Protein AF-0000000068242404 (afdb_homodimer)

Organism: Vibrio cholerae serotype O1 (strain ATCC 39315 / El Tor Inaba N16961) (NCBI:txid243277)

Structure (mmCIF, N/CA/C/O backbone):
data_AF-0000000068242404-model_v1
#
loop_
_entity.id
_entity.type
_entity.pdbx_description
1 polymer 'HTH-type transcriptional regulator NorG'
#
loop_
_atom_site.group_PDB
_atom_site.id
_atom_site.type_symbol
_atom_site.label_atom_id
_atom_site.label_alt_id
_atom_site.label_comp_id
_atom_site.label_asym_id
_atom_site.label_entity_id
_atom_site.label_seq_id
_atom_site.pdbx_PDB_ins_code
_atom_site.Cartn_x
_atom_site.Cartn_y
_atom_site.Cartn_z
_atom_site.occupancy
_atom_site.B_iso_or_equiv
_atom_site.auth_seq_id
_atom_site.auth_comp_id
_atom_site.auth_asym_id
_atom_site.auth_atom_id
_atom_site.pdbx_PDB_model_num
ATOM 1 N N . MET A 1 1 ? -46.906 7.93 14.836 1 46.97 1 MET A N 1
ATOM 2 C CA . MET A 1 1 ? -45.531 8.43 14.898 1 46.97 1 MET A CA 1
ATOM 3 C C . MET A 1 1 ? -44.688 7.594 15.852 1 46.97 1 MET A C 1
ATOM 5 O O . MET A 1 1 ? -45.094 7.367 17 1 46.97 1 MET A O 1
ATOM 9 N N . MET A 1 2 ? -43.875 6.852 15.438 1 62.84 2 MET A N 1
ATOM 10 C CA . MET A 1 2 ? -43.125 5.961 16.344 1 62.84 2 MET A CA 1
ATOM 11 C C . MET A 1 2 ? -42.469 6.75 17.453 1 62.84 2 MET A C 1
ATOM 13 O O . MET A 1 2 ? -41.906 7.832 17.219 1 62.84 2 MET A O 1
ATOM 17 N N . LYS A 1 3 ? -42.781 6.441 18.719 1 79.31 3 LYS A N 1
ATOM 18 C CA . LYS A 1 3 ? -42.188 7.074 19.891 1 79.31 3 LYS A CA 1
ATOM 19 C C . LYS A 1 3 ? -40.656 7.102 19.797 1 79.31 3 LYS A C 1
ATOM 21 O O . LYS A 1 3 ? -40.062 6.211 19.188 1 79.31 3 LYS A O 1
ATOM 26 N N . LYS A 1 4 ? -40 8.203 20.172 1 86.62 4 LYS A N 1
ATOM 27 C CA . LYS A 1 4 ? -38.531 8.359 20.156 1 86.62 4 LYS A CA 1
ATOM 28 C C . LYS A 1 4 ? -37.844 7.129 20.719 1 86.62 4 LYS A C 1
ATOM 30 O O . LYS A 1 4 ? -36.781 6.727 20.234 1 86.62 4 LYS A O 1
ATOM 35 N N . SER A 1 5 ? -38.469 6.555 21.734 1 86.62 5 SER A N 1
ATOM 36 C CA . SER A 1 5 ? -37.906 5.355 22.344 1 86.62 5 SER A CA 1
ATOM 37 C C . SER A 1 5 ? -37.938 4.18 21.375 1 86.62 5 SER A C 1
ATOM 39 O O . SER A 1 5 ? -36.969 3.412 21.312 1 86.62 5 SER A O 1
ATOM 41 N N . GLN A 1 6 ? -38.969 4.074 20.625 1 85 6 GLN A N 1
ATOM 42 C CA . GLN A 1 6 ? -39.062 2.99 19.656 1 85 6 GLN A CA 1
ATOM 43 C C . GLN A 1 6 ? -38.062 3.162 18.516 1 85 6 GLN A C 1
ATOM 45 O O . GLN A 1 6 ? -37.469 2.184 18.047 1 85 6 GLN A O 1
ATOM 50 N N . VAL A 1 7 ? -37.875 4.414 18.172 1 85.88 7 VAL A N 1
ATOM 51 C CA . VAL A 1 7 ? -36.906 4.711 17.109 1 85.88 7 VAL A CA 1
ATOM 52 C C . VAL A 1 7 ? -35.531 4.305 17.562 1 85.88 7 VAL A C 1
ATOM 54 O O . VAL A 1 7 ? -34.781 3.674 16.812 1 85.88 7 VAL A O 1
ATOM 57 N N . LEU A 1 8 ? -35.188 4.668 18.734 1 88.31 8 LEU A N 1
ATOM 58 C CA . LEU A 1 8 ? -33.875 4.312 19.266 1 88.31 8 LEU A CA 1
ATOM 59 C C . LEU A 1 8 ? -33.719 2.799 19.375 1 88.31 8 LEU A C 1
ATOM 61 O O . LEU A 1 8 ? -32.688 2.248 19.031 1 88.31 8 LEU A O 1
ATOM 65 N N . ALA A 1 9 ? -34.719 2.156 19.906 1 88.12 9 ALA A N 1
ATOM 66 C CA . ALA A 1 9 ? -34.688 0.704 20.062 1 88.12 9 ALA A CA 1
ATOM 67 C C . ALA A 1 9 ? -34.469 0.021 18.703 1 88.12 9 ALA A C 1
ATOM 69 O O . ALA A 1 9 ? -33.656 -0.912 18.594 1 88.12 9 ALA A O 1
ATOM 70 N N . ASN A 1 10 ? -35.156 0.528 17.75 1 85.62 10 ASN A N 1
ATOM 71 C CA . ASN A 1 10 ? -35 -0.039 16.422 1 85.62 10 ASN A CA 1
ATOM 72 C C . ASN A 1 10 ? -33.594 0.2 15.852 1 85.62 10 ASN A C 1
ATOM 74 O O . ASN A 1 10 ? -33.062 -0.654 15.156 1 85.62 10 ASN A O 1
ATOM 78 N N . THR A 1 11 ? -33.094 1.372 16.172 1 84.19 11 THR A N 1
ATOM 79 C CA . THR A 1 11 ? -31.75 1.711 15.719 1 84.19 11 THR A CA 1
ATOM 80 C C . THR A 1 11 ? -30.719 0.751 16.297 1 84.19 11 THR A C 1
ATOM 82 O O . THR A 1 11 ? -29.875 0.211 15.578 1 84.19 11 THR A O 1
ATOM 85 N N . ILE A 1 12 ? -30.797 0.524 17.547 1 86.31 12 ILE A N 1
ATOM 86 C CA . ILE A 1 12 ? -29.844 -0.343 18.234 1 86.31 12 ILE A CA 1
ATOM 87 C C . ILE A 1 12 ? -30.062 -1.791 17.797 1 86.31 12 ILE A C 1
ATOM 89 O O . ILE A 1 12 ? -29.094 -2.537 17.594 1 86.31 12 ILE A O 1
ATOM 93 N N . LYS A 1 13 ? -31.328 -2.135 17.625 1 84.94 13 LYS A N 1
ATOM 94 C CA . LYS A 1 13 ? -31.656 -3.461 17.094 1 84.94 13 LYS A CA 1
ATOM 95 C C . LYS A 1 13 ? -30.984 -3.703 15.75 1 84.94 13 LYS A C 1
ATOM 97 O O . LYS A 1 13 ? -30.391 -4.758 15.523 1 84.94 13 LYS A O 1
ATOM 102 N N . SER A 1 14 ? -31.109 -2.719 14.93 1 78.69 14 SER A N 1
ATOM 103 C CA . SER A 1 14 ? -30.5 -2.805 13.602 1 78.69 14 SER A CA 1
ATOM 104 C C . SER A 1 14 ? -28.984 -2.932 13.695 1 78.69 14 SER A C 1
ATOM 106 O O . SER A 1 14 ? -28.359 -3.688 12.938 1 78.69 14 SER A O 1
ATOM 108 N N . GLN A 1 15 ? -28.422 -2.207 14.633 1 81.25 15 GLN A N 1
ATOM 109 C CA . GLN A 1 15 ? -26.984 -2.262 14.828 1 81.25 15 GLN A CA 1
ATOM 110 C C . GLN A 1 15 ? -26.531 -3.656 15.266 1 81.25 15 GLN A C 1
ATOM 112 O O . GLN A 1 15 ? -25.484 -4.145 14.836 1 81.25 15 GLN A O 1
ATOM 117 N N . ILE A 1 16 ? -27.312 -4.273 16.094 1 78.88 16 ILE A N 1
ATOM 118 C CA . ILE A 1 16 ? -27.016 -5.617 16.578 1 78.88 16 ILE A CA 1
ATOM 119 C C . ILE A 1 16 ? -27.188 -6.621 15.438 1 78.88 16 ILE A C 1
ATOM 121 O O . ILE A 1 16 ? -26.328 -7.492 15.242 1 78.88 16 ILE A O 1
ATOM 125 N N . GLU A 1 17 ? -28.203 -6.402 14.602 1 75.38 17 GLU A N 1
ATOM 126 C CA . GLU A 1 17 ? -28.469 -7.309 13.492 1 75.38 17 GLU A CA 1
ATOM 127 C C . GLU A 1 17 ? -27.422 -7.18 12.398 1 75.38 17 GLU A C 1
ATOM 129 O O . GLU A 1 17 ? -27.141 -8.141 11.68 1 75.38 17 GLU A O 1
ATOM 134 N N . GLN A 1 18 ? -26.859 -6.027 12.391 1 69.19 18 GLN A N 1
ATOM 135 C CA . GLN A 1 18 ? -25.828 -5.773 11.391 1 69.19 18 GLN A CA 1
ATOM 136 C C . GLN A 1 18 ? -24.438 -6.047 11.945 1 69.19 18 GLN A C 1
ATOM 138 O O . GLN A 1 18 ? -23.438 -5.641 11.352 1 69.19 18 GLN A O 1
ATOM 143 N N . ASN A 1 19 ? -24.312 -6.559 13.047 1 68.56 19 ASN A N 1
ATOM 144 C CA . ASN A 1 19 ? -23.109 -7.062 13.688 1 68.56 19 ASN A CA 1
ATOM 145 C C . ASN A 1 19 ? -22.172 -5.926 14.109 1 68.56 19 ASN A C 1
ATOM 147 O O . ASN A 1 19 ? -20.953 -6.098 14.148 1 68.56 19 ASN A O 1
ATOM 151 N N . ILE A 1 20 ? -22.812 -4.82 14.25 1 73.94 20 ILE A N 1
ATOM 152 C CA . ILE A 1 20 ? -22.016 -3.734 14.828 1 73.94 20 ILE A CA 1
ATOM 153 C C . ILE A 1 20 ? -21.688 -4.059 16.281 1 73.94 20 ILE A C 1
ATOM 155 O O . ILE A 1 20 ? -20.562 -3.852 16.734 1 73.94 20 ILE A O 1
ATOM 159 N N . TRP A 1 21 ? -22.688 -4.512 17.016 1 77.81 21 TRP A N 1
ATOM 160 C CA . TRP A 1 21 ? -22.516 -5.023 18.375 1 77.81 21 TRP A CA 1
ATOM 161 C C . TRP A 1 21 ? -22.766 -6.527 18.422 1 77.81 21 TRP A C 1
ATOM 163 O O . TRP A 1 21 ? -23.844 -7 18.031 1 77.81 21 TRP A O 1
ATOM 173 N N . LEU A 1 22 ? -21.75 -7.281 18.859 1 72.69 22 LEU A N 1
ATOM 174 C CA . LEU A 1 22 ? -21.859 -8.734 18.859 1 72.69 22 LEU A CA 1
ATOM 175 C C . LEU A 1 22 ? -22.375 -9.25 20.203 1 72.69 22 LEU A C 1
ATOM 177 O O . LEU A 1 22 ? -22.391 -8.508 21.188 1 72.69 22 LEU A O 1
ATOM 181 N N . SER A 1 23 ? -22.75 -10.508 20.141 1 75.5 23 SER A N 1
ATOM 182 C CA . SER A 1 23 ? -23.188 -11.164 21.375 1 75.5 23 SER A CA 1
ATOM 183 C C . SER A 1 23 ? -22.141 -11.031 22.469 1 75.5 23 SER A C 1
ATOM 185 O O . SER A 1 23 ? -20.953 -11.25 22.234 1 75.5 23 SER A O 1
ATOM 187 N N . GLY A 1 24 ? -22.609 -10.531 23.5 1 73.25 24 GLY A N 1
ATOM 188 C CA . GLY A 1 24 ? -21.719 -10.43 24.641 1 73.25 24 GLY A CA 1
ATOM 189 C C . GLY A 1 24 ? -21.094 -9.055 24.797 1 73.25 24 GLY A C 1
ATOM 190 O O . GLY A 1 24 ? -20.531 -8.742 25.844 1 73.25 24 GLY A O 1
ATOM 191 N N . GLU A 1 25 ? -21.297 -8.273 23.828 1 80.38 25 GLU A N 1
ATOM 192 C CA . GLU A 1 25 ? -20.672 -6.953 23.875 1 80.38 25 GLU A CA 1
ATOM 193 C C . GLU A 1 25 ? -21.594 -5.941 24.562 1 80.38 25 GLU A C 1
ATOM 195 O O . GLU A 1 25 ? -22.812 -6.074 24.531 1 80.38 25 GLU A O 1
ATOM 200 N N . LYS A 1 26 ? -20.938 -4.957 25.219 1 82.94 26 LYS A N 1
ATOM 201 C CA . LYS A 1 26 ? -21.688 -3.881 25.859 1 82.94 26 LYS A CA 1
ATOM 202 C C . LYS A 1 26 ? -22.109 -2.82 24.859 1 82.94 26 LYS A C 1
ATOM 204 O O . LYS A 1 26 ? -21.281 -2.34 24.078 1 82.94 26 LYS A O 1
ATOM 209 N N . ILE A 1 27 ? -23.312 -2.562 24.797 1 84 27 ILE A N 1
ATOM 210 C CA . ILE A 1 27 ? -23.797 -1.439 24 1 84 27 ILE A CA 1
ATOM 211 C C . ILE A 1 27 ? -23.594 -0.136 24.766 1 84 27 ILE A C 1
ATOM 213 O O . ILE A 1 27 ? -23.297 -0.154 25.969 1 84 27 ILE A O 1
ATOM 217 N N . PRO A 1 28 ? -23.656 0.979 24.141 1 81.12 28 PRO A N 1
ATOM 218 C CA . PRO A 1 28 ? -23.453 2.262 24.812 1 81.12 28 PRO A CA 1
ATOM 219 C C . PRO A 1 28 ? -24.344 2.412 26.062 1 81.12 28 PRO A C 1
ATOM 221 O O . PRO A 1 28 ? -25.484 1.954 26.062 1 81.12 28 PRO A O 1
ATOM 224 N N . SER A 1 29 ? -23.734 3.039 27.125 1 82.31 29 SER A N 1
ATOM 225 C CA . SER A 1 29 ? -24.453 3.268 28.375 1 82.31 29 SER A CA 1
ATOM 226 C C . SER A 1 29 ? -25.625 4.215 28.156 1 82.31 29 SER A C 1
ATOM 228 O O . SER A 1 29 ? -25.734 4.867 27.125 1 82.31 29 SER A O 1
ATOM 230 N N . ILE A 1 30 ? -26.562 4.246 29.156 1 86.19 30 ILE A N 1
ATOM 231 C CA . ILE A 1 30 ? -27.719 5.125 29.109 1 86.19 30 ILE A CA 1
ATOM 232 C C . ILE A 1 30 ? -27.266 6.578 28.969 1 86.19 30 ILE A C 1
ATOM 234 O O . ILE A 1 30 ? -27.781 7.316 28.125 1 86.19 30 ILE A O 1
ATOM 238 N N . ARG A 1 31 ? -26.203 6.91 29.672 1 80.31 31 ARG A N 1
ATOM 239 C CA . ARG A 1 31 ? -25.719 8.281 29.641 1 80.31 31 ARG A CA 1
ATOM 240 C C . ARG A 1 31 ? -25.109 8.617 28.281 1 80.31 31 ARG A C 1
ATOM 242 O O . ARG A 1 31 ? -25.359 9.688 27.719 1 80.31 31 ARG A O 1
ATOM 249 N N . SER A 1 32 ? -24.391 7.68 27.766 1 81.69 32 SER A N 1
ATOM 250 C CA . SER A 1 32 ? -23.75 7.887 26.469 1 81.69 32 SER A CA 1
ATOM 251 C C . SER A 1 32 ? -24.781 7.965 25.359 1 81.69 32 SER A C 1
ATOM 253 O O . SER A 1 32 ? -24.641 8.766 24.422 1 81.69 32 SER A O 1
ATOM 255 N N . THR A 1 33 ? -25.75 7.23 25.453 1 84.25 33 THR A N 1
ATOM 256 C CA . THR A 1 33 ? -26.812 7.199 24.453 1 84.25 33 THR A CA 1
ATOM 257 C C . THR A 1 33 ? -27.656 8.469 24.516 1 84.25 33 THR A C 1
ATOM 259 O O . THR A 1 33 ? -28.078 8.992 23.484 1 84.25 33 THR A O 1
ATOM 262 N N . CYS A 1 34 ? -27.922 8.984 25.781 1 86.31 34 CYS A N 1
ATOM 263 C CA . CYS A 1 34 ? -28.641 10.25 25.938 1 86.31 34 CYS A CA 1
ATOM 264 C C . CYS A 1 34 ? -27.891 11.383 25.234 1 86.31 34 CYS A C 1
ATOM 266 O O . CYS A 1 34 ? -28.5 12.18 24.516 1 86.31 34 CYS A O 1
ATOM 268 N N . LYS A 1 35 ? -26.656 11.312 25.391 1 75.81 35 LYS A N 1
ATOM 269 C CA . LYS A 1 35 ? -25.828 12.352 24.797 1 75.81 35 LYS A CA 1
ATOM 270 C C . LYS A 1 35 ? -25.781 12.227 23.281 1 75.81 35 LYS A C 1
ATOM 272 O O . LYS A 1 35 ? -25.891 13.219 22.562 1 75.81 35 LYS A O 1
ATOM 277 N N . ARG A 1 36 ? -25.766 11.008 22.859 1 74.44 36 ARG A N 1
ATOM 278 C CA . ARG A 1 36 ? -25.609 10.719 21.438 1 74.44 36 ARG A CA 1
ATOM 279 C C . ARG A 1 36 ? -26.859 11.07 20.672 1 74.44 36 ARG A C 1
ATOM 281 O O . ARG A 1 36 ? -26.797 11.633 19.578 1 74.44 36 ARG A O 1
ATOM 288 N N . TYR A 1 37 ? -27.969 10.695 21.188 1 75.94 37 TYR A N 1
ATOM 289 C CA . TYR A 1 37 ? -29.219 10.805 20.453 1 75.94 37 TYR A CA 1
ATOM 290 C C . TYR A 1 37 ? -30.062 11.977 20.969 1 75.94 37 TYR A C 1
ATOM 292 O O . TYR A 1 37 ? -31.172 12.203 20.484 1 75.94 37 TYR A O 1
ATOM 300 N N . LYS A 1 38 ? -29.344 12.734 21.922 1 78.62 38 LYS A N 1
ATOM 301 C CA . LYS A 1 38 ? -30.031 13.875 22.531 1 78.62 38 LYS A CA 1
ATOM 302 C C . LYS A 1 38 ? -31.438 13.484 22.984 1 78.62 38 LYS A C 1
ATOM 304 O O . LYS A 1 38 ? -32.406 14.148 22.641 1 78.62 38 LYS A O 1
ATOM 309 N N . LEU A 1 39 ? -31.5 12.438 23.75 1 85.69 39 LEU A N 1
ATOM 310 C CA . LEU A 1 39 ? -32.75 11.922 24.281 1 85.69 39 LEU A CA 1
ATOM 311 C C . LEU A 1 39 ? -32.75 11.945 25.797 1 85.69 39 LEU A C 1
ATOM 313 O O . LEU A 1 39 ? -31.688 12.008 26.422 1 85.69 39 LEU A O 1
ATOM 317 N N . SER A 1 40 ? -33.875 12.047 26.422 1 86.56 40 SER A N 1
ATOM 318 C CA . SER A 1 40 ? -33.969 12.008 27.875 1 86.56 40 SER A CA 1
ATOM 319 C C . SER A 1 40 ? -33.625 10.625 28.422 1 86.56 40 SER A C 1
ATOM 321 O O . SER A 1 40 ? -33.719 9.633 27.688 1 86.56 40 SER A O 1
ATOM 323 N N . ILE A 1 41 ? -33.25 10.609 29.641 1 89.06 41 ILE A N 1
ATOM 324 C CA . ILE A 1 41 ? -32.906 9.359 30.312 1 89.06 41 ILE A CA 1
ATOM 325 C C . ILE A 1 41 ? -34.094 8.406 30.25 1 89.06 41 ILE A C 1
ATOM 327 O O . ILE A 1 41 ? -33.938 7.203 30.047 1 89.06 41 ILE A O 1
ATOM 331 N N . GLU A 1 42 ? -35.25 8.945 30.406 1 86.31 42 GLU A N 1
ATOM 332 C CA . GLU A 1 42 ? -36.469 8.133 30.406 1 86.31 42 GLU A CA 1
ATOM 333 C C . GLU A 1 42 ? -36.688 7.469 29.047 1 86.31 42 GLU A C 1
ATOM 335 O O . GLU A 1 42 ? -37.062 6.297 28.984 1 86.31 42 GLU A O 1
ATOM 340 N N . THR A 1 43 ? -36.438 8.25 28.031 1 90.06 43 THR A N 1
ATOM 341 C CA . THR A 1 43 ? -36.594 7.75 26.672 1 90.06 43 THR A CA 1
ATOM 342 C C . THR A 1 43 ? -35.625 6.617 26.375 1 90.06 43 THR A C 1
ATOM 344 O O . THR A 1 43 ? -36 5.598 25.781 1 90.06 43 THR A O 1
ATOM 347 N N . VAL A 1 44 ? -34.375 6.754 26.781 1 92.38 44 VAL A N 1
ATOM 348 C CA . VAL A 1 44 ? -33.344 5.754 26.547 1 92.38 44 VAL A CA 1
ATOM 349 C C . VAL A 1 44 ? -33.656 4.496 27.359 1 92.38 44 VAL A C 1
ATOM 351 O O . VAL A 1 44 ? -33.5 3.377 26.859 1 92.38 44 VAL A O 1
ATOM 354 N N . LEU A 1 45 ? -34.094 4.711 28.562 1 89.19 45 LEU A N 1
ATOM 355 C CA . LEU A 1 45 ? -34.438 3.58 29.422 1 89.19 45 LEU A CA 1
ATOM 356 C C . LEU A 1 45 ? -35.562 2.77 28.812 1 89.19 45 LEU A C 1
ATOM 358 O O . LEU A 1 45 ? -35.562 1.538 28.875 1 89.19 45 LEU A O 1
ATOM 362 N N . GLN A 1 46 ? -36.5 3.459 28.281 1 88.88 46 GLN A N 1
ATOM 363 C CA . GLN A 1 46 ? -37.625 2.787 27.641 1 88.88 46 GLN A CA 1
ATOM 364 C C . GLN A 1 46 ? -37.156 1.977 26.422 1 88.88 46 GLN A C 1
ATOM 366 O O . GLN A 1 46 ? -37.656 0.865 26.203 1 88.88 46 GLN A O 1
ATOM 371 N N . ALA A 1 47 ? -36.25 2.58 25.656 1 91.5 47 ALA A N 1
ATOM 372 C CA . ALA A 1 47 ? -35.719 1.895 24.484 1 91.5 47 ALA A CA 1
ATOM 373 C C . ALA A 1 47 ? -34.969 0.628 24.891 1 91.5 47 ALA A C 1
ATOM 375 O O . ALA A 1 47 ? -35.156 -0.43 24.281 1 91.5 47 ALA A O 1
ATOM 376 N N . TYR A 1 48 ? -34.156 0.763 25.922 1 91.88 48 TYR A N 1
ATOM 377 C CA . TYR A 1 48 ? -33.375 -0.375 26.375 1 91.88 48 TYR A CA 1
ATOM 378 C C . TYR A 1 48 ? -34.25 -1.454 26.969 1 91.88 48 TYR A C 1
ATOM 380 O O . TYR A 1 48 ? -34 -2.648 26.797 1 91.88 48 TYR A O 1
ATOM 388 N N . GLN A 1 49 ? -35.344 -1.027 27.656 1 88.56 49 GLN A N 1
ATOM 389 C CA . GLN A 1 49 ? -36.312 -1.981 28.172 1 88.56 49 GLN A CA 1
ATOM 390 C C . GLN A 1 49 ? -37 -2.74 27.047 1 88.56 49 GLN A C 1
ATOM 392 O O . GLN A 1 49 ? -37.219 -3.947 27.156 1 88.56 49 GLN A O 1
ATOM 397 N N . GLN A 1 50 ? -37.281 -1.954 26.016 1 88.88 50 GLN A N 1
ATOM 398 C CA . GLN A 1 50 ? -37.875 -2.592 24.859 1 88.88 50 GLN A CA 1
ATOM 399 C C . GLN A 1 50 ? -36.938 -3.639 24.25 1 88.88 50 GLN A C 1
ATOM 401 O O . GLN A 1 50 ? -37.375 -4.73 23.891 1 88.88 50 GLN A O 1
ATOM 406 N N . LEU A 1 51 ? -35.719 -3.305 24.094 1 90.81 51 LEU A N 1
ATOM 407 C CA . LEU A 1 51 ? -34.719 -4.211 23.547 1 90.81 51 LEU A CA 1
ATOM 408 C C . LEU A 1 51 ? -34.562 -5.441 24.438 1 90.81 51 LEU A C 1
ATOM 410 O O . LEU A 1 51 ? -34.375 -6.555 23.953 1 90.81 51 LEU A O 1
ATOM 414 N N . GLU A 1 52 ? -34.625 -5.184 25.734 1 89.31 52 GLU A N 1
ATOM 415 C CA . GLU A 1 52 ? -34.531 -6.285 26.703 1 89.31 52 GLU A CA 1
ATOM 416 C C . GLU A 1 52 ? -35.75 -7.203 26.594 1 89.31 52 GLU A C 1
ATOM 418 O O . GLU A 1 52 ? -35.594 -8.43 26.609 1 89.31 52 GLU A O 1
ATOM 423 N N . ASP A 1 53 ? -36.875 -6.617 26.453 1 85.81 53 ASP A N 1
ATOM 424 C CA . ASP A 1 53 ? -38.094 -7.379 26.328 1 85.81 53 ASP A CA 1
ATOM 425 C C . ASP A 1 53 ? -38.094 -8.234 25.078 1 85.81 53 ASP A C 1
ATOM 427 O O . ASP A 1 53 ? -38.688 -9.328 25.062 1 85.81 53 ASP A O 1
ATOM 431 N N . GLN A 1 54 ? -37.469 -7.656 24.078 1 85.5 54 GLN A N 1
ATOM 432 C CA . GLN A 1 54 ? -37.438 -8.359 22.797 1 85.5 54 GLN A CA 1
ATOM 433 C C . GLN A 1 54 ? -36.281 -9.383 22.781 1 85.5 54 GLN A C 1
ATOM 435 O O . GLN A 1 54 ? -36.125 -10.109 21.812 1 85.5 54 GLN A O 1
ATOM 440 N N . GLY A 1 55 ? -35.438 -9.336 23.797 1 84.12 55 GLY A N 1
ATOM 441 C CA . GLY A 1 55 ? -34.406 -10.336 23.953 1 84.12 55 GLY A CA 1
ATOM 442 C C . GLY A 1 55 ? -33.125 -9.969 23.266 1 84.12 55 GLY A C 1
ATOM 443 O O . GLY A 1 55 ? -32.312 -10.836 22.953 1 84.12 55 GLY A O 1
ATOM 444 N N . TYR A 1 56 ? -32.938 -8.68 22.891 1 87.94 56 TYR A N 1
ATOM 445 C CA . TYR A 1 56 ? -31.734 -8.258 22.188 1 87.94 56 TYR A CA 1
ATOM 446 C C . TYR A 1 56 ? -30.609 -7.961 23.172 1 87.94 56 TYR A C 1
ATOM 448 O O . TYR A 1 56 ? -29.438 -8.18 22.859 1 87.94 56 TYR A O 1
ATOM 456 N N . ILE A 1 57 ? -30.984 -7.383 24.328 1 91 57 ILE A N 1
ATOM 457 C CA . ILE A 1 57 ? -29.953 -6.992 25.297 1 91 57 ILE A CA 1
ATOM 458 C C . ILE A 1 57 ? -30.391 -7.402 26.688 1 91 57 ILE A C 1
ATOM 460 O O . ILE A 1 57 ? -31.562 -7.766 26.906 1 91 57 ILE A O 1
ATOM 464 N N . ARG A 1 58 ? -29.469 -7.496 27.641 1 88.19 58 ARG A N 1
ATOM 465 C CA . ARG A 1 58 ? -29.734 -7.758 29.062 1 88.19 58 ARG A CA 1
ATOM 466 C C . ARG A 1 58 ? -28.922 -6.824 29.953 1 88.19 58 ARG A C 1
ATOM 468 O O . ARG A 1 58 ? -27.75 -6.535 29.656 1 88.19 58 ARG A O 1
ATOM 475 N N . ALA A 1 59 ? -29.578 -6.281 30.922 1 87.38 59 ALA A N 1
ATOM 476 C CA . ALA A 1 59 ? -28.891 -5.453 31.906 1 87.38 59 ALA A CA 1
ATOM 477 C C . ALA A 1 59 ? -28.016 -6.305 32.812 1 87.38 59 ALA A C 1
ATOM 479 O O . ALA A 1 59 ? -28.438 -7.363 33.281 1 87.38 59 ALA A O 1
ATOM 480 N N . LYS A 1 60 ? -26.766 -6.035 32.812 1 76.31 60 LYS A N 1
ATOM 481 C CA . LYS A 1 60 ? -25.875 -6.637 33.812 1 76.31 60 LYS A CA 1
ATOM 482 C C . LYS A 1 60 ? -25.594 -5.676 34.969 1 76.31 60 LYS A C 1
ATOM 484 O O . LYS A 1 60 ? -25.297 -4.504 34.75 1 76.31 60 LYS A O 1
ATOM 489 N N . ALA A 1 61 ? -25.766 -6.164 36.188 1 72.44 61 ALA A N 1
ATOM 490 C CA . ALA A 1 61 ? -25.578 -5.34 37.375 1 72.44 61 ALA A CA 1
ATOM 491 C C . ALA A 1 61 ? -24.219 -4.664 37.375 1 72.44 61 ALA A C 1
ATOM 493 O O . ALA A 1 61 ? -23.188 -5.336 37.281 1 72.44 61 ALA A O 1
ATOM 494 N N . LYS A 1 62 ? -24.125 -3.377 37.406 1 72.12 62 LYS A N 1
ATOM 495 C CA . LYS A 1 62 ? -22.938 -2.523 37.531 1 72.12 62 LYS A CA 1
ATOM 496 C C . LYS A 1 62 ? -22.078 -2.566 36.281 1 72.12 62 LYS A C 1
ATOM 498 O O . LYS A 1 62 ? -20.922 -2.152 36.312 1 72.12 62 LYS A O 1
ATOM 503 N N . SER A 1 63 ? -22.719 -3.244 35.188 1 76.19 63 SER A N 1
ATOM 504 C CA . SER A 1 63 ? -21.859 -3.387 34 1 76.19 63 SER A CA 1
ATOM 505 C C . SER A 1 63 ? -22.562 -2.902 32.75 1 76.19 63 SER A C 1
ATOM 507 O O . SER A 1 63 ? -22.078 -3.133 31.641 1 76.19 63 SER A O 1
ATOM 509 N N . GLY A 1 64 ? -23.688 -2.312 32.875 1 81.81 64 GLY A N 1
ATOM 510 C CA . GLY A 1 64 ? -24.375 -1.782 31.703 1 81.81 64 GLY A CA 1
ATOM 511 C C . GLY A 1 64 ? -25.234 -2.818 30.984 1 81.81 64 GLY A C 1
ATOM 512 O O . GLY A 1 64 ? -25.812 -3.695 31.625 1 81.81 64 GLY A O 1
ATOM 513 N N . TYR A 1 65 ? -25.531 -2.639 29.688 1 89.69 65 TYR A N 1
ATOM 514 C CA . TYR A 1 65 ? -26.359 -3.529 28.875 1 89.69 65 TYR A CA 1
ATOM 515 C C . TYR A 1 65 ? -25.5 -4.328 27.906 1 89.69 65 TYR A C 1
ATOM 517 O O . TYR A 1 65 ? -24.578 -3.781 27.297 1 89.69 65 TYR A O 1
ATOM 525 N N . VAL A 1 66 ? -25.703 -5.594 27.812 1 87.81 66 VAL A N 1
ATOM 526 C CA . VAL A 1 66 ? -24.922 -6.457 26.922 1 87.81 66 VAL A CA 1
ATOM 527 C C . VAL A 1 66 ? -25.859 -7.102 25.906 1 87.81 66 VAL A C 1
ATOM 529 O O . VAL A 1 66 ? -27.016 -7.41 26.203 1 87.81 66 VAL A O 1
ATOM 532 N N . VAL A 1 67 ? -25.328 -7.32 24.781 1 87.19 67 VAL A N 1
ATOM 533 C CA . VAL A 1 67 ? -26.094 -7.957 23.719 1 87.19 67 VAL A CA 1
ATOM 534 C C . VAL A 1 67 ? -26.219 -9.453 24 1 87.19 67 VAL A C 1
ATOM 536 O O . VAL A 1 67 ? -25.25 -10.109 24.359 1 87.19 67 VAL A O 1
ATOM 539 N N . LEU A 1 68 ? -27.422 -10.055 23.984 1 79.81 68 LEU A N 1
ATOM 540 C CA . LEU A 1 68 ? -27.672 -11.469 24.219 1 79.81 68 LEU A CA 1
ATOM 541 C C . LEU A 1 68 ? -27.375 -12.289 22.969 1 79.81 68 LEU A C 1
ATOM 543 O O . LEU A 1 68 ? -27.484 -11.789 21.859 1 79.81 68 LEU A O 1
ATOM 547 N N . PRO A 1 69 ? -26.781 -13.461 23.469 1 66.69 69 PRO A N 1
ATOM 548 C CA . PRO A 1 69 ? -26.562 -14.352 22.328 1 66.69 69 PRO A CA 1
ATOM 549 C C . PRO A 1 69 ? -27.828 -14.625 21.531 1 66.69 69 PRO A C 1
ATOM 551 O O . PRO A 1 69 ? -28.906 -14.828 22.125 1 66.69 69 PRO A O 1
ATOM 554 N N . ARG A 1 70 ? -28.094 -14.172 20.703 1 51.88 70 ARG A N 1
ATOM 555 C CA . ARG A 1 70 ? -29.219 -14.57 19.859 1 51.88 70 ARG A CA 1
ATOM 556 C C . ARG A 1 70 ? -28.828 -15.711 18.922 1 51.88 70 ARG A C 1
ATOM 558 O O . ARG A 1 70 ? -27.672 -15.828 18.516 1 51.88 70 ARG A O 1
ATOM 565 N N . ARG A 1 71 ? -29.484 -16.922 19.203 1 41.09 71 ARG A N 1
ATOM 566 C CA . ARG A 1 71 ? -29.312 -17.859 18.094 1 41.09 71 ARG A CA 1
ATOM 567 C C . ARG A 1 71 ? -29.219 -17.125 16.766 1 41.09 71 ARG A C 1
ATOM 569 O O . ARG A 1 71 ? -30.172 -16.484 16.328 1 41.09 71 ARG A O 1
ATOM 576 N N . ASN A 1 72 ? -28.359 -16.391 16.891 1 36.41 72 ASN A N 1
ATOM 577 C CA . ASN A 1 72 ? -28.188 -15.812 15.562 1 36.41 72 ASN A CA 1
ATOM 578 C C . ASN A 1 72 ? -28.703 -16.75 14.469 1 36.41 72 ASN A C 1
ATOM 580 O O . ASN A 1 72 ? -28.203 -17.859 14.312 1 36.41 72 ASN A O 1
ATOM 584 N N . THR A 1 73 ? -30.047 -17.047 14.5 1 28.81 73 THR A N 1
ATOM 585 C CA . THR A 1 73 ? -30.219 -17.422 13.102 1 28.81 73 THR A CA 1
ATOM 586 C C . THR A 1 73 ? -29.172 -16.734 12.219 1 28.81 73 THR A C 1
ATOM 588 O O . THR A 1 73 ? -29.062 -15.508 12.234 1 28.81 73 THR A O 1
ATOM 591 N N . LEU A 1 74 ? -28.062 -17.281 12.391 1 29.73 74 LEU A N 1
ATOM 592 C CA . LEU A 1 74 ? -27.328 -16.844 11.211 1 29.73 74 LEU A CA 1
ATOM 593 C C . LEU A 1 74 ? -28.266 -16.281 10.156 1 29.73 74 LEU A C 1
ATOM 595 O O . LEU A 1 74 ? -29.031 -17.016 9.523 1 29.73 74 LEU A O 1
ATOM 599 N N . PHE A 1 75 ? -29.203 -15.523 10.656 1 26.89 75 PHE A N 1
ATOM 600 C CA . PHE A 1 75 ? -29.812 -15.039 9.422 1 26.89 75 PHE A CA 1
ATOM 601 C C . PHE A 1 75 ? -28.812 -15.047 8.281 1 26.89 75 PHE A C 1
ATOM 603 O O . PHE A 1 75 ? -27.75 -14.422 8.375 1 26.89 75 PHE A O 1
ATOM 610 N N . ALA A 1 76 ? -28.562 -16.172 7.887 1 27.8 76 ALA A N 1
ATOM 611 C CA . ALA A 1 76 ? -28.219 -16.312 6.473 1 27.8 76 ALA A CA 1
ATOM 612 C C . ALA A 1 76 ? -28.859 -15.195 5.641 1 27.8 76 ALA A C 1
ATOM 614 O O . ALA A 1 76 ? -29.938 -15.367 5.09 1 27.8 76 ALA A O 1
ATOM 615 N N . GLY A 1 77 ? -29.297 -14.18 6.402 1 29.22 77 GLY A N 1
ATOM 616 C CA . GLY A 1 77 ? -29.719 -13.289 5.336 1 29.22 77 GLY A CA 1
ATOM 617 C C . GLY A 1 77 ? -29.078 -13.602 3.996 1 29.22 77 GLY A C 1
ATOM 618 O O . GLY A 1 77 ? -28 -14.18 3.943 1 29.22 77 GLY A O 1
ATOM 619 N N . ASN A 1 78 ? -30.078 -13.844 3.135 1 24.34 78 ASN A N 1
ATOM 620 C CA . ASN A 1 78 ? -29.641 -14.078 1.764 1 24.34 78 ASN A CA 1
ATOM 621 C C . ASN A 1 78 ? -28.328 -13.367 1.466 1 24.34 78 ASN A C 1
ATOM 623 O O . ASN A 1 78 ? -28.297 -12.148 1.282 1 24.34 78 ASN A O 1
ATOM 627 N N . LEU A 1 79 ? -27.516 -13.445 2.422 1 26.58 79 LEU A N 1
ATOM 628 C CA . LEU A 1 79 ? -26.375 -13.219 1.527 1 26.58 79 LEU A CA 1
ATOM 629 C C . LEU A 1 79 ? -26.688 -13.734 0.125 1 26.58 79 LEU A C 1
ATOM 631 O O . LEU A 1 79 ? -26.438 -14.906 -0.181 1 26.58 79 LEU A O 1
ATOM 635 N N . SER A 1 80 ? -28.094 -13.734 -0.032 1 26.69 80 SER A N 1
ATOM 636 C CA . SER A 1 80 ? -28.047 -13.859 -1.485 1 26.69 80 SER A CA 1
ATOM 637 C C . SER A 1 80 ? -26.688 -13.445 -2.035 1 26.69 80 SER A C 1
ATOM 639 O O . SER A 1 80 ? -26.25 -12.32 -1.83 1 26.69 80 SER A O 1
ATOM 641 N N . ALA A 1 81 ? -25.859 -14.289 -1.667 1 30.83 81 ALA A N 1
ATOM 642 C CA . ALA A 1 81 ? -24.828 -14.188 -2.697 1 30.83 81 ALA A CA 1
ATOM 643 C C . ALA A 1 81 ? -25.328 -13.383 -3.891 1 30.83 81 ALA A C 1
ATOM 645 O O . ALA A 1 81 ? -26.078 -13.891 -4.727 1 30.83 81 ALA A O 1
ATOM 646 N N . LYS A 1 82 ? -26.047 -12.273 -3.508 1 30.52 82 LYS A N 1
ATOM 647 C CA . LYS A 1 82 ? -26.312 -11.641 -4.797 1 30.52 82 LYS A CA 1
ATOM 648 C C . LYS A 1 82 ? -25.391 -12.195 -5.879 1 30.52 82 LYS A C 1
ATOM 650 O O . LYS A 1 82 ? -24.156 -12.039 -5.797 1 30.52 82 LYS A O 1
ATOM 655 N N . VAL A 1 83 ? -25.781 -13.375 -6.293 1 28.11 83 VAL A N 1
ATOM 656 C CA . VAL A 1 83 ? -25.328 -13.797 -7.617 1 28.11 83 VAL A CA 1
ATOM 657 C C . VAL A 1 83 ? -24.906 -12.578 -8.43 1 28.11 83 VAL A C 1
ATOM 659 O O . VAL A 1 83 ? -25.719 -11.672 -8.68 1 28.11 83 VAL A O 1
ATOM 662 N N . ILE A 1 84 ? -23.891 -12.031 -8.023 1 27.67 84 ILE A N 1
ATOM 663 C CA . ILE A 1 84 ? -23.422 -11.211 -9.141 1 27.67 84 ILE A CA 1
ATOM 664 C C . ILE A 1 84 ? -23.969 -11.773 -10.453 1 27.67 84 ILE A C 1
ATOM 666 O O . ILE A 1 84 ? -23.641 -12.898 -10.836 1 27.67 84 ILE A O 1
ATOM 670 N N . LYS A 1 85 ? -25.359 -11.727 -10.57 1 27.59 85 LYS A N 1
ATOM 671 C CA . LYS A 1 85 ? -25.781 -12.078 -11.922 1 27.59 85 LYS A CA 1
ATOM 672 C C . LYS A 1 85 ? -24.625 -11.969 -12.914 1 27.59 85 LYS A C 1
ATOM 674 O O . LYS A 1 85 ? -23.859 -11 -12.875 1 27.59 85 LYS A O 1
ATOM 679 N N . PRO A 1 86 ? -24.375 -13.102 -13.477 1 29.02 86 PRO A N 1
ATOM 680 C CA . PRO A 1 86 ? -23.422 -13.086 -14.586 1 29.02 86 PRO A CA 1
ATOM 681 C C . PRO A 1 86 ? -23.625 -11.898 -15.523 1 29.02 86 PRO A C 1
ATOM 683 O O . PRO A 1 86 ? -24.719 -11.727 -16.078 1 29.02 86 PRO A O 1
ATOM 686 N N . TYR A 1 87 ? -23.781 -10.797 -15.055 1 31.31 87 TYR A N 1
ATOM 687 C CA . TYR A 1 87 ? -23.75 -9.922 -16.219 1 31.31 87 TYR A CA 1
ATOM 688 C C . TYR A 1 87 ? -22.672 -10.367 -17.219 1 31.31 87 TYR A C 1
ATOM 690 O O . TYR A 1 87 ? -21.719 -11.062 -16.828 1 31.31 87 TYR A O 1
ATOM 698 N N . PRO A 1 88 ? -22.906 -10.289 -18.328 1 35 88 PRO A N 1
ATOM 699 C CA . PRO A 1 88 ? -21.766 -10.578 -19.219 1 35 88 PRO A CA 1
ATOM 700 C C . PRO A 1 88 ? -20.422 -10.234 -18.578 1 35 88 PRO A C 1
ATOM 702 O O . PRO A 1 88 ? -20.188 -9.078 -18.219 1 35 88 PRO A O 1
ATOM 705 N N . VAL A 1 89 ? -20.031 -10.984 -17.609 1 42 89 VAL A N 1
ATOM 706 C CA . VAL A 1 89 ? -18.891 -10.922 -16.688 1 42 89 VAL A CA 1
ATOM 707 C C . VAL A 1 89 ? -17.641 -10.484 -17.453 1 42 89 VAL A C 1
ATOM 709 O O . VAL A 1 89 ? -17.141 -11.211 -18.312 1 42 89 VAL A O 1
ATOM 712 N N . LYS A 1 90 ? -17.312 -9.328 -17.438 1 59.03 90 LYS A N 1
ATOM 713 C CA . LYS A 1 90 ? -15.969 -8.844 -17.75 1 59.03 90 LYS A CA 1
ATOM 714 C C . LYS A 1 90 ? -14.906 -9.602 -16.953 1 59.03 90 LYS A C 1
ATOM 716 O O . LYS A 1 90 ? -15.188 -10.109 -15.867 1 59.03 90 LYS A O 1
ATOM 721 N N . ILE A 1 91 ? -13.961 -10.25 -17.625 1 67.38 91 ILE A N 1
ATOM 722 C CA . ILE A 1 91 ? -12.797 -10.938 -17.078 1 67.38 91 ILE A CA 1
ATOM 723 C C . ILE A 1 91 ? -12.484 -10.383 -15.695 1 67.38 91 ILE A C 1
ATOM 725 O O . ILE A 1 91 ? -12.125 -11.133 -14.781 1 67.38 91 ILE A O 1
ATOM 729 N N . SER A 1 92 ? -12.93 -9.258 -15.445 1 75 92 SER A N 1
ATOM 730 C CA . SER A 1 92 ? -12.68 -8.617 -14.164 1 75 92 SER A CA 1
ATOM 731 C C . SER A 1 92 ? -13.602 -9.156 -13.078 1 75 92 SER A C 1
ATOM 733 O O . SER A 1 92 ? -13.18 -9.359 -11.938 1 75 92 SER A O 1
ATOM 735 N N . ASP A 1 93 ? -14.844 -9.43 -13.406 1 78.12 93 ASP A N 1
ATOM 736 C CA . ASP A 1 93 ? -15.789 -9.969 -12.438 1 78.12 93 ASP A CA 1
ATOM 737 C C . ASP A 1 93 ? -15.43 -11.398 -12.055 1 78.12 93 ASP A C 1
ATOM 739 O O . ASP A 1 93 ? -15.508 -11.773 -10.883 1 78.12 93 ASP A O 1
ATOM 743 N N . LEU A 1 94 ? -15.062 -12.086 -13.094 1 81.12 94 LEU A N 1
ATOM 744 C CA . LEU A 1 94 ? -14.641 -13.461 -12.836 1 81.12 94 LEU A CA 1
ATOM 745 C C . LEU A 1 94 ? -13.406 -13.492 -11.945 1 81.12 94 LEU A C 1
ATOM 747 O O . LEU A 1 94 ? -13.32 -14.305 -11.023 1 81.12 94 LEU A O 1
ATOM 751 N N . LEU A 1 95 ? -12.523 -12.641 -12.234 1 82.5 95 LEU A N 1
ATOM 752 C CA . LEU A 1 95 ? -11.305 -12.555 -11.43 1 82.5 95 LEU A CA 1
ATOM 753 C C . LEU A 1 95 ? -11.633 -12.242 -9.977 1 82.5 95 LEU A C 1
ATOM 755 O O . LEU A 1 95 ? -11.102 -12.883 -9.062 1 82.5 95 LEU A O 1
ATOM 759 N N . TYR A 1 96 ? -12.469 -11.32 -9.766 1 81.5 96 TYR A N 1
ATOM 760 C CA . TYR A 1 96 ? -12.836 -10.953 -8.398 1 81.5 96 TYR A CA 1
ATOM 761 C C . TYR A 1 96 ? -13.492 -12.125 -7.676 1 81.5 96 TYR A C 1
ATOM 763 O O . TYR A 1 96 ? -13.211 -12.367 -6.5 1 81.5 96 TYR A O 1
ATOM 771 N N . ASP A 1 97 ? -14.344 -12.773 -8.375 1 80.81 97 ASP A N 1
ATOM 772 C CA . ASP A 1 97 ? -15 -13.938 -7.789 1 80.81 97 ASP A CA 1
ATOM 773 C C . ASP A 1 97 ? -13.977 -15.008 -7.391 1 80.81 97 ASP A C 1
ATOM 775 O O . ASP A 1 97 ? -14.039 -15.547 -6.285 1 80.81 97 ASP A O 1
ATOM 779 N N . VAL A 1 98 ? -13.117 -15.273 -8.281 1 81.75 98 VAL A N 1
ATOM 780 C CA . VAL A 1 98 ? -12.078 -16.266 -8.055 1 81.75 98 VAL A CA 1
ATOM 781 C C . VAL A 1 98 ? -11.234 -15.867 -6.844 1 81.75 98 VAL A C 1
ATOM 783 O O . VAL A 1 98 ? -10.93 -16.703 -5.992 1 81.75 98 VAL A O 1
ATOM 786 N N . LEU A 1 99 ? -10.906 -14.656 -6.758 1 79.56 99 LEU A N 1
ATOM 787 C CA . LEU A 1 99 ? -10.086 -14.164 -5.66 1 79.56 99 LEU A CA 1
ATOM 788 C C . LEU A 1 99 ? -10.836 -14.234 -4.336 1 79.56 99 LEU A C 1
ATOM 790 O O . LEU A 1 99 ? -10.258 -14.586 -3.305 1 79.56 99 LEU A O 1
ATOM 794 N N . GLN A 1 100 ? -12.07 -13.898 -4.367 1 79.31 100 GLN A N 1
ATOM 795 C CA . GLN A 1 100 ? -12.883 -13.93 -3.16 1 79.31 100 GLN A CA 1
ATOM 796 C C . GLN A 1 100 ? -13.078 -15.359 -2.658 1 79.31 100 GLN A C 1
ATOM 798 O O . GLN A 1 100 ? -13.016 -15.609 -1.453 1 79.31 100 GLN A O 1
ATOM 803 N N . ARG A 1 101 ? -13.289 -16.25 -3.564 1 77.31 101 ARG A N 1
ATOM 804 C CA . ARG A 1 101 ? -13.523 -17.641 -3.205 1 77.31 101 ARG A CA 1
ATOM 805 C C . ARG A 1 101 ? -12.266 -18.266 -2.6 1 77.31 101 ARG A C 1
ATOM 807 O O . ARG A 1 101 ? -12.359 -19.141 -1.739 1 77.31 101 ARG A O 1
ATOM 814 N N . ALA A 1 102 ? -11.188 -17.828 -3.057 1 77.25 102 ALA A N 1
ATOM 815 C CA . ALA A 1 102 ? -9.922 -18.375 -2.574 1 77.25 102 ALA A CA 1
ATOM 816 C C . ALA A 1 102 ? -9.719 -18.062 -1.095 1 77.25 102 ALA A C 1
ATOM 818 O O . ALA A 1 102 ? -8.906 -18.703 -0.423 1 77.25 102 ALA A O 1
ATOM 819 N N . LYS A 1 103 ? -10.469 -17.172 -0.577 1 77.12 103 LYS A N 1
ATOM 820 C CA . LYS A 1 103 ? -10.32 -16.766 0.817 1 77.12 103 LYS A CA 1
ATOM 821 C C . LYS A 1 103 ? -11.203 -17.609 1.733 1 77.12 103 LYS A C 1
ATOM 823 O O . LYS A 1 103 ? -11.008 -17.625 2.949 1 77.12 103 LYS A O 1
ATOM 828 N N . ASP A 1 104 ? -12.109 -18.281 1.146 1 80.44 104 ASP A N 1
ATOM 829 C CA . ASP A 1 104 ? -13.031 -19.094 1.924 1 80.44 104 ASP A CA 1
ATOM 830 C C . ASP A 1 104 ? -12.383 -20.406 2.354 1 80.44 104 ASP A C 1
ATOM 832 O O . ASP A 1 104 ? -12.031 -21.234 1.513 1 80.44 104 ASP A O 1
ATOM 836 N N . PRO A 1 105 ? -12.273 -20.625 3.641 1 81.75 105 PRO A N 1
ATOM 837 C CA . PRO A 1 105 ? -11.578 -21.812 4.125 1 81.75 105 PRO A CA 1
ATOM 838 C C . PRO A 1 105 ? -12.289 -23.109 3.734 1 81.75 105 PRO A C 1
ATOM 840 O O . PRO A 1 105 ? -11.68 -24.188 3.779 1 81.75 105 PRO A O 1
ATOM 843 N N . GLU A 1 106 ? -13.523 -23.031 3.393 1 86.12 106 GLU A N 1
ATOM 844 C CA . GLU A 1 106 ? -14.281 -24.219 3.029 1 86.12 106 GLU A CA 1
ATOM 845 C C . GLU A 1 106 ? -14.031 -24.609 1.575 1 86.12 106 GLU A C 1
ATOM 847 O O . GLU A 1 106 ? -14.344 -25.734 1.167 1 86.12 106 GLU A O 1
ATOM 852 N N . ILE A 1 107 ? -13.453 -23.766 0.849 1 91.81 107 ILE A N 1
ATOM 853 C CA . ILE A 1 107 ? -13.242 -23.984 -0.578 1 91.81 107 ILE A CA 1
ATOM 854 C C . ILE A 1 107 ? -11.805 -24.438 -0.824 1 91.81 107 ILE A C 1
ATOM 856 O O . ILE A 1 107 ? -10.867 -23.844 -0.281 1 91.81 107 ILE A O 1
ATOM 860 N N . ILE A 1 108 ? -11.641 -25.531 -1.56 1 94.62 108 ILE A N 1
ATOM 861 C CA . ILE A 1 108 ? -10.305 -25.953 -1.991 1 94.62 108 ILE A CA 1
ATOM 862 C C . ILE A 1 108 ? -9.711 -24.906 -2.914 1 94.62 108 ILE A C 1
ATOM 864 O O . ILE A 1 108 ? -10.25 -24.609 -3.982 1 94.62 108 ILE A O 1
ATOM 868 N N . PRO A 1 109 ? -8.586 -24.359 -2.521 1 92.5 109 PRO A N 1
ATOM 869 C CA . PRO A 1 109 ? -8.109 -23.141 -3.201 1 92.5 109 PRO A CA 1
ATOM 870 C C . PRO A 1 109 ? -7.152 -23.453 -4.348 1 92.5 109 PRO A C 1
ATOM 872 O O . PRO A 1 109 ? -6.074 -22.859 -4.438 1 92.5 109 PRO A O 1
ATOM 875 N N . PHE A 1 110 ? -7.551 -24.219 -5.398 1 96.25 110 PHE A N 1
ATOM 876 C CA . PHE A 1 110 ? -6.695 -24.5 -6.547 1 96.25 110 PHE A CA 1
ATOM 877 C C . PHE A 1 110 ? -6.504 -23.25 -7.391 1 96.25 110 PHE A C 1
ATOM 879 O O . PHE A 1 110 ? -5.598 -23.188 -8.227 1 96.25 110 PHE A O 1
ATOM 886 N N . SER A 1 111 ? -7.391 -22.266 -7.156 1 94.75 111 SER A N 1
ATOM 887 C CA . SER A 1 111 ? -7.348 -21.062 -7.965 1 94.75 111 SER A CA 1
ATOM 888 C C . SER A 1 111 ? -6.391 -20.031 -7.367 1 94.75 111 SER A C 1
ATOM 890 O O . SER A 1 111 ? -6.02 -19.062 -8.031 1 94.75 111 SER A O 1
ATOM 892 N N . SER A 1 112 ? -5.934 -20.188 -6.148 1 91.69 112 SER A N 1
ATOM 893 C CA . SER A 1 112 ? -5.168 -19.172 -5.418 1 91.69 112 SER A CA 1
ATOM 894 C C . SER A 1 112 ? -3.787 -18.969 -6.027 1 91.69 112 SER A C 1
ATOM 896 O O . SER A 1 112 ? -3.17 -19.922 -6.508 1 91.69 112 SER A O 1
ATOM 898 N N . ALA A 1 113 ? -3.348 -17.734 -5.961 1 91.12 113 ALA A N 1
ATOM 899 C CA . ALA A 1 113 ? -1.983 -17.438 -6.387 1 91.12 113 ALA A CA 1
ATOM 900 C C . ALA A 1 113 ? -1.001 -17.594 -5.23 1 91.12 113 ALA A C 1
ATOM 902 O O . ALA A 1 113 ? 0.215 -17.547 -5.43 1 91.12 113 ALA A O 1
ATOM 903 N N . PHE A 1 114 ? -1.464 -17.875 -4.059 1 90.06 114 PHE A N 1
ATOM 904 C CA . PHE A 1 114 ? -0.611 -17.984 -2.881 1 90.06 114 PHE A CA 1
ATOM 905 C C . PHE A 1 114 ? -0.417 -19.438 -2.475 1 90.06 114 PHE A C 1
ATOM 907 O O . PHE A 1 114 ? -1.347 -20.234 -2.564 1 90.06 114 PHE A O 1
ATOM 914 N N . PRO A 1 115 ? 0.794 -19.734 -2.004 1 93.38 115 PRO A N 1
ATOM 915 C CA . PRO A 1 115 ? 1.022 -21.094 -1.524 1 93.38 115 PRO A CA 1
ATOM 916 C C . PRO A 1 115 ? 0.256 -21.406 -0.24 1 93.38 115 PRO A C 1
ATOM 918 O O . PRO A 1 115 ? -0.252 -20.5 0.416 1 93.38 115 PRO A O 1
ATOM 921 N N . ASP A 1 116 ? 0.186 -22.688 0.024 1 92.94 116 ASP A N 1
ATOM 922 C CA . ASP A 1 116 ? -0.364 -23.141 1.294 1 92.94 116 ASP A CA 1
ATOM 923 C C . ASP A 1 116 ? 0.255 -22.391 2.469 1 92.94 116 ASP A C 1
ATOM 925 O O . ASP A 1 116 ? 1.465 -22.469 2.691 1 92.94 116 ASP A O 1
ATOM 929 N N . PRO A 1 117 ? -0.552 -21.688 3.215 1 89.31 117 PRO A N 1
ATOM 930 C CA . PRO A 1 117 ? -0.03 -20.906 4.348 1 89.31 117 PRO A CA 1
ATOM 931 C C . PRO A 1 117 ? 0.694 -21.781 5.371 1 89.31 117 PRO A C 1
ATOM 933 O O . PRO A 1 117 ? 1.57 -21.297 6.09 1 89.31 117 PRO A O 1
ATOM 936 N N . ALA A 1 118 ? 0.347 -23.031 5.453 1 90.31 118 ALA A N 1
ATOM 937 C CA . ALA A 1 118 ? 0.927 -23.938 6.441 1 90.31 118 ALA A CA 1
ATOM 938 C C . ALA A 1 118 ? 2.42 -24.141 6.191 1 90.31 118 ALA A C 1
ATOM 940 O O . ALA A 1 118 ? 3.139 -24.641 7.062 1 90.31 118 ALA A O 1
ATOM 941 N N . LEU A 1 119 ? 2.863 -23.719 5.039 1 94.19 119 LEU A N 1
ATOM 942 C CA . LEU A 1 119 ? 4.25 -23.953 4.652 1 94.19 119 LEU A CA 1
ATOM 943 C C . LEU A 1 119 ? 5.168 -22.906 5.273 1 94.19 119 LEU A C 1
ATOM 945 O O . LEU A 1 119 ? 6.391 -23.062 5.266 1 94.19 119 LEU A O 1
ATOM 949 N N . PHE A 1 120 ? 4.629 -21.844 5.852 1 92.69 120 PHE A N 1
ATOM 950 C CA . PHE A 1 120 ? 5.441 -20.719 6.289 1 92.69 120 PHE A CA 1
ATOM 951 C C . PHE A 1 120 ? 5.746 -20.812 7.777 1 92.69 120 PHE A C 1
ATOM 953 O O . PHE A 1 120 ? 4.984 -21.422 8.539 1 92.69 120 PHE A O 1
ATOM 960 N N . PRO A 1 121 ? 6.836 -20.219 8.203 1 93.38 121 PRO A N 1
ATOM 961 C CA . PRO A 1 121 ? 7.234 -20.281 9.609 1 93.38 121 PRO A CA 1
ATOM 962 C C . PRO A 1 121 ? 6.543 -19.219 10.461 1 93.38 121 PRO A C 1
ATOM 964 O O . PRO A 1 121 ? 7.207 -18.344 11.023 1 93.38 121 PRO A O 1
ATOM 967 N N . HIS A 1 122 ? 5.297 -19.391 10.711 1 88.38 122 HIS A N 1
ATOM 968 C CA . HIS A 1 122 ? 4.445 -18.391 11.359 1 88.38 122 HIS A CA 1
ATOM 969 C C . HIS A 1 122 ? 4.949 -18.062 12.758 1 88.38 122 HIS A C 1
ATOM 971 O O . HIS A 1 122 ? 4.977 -16.906 13.156 1 88.38 122 HIS A O 1
ATOM 977 N N . GLN A 1 123 ? 5.34 -19.078 13.508 1 87.94 123 GLN A N 1
ATOM 978 C CA . GLN A 1 123 ? 5.785 -18.859 14.883 1 87.94 123 GLN A CA 1
ATOM 979 C C . GLN A 1 123 ? 7.059 -18.016 14.922 1 87.94 123 GLN A C 1
ATOM 981 O O . GLN A 1 123 ? 7.164 -17.078 15.711 1 87.94 123 GLN A O 1
ATOM 986 N N . ALA A 1 124 ? 7.973 -18.391 14.078 1 92.06 124 ALA A N 1
ATOM 987 C CA . ALA A 1 124 ? 9.227 -17.641 14.016 1 92.06 124 ALA A CA 1
ATOM 988 C C . ALA A 1 124 ? 8.992 -16.203 13.57 1 92.06 124 ALA A C 1
ATOM 990 O O . ALA A 1 124 ? 9.602 -15.273 14.102 1 92.06 124 ALA A O 1
ATOM 991 N N . LEU A 1 125 ? 8.141 -16.016 12.617 1 92 125 LEU A N 1
ATOM 992 C CA . LEU A 1 125 ? 7.816 -14.688 12.117 1 92 125 LEU A CA 1
ATOM 993 C C . LEU A 1 125 ? 7.121 -13.859 13.195 1 92 125 LEU A C 1
ATOM 995 O O . LEU A 1 125 ? 7.426 -12.68 13.367 1 92 125 LEU A O 1
ATOM 999 N N . SER A 1 126 ? 6.191 -14.477 13.891 1 88.62 126 SER A N 1
ATOM 1000 C CA . SER A 1 126 ? 5.48 -13.789 14.969 1 88.62 126 SER A CA 1
ATOM 1001 C C . SER A 1 126 ? 6.438 -13.352 16.078 1 88.62 126 SER A C 1
ATOM 1003 O O . SER A 1 126 ? 6.316 -12.25 16.609 1 88.62 126 SER A O 1
ATOM 1005 N N . ARG A 1 127 ? 7.344 -14.188 16.422 1 88.19 127 ARG A N 1
ATOM 1006 C CA . ARG A 1 127 ? 8.344 -13.859 17.438 1 88.19 127 ARG A CA 1
ATOM 1007 C C . ARG A 1 127 ? 9.234 -12.719 16.969 1 88.19 127 ARG A C 1
ATOM 1009 O O . ARG A 1 127 ? 9.586 -11.836 17.75 1 88.19 127 ARG A O 1
ATOM 1016 N N . SER A 1 128 ? 9.586 -12.789 15.742 1 92.06 128 SER A N 1
ATOM 1017 C CA . SER A 1 128 ? 10.414 -11.727 15.18 1 92.06 128 SER A CA 1
ATOM 1018 C C . SER A 1 128 ? 9.688 -10.383 15.195 1 92.06 128 SER A C 1
ATOM 1020 O O . SER A 1 128 ? 10.281 -9.352 15.516 1 92.06 128 SER A O 1
ATOM 1022 N N . LEU A 1 129 ? 8.453 -10.422 14.805 1 89.5 129 LEU A N 1
ATOM 1023 C CA . LEU A 1 129 ? 7.648 -9.203 14.812 1 89.5 129 LEU A CA 1
ATOM 1024 C C . LEU A 1 129 ? 7.504 -8.656 16.234 1 89.5 129 LEU A C 1
ATOM 1026 O O . LEU A 1 129 ? 7.617 -7.445 16.438 1 89.5 129 LEU A O 1
ATOM 1030 N N . ALA A 1 130 ? 7.246 -9.531 17.156 1 86.62 130 ALA A N 1
ATOM 1031 C CA . ALA A 1 130 ? 7.109 -9.125 18.562 1 86.62 130 ALA A CA 1
ATOM 1032 C C . ALA A 1 130 ? 8.398 -8.484 19.078 1 86.62 130 ALA A C 1
ATOM 1034 O O . ALA A 1 130 ? 8.359 -7.453 19.75 1 86.62 130 ALA A O 1
ATOM 1035 N N . ASN A 1 131 ? 9.484 -9.047 18.75 1 86.56 131 ASN A N 1
ATOM 1036 C CA . ASN A 1 131 ? 10.781 -8.531 19.203 1 86.56 131 ASN A CA 1
ATOM 1037 C C . ASN A 1 131 ? 11.086 -7.18 18.562 1 86.56 131 ASN A C 1
ATOM 1039 O O . ASN A 1 131 ? 11.539 -6.258 19.25 1 86.56 131 ASN A O 1
ATOM 1043 N N . ALA A 1 132 ? 10.852 -7.086 17.312 1 84.69 132 ALA A N 1
ATOM 1044 C CA . ALA A 1 132 ? 11.094 -5.832 16.594 1 84.69 132 ALA A CA 1
ATOM 1045 C C . ALA A 1 132 ? 10.219 -4.711 17.156 1 84.69 132 ALA A C 1
ATOM 1047 O O . ALA A 1 132 ? 10.664 -3.568 17.266 1 84.69 132 ALA A O 1
ATOM 1048 N N . SER A 1 133 ? 9.016 -5.023 17.391 1 82.19 133 SER A N 1
ATOM 1049 C CA . SER A 1 133 ? 8.07 -4.039 17.906 1 82.19 133 SER A CA 1
ATOM 1050 C C . SER A 1 133 ? 8.508 -3.508 19.266 1 82.19 133 SER A C 1
ATOM 1052 O O . SER A 1 133 ? 8.336 -2.322 19.562 1 82.19 133 SER A O 1
ATOM 1054 N N . ARG A 1 134 ? 9.055 -4.297 20.047 1 78.56 134 ARG A N 1
ATOM 1055 C CA . ARG A 1 134 ? 9.5 -3.906 21.391 1 78.56 134 ARG A CA 1
ATOM 1056 C C . ARG A 1 134 ? 10.719 -3.004 21.312 1 78.56 134 ARG A C 1
ATOM 1058 O O . ARG A 1 134 ? 10.914 -2.143 22.172 1 78.56 134 ARG A O 1
ATOM 1065 N N . GLN A 1 135 ? 11.477 -3.156 20.312 1 75.56 135 GLN A N 1
ATOM 1066 C CA . GLN A 1 135 ? 12.734 -2.428 20.188 1 75.56 135 GLN A CA 1
ATOM 1067 C C . GLN A 1 135 ? 12.555 -1.141 19.391 1 75.56 135 GLN A C 1
ATOM 1069 O O . GLN A 1 135 ? 13.461 -0.308 19.344 1 75.56 135 GLN A O 1
ATOM 1074 N N . MET A 1 136 ? 11.422 -1.053 18.906 1 76.19 136 MET A N 1
ATOM 1075 C CA . MET A 1 136 ? 11.188 0.09 18.031 1 76.19 136 MET A CA 1
ATOM 1076 C C . MET A 1 136 ? 11.094 1.384 18.828 1 76.19 136 MET A C 1
ATOM 1078 O O . MET A 1 136 ? 10.32 1.478 19.781 1 76.19 136 MET A O 1
ATOM 1082 N N . LEU A 1 137 ? 12 2.295 18.453 1 69.81 137 LEU A N 1
ATOM 1083 C CA . LEU A 1 137 ? 11.922 3.637 19.016 1 69.81 137 LEU A CA 1
ATOM 1084 C C . LEU A 1 137 ? 10.852 4.465 18.312 1 69.81 137 LEU A C 1
ATOM 1086 O O . LEU A 1 137 ? 10.555 4.238 17.141 1 69.81 137 LEU A O 1
ATOM 1090 N N . GLY A 1 138 ? 10.266 5.312 19.047 1 66.88 138 GLY A N 1
ATOM 1091 C CA . GLY A 1 138 ? 9.242 6.184 18.484 1 66.88 138 GLY A CA 1
ATOM 1092 C C . GLY A 1 138 ? 9.695 6.918 17.25 1 66.88 138 GLY A C 1
ATOM 1093 O O . GLY A 1 138 ? 8.922 7.086 16.297 1 66.88 138 GLY A O 1
ATOM 1094 N N . SER A 1 139 ? 10.914 7.281 17.172 1 65.81 139 SER A N 1
ATOM 1095 C CA . SER A 1 139 ? 11.445 8.055 16.062 1 65.81 139 SER A CA 1
ATOM 1096 C C . SER A 1 139 ? 11.5 7.219 14.789 1 65.81 139 SER A C 1
ATOM 1098 O O . SER A 1 139 ? 11.547 7.766 13.68 1 65.81 139 SER A O 1
ATOM 1100 N N . CYS A 1 140 ? 11.445 5.98 14.945 1 64.81 140 CYS A N 1
ATOM 1101 C CA . CYS A 1 140 ? 11.523 5.07 13.812 1 64.81 140 CYS A CA 1
ATOM 1102 C C . CYS A 1 140 ? 10.289 5.18 12.93 1 64.81 140 CYS A C 1
ATOM 1104 O O . CYS A 1 140 ? 10.344 4.875 11.742 1 64.81 140 CYS A O 1
ATOM 1106 N N . MET A 1 141 ? 9.383 5.656 13.492 1 63.25 141 MET A N 1
ATOM 1107 C CA . MET A 1 141 ? 8.109 5.691 12.781 1 63.25 141 MET A CA 1
ATOM 1108 C C . MET A 1 141 ? 8.156 6.68 11.625 1 63.25 141 MET A C 1
ATOM 1110 O O . MET A 1 141 ? 7.402 6.543 10.656 1 63.25 141 MET A O 1
ATOM 1114 N N . LEU A 1 142 ? 9.016 7.586 11.656 1 63.66 142 LEU A N 1
ATOM 1115 C CA . LEU A 1 142 ? 9.117 8.57 10.586 1 63.66 142 LEU A CA 1
ATOM 1116 C C . LEU A 1 142 ? 10.344 8.32 9.719 1 63.66 142 LEU A C 1
ATOM 1118 O O . LEU A 1 142 ? 10.359 8.68 8.539 1 63.66 142 LEU A O 1
ATOM 1122 N N . THR A 1 143 ? 11.195 7.66 10.281 1 57.19 143 THR A N 1
ATOM 1123 C CA . THR A 1 143 ? 12.484 7.527 9.609 1 57.19 143 THR A CA 1
ATOM 1124 C C . THR A 1 143 ? 12.43 6.449 8.531 1 57.19 143 THR A C 1
ATOM 1126 O O . THR A 1 143 ? 13.281 6.406 7.645 1 57.19 143 THR A O 1
ATOM 1129 N N . ASN A 1 144 ? 11.414 5.73 8.523 1 64.88 144 ASN A N 1
ATOM 1130 C CA . ASN A 1 144 ? 11.398 4.605 7.594 1 64.88 144 ASN A CA 1
ATOM 1131 C C . ASN A 1 144 ? 10.43 4.844 6.438 1 64.88 144 ASN A C 1
ATOM 1133 O O . ASN A 1 144 ? 9.836 3.9 5.914 1 64.88 144 ASN A O 1
ATOM 1137 N N . LEU A 1 145 ? 10.398 6.016 6.109 1 74.56 145 LEU A N 1
ATOM 1138 C CA . LEU A 1 145 ? 9.742 6.41 4.863 1 74.56 145 LEU A CA 1
ATOM 1139 C C . LEU A 1 145 ? 10.578 5.988 3.658 1 74.56 145 LEU A C 1
ATOM 1141 O O . LEU A 1 145 ? 11.719 5.547 3.811 1 74.56 145 LEU A O 1
ATOM 1145 N N . PRO A 1 146 ? 9.922 5.941 2.527 1 79.31 146 PRO A N 1
ATOM 1146 C CA . PRO A 1 146 ? 10.734 5.527 1.381 1 79.31 146 PRO A CA 1
ATOM 1147 C C . PRO A 1 146 ? 12.148 6.102 1.422 1 79.31 146 PRO A C 1
ATOM 1149 O O . PRO A 1 146 ? 12.336 7.266 1.786 1 79.31 146 PRO A O 1
ATOM 1152 N N . PRO A 1 147 ? 13.188 5.211 1.166 1 89.81 147 PRO A N 1
ATOM 1153 C CA . PRO A 1 147 ? 13.109 3.941 0.44 1 89.81 147 PRO A CA 1
ATOM 1154 C C . PRO A 1 147 ? 12.836 2.752 1.358 1 89.81 147 PRO A C 1
ATOM 1156 O O . PRO A 1 147 ? 12.75 1.613 0.892 1 89.81 147 PRO A O 1
ATOM 1159 N N . GLY A 1 148 ? 12.656 2.977 2.637 1 89.12 148 GLY A N 1
ATOM 1160 C CA . GLY A 1 148 ? 12.367 1.908 3.58 1 89.12 148 GLY A CA 1
ATOM 1161 C C . GLY A 1 148 ? 13.523 1.607 4.516 1 89.12 148 GLY A C 1
ATOM 1162 O O . GLY A 1 148 ? 14.555 2.283 4.473 1 89.12 148 GLY A O 1
ATOM 1163 N N . SER A 1 149 ? 13.422 0.591 5.324 1 89.06 149 SER A N 1
ATOM 1164 C CA . SER A 1 149 ? 14.414 0.223 6.336 1 89.06 149 SER A CA 1
ATOM 1165 C C . SER A 1 149 ? 15.773 -0.046 5.703 1 89.06 149 SER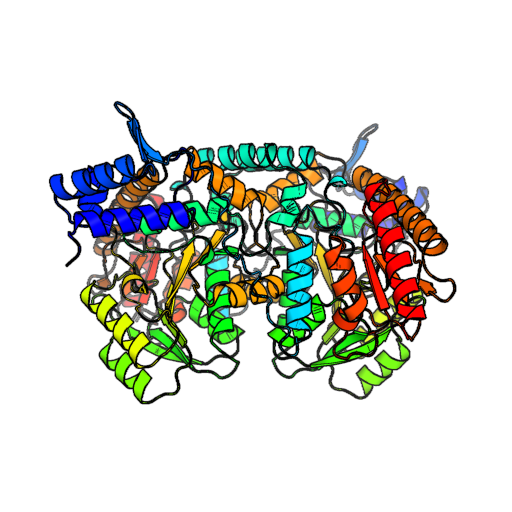 A C 1
ATOM 1167 O O . SER A 1 149 ? 15.891 -0.885 4.809 1 89.06 149 SER A O 1
ATOM 1169 N N . GLN A 1 150 ? 16.719 0.653 6.203 1 87.81 150 GLN A N 1
ATOM 1170 C CA . GLN A 1 150 ? 18.078 0.491 5.688 1 87.81 150 GLN A CA 1
ATOM 1171 C C . GLN A 1 150 ? 18.594 -0.929 5.914 1 87.81 150 GLN A C 1
ATOM 1173 O O . GLN A 1 150 ? 19.234 -1.513 5.035 1 87.81 150 GLN A O 1
ATOM 1178 N N . THR A 1 151 ? 18.312 -1.427 7.062 1 88.31 151 THR A N 1
ATOM 1179 C CA . THR A 1 151 ? 18.766 -2.77 7.398 1 88.31 151 THR A CA 1
ATOM 1180 C C . THR A 1 151 ? 18.125 -3.807 6.484 1 88.31 151 THR A C 1
ATOM 1182 O O . THR A 1 151 ? 18.797 -4.727 6.008 1 88.31 151 THR A O 1
ATOM 1185 N N . LEU A 1 152 ? 16.844 -3.682 6.227 1 93.25 152 LEU A N 1
ATOM 1186 C CA . LEU A 1 152 ? 16.156 -4.625 5.352 1 93.25 152 LEU A CA 1
ATOM 1187 C C . LEU A 1 152 ? 16.672 -4.523 3.924 1 93.25 152 LEU A C 1
ATOM 1189 O O . LEU A 1 152 ? 16.891 -5.539 3.26 1 93.25 152 LEU A O 1
ATOM 1193 N N . ARG A 1 153 ? 16.875 -3.281 3.414 1 93.81 153 ARG A N 1
ATOM 1194 C CA . ARG A 1 153 ? 17.438 -3.084 2.082 1 93.81 153 ARG A CA 1
ATOM 1195 C C . ARG A 1 153 ? 18.812 -3.723 1.971 1 93.81 153 ARG A C 1
ATOM 1197 O O . ARG A 1 153 ? 19.125 -4.367 0.967 1 93.81 153 ARG A O 1
ATOM 1204 N N . ARG A 1 154 ? 19.609 -3.58 2.979 1 90.19 154 ARG A N 1
ATOM 1205 C CA . ARG A 1 154 ? 20.938 -4.172 3.004 1 90.19 154 ARG A CA 1
ATOM 1206 C C . ARG A 1 154 ? 20.859 -5.695 2.973 1 90.19 154 ARG A C 1
ATOM 1208 O O . ARG A 1 154 ? 21.609 -6.344 2.242 1 90.19 154 ARG A O 1
ATOM 1215 N N . GLN A 1 155 ? 20 -6.227 3.752 1 91.06 155 GLN A N 1
ATOM 1216 C CA . GLN A 1 155 ? 19.844 -7.676 3.811 1 91.06 155 GLN A CA 1
ATOM 1217 C C . GLN A 1 155 ? 19.391 -8.234 2.465 1 91.06 155 GLN A C 1
ATOM 1219 O O . GLN A 1 155 ? 19.859 -9.289 2.037 1 91.06 155 GLN A O 1
ATOM 1224 N N . ILE A 1 156 ? 18.5 -7.559 1.792 1 94.62 156 ILE A N 1
ATOM 1225 C CA . ILE A 1 156 ? 18.047 -7.957 0.464 1 94.62 156 ILE A CA 1
ATOM 1226 C C . ILE A 1 156 ? 19.203 -7.867 -0.524 1 94.62 156 ILE A C 1
ATOM 1228 O O . ILE A 1 156 ? 19.422 -8.781 -1.323 1 94.62 156 ILE A O 1
ATOM 1232 N N . ALA A 1 157 ? 19.938 -6.773 -0.441 1 91.31 157 ALA A N 1
ATOM 1233 C CA . ALA A 1 157 ? 21.109 -6.613 -1.3 1 91.31 157 ALA A CA 1
ATOM 1234 C C . ALA A 1 157 ? 22.125 -7.738 -1.079 1 91.31 157 ALA A C 1
ATOM 1236 O O . ALA A 1 157 ? 22.688 -8.266 -2.037 1 91.31 157 ALA A O 1
ATOM 1237 N N . GLN A 1 158 ? 22.344 -8.102 0.15 1 86.06 158 GLN A N 1
ATOM 1238 C CA . GLN A 1 158 ? 23.266 -9.172 0.494 1 86.06 158 GLN A CA 1
ATOM 1239 C C . GLN A 1 158 ? 22.844 -10.492 -0.133 1 86.06 158 GLN A C 1
ATOM 1241 O O . GLN A 1 158 ? 23.672 -11.266 -0.613 1 86.06 158 GLN A O 1
ATOM 1246 N N . ARG A 1 159 ? 21.609 -10.734 -0.163 1 88.25 159 ARG A N 1
ATOM 1247 C CA . ARG A 1 159 ? 21.109 -11.977 -0.739 1 88.25 159 ARG A CA 1
ATOM 1248 C C . ARG A 1 159 ? 21.344 -12.016 -2.246 1 88.25 159 ARG A C 1
ATOM 1250 O O . ARG A 1 159 ? 21.734 -13.055 -2.793 1 88.25 159 ARG A O 1
ATOM 1257 N N . TYR A 1 160 ? 21.062 -10.898 -2.879 1 89.25 160 TYR A N 1
ATOM 1258 C CA . TYR A 1 160 ? 21.328 -10.828 -4.312 1 89.25 160 TYR A CA 1
ATOM 1259 C C . TYR A 1 160 ? 22.812 -11.023 -4.598 1 89.25 160 TYR A C 1
ATOM 1261 O O . TYR A 1 160 ? 23.188 -11.727 -5.543 1 89.25 160 TYR A O 1
ATOM 1269 N N . GLN A 1 161 ? 23.625 -10.438 -3.787 1 80.44 161 GLN A N 1
ATOM 1270 C CA . GLN A 1 161 ? 25.078 -10.562 -3.965 1 80.44 161 GLN A CA 1
ATOM 1271 C C . GLN A 1 161 ? 25.516 -12.008 -3.824 1 80.44 161 GLN A C 1
ATOM 1273 O O . GLN A 1 161 ? 26.359 -12.484 -4.602 1 80.44 161 GLN A O 1
ATOM 1278 N N . LYS A 1 162 ? 25 -12.648 -2.875 1 76.31 162 LYS A N 1
ATOM 1279 C CA . LYS A 1 162 ? 25.328 -14.055 -2.643 1 76.31 162 LYS A CA 1
ATOM 1280 C C . LYS A 1 162 ? 24.953 -14.906 -3.852 1 76.31 162 LYS A C 1
ATOM 1282 O O . LYS A 1 162 ? 25.625 -15.898 -4.141 1 76.31 162 LYS A O 1
ATOM 1287 N N . SER A 1 163 ? 23.953 -14.484 -4.547 1 79.12 163 SER A N 1
ATOM 1288 C CA . SER A 1 163 ? 23.484 -15.25 -5.695 1 79.12 163 SER A CA 1
ATOM 1289 C C . SER A 1 163 ? 24.203 -14.836 -6.973 1 79.12 163 SER A C 1
ATOM 1291 O O . SER A 1 163 ? 24 -15.43 -8.031 1 79.12 163 SER A O 1
ATOM 1293 N N . GLY A 1 164 ? 24.953 -13.758 -6.887 1 77.69 164 GLY A N 1
ATOM 1294 C CA . GLY A 1 164 ? 25.75 -13.359 -8.039 1 77.69 164 GLY A CA 1
ATOM 1295 C C . GLY A 1 164 ? 25.219 -12.125 -8.734 1 77.69 164 GLY A C 1
ATOM 1296 O O . GLY A 1 164 ? 25.672 -11.773 -9.828 1 77.69 164 GLY A O 1
ATOM 1297 N N . LEU A 1 165 ? 24.25 -11.523 -8.156 1 86.44 165 LEU A N 1
ATOM 1298 C CA . LEU A 1 165 ? 23.719 -10.281 -8.711 1 86.44 165 LEU A CA 1
ATOM 1299 C C . LEU A 1 165 ? 24.188 -9.078 -7.898 1 86.44 165 LEU A C 1
ATOM 1301 O O . LEU A 1 165 ? 23.984 -9.016 -6.688 1 86.44 165 LEU A O 1
ATOM 1305 N N . ASN A 1 166 ? 24.812 -8.148 -8.57 1 84.12 166 ASN A N 1
ATOM 1306 C CA . ASN A 1 166 ? 25.328 -6.961 -7.902 1 84.12 166 ASN A CA 1
ATOM 1307 C C . ASN A 1 166 ? 24.234 -5.918 -7.695 1 84.12 166 ASN A C 1
ATOM 1309 O O . ASN A 1 166 ? 23.891 -5.176 -8.617 1 84.12 166 ASN A O 1
ATOM 1313 N N . VAL A 1 167 ? 23.75 -5.848 -6.516 1 89.5 167 VAL A N 1
ATOM 1314 C CA . VAL A 1 167 ? 22.719 -4.895 -6.129 1 89.5 167 VAL A CA 1
ATOM 1315 C C . VAL A 1 167 ? 23.172 -4.102 -4.906 1 89.5 167 VAL A C 1
ATOM 1317 O O . VAL A 1 167 ? 23.672 -4.68 -3.938 1 89.5 167 VAL A O 1
ATOM 1320 N N . LEU A 1 168 ? 23.062 -2.793 -4.965 1 88.31 168 LEU A N 1
ATOM 1321 C CA . LEU A 1 168 ? 23.375 -1.938 -3.824 1 88.31 168 LEU A CA 1
ATOM 1322 C C . LEU A 1 168 ? 22.109 -1.642 -3.014 1 88.31 168 LEU A C 1
ATOM 1324 O O . LEU A 1 168 ? 21.016 -1.582 -3.566 1 88.31 168 LEU A O 1
ATOM 1328 N N . PRO A 1 169 ? 22.25 -1.454 -1.692 1 90.44 169 PRO A N 1
ATOM 1329 C CA . PRO A 1 169 ? 21.094 -1.11 -0.866 1 90.44 169 PRO A CA 1
ATOM 1330 C C . PRO A 1 169 ? 20.359 0.139 -1.359 1 90.44 169 PRO A C 1
ATOM 1332 O O . PRO A 1 169 ? 19.125 0.202 -1.309 1 90.44 169 PRO A O 1
ATOM 1335 N N . ASP A 1 170 ? 21.078 1.1 -1.895 1 89.5 170 ASP A N 1
ATOM 1336 C CA . ASP A 1 170 ? 20.484 2.363 -2.336 1 89.5 170 ASP A CA 1
ATOM 1337 C C . ASP A 1 170 ? 19.703 2.184 -3.629 1 89.5 170 ASP A C 1
ATOM 1339 O O . ASP A 1 170 ? 18.922 3.057 -4.012 1 89.5 170 ASP A O 1
ATOM 1343 N N . ASP A 1 171 ? 19.906 0.995 -4.262 1 92.56 171 ASP A N 1
ATOM 1344 C CA . ASP A 1 171 ? 19.156 0.672 -5.473 1 92.56 171 ASP A CA 1
ATOM 1345 C C . ASP A 1 171 ? 17.766 0.145 -5.133 1 92.56 171 ASP A C 1
ATOM 1347 O O . ASP A 1 171 ? 16.906 0.021 -6.016 1 92.56 171 ASP A O 1
ATOM 1351 N N . ILE A 1 172 ? 17.547 -0.084 -3.855 1 96.19 172 ILE A N 1
ATOM 1352 C CA . ILE A 1 172 ? 16.375 -0.848 -3.469 1 96.19 172 ILE A CA 1
ATOM 1353 C C . ILE A 1 172 ? 15.352 0.078 -2.807 1 96.19 172 ILE A C 1
ATOM 1355 O O . ILE A 1 172 ? 15.703 0.878 -1.938 1 96.19 172 ILE A O 1
ATOM 1359 N N . VAL A 1 173 ? 14.117 0.036 -3.252 1 96.5 173 VAL A N 1
ATOM 1360 C CA . VAL A 1 173 ? 12.984 0.684 -2.598 1 96.5 173 VAL A CA 1
ATOM 1361 C C . VAL A 1 173 ? 12.023 -0.374 -2.064 1 96.5 173 VAL A C 1
ATOM 1363 O O . VAL A 1 173 ? 11.508 -1.195 -2.826 1 96.5 173 VAL A O 1
ATOM 1366 N N . ILE A 1 174 ? 11.789 -0.383 -0.762 1 96.44 174 ILE A N 1
ATOM 1367 C CA . ILE A 1 174 ? 10.852 -1.312 -0.151 1 96.44 174 ILE A CA 1
ATOM 1368 C C . ILE A 1 174 ? 9.422 -0.867 -0.451 1 96.44 174 ILE A C 1
ATOM 1370 O O . ILE A 1 174 ? 9.109 0.325 -0.398 1 96.44 174 ILE A O 1
ATOM 1374 N N . THR A 1 175 ? 8.555 -1.803 -0.77 1 95.38 175 THR A N 1
ATOM 1375 C CA . THR A 1 175 ? 7.184 -1.496 -1.146 1 95.38 175 THR A CA 1
ATOM 1376 C C . THR A 1 175 ? 6.199 -2.355 -0.355 1 95.38 175 THR A C 1
ATOM 1378 O O . THR A 1 175 ? 6.605 -3.291 0.337 1 95.38 175 THR A O 1
ATOM 1381 N N . SER A 1 176 ? 4.918 -2.002 -0.467 1 92.19 176 SER A N 1
ATOM 1382 C CA . SER A 1 176 ? 3.844 -2.781 0.138 1 92.19 176 SER A CA 1
ATOM 1383 C C . SER A 1 176 ? 3.467 -3.973 -0.735 1 92.19 176 SER A C 1
ATOM 1385 O O . SER A 1 176 ? 2.383 -4.004 -1.32 1 92.19 176 SER A O 1
ATOM 1387 N N . GLY A 1 177 ? 4.32 -4.934 -0.791 1 92.5 177 GLY A N 1
ATOM 1388 C CA . GLY A 1 177 ? 4.152 -6.098 -1.645 1 92.5 177 GLY A CA 1
ATOM 1389 C C . GLY A 1 177 ? 4.703 -5.898 -3.043 1 92.5 177 GLY A C 1
ATOM 1390 O O . GLY A 1 177 ? 5.047 -4.777 -3.426 1 92.5 177 GLY A O 1
ATOM 1391 N N . ALA A 1 178 ? 4.723 -6.961 -3.766 1 94.19 178 ALA A N 1
ATOM 1392 C CA . ALA A 1 178 ? 5.27 -6.918 -5.121 1 94.19 178 ALA A CA 1
ATOM 1393 C C . ALA A 1 178 ? 4.316 -6.207 -6.074 1 94.19 178 ALA A C 1
ATOM 1395 O O . ALA A 1 178 ? 4.75 -5.551 -7.023 1 94.19 178 ALA A O 1
ATOM 1396 N N . MET A 1 179 ? 3.031 -6.312 -5.836 1 92.5 179 MET A N 1
ATOM 1397 C CA . MET A 1 179 ? 2.07 -5.656 -6.715 1 92.5 179 MET A CA 1
ATOM 1398 C C . MET A 1 179 ? 2.303 -4.148 -6.746 1 92.5 179 MET A C 1
ATOM 1400 O O . MET A 1 179 ? 2.211 -3.521 -7.801 1 92.5 179 MET A O 1
ATOM 1404 N N . GLU A 1 180 ? 2.557 -3.59 -5.57 1 93.38 180 GLU A N 1
ATOM 1405 C CA . GLU A 1 180 ? 2.883 -2.166 -5.566 1 93.38 180 GLU A CA 1
ATOM 1406 C C . GLU A 1 180 ? 4.164 -1.89 -6.344 1 93.38 180 GLU A C 1
ATOM 1408 O O . GLU A 1 180 ? 4.242 -0.919 -7.102 1 93.38 180 GLU A O 1
ATOM 1413 N N . ALA A 1 181 ? 5.195 -2.711 -6.121 1 96.31 181 ALA A N 1
ATOM 1414 C CA . ALA A 1 181 ? 6.453 -2.564 -6.844 1 96.31 181 ALA A CA 1
ATOM 1415 C C . ALA A 1 181 ? 6.223 -2.549 -8.352 1 96.31 181 ALA A C 1
ATOM 1417 O O . ALA A 1 181 ? 6.711 -1.656 -9.055 1 96.31 181 ALA A O 1
ATOM 1418 N N . LEU A 1 182 ? 5.48 -3.475 -8.797 1 96.25 182 LEU A N 1
ATOM 1419 C CA . LEU A 1 182 ? 5.203 -3.646 -10.219 1 96.25 182 LEU A CA 1
ATOM 1420 C C . LEU A 1 182 ? 4.434 -2.451 -10.773 1 96.25 182 LEU A C 1
ATOM 1422 O O . LEU A 1 182 ? 4.758 -1.939 -11.844 1 96.25 182 LEU A O 1
ATOM 1426 N N . ASN A 1 183 ? 3.463 -2.008 -10.023 1 93.75 183 ASN A N 1
ATOM 1427 C CA . ASN A 1 183 ? 2.678 -0.847 -10.43 1 93.75 183 ASN A CA 1
ATOM 1428 C C . ASN A 1 183 ? 3.531 0.417 -10.484 1 93.75 183 ASN A C 1
ATOM 1430 O O . ASN A 1 183 ? 3.418 1.209 -11.422 1 93.75 183 ASN A O 1
ATOM 1434 N N . LEU A 1 184 ? 4.316 0.641 -9.453 1 94.56 184 LEU A N 1
ATOM 1435 C CA . LEU A 1 184 ? 5.18 1.817 -9.406 1 94.56 184 LEU A CA 1
ATOM 1436 C C . LEU A 1 184 ? 6.156 1.816 -10.578 1 94.56 184 LEU A C 1
ATOM 1438 O O . LEU A 1 184 ? 6.395 2.857 -11.195 1 94.56 184 LEU A O 1
ATOM 1442 N N . CYS A 1 185 ? 6.727 0.654 -10.883 1 96.94 185 CYS A N 1
ATOM 1443 C CA . CYS A 1 185 ? 7.641 0.542 -12.016 1 96.94 185 CYS A CA 1
ATOM 1444 C C . CYS A 1 185 ? 6.934 0.886 -13.32 1 96.94 185 CYS A C 1
ATOM 1446 O O . CYS A 1 185 ? 7.469 1.636 -14.141 1 96.94 185 CYS A O 1
ATOM 1448 N N . LEU A 1 186 ? 5.773 0.321 -13.492 1 95.38 186 LEU A N 1
ATOM 1449 C CA . LEU A 1 186 ? 5.02 0.58 -14.711 1 95.38 186 LEU A CA 1
ATOM 1450 C C . LEU A 1 186 ? 4.723 2.068 -14.859 1 95.38 186 LEU A C 1
ATOM 1452 O O . LEU A 1 186 ? 4.875 2.627 -15.953 1 95.38 186 LEU A O 1
ATOM 1456 N N . GLN A 1 187 ? 4.312 2.703 -13.789 1 92.88 187 GLN A N 1
ATOM 1457 C CA . GLN A 1 187 ? 3.996 4.125 -13.805 1 92.88 187 GLN A CA 1
ATOM 1458 C C . GLN A 1 187 ? 5.238 4.965 -14.086 1 92.88 187 GLN A C 1
ATOM 1460 O O . GLN A 1 187 ? 5.152 6.023 -14.711 1 92.88 187 GLN A O 1
ATOM 1465 N N . SER A 1 188 ? 6.363 4.527 -13.633 1 94.12 188 SER A N 1
ATOM 14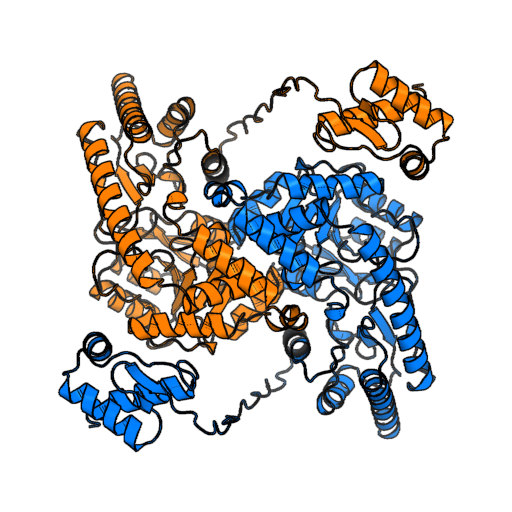66 C CA . SER A 1 188 ? 7.605 5.27 -13.812 1 94.12 188 SER A CA 1
ATOM 1467 C C . SER A 1 188 ? 8.062 5.227 -15.266 1 94.12 188 SER A C 1
ATOM 1469 O O . SER A 1 188 ? 8.859 6.066 -15.695 1 94.12 188 SER A O 1
ATOM 1471 N N . CYS A 1 189 ? 7.5 4.266 -16.031 1 95.88 189 CYS A N 1
ATOM 1472 C CA . CYS A 1 189 ? 8.023 4.02 -17.375 1 95.88 189 CYS A CA 1
ATOM 1473 C C . CYS A 1 189 ? 6.996 4.402 -18.438 1 95.88 189 CYS A C 1
ATOM 1475 O O . CYS A 1 189 ? 7.316 4.449 -19.625 1 95.88 189 CYS A O 1
ATOM 1477 N N . THR A 1 190 ? 5.75 4.68 -18 1 95 190 THR A N 1
ATOM 1478 C CA . THR A 1 190 ? 4.699 4.816 -19 1 95 190 THR A CA 1
ATOM 1479 C C . THR A 1 190 ? 3.797 6 -18.688 1 95 190 THR A C 1
ATOM 1481 O O . THR A 1 190 ? 3.881 6.578 -17.594 1 95 190 THR A O 1
ATOM 1484 N N . LYS A 1 191 ? 3.049 6.391 -19.641 1 90.62 191 LYS A N 1
ATOM 1485 C CA . LYS A 1 191 ? 1.912 7.301 -19.562 1 90.62 191 LYS A CA 1
ATOM 1486 C C . LYS A 1 191 ? 0.664 6.684 -20.172 1 90.62 191 LYS A C 1
ATOM 1488 O O . LYS A 1 191 ? 0.761 5.75 -20.984 1 90.62 191 LYS A O 1
ATOM 1493 N N . PRO A 1 192 ? -0.543 7.121 -19.766 1 88.06 192 PRO A N 1
ATOM 1494 C CA . PRO A 1 192 ? -1.762 6.566 -20.359 1 88.06 192 PRO A CA 1
ATOM 1495 C C . PRO A 1 192 ? -1.713 6.543 -21.891 1 88.06 192 PRO A C 1
ATOM 1497 O O . PRO A 1 192 ? -1.275 7.512 -22.5 1 88.06 192 PRO A O 1
ATOM 1500 N N . GLY A 1 193 ? -2.115 5.406 -22.438 1 89 193 GLY A N 1
ATOM 1501 C CA . GLY A 1 193 ? -2.119 5.262 -23.891 1 89 193 GLY A CA 1
ATOM 1502 C C . GLY A 1 193 ? -0.917 4.5 -24.406 1 89 193 GLY A C 1
ATOM 1503 O O . GLY A 1 193 ? -0.932 4.012 -25.547 1 89 193 GLY A O 1
ATOM 1504 N N . ASP A 1 194 ? 0.122 4.32 -23.625 1 94.75 194 ASP A N 1
ATOM 1505 C CA . ASP A 1 194 ? 1.353 3.66 -24.062 1 94.75 194 ASP A CA 1
ATOM 1506 C C . ASP A 1 194 ? 1.138 2.158 -24.234 1 94.75 194 ASP A C 1
ATOM 1508 O O . ASP A 1 194 ? 0.217 1.585 -23.641 1 94.75 194 ASP A O 1
ATOM 1512 N N . LEU A 1 195 ? 1.981 1.564 -25.062 1 96 195 LEU A N 1
ATOM 1513 C CA . LEU A 1 195 ? 1.974 0.127 -25.312 1 96 195 LEU A CA 1
ATOM 1514 C C . LEU A 1 195 ? 2.959 -0.588 -24.391 1 96 195 LEU A C 1
ATOM 1516 O O . LEU A 1 195 ? 4.082 -0.122 -24.203 1 96 195 LEU A O 1
ATOM 1520 N N . VAL A 1 196 ? 2.477 -1.66 -23.797 1 97.94 196 VAL A N 1
ATOM 1521 C CA . VAL A 1 196 ? 3.305 -2.465 -22.906 1 97.94 196 VAL A CA 1
ATOM 1522 C C . VAL A 1 196 ? 3.324 -3.914 -23.391 1 97.94 196 VAL A C 1
ATOM 1524 O O . VAL A 1 196 ? 2.271 -4.539 -23.547 1 97.94 196 VAL A O 1
ATOM 1527 N N . ALA A 1 197 ? 4.52 -4.477 -23.656 1 98.12 197 ALA A N 1
ATOM 1528 C CA . ALA A 1 197 ? 4.641 -5.875 -24.047 1 98.12 197 ALA A CA 1
ATOM 1529 C C . ALA A 1 197 ? 4.574 -6.801 -22.844 1 98.12 197 ALA A C 1
ATOM 1531 O O . ALA A 1 197 ? 5.25 -6.57 -21.828 1 98.12 197 ALA A O 1
ATOM 1532 N N . ILE A 1 198 ? 3.73 -7.801 -22.922 1 98.12 198 ILE A N 1
ATOM 1533 C CA . ILE A 1 198 ? 3.586 -8.758 -21.828 1 98.12 198 ILE A CA 1
ATOM 1534 C C . ILE A 1 198 ? 3.514 -10.18 -22.406 1 98.12 198 ILE A C 1
ATOM 1536 O O . ILE A 1 198 ? 3.387 -10.359 -23.609 1 98.12 198 ILE A O 1
ATOM 1540 N N . GLU A 1 199 ? 3.648 -11.148 -21.547 1 98 199 GLU A N 1
ATOM 1541 C CA . GLU A 1 199 ? 3.49 -12.547 -21.938 1 98 199 GLU A CA 1
ATOM 1542 C C . GLU A 1 199 ? 2.041 -12.859 -22.297 1 98 199 GLU A C 1
ATOM 1544 O O . GLU A 1 199 ? 1.124 -12.148 -21.891 1 98 199 GLU A O 1
ATOM 1549 N N . TYR A 1 200 ? 1.879 -13.984 -23.062 1 95.62 200 TYR A N 1
ATOM 1550 C CA . TYR A 1 200 ? 0.572 -14.484 -23.469 1 95.62 200 TYR A CA 1
ATOM 1551 C C . TYR A 1 200 ? 0.528 -16 -23.406 1 95.62 200 TYR A C 1
ATOM 1553 O O . TYR A 1 200 ? 1.095 -16.688 -24.25 1 95.62 200 TYR A O 1
ATOM 1561 N N . PRO A 1 201 ? -0.179 -16.641 -22.391 1 96.56 201 PRO A N 1
ATOM 1562 C CA . PRO A 1 201 ? -0.923 -15.969 -21.328 1 96.56 201 PRO A CA 1
ATOM 1563 C C . PRO A 1 201 ? -0.011 -15.32 -20.281 1 96.56 201 PRO A C 1
ATOM 1565 O O . PRO A 1 201 ? 1.181 -15.633 -20.219 1 96.56 201 PRO A O 1
ATOM 1568 N N . ALA A 1 202 ? -0.587 -14.367 -19.562 1 96.25 202 ALA A N 1
ATOM 1569 C CA . ALA A 1 202 ? 0.155 -13.609 -18.547 1 96.25 202 ALA A CA 1
ATOM 1570 C C . ALA A 1 202 ? -0.564 -13.641 -17.203 1 96.25 202 ALA A C 1
ATOM 1572 O O . ALA A 1 202 ? -1.764 -13.922 -17.141 1 96.25 202 ALA A O 1
ATOM 1573 N N . PHE A 1 203 ? 0.178 -13.406 -16.141 1 93.94 203 PHE A N 1
ATOM 1574 C CA . PHE A 1 203 ? -0.396 -13.211 -14.82 1 93.94 203 PHE A CA 1
ATOM 1575 C C . PHE A 1 203 ? -1.5 -12.156 -14.859 1 93.94 203 PHE A C 1
ATOM 1577 O O . PHE A 1 203 ? -1.311 -11.07 -15.406 1 93.94 203 PHE A O 1
ATOM 1584 N N . TYR A 1 204 ? -2.65 -12.398 -14.305 1 92.56 204 TYR A N 1
ATOM 1585 C CA . TYR A 1 204 ? -3.801 -11.508 -14.414 1 92.56 204 TYR A CA 1
ATOM 1586 C C . TYR A 1 204 ? -3.512 -10.164 -13.75 1 92.56 204 TYR A C 1
ATOM 1588 O O . TYR A 1 204 ? -4.129 -9.156 -14.086 1 92.56 204 TYR A O 1
ATOM 1596 N N . GLY A 1 205 ? -2.574 -10.109 -12.766 1 90.44 205 GLY A N 1
ATOM 1597 C CA . GLY A 1 205 ? -2.211 -8.844 -12.148 1 90.44 205 GLY A CA 1
ATOM 1598 C C . GLY A 1 205 ? -1.661 -7.832 -13.133 1 90.44 205 GLY A C 1
ATOM 1599 O O . GLY A 1 205 ? -1.937 -6.637 -13.016 1 90.44 205 GLY A O 1
ATOM 1600 N N . VAL A 1 206 ? -0.885 -8.281 -14.117 1 92.62 206 VAL A N 1
ATOM 1601 C CA . VAL A 1 206 ? -0.319 -7.383 -15.117 1 92.62 206 VAL A CA 1
ATOM 1602 C C . VAL A 1 206 ? -1.433 -6.832 -16 1 92.62 206 VAL A C 1
ATOM 1604 O O . VAL A 1 206 ? -1.438 -5.645 -16.344 1 92.62 206 VAL A O 1
ATOM 1607 N N . LEU A 1 207 ? -2.363 -7.711 -16.391 1 90.69 207 LEU A N 1
ATOM 1608 C CA . LEU A 1 207 ? -3.484 -7.289 -17.219 1 90.69 207 LEU A CA 1
ATOM 1609 C C . LEU A 1 207 ? -4.316 -6.227 -16.516 1 90.69 207 LEU A C 1
ATOM 1611 O O . LEU A 1 207 ? -4.691 -5.219 -17.125 1 90.69 207 LEU A O 1
ATOM 1615 N N . GLN A 1 208 ? -4.484 -6.449 -15.305 1 87.31 208 GLN A N 1
ATOM 1616 C CA . GLN A 1 208 ? -5.281 -5.523 -14.508 1 87.31 208 GLN A CA 1
ATOM 1617 C C . GLN A 1 208 ? -4.547 -4.203 -14.305 1 87.31 208 GLN A C 1
ATOM 1619 O O . GLN A 1 208 ? -5.156 -3.133 -14.344 1 87.31 208 GLN A O 1
ATOM 1624 N N . ALA A 1 209 ? -3.275 -4.246 -14 1 89.88 209 ALA A N 1
ATOM 1625 C CA . ALA A 1 209 ? -2.477 -3.037 -13.836 1 89.88 209 ALA A CA 1
ATOM 1626 C C . ALA A 1 209 ? -2.496 -2.188 -15.102 1 89.88 209 ALA A C 1
ATOM 1628 O O . ALA A 1 209 ? -2.619 -0.962 -15.031 1 89.88 209 ALA A O 1
ATOM 1629 N N . ILE A 1 210 ? -2.377 -2.818 -16.25 1 91.19 210 ILE A N 1
ATOM 1630 C CA . ILE A 1 210 ? -2.379 -2.15 -17.547 1 91.19 210 ILE A CA 1
ATOM 1631 C C . ILE A 1 210 ? -3.715 -1.443 -17.766 1 91.19 210 ILE A C 1
ATOM 1633 O O . ILE A 1 210 ? -3.752 -0.291 -18.203 1 91.19 210 ILE A O 1
ATOM 1637 N N . GLU A 1 211 ? -4.762 -2.186 -17.406 1 85.5 211 GLU A N 1
ATOM 1638 C CA . GLU A 1 211 ? -6.094 -1.603 -17.531 1 85.5 211 GLU A CA 1
ATOM 1639 C C . GLU A 1 211 ? -6.266 -0.412 -16.594 1 85.5 211 GLU A C 1
ATOM 1641 O O . GLU A 1 211 ? -6.746 0.646 -17.016 1 85.5 211 GLU A O 1
ATOM 1646 N N . ARG A 1 212 ? -5.867 -0.556 -15.367 1 82.88 212 ARG A N 1
ATOM 1647 C CA . ARG A 1 212 ? -6.02 0.471 -14.344 1 82.88 212 ARG A CA 1
ATOM 1648 C C . ARG A 1 212 ? -5.281 1.748 -14.734 1 82.88 212 ARG A C 1
ATOM 1650 O O . ARG A 1 212 ? -5.746 2.852 -14.438 1 82.88 212 ARG A O 1
ATOM 1657 N N . LEU A 1 213 ? -4.176 1.618 -15.398 1 87.12 213 LEU A N 1
ATOM 1658 C CA . LEU A 1 213 ? -3.33 2.754 -15.75 1 87.12 213 LEU A CA 1
ATOM 1659 C C . LEU A 1 213 ? -3.652 3.252 -17.156 1 87.12 213 LEU A C 1
ATOM 1661 O O . LEU A 1 213 ? -2.939 4.102 -17.703 1 87.12 213 LEU A O 1
ATOM 1665 N N . ASN A 1 214 ? -4.715 2.654 -17.797 1 85.94 214 ASN A N 1
ATOM 1666 C CA . ASN A 1 214 ? -5.164 3.029 -19.125 1 85.94 214 ASN A CA 1
ATOM 1667 C C . ASN A 1 214 ? -4.062 2.824 -20.172 1 85.94 214 ASN A C 1
ATOM 1669 O O . ASN A 1 214 ? -3.803 3.707 -20.984 1 85.94 214 ASN A O 1
ATOM 1673 N N . LEU A 1 215 ? -3.342 1.765 -20.031 1 91.81 215 LEU A N 1
ATOM 1674 C CA . LEU A 1 215 ? -2.328 1.329 -20.984 1 91.81 215 LEU A CA 1
ATOM 1675 C C . LEU A 1 215 ? -2.889 0.271 -21.938 1 91.81 215 LEU A C 1
ATOM 1677 O O . LEU A 1 215 ? -4.047 -0.129 -21.812 1 91.81 215 LEU A O 1
ATOM 1681 N N . THR A 1 216 ? -2.109 -0.115 -22.953 1 92.38 216 THR A N 1
ATOM 1682 C CA . THR A 1 216 ? -2.514 -1.147 -23.891 1 92.38 216 THR A CA 1
ATOM 1683 C C . THR A 1 216 ? -1.508 -2.295 -23.906 1 92.38 216 THR A C 1
ATOM 1685 O O . THR A 1 216 ? -0.307 -2.072 -24.078 1 92.38 216 THR A O 1
ATOM 1688 N N . ALA A 1 217 ? -1.986 -3.477 -23.828 1 95.25 217 ALA A N 1
ATOM 1689 C CA . ALA A 1 217 ? -1.128 -4.656 -23.781 1 95.25 217 ALA A CA 1
ATOM 1690 C C . ALA A 1 217 ? -0.809 -5.156 -25.188 1 95.25 217 ALA A C 1
ATOM 1692 O O . ALA A 1 217 ? -1.679 -5.168 -26.062 1 95.25 217 ALA A O 1
ATOM 1693 N N . VAL A 1 218 ? 0.412 -5.383 -25.422 1 96.19 218 VAL A N 1
ATOM 1694 C CA . VAL A 1 218 ? 0.862 -6.156 -26.578 1 96.19 218 VAL A CA 1
ATOM 1695 C C . VAL A 1 218 ? 1.331 -7.535 -26.109 1 96.19 218 VAL A C 1
ATOM 1697 O O . VAL A 1 218 ? 2.389 -7.664 -25.5 1 96.19 218 VAL A O 1
ATOM 1700 N N . GLU A 1 219 ? 0.562 -8.516 -26.484 1 96.06 219 GLU A N 1
ATOM 1701 C CA . GLU A 1 219 ? 0.758 -9.852 -25.953 1 96.06 219 GLU A CA 1
ATOM 1702 C C . GLU A 1 219 ? 1.694 -10.68 -26.828 1 96.06 219 GLU A C 1
ATOM 1704 O O . GLU A 1 219 ? 1.447 -10.836 -28.016 1 96.06 219 GLU A O 1
ATOM 1709 N N . ILE A 1 220 ? 2.768 -11.18 -26.25 1 97.5 220 ILE A N 1
ATOM 1710 C CA . ILE A 1 220 ? 3.775 -11.977 -26.938 1 97.5 220 ILE A CA 1
ATOM 1711 C C . ILE A 1 220 ? 3.531 -13.461 -26.672 1 97.5 220 ILE A C 1
ATOM 1713 O O . ILE A 1 220 ? 3.52 -13.898 -25.516 1 97.5 220 ILE A O 1
ATOM 1717 N N . PRO A 1 221 ? 3.426 -14.242 -27.719 1 96.38 221 PRO A N 1
ATOM 1718 C CA . PRO A 1 221 ? 3.174 -15.664 -27.484 1 96.38 221 PRO A CA 1
ATOM 1719 C C . PRO A 1 221 ? 4.199 -16.312 -26.562 1 96.38 221 PRO A C 1
ATOM 1721 O O . PRO A 1 221 ? 5.402 -16.094 -26.719 1 96.38 221 PRO A O 1
ATOM 1724 N N . THR A 1 222 ? 3.705 -17.078 -25.594 1 96.94 222 THR A N 1
ATOM 1725 C CA . THR A 1 222 ? 4.535 -17.734 -24.594 1 96.94 222 THR A CA 1
ATOM 1726 C C . THR A 1 222 ? 4.184 -19.203 -24.484 1 96.94 222 THR A C 1
ATOM 1728 O O . THR A 1 222 ? 3.031 -19.562 -24.234 1 96.94 222 THR A O 1
ATOM 1731 N N . ASP A 1 223 ? 5.199 -19.969 -24.672 1 94.25 223 ASP A N 1
ATOM 1732 C CA . ASP A 1 223 ? 5.027 -21.422 -24.656 1 94.25 223 ASP A CA 1
ATOM 1733 C C . ASP A 1 223 ? 5.27 -22 -23.266 1 94.25 223 ASP A C 1
ATOM 1735 O O . ASP A 1 223 ? 6.184 -21.562 -22.562 1 94.25 223 ASP A O 1
ATOM 1739 N N . PRO A 1 224 ? 4.445 -22.984 -22.812 1 92.88 224 PRO A N 1
ATOM 1740 C CA . PRO A 1 224 ? 4.605 -23.547 -21.469 1 92.88 224 PRO A CA 1
ATOM 1741 C C . PRO A 1 224 ? 5.977 -24.203 -21.266 1 92.88 224 PRO A C 1
ATOM 1743 O O . PRO A 1 224 ? 6.434 -24.344 -20.125 1 92.88 224 PRO A O 1
ATOM 1746 N N . ARG A 1 225 ? 6.598 -24.562 -22.297 1 88.75 225 ARG A N 1
ATOM 1747 C CA . ARG A 1 225 ? 7.887 -25.234 -22.172 1 88.75 225 ARG A CA 1
ATOM 1748 C C . ARG A 1 225 ? 9.039 -24.281 -22.453 1 88.75 225 ARG A C 1
ATOM 1750 O O . ARG A 1 225 ? 9.969 -24.156 -21.656 1 88.75 225 ARG A O 1
ATOM 1757 N N . ASP A 1 226 ? 8.891 -23.562 -23.547 1 87.69 226 ASP A N 1
ATOM 1758 C CA . ASP A 1 226 ? 10.023 -22.797 -24.047 1 87.69 226 ASP A CA 1
ATOM 1759 C C . ASP A 1 226 ? 9.938 -21.328 -23.594 1 87.69 226 ASP A C 1
ATOM 1761 O O . ASP A 1 226 ? 10.922 -20.594 -23.656 1 87.69 226 ASP A O 1
ATOM 1765 N N . GLY A 1 227 ? 8.844 -21 -23.125 1 95.44 227 GLY A N 1
ATOM 1766 C CA . GLY A 1 227 ? 8.68 -19.656 -22.609 1 95.44 227 GLY A CA 1
ATOM 1767 C C . GLY A 1 227 ? 8.328 -18.641 -23.688 1 95.44 227 GLY A C 1
ATOM 1768 O O . GLY A 1 227 ? 7.762 -19 -24.719 1 95.44 227 GLY A O 1
ATOM 1769 N N . ILE A 1 228 ? 8.508 -17.406 -23.438 1 97.25 228 ILE A N 1
ATOM 1770 C CA . ILE A 1 228 ? 8.133 -16.297 -24.297 1 97.25 228 ILE A CA 1
ATOM 1771 C C . ILE A 1 228 ? 8.914 -16.375 -25.609 1 97.25 228 ILE A C 1
ATOM 1773 O O . ILE A 1 228 ? 10.102 -16.703 -25.609 1 97.25 228 ILE A O 1
ATOM 1777 N N . ASP A 1 229 ? 8.281 -16.078 -26.734 1 97.31 229 ASP A N 1
ATOM 1778 C CA . ASP A 1 229 ? 8.906 -16.062 -28.047 1 97.31 229 ASP A CA 1
ATOM 1779 C C . ASP A 1 229 ? 9.742 -14.805 -28.25 1 97.31 229 ASP A C 1
ATOM 1781 O O . ASP A 1 229 ? 9.211 -13.758 -28.625 1 97.31 229 ASP A O 1
ATOM 1785 N N . LEU A 1 230 ? 11.031 -14.961 -28.172 1 98.25 230 LEU A N 1
ATOM 1786 C CA . LEU A 1 230 ? 11.922 -13.812 -28.219 1 98.25 230 LEU A CA 1
ATOM 1787 C C . LEU A 1 230 ? 12.055 -13.281 -29.641 1 98.25 230 LEU A C 1
ATOM 1789 O O . LEU A 1 230 ? 12.391 -12.109 -29.844 1 98.25 230 LEU A O 1
ATOM 1793 N N . ASP A 1 231 ? 11.805 -14.109 -30.641 1 96.69 231 ASP A N 1
ATOM 1794 C CA . ASP A 1 231 ? 11.812 -13.625 -32.031 1 96.69 231 ASP A CA 1
ATOM 1795 C C . ASP A 1 231 ? 10.625 -12.703 -32.281 1 96.69 231 ASP A C 1
ATOM 1797 O O . ASP A 1 231 ? 10.766 -11.656 -32.938 1 96.69 231 ASP A O 1
ATOM 1801 N N . VAL A 1 232 ? 9.492 -13.109 -31.812 1 96.44 232 VAL A N 1
ATOM 1802 C CA . VAL A 1 232 ? 8.312 -12.266 -31.938 1 96.44 232 VAL A CA 1
ATOM 1803 C C . VAL A 1 232 ? 8.516 -10.969 -31.156 1 96.44 232 VAL A C 1
ATOM 1805 O O . VAL A 1 232 ? 8.148 -9.891 -31.625 1 96.44 232 VAL A O 1
ATOM 1808 N N . LEU A 1 233 ? 9.117 -11.102 -29.969 1 97.88 233 LEU A N 1
ATOM 1809 C CA . LEU A 1 233 ? 9.391 -9.922 -29.172 1 97.88 233 LEU A CA 1
ATOM 1810 C C . LEU A 1 233 ? 10.281 -8.938 -29.922 1 97.88 233 LEU A C 1
ATOM 1812 O O . LEU A 1 233 ? 10.016 -7.738 -29.938 1 97.88 233 LEU A O 1
ATOM 1816 N N . ALA A 1 234 ? 11.305 -9.461 -30.531 1 97.62 234 ALA A N 1
ATOM 1817 C CA . ALA A 1 234 ? 12.211 -8.625 -31.312 1 97.62 234 ALA A CA 1
ATOM 1818 C C . ALA A 1 234 ? 11.469 -7.895 -32.438 1 97.62 234 ALA A C 1
ATOM 1820 O O . ALA A 1 234 ? 11.711 -6.711 -32.656 1 97.62 234 ALA A O 1
ATOM 1821 N N . SER A 1 235 ? 10.625 -8.586 -33.062 1 95.75 235 SER A N 1
ATOM 1822 C CA . SER A 1 235 ? 9.828 -7.996 -34.125 1 95.75 235 SER A CA 1
ATOM 1823 C C . SER A 1 235 ? 8.922 -6.895 -33.594 1 95.75 235 SER A C 1
ATOM 1825 O O . SER A 1 235 ? 8.766 -5.852 -34.25 1 95.75 235 SER A O 1
ATOM 1827 N N . VAL A 1 236 ? 8.297 -7.156 -32.469 1 95.56 236 VAL A N 1
ATOM 1828 C CA . VAL A 1 236 ? 7.395 -6.195 -31.859 1 95.56 236 VAL A CA 1
ATOM 1829 C C . VAL A 1 236 ? 8.172 -4.949 -31.438 1 95.56 236 VAL A C 1
ATOM 1831 O O . VAL A 1 236 ? 7.719 -3.824 -31.656 1 95.56 236 VAL A O 1
ATOM 1834 N N . PHE A 1 237 ? 9.383 -5.164 -30.844 1 97 237 PHE A N 1
ATOM 1835 C CA . PHE A 1 237 ? 10.219 -4.043 -30.422 1 97 237 PHE A CA 1
ATOM 1836 C C . PHE A 1 237 ? 10.617 -3.184 -31.609 1 97 237 PHE A C 1
ATOM 1838 O O . PHE A 1 237 ? 10.75 -1.963 -31.484 1 97 237 PHE A O 1
ATOM 1845 N N . SER A 1 238 ? 10.734 -3.77 -32.781 1 95.31 238 SER A N 1
ATOM 1846 C CA . SER A 1 238 ? 11.203 -3.057 -33.969 1 95.31 238 SER A CA 1
ATOM 1847 C C . SER A 1 238 ? 10.047 -2.371 -34.688 1 95.31 238 SER A C 1
ATOM 1849 O O . SER A 1 238 ? 10.242 -1.369 -35.375 1 95.31 238 SER A O 1
ATOM 1851 N N . SER A 1 239 ? 8.844 -2.834 -34.5 1 93.5 239 SER A N 1
ATOM 1852 C CA . SER A 1 239 ? 7.75 -2.393 -35.375 1 93.5 239 SER A CA 1
ATOM 1853 C C . SER A 1 239 ? 6.754 -1.535 -34.594 1 93.5 239 SER A C 1
ATOM 1855 O O . SER A 1 239 ? 5.949 -0.815 -35.188 1 93.5 239 SER A O 1
ATOM 1857 N N . MET A 1 240 ? 6.742 -1.684 -33.281 1 93.25 240 MET A N 1
ATOM 1858 C CA . MET A 1 240 ? 5.773 -0.949 -32.469 1 93.25 240 MET A CA 1
ATOM 1859 C C . MET A 1 240 ? 6.484 -0.049 -31.469 1 93.25 240 MET A C 1
ATOM 1861 O O . MET A 1 240 ? 7.633 -0.303 -31.109 1 93.25 240 MET A O 1
ATOM 1865 N N . ASP A 1 241 ? 5.844 0.964 -31.062 1 95.38 241 ASP A N 1
ATOM 1866 C CA . ASP A 1 241 ? 6.41 1.902 -30.094 1 95.38 241 ASP A CA 1
ATOM 1867 C C . ASP A 1 241 ? 6.156 1.438 -28.656 1 95.38 241 ASP A C 1
ATOM 1869 O O . ASP A 1 241 ? 5.434 2.098 -27.906 1 95.38 241 ASP A O 1
ATOM 1873 N N . ILE A 1 242 ? 6.758 0.387 -28.312 1 97.44 242 ILE A N 1
ATOM 1874 C CA . ILE A 1 242 ? 6.637 -0.183 -26.969 1 97.44 242 ILE A CA 1
ATOM 1875 C C . ILE A 1 242 ? 7.367 0.705 -25.969 1 97.44 242 ILE A C 1
ATOM 1877 O O . ILE A 1 242 ? 8.531 1.064 -26.172 1 97.44 242 ILE A O 1
ATOM 1881 N N . LYS A 1 243 ? 6.684 1.012 -24.844 1 97.94 243 LYS A N 1
ATOM 1882 C CA . LYS A 1 243 ? 7.281 1.927 -23.875 1 97.94 243 LYS A CA 1
ATOM 1883 C C . LYS A 1 243 ? 7.852 1.167 -22.688 1 97.94 243 LYS A C 1
ATOM 1885 O O . LYS A 1 243 ? 8.727 1.673 -21.984 1 97.94 243 LYS A O 1
ATOM 1890 N N . ALA A 1 244 ? 7.316 0.023 -22.453 1 98.38 244 ALA A N 1
ATOM 1891 C CA . ALA A 1 244 ? 7.789 -0.845 -21.375 1 98.38 244 ALA A CA 1
ATOM 1892 C C . ALA A 1 244 ? 7.418 -2.301 -21.641 1 98.38 244 ALA A C 1
ATOM 1894 O O . ALA A 1 244 ? 6.598 -2.588 -22.516 1 98.38 244 ALA A O 1
ATOM 1895 N N . CYS A 1 245 ? 8.047 -3.219 -20.984 1 98.25 245 CYS A N 1
ATOM 1896 C CA . CYS A 1 245 ? 7.633 -4.617 -21 1 98.25 245 CYS A CA 1
ATOM 1897 C C . CYS A 1 245 ? 7.668 -5.211 -19.594 1 98.25 245 CYS A C 1
ATOM 1899 O O . CYS A 1 245 ? 8.383 -4.715 -18.719 1 98.25 245 CYS A O 1
ATOM 1901 N N . TRP A 1 246 ? 6.82 -6.148 -19.297 1 98.19 246 TRP A N 1
ATOM 1902 C CA . TRP A 1 246 ? 6.66 -6.844 -18.031 1 98.19 246 TRP A CA 1
ATOM 1903 C C . TRP A 1 246 ? 6.703 -8.352 -18.234 1 98.19 246 TRP A C 1
ATOM 1905 O O . TRP A 1 246 ? 5.816 -8.93 -18.875 1 98.19 246 TRP A O 1
ATOM 1915 N N . PHE A 1 247 ? 7.758 -9.031 -17.672 1 98.25 247 PHE A N 1
ATOM 1916 C CA . PHE A 1 247 ? 7.922 -10.469 -17.875 1 98.25 247 PHE A CA 1
ATOM 1917 C C . PHE A 1 247 ? 8.297 -11.148 -16.562 1 98.25 247 PHE A C 1
ATOM 1919 O O . PHE A 1 247 ? 8.859 -10.516 -15.664 1 98.25 247 PHE A O 1
ATOM 1926 N N . MET A 1 248 ? 7.941 -12.367 -16.438 1 97.5 248 MET A N 1
ATOM 1927 C CA . MET A 1 248 ? 8.414 -13.273 -15.398 1 97.5 248 MET A CA 1
ATOM 1928 C C . MET A 1 248 ? 9.414 -14.281 -15.961 1 97.5 248 MET A C 1
ATOM 1930 O O . MET A 1 248 ? 9.094 -15.047 -16.875 1 97.5 248 MET A O 1
ATOM 1934 N N . THR A 1 249 ? 10.633 -14.32 -15.367 1 95.69 249 THR A N 1
ATOM 1935 C CA . THR A 1 249 ? 11.664 -15.164 -15.961 1 95.69 249 THR A CA 1
ATOM 1936 C C . THR A 1 249 ? 11.828 -16.453 -15.156 1 95.69 249 THR A C 1
ATOM 1938 O O . THR A 1 249 ? 12.523 -17.375 -15.594 1 95.69 249 THR A O 1
ATOM 1941 N N . GLU A 1 250 ? 11.203 -16.484 -14.016 1 94.31 250 GLU A N 1
ATOM 1942 C CA . GLU A 1 250 ? 11.289 -17.672 -13.164 1 94.31 250 GLU A CA 1
ATOM 1943 C C . GLU A 1 250 ? 9.898 -18.109 -12.703 1 94.31 250 GLU A C 1
ATOM 1945 O O . GLU A 1 250 ? 9.18 -17.344 -12.055 1 94.31 250 GLU A O 1
ATOM 1950 N N . SER A 1 251 ? 9.562 -19.438 -13.008 1 94.06 251 SER A N 1
ATOM 1951 C CA . SER A 1 251 ? 8.305 -20.031 -12.57 1 94.06 251 SER A CA 1
ATOM 1952 C C . SER A 1 251 ? 7.121 -19.125 -12.914 1 94.06 251 SER A C 1
ATOM 1954 O O . SER A 1 251 ? 6.328 -18.781 -12.031 1 94.06 251 SER A O 1
ATOM 1956 N N . GLN A 1 252 ? 6.98 -18.906 -14.141 1 96.25 252 GLN A N 1
ATOM 1957 C CA . GLN A 1 252 ? 6.035 -17.922 -14.672 1 96.25 252 GLN A CA 1
ATOM 1958 C C . GLN A 1 252 ? 4.598 -18.312 -14.344 1 96.25 252 GLN A C 1
ATOM 1960 O O . GLN A 1 252 ? 4.234 -19.484 -14.438 1 96.25 252 GLN A O 1
ATOM 1965 N N . ASN A 1 253 ? 3.852 -17.438 -13.789 1 97.06 253 ASN A N 1
ATOM 1966 C CA . ASN A 1 253 ? 2.414 -17.562 -13.586 1 97.06 253 ASN A CA 1
ATOM 1967 C C . ASN A 1 253 ? 1.626 -17.047 -14.789 1 97.06 253 ASN A C 1
ATOM 1969 O O . ASN A 1 253 ? 1.678 -15.867 -15.117 1 97.06 253 ASN A O 1
ATOM 1973 N N . PRO A 1 254 ? 0.949 -17.906 -15.562 1 97.25 254 PRO A N 1
ATOM 1974 C CA . PRO A 1 254 ? 0.335 -19.141 -15.047 1 97.25 254 PRO A CA 1
ATOM 1975 C C . PRO A 1 254 ? 1.024 -20.406 -15.562 1 97.25 254 PRO A C 1
ATOM 1977 O O . PRO A 1 254 ? 0.72 -21.5 -15.102 1 97.25 254 PRO A O 1
ATOM 1980 N N . LEU A 1 255 ? 1.96 -20.359 -16.453 1 97.06 255 LEU A N 1
ATOM 1981 C CA . LEU A 1 255 ? 2.414 -21.5 -17.234 1 97.06 255 LEU A CA 1
ATOM 1982 C C . LEU A 1 255 ? 3.398 -22.344 -16.422 1 97.06 255 LEU A C 1
ATOM 1984 O O . LEU A 1 255 ? 3.576 -23.531 -16.703 1 97.06 255 LEU A O 1
ATOM 1988 N N . GLY A 1 256 ? 4.121 -21.734 -15.586 1 95.25 256 GLY A N 1
ATOM 1989 C CA . GLY A 1 256 ? 5.02 -22.438 -14.695 1 95.25 256 GLY A CA 1
ATOM 1990 C C . GLY A 1 256 ? 6.43 -22.562 -15.242 1 95.25 256 GLY A C 1
ATOM 1991 O O . GLY A 1 256 ? 7.336 -23.016 -14.539 1 95.25 256 GLY A O 1
ATOM 1992 N N . TYR A 1 257 ? 6.703 -22.109 -16.391 1 93.62 257 TYR A N 1
ATOM 1993 C CA . TYR A 1 257 ? 8.023 -22.297 -17 1 93.62 257 TYR A CA 1
ATOM 1994 C C . TYR A 1 257 ? 9.047 -21.375 -16.359 1 93.62 257 TYR A C 1
ATOM 1996 O O . TYR A 1 257 ? 8.688 -20.359 -15.766 1 93.62 257 TYR A O 1
ATOM 2004 N N . SER A 1 258 ? 10.328 -21.734 -16.484 1 94.19 258 SER A N 1
ATOM 2005 C CA . SER A 1 258 ? 11.477 -20.875 -16.188 1 94.19 258 SER A CA 1
ATOM 2006 C C . SER A 1 258 ? 12.367 -20.703 -17.406 1 94.19 258 SER A C 1
ATOM 2008 O O . SER A 1 258 ? 12.695 -21.672 -18.094 1 94.19 258 SER A O 1
ATOM 2010 N N . MET A 1 259 ? 12.688 -19.5 -17.641 1 94 259 MET A N 1
ATOM 2011 C CA . MET A 1 259 ? 13.5 -19.156 -18.812 1 94 259 MET A CA 1
ATOM 2012 C C . MET A 1 259 ? 14.922 -19.688 -18.656 1 94 259 MET A C 1
ATOM 2014 O O . MET A 1 259 ? 15.5 -19.594 -17.578 1 94 259 MET A O 1
ATOM 2018 N N . SER A 1 260 ? 15.484 -20.188 -19.734 1 92.5 260 SER A N 1
ATOM 2019 C CA . SER A 1 260 ? 16.875 -20.641 -19.719 1 92.5 260 SER A CA 1
ATOM 2020 C C . SER A 1 260 ? 17.828 -19.453 -19.578 1 92.5 260 SER A C 1
ATOM 2022 O O . SER A 1 260 ? 17.469 -18.312 -19.875 1 92.5 260 SER A O 1
ATOM 2024 N N . GLU A 1 261 ? 19.031 -19.766 -19.156 1 92.06 261 GLU A N 1
ATOM 2025 C CA . GLU A 1 261 ? 20.062 -18.734 -19.031 1 92.06 261 GLU A CA 1
ATOM 2026 C C . GLU A 1 261 ? 20.328 -18.047 -20.359 1 92.06 261 GLU A C 1
ATOM 2028 O O . GLU A 1 261 ? 20.469 -16.812 -20.422 1 92.06 261 GLU A O 1
ATOM 2033 N N . THR A 1 262 ? 20.375 -18.844 -21.391 1 95.06 262 THR A N 1
ATOM 2034 C CA . THR A 1 262 ? 20.625 -18.312 -22.719 1 95.06 262 THR A CA 1
ATOM 2035 C C . THR A 1 262 ? 19.516 -17.344 -23.125 1 95.06 262 THR A C 1
ATOM 2037 O O . THR A 1 262 ? 19.797 -16.266 -23.672 1 95.06 262 THR A O 1
ATOM 2040 N N . ASN A 1 263 ? 18.297 -17.703 -22.906 1 96.19 263 ASN A N 1
ATOM 2041 C CA . ASN A 1 263 ? 17.172 -16.844 -23.266 1 96.19 263 ASN A CA 1
ATOM 2042 C C . ASN A 1 263 ? 17.125 -15.594 -22.391 1 96.19 263 ASN A C 1
ATOM 2044 O O . ASN A 1 263 ? 16.719 -14.523 -22.859 1 96.19 263 ASN A O 1
ATOM 2048 N N . LYS A 1 264 ? 17.5 -15.695 -21.141 1 96.38 264 LYS A N 1
ATOM 2049 C CA . LYS A 1 264 ? 17.578 -14.523 -20.266 1 96.38 264 LYS A CA 1
ATOM 2050 C C . LYS A 1 264 ? 18.609 -13.523 -20.781 1 96.38 264 LYS A C 1
ATOM 2052 O O . LYS A 1 264 ? 18.375 -12.312 -20.75 1 96.38 264 LYS A O 1
ATOM 2057 N N . GLN A 1 265 ? 19.734 -14.023 -21.188 1 96.5 265 GLN A N 1
ATOM 2058 C CA . GLN A 1 265 ? 20.766 -13.164 -21.781 1 96.5 265 GLN A CA 1
ATOM 2059 C C . GLN A 1 265 ? 20.25 -12.469 -23.031 1 96.5 265 GLN A C 1
ATOM 2061 O O . GLN A 1 265 ? 20.438 -11.266 -23.203 1 96.5 265 GLN A O 1
ATOM 2066 N N . ARG A 1 266 ? 19.625 -13.258 -23.859 1 97.94 266 ARG A N 1
ATOM 2067 C CA . ARG A 1 266 ? 19.078 -12.703 -25.078 1 97.94 266 ARG A CA 1
ATOM 2068 C C . ARG A 1 266 ? 18.016 -11.648 -24.781 1 97.94 266 ARG A C 1
ATOM 2070 O O . ARG A 1 266 ? 17.969 -10.609 -25.438 1 97.94 266 ARG A O 1
ATOM 2077 N N . LEU A 1 267 ? 17.156 -11.938 -23.828 1 98.12 267 LEU A N 1
ATOM 2078 C CA . LEU A 1 267 ? 16.125 -10.992 -23.406 1 98.12 267 LEU A CA 1
ATOM 2079 C C . LEU A 1 267 ? 16.75 -9.68 -22.953 1 98.12 267 LEU A C 1
ATOM 2081 O O . LEU A 1 267 ? 16.297 -8.602 -23.359 1 98.12 267 LEU A O 1
ATOM 2085 N N . ALA A 1 268 ? 17.766 -9.734 -22.109 1 98.06 268 ALA A N 1
ATOM 2086 C CA . ALA A 1 268 ? 18.453 -8.539 -21.625 1 98.06 268 ALA A CA 1
ATOM 2087 C C . ALA A 1 268 ? 19.078 -7.762 -22.797 1 98.06 268 ALA A C 1
ATOM 2089 O O . ALA A 1 268 ? 19.031 -6.527 -22.812 1 98.06 268 ALA A O 1
ATOM 2090 N N . GLU A 1 269 ? 19.641 -8.492 -23.703 1 97.88 269 GLU A N 1
ATOM 2091 C CA . GLU A 1 269 ? 20.234 -7.855 -24.875 1 97.88 269 GLU A CA 1
ATOM 2092 C C . GLU A 1 269 ? 19.188 -7.109 -25.688 1 97.88 269 GLU A C 1
ATOM 2094 O O . GLU A 1 269 ? 19.422 -5.992 -26.156 1 97.88 269 GLU A O 1
ATOM 2099 N N . LEU A 1 270 ? 18.031 -7.727 -25.922 1 97.81 270 LEU A N 1
ATOM 2100 C CA . LEU A 1 270 ? 16.938 -7.094 -26.656 1 97.81 270 LEU A CA 1
ATOM 2101 C C . LEU A 1 270 ? 16.5 -5.809 -25.969 1 97.81 270 LEU A C 1
ATOM 2103 O O . LEU A 1 270 ? 16.375 -4.766 -26.609 1 97.81 270 LEU A O 1
ATOM 2107 N N . VAL A 1 271 ? 16.281 -5.906 -24.688 1 97.38 271 VAL A N 1
ATOM 2108 C CA . VAL A 1 271 ? 15.805 -4.781 -23.891 1 97.38 271 VAL A CA 1
ATOM 2109 C C . VAL A 1 271 ? 16.812 -3.646 -23.938 1 97.38 271 VAL A C 1
ATOM 2111 O O . VAL A 1 271 ? 16.453 -2.477 -24.062 1 97.38 271 VAL A O 1
ATOM 2114 N N . ASN A 1 272 ? 18.094 -3.943 -23.875 1 97.19 272 ASN A N 1
ATOM 2115 C CA . ASN A 1 272 ? 19.156 -2.953 -23.906 1 97.19 272 ASN A CA 1
ATOM 2116 C C . ASN A 1 272 ? 19.312 -2.336 -25.297 1 97.19 272 ASN A C 1
ATOM 2118 O O . ASN A 1 272 ? 19.484 -1.123 -25.422 1 97.19 272 ASN A O 1
ATOM 2122 N N . HIS A 1 273 ? 19.234 -3.154 -26.266 1 97.12 273 HIS A N 1
ATOM 2123 C CA . HIS A 1 273 ? 19.406 -2.701 -27.641 1 97.12 273 HIS A CA 1
ATOM 2124 C C . HIS A 1 273 ? 18.328 -1.695 -28.031 1 97.12 273 HIS A C 1
ATOM 2126 O O . HIS A 1 273 ? 18.625 -0.66 -28.625 1 97.12 273 HIS A O 1
ATOM 2132 N N . TYR A 1 274 ? 17.125 -1.961 -27.688 1 97.06 274 TYR A N 1
ATOM 2133 C CA . TYR A 1 274 ? 16 -1.111 -28.078 1 97.06 274 TYR A CA 1
ATOM 2134 C C . TYR A 1 274 ? 15.719 -0.051 -27.016 1 97.06 274 TYR A C 1
ATOM 2136 O O . TYR A 1 274 ? 14.859 0.812 -27.203 1 97.06 274 TYR A O 1
ATOM 2144 N N . GLN A 1 275 ? 16.422 -0.111 -25.875 1 97 275 GLN A N 1
ATOM 2145 C CA . GLN A 1 275 ? 16.297 0.85 -24.781 1 97 275 GLN A CA 1
ATOM 2146 C C . GLN A 1 275 ? 14.875 0.907 -24.266 1 97 275 GLN A C 1
ATOM 2148 O O . GLN A 1 275 ? 14.312 1.991 -24.094 1 97 275 GLN A O 1
ATOM 2153 N N . ILE A 1 276 ? 14.273 -0.235 -24.078 1 97.5 276 ILE A N 1
ATOM 2154 C CA . ILE A 1 276 ? 12.922 -0.372 -23.531 1 97.5 276 ILE A CA 1
ATOM 2155 C C . ILE A 1 276 ? 13.008 -0.867 -22.094 1 97.5 276 ILE A C 1
ATOM 2157 O O . ILE A 1 276 ? 13.531 -1.949 -21.828 1 97.5 276 ILE A O 1
ATOM 2161 N N . PRO A 1 277 ? 12.508 -0.028 -21.109 1 98.06 277 PRO A N 1
ATOM 2162 C CA . PRO A 1 277 ? 12.523 -0.502 -19.734 1 98.06 277 PRO A CA 1
ATOM 2163 C C . PRO A 1 277 ? 11.75 -1.804 -19.547 1 98.06 277 PRO A C 1
ATOM 2165 O O . PRO A 1 277 ? 10.664 -1.97 -20.109 1 98.06 277 PRO A O 1
ATOM 2168 N N . MET A 1 278 ? 12.328 -2.711 -18.812 1 98.56 278 MET A N 1
ATOM 2169 C CA . MET A 1 278 ? 11.672 -3.986 -18.531 1 98.56 278 MET A CA 1
ATOM 2170 C C . MET A 1 278 ? 11.453 -4.152 -17.031 1 98.56 278 MET A C 1
ATOM 2172 O O . MET A 1 278 ? 12.359 -3.92 -16.234 1 98.56 278 MET A O 1
ATOM 2176 N N . ILE A 1 279 ? 10.273 -4.453 -16.719 1 98.62 279 ILE A N 1
ATOM 2177 C CA . ILE A 1 279 ? 9.922 -4.863 -15.367 1 98.62 279 ILE A CA 1
ATOM 2178 C C . ILE A 1 279 ? 10.016 -6.383 -15.242 1 98.62 279 ILE A C 1
ATOM 2180 O O . ILE A 1 279 ? 9.281 -7.113 -15.914 1 98.62 279 ILE A O 1
ATOM 2184 N N . GLU A 1 280 ? 10.938 -6.852 -14.461 1 98.62 280 GLU A N 1
ATOM 2185 C CA . GLU A 1 280 ? 11.094 -8.281 -14.195 1 98.62 280 GLU A CA 1
ATOM 2186 C C . GLU A 1 280 ? 10.414 -8.68 -12.891 1 98.62 280 GLU A C 1
ATOM 2188 O O . GLU A 1 280 ? 10.898 -8.344 -11.805 1 98.62 280 GLU A O 1
ATOM 2193 N N . ASP A 1 281 ? 9.297 -9.32 -13.023 1 98.12 281 ASP A N 1
ATOM 2194 C CA . ASP A 1 281 ? 8.57 -9.867 -11.875 1 98.12 281 ASP A CA 1
ATOM 2195 C C . ASP A 1 281 ? 9.242 -11.148 -11.375 1 98.12 281 ASP A C 1
ATOM 2197 O O . ASP A 1 281 ? 9.133 -12.195 -12.008 1 98.12 281 ASP A O 1
ATOM 2201 N N . ASP A 1 282 ? 9.867 -11.055 -10.203 1 96.56 282 ASP A N 1
ATOM 2202 C CA . ASP A 1 282 ? 10.742 -12.125 -9.727 1 96.56 282 ASP A CA 1
ATOM 2203 C C . ASP A 1 282 ? 10.25 -12.688 -8.398 1 96.56 282 ASP A C 1
ATOM 2205 O O . ASP A 1 282 ? 11.047 -13.117 -7.566 1 96.56 282 ASP A O 1
ATOM 2209 N N . VAL A 1 283 ? 8.984 -12.766 -8.164 1 96.12 283 VAL A N 1
ATOM 2210 C CA . VAL A 1 283 ? 8.414 -13.102 -6.867 1 96.12 283 VAL A CA 1
ATOM 2211 C C . VAL A 1 283 ? 8.562 -14.602 -6.605 1 96.12 283 VAL A C 1
ATOM 2213 O O . VAL A 1 283 ? 8.477 -15.047 -5.461 1 96.12 283 VAL A O 1
ATOM 2216 N N . TYR A 1 284 ? 8.844 -15.43 -7.617 1 95.62 284 TYR A N 1
ATOM 2217 C CA . TYR A 1 284 ? 8.898 -16.875 -7.438 1 95.62 284 TYR A CA 1
ATOM 2218 C C . TYR A 1 284 ? 10.344 -17.375 -7.449 1 95.62 284 TYR A C 1
ATOM 2220 O O . TYR A 1 284 ? 10.586 -18.578 -7.398 1 95.62 284 TYR A O 1
ATOM 2228 N N . ARG A 1 285 ? 11.305 -16.516 -7.504 1 92.12 285 ARG A N 1
ATOM 2229 C CA . ARG A 1 285 ? 12.695 -16.891 -7.707 1 92.12 285 ARG A CA 1
ATOM 2230 C C . ARG A 1 285 ? 13.164 -17.875 -6.629 1 92.12 285 ARG A C 1
ATOM 2232 O O . ARG A 1 285 ? 13.867 -18.844 -6.922 1 92.12 285 ARG A O 1
ATOM 2239 N N . GLU A 1 286 ? 12.789 -17.641 -5.441 1 92.12 286 GLU A N 1
ATOM 2240 C CA . GLU A 1 286 ? 13.258 -18.438 -4.312 1 92.12 286 GLU A CA 1
ATOM 2241 C C . GLU A 1 286 ? 12.664 -19.844 -4.336 1 92.12 286 GLU A C 1
ATOM 2243 O O . GLU A 1 286 ? 13.102 -20.719 -3.594 1 92.12 286 GLU A O 1
ATOM 2248 N N . LEU A 1 287 ? 11.742 -20.094 -5.207 1 93.62 287 LEU A N 1
ATOM 2249 C CA . LEU A 1 287 ? 11.031 -21.359 -5.207 1 93.62 287 LEU A CA 1
ATOM 2250 C C . LEU A 1 287 ? 11.5 -22.25 -6.352 1 93.62 287 LEU A C 1
ATOM 2252 O O . LEU A 1 287 ? 10.875 -23.281 -6.648 1 93.62 287 LEU A O 1
ATOM 2256 N N . GLY A 1 288 ? 12.5 -21.922 -7.035 1 85.06 288 GLY A N 1
ATOM 2257 C CA . GLY A 1 288 ? 13.047 -22.719 -8.125 1 85.06 288 GLY A CA 1
ATOM 2258 C C . GLY A 1 288 ? 13.75 -23.969 -7.66 1 85.06 288 GLY A C 1
ATOM 2259 O O . GLY A 1 288 ? 13.938 -24.172 -6.461 1 85.06 288 GLY A O 1
ATOM 2260 N N . ILE A 1 289 ? 13.867 -24.859 -8.664 1 75 289 ILE A N 1
ATOM 2261 C CA . ILE A 1 289 ? 14.555 -26.109 -8.375 1 75 289 ILE A CA 1
ATOM 2262 C C . ILE A 1 289 ? 16.031 -25.969 -8.734 1 75 289 ILE A C 1
ATOM 2264 O O . ILE A 1 289 ? 16.391 -25.328 -9.734 1 75 289 ILE A O 1
ATOM 2268 N N . GLY A 1 290 ? 16.891 -26.5 -7.844 1 63.25 290 GLY A N 1
ATOM 2269 C CA . GLY A 1 290 ? 18.312 -26.609 -8.117 1 63.25 290 GLY A CA 1
ATOM 2270 C C . GLY A 1 290 ? 19.141 -25.578 -7.379 1 63.25 290 GLY A C 1
ATOM 2271 O O . GLY A 1 290 ? 18.609 -24.578 -6.895 1 63.25 290 GLY A O 1
ATOM 2272 N N . ASN A 1 291 ? 20.109 -25.875 -6.723 1 55.44 291 ASN A N 1
ATOM 2273 C CA . ASN A 1 291 ? 21.156 -25.062 -6.109 1 55.44 291 ASN A CA 1
ATOM 2274 C C . ASN A 1 291 ? 22.391 -24.984 -7.008 1 55.44 291 ASN A C 1
ATOM 2276 O O . ASN A 1 291 ? 22.969 -26.016 -7.371 1 55.44 291 ASN A O 1
ATOM 2280 N N . PRO A 1 292 ? 22.875 -23.578 -7.465 1 53.69 292 PRO A N 1
ATOM 2281 C CA . PRO A 1 292 ? 22.25 -22.328 -7.035 1 53.69 292 PRO A CA 1
ATOM 2282 C C . PRO A 1 292 ? 21.031 -21.953 -7.891 1 53.69 292 PRO A C 1
ATOM 2284 O O . PRO A 1 292 ? 20.859 -22.484 -8.984 1 53.69 292 PRO A O 1
ATOM 2287 N N . SER A 1 293 ? 20.203 -21.031 -7.32 1 63 293 SER A N 1
ATOM 2288 C CA . SER A 1 293 ? 19.062 -20.5 -8.055 1 63 293 SER A CA 1
ATOM 2289 C C . SER A 1 293 ? 19.516 -19.719 -9.281 1 63 293 SER A C 1
ATOM 2291 O O . SER A 1 293 ? 20.594 -19.125 -9.281 1 63 293 SER A O 1
ATOM 2293 N N . SER A 1 294 ? 18.938 -19.953 -10.422 1 80.12 294 SER A N 1
ATOM 2294 C CA . SER A 1 294 ? 19.141 -19.234 -11.672 1 80.12 294 SER A CA 1
ATOM 2295 C C . SER A 1 294 ? 19.031 -17.719 -11.469 1 80.12 294 SER A C 1
ATOM 2297 O O . SER A 1 294 ? 18.234 -17.266 -10.656 1 80.12 294 SER A O 1
ATOM 2299 N N . LEU A 1 295 ? 19.984 -17.031 -12.023 1 90.06 295 LEU A N 1
ATOM 2300 C CA . LEU A 1 295 ? 20 -15.57 -11.953 1 90.06 295 LEU A CA 1
ATOM 2301 C C . LEU A 1 295 ? 18.844 -14.984 -12.766 1 90.06 295 LEU A C 1
ATOM 2303 O O . LEU A 1 295 ? 18.406 -15.586 -13.75 1 90.06 295 LEU A O 1
ATOM 2307 N N . PRO A 1 296 ? 18.359 -13.805 -12.352 1 95.56 296 PRO A N 1
ATOM 2308 C CA . PRO A 1 296 ? 17.391 -13.109 -13.195 1 95.56 296 PRO A CA 1
ATOM 2309 C C . PRO A 1 296 ? 18.016 -12.477 -14.43 1 95.56 296 PRO A C 1
ATOM 2311 O O . PRO A 1 296 ? 19.25 -12.406 -14.531 1 95.56 296 PRO A O 1
ATOM 2314 N N . ALA A 1 297 ? 17.188 -12.078 -15.367 1 96.81 297 ALA A N 1
ATOM 2315 C CA . ALA A 1 297 ? 17.672 -11.367 -16.547 1 96.81 297 ALA A CA 1
ATOM 2316 C C . ALA A 1 297 ? 18.438 -10.102 -16.141 1 96.81 297 ALA A C 1
ATOM 2318 O O . ALA A 1 297 ? 19.359 -9.68 -16.844 1 96.81 297 ALA A O 1
ATOM 2319 N N . LYS A 1 298 ? 18.078 -9.492 -15.016 1 97.31 298 LYS A N 1
ATOM 2320 C CA . LYS A 1 298 ? 18.719 -8.297 -14.477 1 97.31 298 LYS A CA 1
ATOM 2321 C C . LYS A 1 298 ? 20.234 -8.477 -14.398 1 97.31 298 LYS A C 1
ATOM 2323 O O . LYS A 1 298 ? 20.984 -7.512 -14.562 1 97.31 298 LYS A O 1
ATOM 2328 N N . ALA A 1 299 ? 20.703 -9.664 -14.172 1 94.06 299 ALA A N 1
ATOM 2329 C CA . ALA A 1 299 ? 22.125 -9.953 -14.039 1 94.06 299 ALA A CA 1
ATOM 2330 C C . ALA A 1 299 ? 22.875 -9.648 -15.336 1 94.06 299 ALA A C 1
ATOM 2332 O O . ALA A 1 299 ? 24.078 -9.398 -15.328 1 94.06 299 ALA A O 1
ATOM 2333 N N . TYR A 1 300 ? 22.156 -9.641 -16.406 1 95.06 300 TYR A N 1
ATOM 2334 C CA . TYR A 1 300 ? 22.766 -9.43 -17.719 1 95.06 300 TYR A CA 1
ATOM 2335 C C . TYR A 1 300 ? 22.484 -8.031 -18.234 1 95.06 300 TYR A C 1
ATOM 2337 O O . TYR A 1 300 ? 22.766 -7.719 -19.391 1 95.06 300 TYR A O 1
ATOM 2345 N N . ASP A 1 301 ? 21.844 -7.215 -17.422 1 95.62 301 ASP A N 1
ATOM 2346 C CA . ASP A 1 301 ? 21.5 -5.84 -17.766 1 95.62 301 ASP A CA 1
ATOM 2347 C C . ASP A 1 301 ? 22.703 -4.922 -17.688 1 95.62 301 ASP A C 1
ATOM 2349 O O . ASP A 1 301 ? 23.078 -4.457 -16.594 1 95.62 301 ASP A O 1
ATOM 2353 N N . LYS A 1 302 ? 23.25 -4.48 -18.75 1 90.44 302 LYS A N 1
ATOM 2354 C CA . LYS A 1 302 ? 24.469 -3.684 -18.781 1 90.44 302 LYS A CA 1
ATOM 2355 C C . LYS A 1 302 ? 24.156 -2.189 -18.766 1 90.44 302 LYS A C 1
ATOM 2357 O O . LYS A 1 302 ? 25.016 -1.366 -18.484 1 90.44 302 LYS A O 1
ATOM 2362 N N . VAL A 1 303 ? 22.969 -1.825 -19.031 1 91.56 303 VAL A N 1
ATOM 2363 C CA . VAL A 1 303 ? 22.641 -0.42 -19.219 1 91.56 303 VAL A CA 1
ATOM 2364 C C . VAL A 1 303 ? 21.797 0.076 -18.047 1 91.56 303 VAL A C 1
ATOM 2366 O O . VAL A 1 303 ? 21.75 1.277 -17.781 1 91.56 303 VAL A O 1
ATOM 2369 N N . GLY A 1 304 ? 21.109 -0.814 -17.375 1 92.88 304 GLY A N 1
ATOM 2370 C CA . GLY A 1 304 ? 20.281 -0.42 -16.25 1 92.88 304 GLY A CA 1
ATOM 2371 C C . GLY A 1 304 ? 18.812 -0.225 -16.641 1 92.88 304 GLY A C 1
ATOM 2372 O O . GLY A 1 304 ? 18.125 0.602 -16.047 1 92.88 304 GLY A O 1
ATOM 2373 N N . ASN A 1 305 ? 18.312 -1.005 -17.625 1 95.44 305 ASN A N 1
ATOM 2374 C CA . ASN A 1 305 ? 16.938 -0.854 -18.109 1 95.44 305 ASN A CA 1
ATOM 2375 C C . ASN A 1 305 ? 16 -1.87 -17.469 1 95.44 305 ASN A C 1
ATOM 2377 O O . ASN A 1 305 ? 14.789 -1.825 -17.703 1 95.44 305 ASN A O 1
ATOM 2381 N N . ILE A 1 306 ? 16.547 -2.732 -16.641 1 98.19 306 ILE A N 1
ATOM 2382 C CA . ILE A 1 306 ? 15.695 -3.77 -16.062 1 98.19 306 ILE A CA 1
ATOM 2383 C C . ILE A 1 306 ? 15.445 -3.463 -14.578 1 98.19 306 ILE A C 1
ATOM 2385 O O . ILE A 1 306 ? 16.391 -3.346 -13.797 1 98.19 306 ILE A O 1
ATOM 2389 N N . LEU A 1 307 ? 14.195 -3.254 -14.242 1 98.44 307 LEU A N 1
ATOM 2390 C CA . LEU A 1 307 ? 13.734 -3.111 -12.867 1 98.44 307 LEU A CA 1
ATOM 2391 C C . LEU A 1 307 ? 13.297 -4.457 -12.297 1 98.44 307 LEU A C 1
ATOM 2393 O O . LEU A 1 307 ? 12.359 -5.082 -12.82 1 98.44 307 LEU A O 1
ATOM 2397 N N . LEU A 1 308 ? 13.992 -4.895 -11.25 1 98.5 308 LEU A N 1
ATOM 2398 C CA . LEU A 1 308 ? 13.734 -6.207 -10.664 1 98.5 308 LEU A CA 1
ATOM 2399 C C . LEU A 1 308 ? 12.812 -6.09 -9.453 1 98.5 308 LEU A C 1
ATOM 2401 O O . LEU A 1 308 ? 13.141 -5.402 -8.484 1 98.5 308 LEU A O 1
ATOM 2405 N N . CYS A 1 309 ? 11.68 -6.746 -9.516 1 98.38 309 CYS A N 1
ATOM 2406 C CA . CYS A 1 309 ? 10.703 -6.699 -8.438 1 98.38 309 CYS A CA 1
ATOM 2407 C C . CYS A 1 309 ? 10.633 -8.031 -7.699 1 98.38 309 CYS A C 1
ATOM 2409 O O . CYS A 1 309 ? 10.477 -9.086 -8.328 1 98.38 309 CYS A O 1
ATOM 2411 N N . GLY A 1 310 ? 10.773 -7.973 -6.402 1 97.19 310 GLY A N 1
ATOM 2412 C CA . GLY A 1 310 ? 10.688 -9.156 -5.559 1 97.19 310 GLY A CA 1
ATOM 2413 C C . GLY A 1 310 ? 9.766 -8.977 -4.371 1 97.19 310 GLY A C 1
ATOM 2414 O O . GLY A 1 310 ? 9.195 -7.895 -4.176 1 97.19 310 GLY A O 1
ATOM 2415 N N . SER A 1 311 ? 9.555 -10.07 -3.645 1 96.31 311 SER A N 1
ATOM 2416 C CA . SER A 1 311 ? 8.719 -10.047 -2.449 1 96.31 311 SER A CA 1
ATOM 2417 C C . SER A 1 311 ? 8.984 -11.258 -1.564 1 96.31 311 SER A C 1
ATOM 2419 O O . SER A 1 311 ? 9.531 -12.266 -2.025 1 96.31 311 SER A O 1
ATOM 2421 N N . PHE A 1 312 ? 8.609 -11.141 -0.324 1 95.56 312 PHE A N 1
ATOM 2422 C CA . PHE A 1 312 ? 8.656 -12.266 0.608 1 95.56 312 PHE A CA 1
ATOM 2423 C C . PHE A 1 312 ? 7.316 -12.984 0.665 1 95.56 312 PHE A C 1
ATOM 2425 O O . PHE A 1 312 ? 7.164 -13.969 1.392 1 95.56 312 PHE A O 1
ATOM 2432 N N . SER A 1 313 ? 6.348 -12.641 -0.14 1 92.31 313 SER A N 1
ATOM 2433 C CA . SER A 1 313 ? 4.969 -13.102 -0.02 1 92.31 313 SER A CA 1
ATOM 2434 C C . SER A 1 313 ? 4.84 -14.57 -0.402 1 92.31 313 SER A C 1
ATOM 2436 O O . SER A 1 313 ? 3.953 -15.273 0.089 1 92.31 313 SER A O 1
ATOM 2438 N N . LYS A 1 314 ? 5.691 -15.031 -1.317 1 94.56 314 LYS A N 1
ATOM 2439 C CA . LYS A 1 314 ? 5.578 -16.406 -1.793 1 94.56 314 LYS A CA 1
ATOM 2440 C C . LYS A 1 314 ? 6.535 -17.328 -1.039 1 94.56 314 LYS A C 1
ATOM 2442 O O . LYS A 1 314 ? 6.402 -18.562 -1.099 1 94.56 314 LYS A O 1
ATOM 2447 N N . SER A 1 315 ? 7.449 -16.75 -0.283 1 94.75 315 SER A N 1
ATOM 2448 C CA . SER A 1 315 ? 8.484 -17.578 0.341 1 94.75 315 SER A CA 1
ATOM 2449 C C . SER A 1 315 ? 8.422 -17.484 1.861 1 94.75 315 SER A C 1
ATOM 2451 O O . SER A 1 315 ? 8.969 -18.328 2.564 1 94.75 315 SER A O 1
ATOM 2453 N N . LEU A 1 316 ? 7.789 -16.453 2.398 1 92.81 316 LEU A N 1
ATOM 2454 C CA . LEU A 1 316 ? 7.793 -16.281 3.848 1 92.81 316 LEU A CA 1
ATOM 2455 C C . LEU A 1 316 ? 6.387 -16.016 4.367 1 92.81 316 LEU A C 1
ATOM 2457 O O . LEU A 1 316 ? 5.883 -16.75 5.215 1 92.81 316 LEU A O 1
ATOM 2461 N N . SER A 1 317 ? 5.812 -14.859 3.871 1 88.94 317 SER A N 1
ATOM 2462 C CA . SER A 1 317 ? 4.492 -14.539 4.406 1 88.94 317 SER A CA 1
ATOM 2463 C C . SER A 1 317 ? 3.717 -13.633 3.459 1 88.94 317 SER A C 1
ATOM 2465 O O . SER A 1 317 ? 4.07 -12.461 3.283 1 88.94 317 SER A O 1
ATOM 2467 N N . PRO A 1 318 ? 2.607 -14.141 2.977 1 86.69 318 PRO A N 1
ATOM 2468 C CA . PRO A 1 318 ? 1.771 -13.273 2.145 1 86.69 318 PRO A CA 1
ATOM 2469 C C . PRO A 1 318 ? 1.105 -12.156 2.943 1 86.69 318 PRO A C 1
ATOM 2471 O O . PRO A 1 318 ? 0.819 -11.086 2.398 1 86.69 318 PRO A O 1
ATOM 2474 N N . GLY A 1 319 ? 0.921 -12.336 4.18 1 86.5 319 GLY A N 1
ATOM 2475 C CA . GLY A 1 319 ? 0.208 -11.375 5.012 1 86.5 319 GLY A CA 1
ATOM 2476 C C . GLY A 1 319 ? 1.05 -10.18 5.395 1 86.5 319 GLY A C 1
ATOM 2477 O O . GLY A 1 319 ? 0.515 -9.141 5.789 1 86.5 319 GLY A O 1
ATOM 2478 N N . PHE A 1 320 ? 2.322 -10.25 5.32 1 89.25 320 PHE A N 1
ATOM 2479 C CA . PHE A 1 320 ? 3.201 -9.148 5.707 1 89.25 320 PHE A CA 1
ATOM 2480 C C . PHE A 1 320 ? 3.199 -8.055 4.648 1 89.25 320 PHE A C 1
ATOM 2482 O O . PHE A 1 320 ? 3.42 -6.883 4.957 1 89.25 320 PHE A O 1
ATOM 2489 N N . ARG A 1 321 ? 2.969 -8.406 3.428 1 90.31 321 ARG A N 1
ATOM 2490 C CA . ARG A 1 321 ? 2.844 -7.488 2.301 1 90.31 321 ARG A CA 1
ATOM 2491 C C . ARG A 1 321 ? 4.105 -6.648 2.135 1 90.31 321 ARG A C 1
ATOM 2493 O O . ARG A 1 321 ? 4.031 -5.426 2.018 1 90.31 321 ARG A O 1
ATOM 2500 N N . ILE A 1 322 ? 5.227 -7.301 2.076 1 94.25 322 ILE A N 1
ATOM 2501 C CA . ILE A 1 322 ? 6.484 -6.613 1.809 1 94.25 322 ILE A CA 1
ATOM 2502 C C . ILE A 1 322 ? 7.035 -7.055 0.453 1 94.25 322 ILE A C 1
ATOM 2504 O O . ILE A 1 322 ? 7.16 -8.25 0.185 1 94.25 322 ILE A O 1
ATOM 2508 N N . GLY A 1 323 ? 7.309 -6.148 -0.39 1 96.31 323 GLY A N 1
ATOM 2509 C CA . GLY A 1 323 ? 8.023 -6.309 -1.644 1 96.31 323 GLY A CA 1
ATOM 2510 C C . GLY A 1 323 ? 9.109 -5.266 -1.843 1 96.31 323 GLY A C 1
ATOM 2511 O O . GLY A 1 323 ? 9.438 -4.512 -0.922 1 96.31 323 GLY A O 1
ATOM 2512 N N . TRP A 1 324 ? 9.75 -5.27 -3.023 1 97.81 324 TRP A N 1
ATOM 2513 C CA . TRP A 1 324 ? 10.781 -4.277 -3.309 1 97.81 324 TRP A CA 1
ATOM 2514 C C . TRP A 1 324 ? 11.031 -4.164 -4.809 1 97.81 324 TRP A C 1
ATOM 2516 O O . TRP A 1 324 ? 10.602 -5.027 -5.582 1 97.81 324 TRP A O 1
ATOM 2526 N N . VAL A 1 325 ? 11.672 -3.086 -5.141 1 98 325 VAL A N 1
ATOM 2527 C CA . VAL A 1 325 ? 12.188 -2.863 -6.484 1 98 325 VAL A CA 1
ATOM 2528 C C . VAL A 1 325 ? 13.695 -2.613 -6.422 1 98 325 VAL A C 1
ATOM 2530 O O . VAL A 1 325 ? 14.164 -1.789 -5.629 1 98 325 VAL A O 1
ATOM 2533 N N . VAL A 1 326 ? 14.438 -3.385 -7.152 1 97.88 326 VAL A N 1
ATOM 2534 C CA . VAL A 1 326 ? 15.797 -2.979 -7.504 1 97.88 326 VAL A CA 1
ATOM 2535 C C . VAL A 1 326 ? 15.758 -2.047 -8.719 1 97.88 326 VAL A C 1
ATOM 2537 O O . VAL A 1 326 ? 15.773 -2.508 -9.859 1 97.88 326 VAL A O 1
ATOM 2540 N N . ALA A 1 327 ? 15.836 -0.77 -8.453 1 95.94 327 ALA A N 1
ATOM 2541 C CA . ALA A 1 327 ? 15.461 0.212 -9.477 1 95.94 327 ALA A CA 1
ATOM 2542 C C . ALA A 1 327 ? 16.703 0.92 -10.023 1 95.94 327 ALA A C 1
ATOM 2544 O O . ALA A 1 327 ? 16.641 1.547 -11.086 1 95.94 327 ALA A O 1
ATOM 2545 N N . GLY A 1 328 ? 17.859 0.859 -9.344 1 93.06 328 GLY A N 1
ATOM 2546 C CA . GLY A 1 328 ? 19.031 1.592 -9.781 1 93.06 328 GLY A CA 1
ATOM 2547 C C . GLY A 1 328 ? 18.812 3.09 -9.867 1 93.06 328 GLY A C 1
ATOM 2548 O O . GLY A 1 328 ? 18.344 3.707 -8.906 1 93.06 328 GLY A O 1
ATOM 2549 N N . GLU A 1 329 ? 19.016 3.611 -11.008 1 90.56 329 GLU A N 1
ATOM 2550 C CA . GLU A 1 329 ? 18.922 5.051 -11.219 1 90.56 329 GLU A CA 1
ATOM 2551 C C . GLU A 1 329 ? 17.484 5.539 -11.094 1 90.56 329 GLU A C 1
ATOM 2553 O O . GLU A 1 329 ? 17.234 6.73 -10.867 1 90.56 329 GLU A O 1
ATOM 2558 N N . ARG A 1 330 ? 16.562 4.668 -11.164 1 93.06 330 ARG A N 1
ATOM 2559 C CA . ARG A 1 330 ? 15.156 5.047 -11.109 1 93.06 330 ARG A CA 1
ATOM 2560 C C . ARG A 1 330 ? 14.641 5.008 -9.672 1 93.06 330 ARG A C 1
ATOM 2562 O O . ARG A 1 330 ? 13.461 5.266 -9.43 1 93.06 330 ARG A O 1
ATOM 2569 N N . ALA A 1 331 ? 15.508 4.703 -8.711 1 92.94 331 ALA A N 1
ATOM 2570 C CA . ALA A 1 331 ? 15.109 4.531 -7.316 1 92.94 331 ALA A CA 1
ATOM 2571 C C . ALA A 1 331 ? 14.422 5.789 -6.785 1 92.94 331 ALA A C 1
ATOM 2573 O O . ALA A 1 331 ? 13.391 5.703 -6.117 1 92.94 331 ALA A O 1
ATOM 2574 N N . LEU A 1 332 ? 14.969 6.93 -7.125 1 89.31 332 LEU A N 1
ATOM 2575 C CA . LEU A 1 332 ? 14.398 8.18 -6.629 1 89.31 332 LEU A CA 1
ATOM 2576 C C . LEU A 1 332 ? 13 8.398 -7.199 1 89.31 332 LEU A C 1
ATOM 2578 O O . LEU A 1 332 ? 12.102 8.836 -6.48 1 89.31 332 LEU A O 1
ATOM 2582 N N . ASN A 1 333 ? 12.852 8.141 -8.438 1 90.88 333 ASN A N 1
ATOM 2583 C CA . ASN A 1 333 ? 11.547 8.289 -9.062 1 90.88 333 ASN A CA 1
ATOM 2584 C C . ASN A 1 333 ? 10.516 7.344 -8.453 1 90.88 333 ASN A C 1
ATOM 2586 O O . ASN A 1 333 ? 9.359 7.723 -8.25 1 90.88 333 ASN A O 1
ATOM 2590 N N . ILE A 1 334 ? 10.93 6.141 -8.195 1 93.81 334 ILE A N 1
ATOM 2591 C CA . ILE A 1 334 ? 10.047 5.152 -7.578 1 93.81 334 ILE A CA 1
ATOM 2592 C C . ILE A 1 334 ? 9.633 5.621 -6.184 1 93.81 334 ILE A C 1
ATOM 2594 O O . ILE A 1 334 ? 8.477 5.488 -5.793 1 93.81 334 ILE A O 1
ATOM 2598 N N . GLN A 1 335 ? 10.562 6.16 -5.457 1 90.88 335 GLN A N 1
ATOM 2599 C CA . GLN A 1 335 ? 10.281 6.684 -4.125 1 90.88 335 GLN A CA 1
ATOM 2600 C C . GLN A 1 335 ? 9.242 7.801 -4.18 1 90.88 335 GLN A C 1
ATOM 2602 O O . GLN A 1 335 ? 8.305 7.828 -3.375 1 90.88 335 GLN A O 1
ATOM 2607 N N . ARG A 1 336 ? 9.406 8.688 -5.082 1 86.88 336 ARG A N 1
ATOM 2608 C CA . ARG A 1 336 ? 8.484 9.805 -5.227 1 86.88 336 ARG A CA 1
ATOM 2609 C C . ARG A 1 336 ? 7.07 9.32 -5.527 1 86.88 336 ARG A C 1
ATOM 2611 O O . ARG A 1 336 ? 6.105 9.805 -4.938 1 86.88 336 ARG A O 1
ATOM 2618 N N . LEU A 1 337 ? 6.969 8.367 -6.422 1 88.06 337 LEU A N 1
ATOM 2619 C CA . LEU A 1 337 ? 5.668 7.805 -6.773 1 88.06 337 LEU A CA 1
ATOM 2620 C C . LEU A 1 337 ? 5.031 7.117 -5.57 1 88.06 337 LEU A C 1
ATOM 2622 O O . LEU A 1 337 ? 3.822 7.23 -5.355 1 88.06 337 LEU A O 1
ATOM 2626 N N . GLN A 1 338 ? 5.852 6.406 -4.836 1 88.88 338 GLN A N 1
ATOM 2627 C CA . GLN A 1 338 ? 5.348 5.719 -3.652 1 88.88 338 GLN A CA 1
ATOM 2628 C C . GLN A 1 338 ? 4.836 6.711 -2.613 1 88.88 338 GLN A C 1
ATOM 2630 O O . GLN A 1 338 ? 3.795 6.484 -1.994 1 88.88 338 GLN A O 1
ATOM 2635 N N . HIS A 1 339 ? 5.57 7.77 -2.457 1 82.62 339 HIS A N 1
ATOM 2636 C CA . HIS A 1 339 ? 5.176 8.812 -1.515 1 82.62 339 HIS A CA 1
ATOM 2637 C C . HIS A 1 339 ? 3.768 9.312 -1.809 1 82.62 339 HIS A C 1
ATOM 2639 O O . HIS A 1 339 ? 3.027 9.672 -0.89 1 82.62 339 HIS A O 1
ATOM 2645 N N . LEU A 1 340 ? 3.479 9.227 -3 1 77.75 340 LEU A N 1
ATOM 2646 C CA . LEU A 1 340 ? 2.227 9.836 -3.436 1 77.75 340 LEU A CA 1
ATOM 2647 C C . LEU A 1 340 ? 1.109 8.797 -3.496 1 77.75 340 LEU A C 1
ATOM 2649 O O . LEU A 1 340 ? -0.059 9.148 -3.678 1 77.75 340 LEU A O 1
ATOM 2653 N N . SER A 1 341 ? 1.417 7.566 -3.32 1 82.75 341 SER A N 1
ATOM 2654 C CA . SER A 1 341 ? 0.418 6.512 -3.459 1 82.75 341 SER A CA 1
ATOM 2655 C C . SER A 1 341 ? 0.059 5.91 -2.105 1 82.75 341 SER A C 1
ATOM 2657 O O . SER A 1 341 ? -1.073 6.051 -1.638 1 82.75 341 SER A O 1
ATOM 2659 N N . THR A 1 342 ? 1.027 5.395 -1.444 1 79.38 342 THR A N 1
ATOM 2660 C CA . THR A 1 342 ? 0.797 4.746 -0.158 1 79.38 342 THR A CA 1
ATOM 2661 C C . THR A 1 342 ? 1.643 5.398 0.934 1 79.38 342 THR A C 1
ATOM 2663 O O . THR A 1 342 ? 1.425 5.152 2.123 1 79.38 342 THR A O 1
ATOM 2666 N N . LEU A 1 343 ? 2.512 6.266 0.557 1 73.44 343 LEU A N 1
ATOM 2667 C CA . LEU A 1 343 ? 3.504 6.891 1.426 1 73.44 343 LEU A CA 1
ATOM 2668 C C . LEU A 1 343 ? 4.621 5.91 1.77 1 73.44 343 LEU A C 1
ATOM 2670 O O . LEU A 1 343 ? 5.785 6.156 1.455 1 73.44 343 LEU A O 1
ATOM 2674 N N . SER A 1 344 ? 4.258 4.785 2.395 1 74.94 344 SER A N 1
ATOM 2675 C CA . SER A 1 344 ? 5.262 3.785 2.746 1 74.94 344 SER A CA 1
ATOM 2676 C C . SER A 1 344 ? 4.609 2.469 3.162 1 74.94 344 SER A C 1
ATOM 2678 O O . SER A 1 344 ? 3.395 2.406 3.357 1 74.94 344 SER A O 1
ATOM 2680 N N . SER A 1 345 ? 5.473 1.519 3.223 1 85.25 345 SER A N 1
ATOM 2681 C CA . SER A 1 345 ? 5.07 0.253 3.826 1 85.25 345 SER A CA 1
ATOM 2682 C C . SER A 1 345 ? 5.152 0.316 5.348 1 85.25 345 SER A C 1
ATOM 2684 O O . SER A 1 345 ? 5.793 1.211 5.902 1 85.25 345 SER A O 1
ATOM 2686 N N . SER A 1 346 ? 4.5 -0.652 5.961 1 86.94 346 SER A N 1
ATOM 2687 C CA . SER A 1 346 ? 4.453 -0.71 7.422 1 86.94 346 SER A CA 1
ATOM 2688 C C . SER A 1 346 ? 5.848 -0.874 8.008 1 86.94 346 SER A C 1
ATOM 2690 O O . SER A 1 346 ? 6.574 -1.803 7.652 1 86.94 346 SER A O 1
ATOM 2692 N N . ILE A 1 347 ? 6.164 -0.091 8.969 1 87.31 347 ILE A N 1
ATOM 2693 C CA . ILE A 1 347 ? 7.512 -0.045 9.523 1 87.31 347 ILE A CA 1
ATOM 2694 C C . ILE A 1 347 ? 7.738 -1.251 10.43 1 87.31 347 ILE A C 1
ATOM 2696 O O . ILE A 1 347 ? 8.742 -1.953 10.305 1 87.31 347 ILE A O 1
ATOM 2700 N N . PRO A 1 348 ? 6.809 -1.544 11.336 1 87.94 348 PRO A N 1
ATOM 2701 C CA . PRO A 1 348 ? 7.047 -2.707 12.195 1 87.94 348 PRO A CA 1
ATOM 2702 C C . PRO A 1 348 ? 7.227 -4 11.398 1 87.94 348 PRO A C 1
ATOM 2704 O O . PRO A 1 348 ? 8 -4.871 11.805 1 87.94 348 PRO A O 1
ATOM 2707 N N . ILE A 1 349 ? 6.566 -4.133 10.32 1 91.06 349 ILE A N 1
ATOM 2708 C CA . ILE A 1 349 ? 6.676 -5.344 9.516 1 91.06 349 ILE A CA 1
ATOM 2709 C C . ILE A 1 349 ? 8.062 -5.422 8.883 1 91.06 349 ILE A C 1
ATOM 2711 O O . ILE A 1 349 ? 8.672 -6.496 8.828 1 91.06 349 ILE A O 1
ATOM 2715 N N . GLN A 1 350 ? 8.523 -4.27 8.344 1 92.75 350 GLN A N 1
ATOM 2716 C CA . GLN A 1 350 ? 9.867 -4.234 7.789 1 92.75 350 GLN A CA 1
ATOM 2717 C C . GLN A 1 350 ? 10.906 -4.648 8.828 1 92.75 350 GLN A C 1
ATOM 2719 O O . GLN A 1 350 ? 11.797 -5.445 8.539 1 92.75 350 GLN A O 1
ATOM 2724 N N . LEU A 1 351 ? 10.766 -4.125 10.023 1 89.94 351 LEU A N 1
ATOM 2725 C CA . LEU A 1 351 ? 11.703 -4.418 11.102 1 89.94 351 LEU A CA 1
ATOM 2726 C C . LEU A 1 351 ? 11.578 -5.871 11.555 1 89.94 351 LEU A C 1
ATOM 2728 O O . LEU A 1 351 ? 12.578 -6.516 11.867 1 89.94 351 LEU A O 1
ATOM 2732 N N . GLY A 1 352 ? 10.344 -6.336 11.625 1 92 352 GLY A N 1
ATOM 2733 C CA . GLY A 1 352 ? 10.133 -7.734 11.961 1 92 352 GLY A CA 1
ATOM 2734 C C . GLY A 1 352 ? 10.789 -8.688 10.984 1 92 352 GLY A C 1
ATOM 2735 O O . GLY A 1 352 ? 11.391 -9.688 11.383 1 92 352 GLY A O 1
ATOM 2736 N N . LEU A 1 353 ? 10.68 -8.422 9.719 1 94.31 353 LEU A N 1
ATOM 2737 C CA . LEU A 1 353 ? 11.312 -9.242 8.695 1 94.31 353 LEU A CA 1
ATOM 2738 C C . LEU A 1 353 ? 12.836 -9.172 8.797 1 94.31 353 LEU A C 1
ATOM 2740 O O . LEU A 1 353 ? 13.523 -10.18 8.625 1 94.31 353 LEU A O 1
ATOM 2744 N N . SER A 1 354 ? 13.32 -7.926 8.984 1 92.31 354 SER A N 1
ATOM 2745 C CA . SER A 1 354 ? 14.758 -7.762 9.195 1 92.31 354 SER A CA 1
ATOM 2746 C C . SER A 1 354 ? 15.25 -8.617 10.359 1 92.31 354 SER A C 1
ATOM 2748 O O . SER A 1 354 ? 16.312 -9.242 10.273 1 92.31 354 SER A O 1
ATOM 2750 N N . HIS A 1 355 ? 14.492 -8.547 11.438 1 92 355 HIS A N 1
ATOM 2751 C CA . HIS A 1 355 ? 14.82 -9.367 12.602 1 92 355 HIS A CA 1
ATOM 2752 C C . HIS A 1 355 ? 14.844 -10.852 12.234 1 92 355 HIS A C 1
ATOM 2754 O O . HIS A 1 355 ? 15.781 -11.57 12.602 1 92 355 HIS A O 1
ATOM 2760 N N . TYR A 1 356 ? 13.867 -11.344 11.555 1 95.06 356 TYR A N 1
ATOM 2761 C CA . TYR A 1 356 ? 13.797 -12.742 11.141 1 95.06 356 TYR A CA 1
ATOM 2762 C C . TYR A 1 356 ? 15.023 -13.125 10.32 1 95.06 356 TYR A C 1
ATOM 2764 O O . TYR A 1 356 ? 15.641 -14.164 10.555 1 95.06 356 TYR A O 1
ATOM 2772 N N . LEU A 1 357 ? 15.383 -12.289 9.344 1 93.5 357 LEU A N 1
ATOM 2773 C CA . LEU A 1 357 ? 16.484 -12.578 8.445 1 93.5 357 LEU A CA 1
ATOM 2774 C C . LEU A 1 357 ? 17.812 -12.594 9.195 1 93.5 357 LEU A C 1
ATOM 2776 O O . LEU A 1 357 ? 18.766 -13.25 8.773 1 93.5 357 LEU A O 1
ATOM 2780 N N . THR A 1 358 ? 17.844 -11.867 10.289 1 88.56 358 THR A N 1
ATOM 2781 C CA . THR A 1 358 ? 19.047 -11.766 11.094 1 88.56 358 THR A CA 1
ATOM 2782 C C . THR A 1 358 ? 19.188 -12.977 12.023 1 88.56 358 THR A C 1
ATOM 2784 O O . THR A 1 358 ? 20.266 -13.531 12.18 1 88.56 358 THR A O 1
ATOM 2787 N N . PHE A 1 359 ? 18.078 -13.406 12.625 1 89.25 359 PHE A N 1
ATOM 2788 C CA . PHE A 1 359 ? 18.203 -14.297 13.773 1 89.25 359 PHE A CA 1
ATOM 2789 C C . PHE A 1 359 ? 17.703 -15.695 13.414 1 89.25 359 PHE A C 1
ATOM 2791 O O . PHE A 1 359 ? 17.938 -16.656 14.156 1 89.25 359 PHE A O 1
ATOM 2798 N N . TYR A 1 360 ? 17.062 -15.859 12.312 1 90.56 360 TYR A N 1
ATOM 2799 C CA . TYR A 1 360 ? 16.609 -17.172 11.859 1 90.56 360 TYR A CA 1
ATOM 2800 C C . TYR A 1 360 ? 17.281 -17.562 10.555 1 90.56 360 TYR A C 1
ATOM 2802 O O . TYR A 1 360 ? 17.922 -16.719 9.898 1 90.56 360 TYR A O 1
ATOM 2810 N N . ASN A 1 361 ? 17.25 -18.812 10.242 1 90.44 361 ASN A N 1
ATOM 2811 C CA . ASN A 1 361 ? 17.891 -19.344 9.047 1 90.44 361 ASN A CA 1
ATOM 2812 C C . ASN A 1 361 ? 16.938 -19.406 7.867 1 90.44 361 ASN A C 1
ATOM 2814 O O . ASN A 1 361 ? 16.344 -20.453 7.598 1 90.44 361 ASN A O 1
ATOM 2818 N N . PHE A 1 362 ? 16.859 -18.375 7.125 1 93.44 362 PHE A N 1
ATOM 2819 C CA . PHE A 1 362 ? 15.953 -18.266 5.984 1 93.44 362 PHE A CA 1
ATOM 2820 C C . PHE A 1 362 ? 16.312 -19.266 4.906 1 93.44 362 PHE A C 1
ATOM 2822 O O . PHE A 1 362 ? 15.43 -19.859 4.285 1 93.44 362 PHE A O 1
ATOM 2829 N N . ASP A 1 363 ? 17.547 -19.516 4.695 1 90.75 363 ASP A N 1
ATOM 2830 C CA . ASP A 1 363 ? 17.984 -20.453 3.66 1 90.75 363 ASP A CA 1
ATOM 2831 C C . ASP A 1 363 ? 17.562 -21.875 3.994 1 90.75 363 ASP A C 1
ATOM 2833 O O . ASP A 1 363 ? 17.219 -22.656 3.098 1 90.75 363 ASP A O 1
ATOM 2837 N N . HIS A 1 364 ? 17.688 -22.188 5.219 1 93.06 364 HIS A N 1
ATOM 2838 C CA . HIS A 1 364 ? 17.203 -23.5 5.637 1 93.06 364 HIS A CA 1
ATOM 2839 C C . HIS A 1 364 ? 15.703 -23.641 5.398 1 93.06 364 HIS A C 1
ATOM 2841 O O . HIS A 1 364 ? 15.234 -24.672 4.914 1 93.06 364 HIS A O 1
ATOM 2847 N N . HIS A 1 365 ? 14.984 -22.609 5.719 1 95.38 365 HIS A N 1
ATOM 2848 C CA . HIS A 1 365 ? 13.555 -22.609 5.441 1 95.38 365 HIS A CA 1
ATOM 2849 C C . HIS A 1 365 ? 13.281 -22.781 3.949 1 95.38 365 HIS A C 1
ATOM 2851 O O . HIS A 1 365 ? 12.414 -23.578 3.561 1 95.38 365 HIS A O 1
ATOM 2857 N N . LEU A 1 366 ? 14.008 -22.062 3.15 1 94.62 366 LEU A N 1
ATOM 2858 C CA . LEU A 1 366 ? 13.805 -22.125 1.708 1 94.62 366 LEU A CA 1
ATOM 2859 C C . LEU A 1 366 ? 14.086 -23.531 1.173 1 94.62 366 LEU A C 1
ATOM 2861 O O . LEU A 1 366 ? 13.375 -24.016 0.286 1 94.62 366 LEU A O 1
ATOM 2865 N N . LYS A 1 367 ? 15.148 -24.125 1.646 1 93.25 367 LYS A N 1
ATOM 2866 C CA . LYS A 1 367 ? 15.484 -25.484 1.23 1 93.25 367 LYS A CA 1
ATOM 2867 C C . LYS A 1 367 ? 14.336 -26.438 1.52 1 93.25 367 LYS A C 1
ATOM 2869 O O . LYS A 1 367 ? 13.945 -27.234 0.654 1 93.25 367 LYS A O 1
ATOM 2874 N N . LYS A 1 368 ? 13.82 -26.359 2.723 1 94.88 368 LYS A N 1
ATOM 2875 C CA . LYS A 1 368 ? 12.688 -27.203 3.107 1 94.88 368 LYS A CA 1
ATOM 2876 C C . LYS A 1 368 ? 11.453 -26.875 2.264 1 94.88 368 LYS A C 1
ATOM 2878 O O . LYS A 1 368 ? 10.742 -27.781 1.833 1 94.88 368 LYS A O 1
ATOM 2883 N N . LEU A 1 369 ? 11.25 -25.625 2.072 1 95.56 369 LEU A N 1
ATOM 2884 C CA . LEU A 1 369 ? 10.102 -25.172 1.301 1 95.56 369 LEU A CA 1
ATOM 2885 C C . LEU A 1 369 ? 10.164 -25.703 -0.129 1 95.56 369 LEU A C 1
ATOM 2887 O O . LEU A 1 369 ? 9.18 -26.234 -0.641 1 95.56 369 LEU A O 1
ATOM 2891 N N . ARG A 1 370 ? 11.266 -25.609 -0.802 1 94.94 370 ARG A N 1
ATOM 2892 C CA . ARG A 1 370 ? 11.453 -26.078 -2.168 1 94.94 370 ARG A CA 1
ATOM 2893 C C . ARG A 1 370 ? 11.203 -27.578 -2.264 1 94.94 370 ARG A C 1
ATOM 2895 O O . ARG A 1 370 ? 10.547 -28.047 -3.193 1 94.94 370 ARG A O 1
ATOM 2902 N N . LYS A 1 371 ? 11.773 -28.234 -1.362 1 94.69 371 LYS A N 1
ATOM 2903 C CA . LYS A 1 371 ? 11.617 -29.688 -1.35 1 94.69 371 LYS A CA 1
ATOM 2904 C C . LYS A 1 371 ? 10.141 -30.078 -1.243 1 94.69 371 LYS A C 1
ATOM 2906 O O . LYS A 1 371 ? 9.656 -30.891 -2.027 1 94.69 371 LYS A O 1
ATOM 2911 N N . LEU A 1 372 ? 9.477 -29.484 -0.304 1 95.88 372 LEU A N 1
ATOM 2912 C CA . LEU A 1 372 ? 8.07 -29.797 -0.074 1 95.88 372 LEU A CA 1
ATOM 2913 C C . LEU A 1 372 ? 7.223 -29.422 -1.278 1 95.88 372 LEU A C 1
ATOM 2915 O O . LEU A 1 372 ? 6.332 -30.172 -1.682 1 95.88 372 LEU A O 1
ATOM 2919 N N . LEU A 1 373 ? 7.445 -28.266 -1.818 1 96.44 373 LEU A N 1
ATOM 2920 C CA . LEU A 1 373 ? 6.684 -27.812 -2.977 1 96.44 373 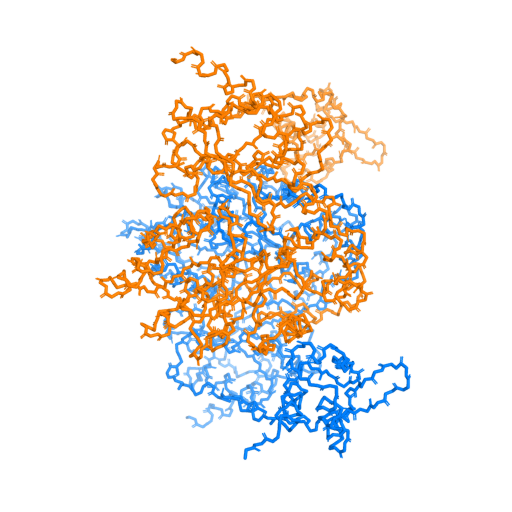LEU A CA 1
ATOM 2921 C C . LEU A 1 373 ? 6.883 -28.75 -4.16 1 96.44 373 LEU A C 1
ATOM 2923 O O . LEU A 1 373 ? 5.93 -29.062 -4.879 1 96.44 373 LEU A O 1
ATOM 2927 N N . ASN A 1 374 ? 8.117 -29.172 -4.371 1 95 374 ASN A N 1
ATOM 2928 C CA . ASN A 1 374 ? 8.406 -30.109 -5.453 1 95 374 ASN A CA 1
ATOM 2929 C C . ASN A 1 374 ? 7.688 -31.438 -5.25 1 95 374 ASN A C 1
ATOM 2931 O O . ASN A 1 374 ? 7.121 -32 -6.191 1 95 374 ASN A O 1
ATOM 2935 N N . GLU A 1 375 ? 7.754 -31.953 -4.09 1 96.06 375 GLU A N 1
ATOM 2936 C CA . GLU A 1 375 ? 7.09 -33.219 -3.762 1 96.06 375 GLU A CA 1
ATOM 2937 C C . GLU A 1 375 ? 5.582 -33.094 -3.963 1 96.06 375 GLU A C 1
ATOM 2939 O O . GLU A 1 375 ? 4.969 -34 -4.555 1 96.06 375 GLU A O 1
ATOM 2944 N N . ARG A 1 376 ? 5.047 -32.062 -3.455 1 97.19 376 ARG A N 1
ATOM 2945 C CA . ARG A 1 376 ? 3.602 -31.859 -3.545 1 97.19 376 ARG A CA 1
ATOM 2946 C C . ARG A 1 376 ? 3.162 -31.656 -4.992 1 97.19 376 ARG A C 1
ATOM 2948 O O . ARG A 1 376 ? 2.129 -32.188 -5.41 1 97.19 376 ARG A O 1
ATOM 2955 N N . LYS A 1 377 ? 3.885 -30.922 -5.723 1 96.75 377 LYS A N 1
ATOM 2956 C CA . LYS A 1 377 ? 3.574 -30.703 -7.133 1 96.75 377 LYS A CA 1
ATOM 2957 C C . LYS A 1 377 ? 3.578 -32.031 -7.906 1 96.75 377 LYS A C 1
ATOM 2959 O O . LYS A 1 377 ? 2.691 -32.281 -8.727 1 96.75 377 LYS A O 1
ATOM 2964 N N . LYS A 1 378 ? 4.559 -32.875 -7.688 1 96.31 378 LYS A N 1
ATOM 2965 C CA . LYS A 1 378 ? 4.633 -34.188 -8.336 1 96.31 378 LYS A CA 1
ATOM 2966 C C . LYS A 1 378 ? 3.445 -35.062 -7.945 1 96.31 378 LYS A C 1
ATOM 2968 O O . LYS A 1 378 ? 2.875 -35.75 -8.789 1 96.31 378 LYS A O 1
ATOM 2973 N N . ALA A 1 379 ? 3.148 -35 -6.707 1 97.88 379 ALA A N 1
ATOM 2974 C CA . ALA A 1 379 ? 2.01 -35.781 -6.23 1 97.88 379 ALA A CA 1
ATOM 2975 C C . ALA A 1 379 ? 0.715 -35.312 -6.895 1 97.88 379 ALA A C 1
ATOM 2977 O O . ALA A 1 379 ? -0.11 -36.125 -7.293 1 97.88 379 ALA A O 1
ATOM 2978 N N . HIS A 1 380 ? 0.514 -34.031 -6.957 1 98.19 380 HIS A N 1
ATOM 2979 C CA . HIS A 1 380 ? -0.658 -33.5 -7.641 1 98.19 380 HIS A CA 1
ATOM 2980 C C . HIS A 1 380 ? -0.691 -33.938 -9.102 1 98.19 380 HIS A C 1
ATOM 2982 O O . HIS A 1 380 ? -1.749 -34.281 -9.617 1 98.19 380 HIS A O 1
ATOM 2988 N N . ALA A 1 381 ? 0.431 -33.844 -9.758 1 97.62 381 ALA A N 1
ATOM 2989 C CA . ALA A 1 381 ? 0.522 -34.25 -11.156 1 97.62 381 ALA A CA 1
ATOM 2990 C C . ALA A 1 381 ? 0.109 -35.688 -11.344 1 97.62 381 ALA A C 1
ATOM 2992 O O . ALA A 1 381 ? -0.565 -36.031 -12.32 1 97.62 381 ALA A O 1
ATOM 2993 N N . GLU A 1 382 ? 0.528 -36.5 -10.477 1 97.62 382 GLU A N 1
ATOM 2994 C CA . GLU A 1 382 ? 0.17 -37.938 -10.539 1 97.62 382 GLU A CA 1
ATOM 2995 C C . GLU A 1 382 ? -1.335 -38.125 -10.383 1 97.62 382 GLU A C 1
ATOM 2997 O O . GLU A 1 382 ? -1.939 -38.938 -11.102 1 97.62 382 GLU A O 1
ATOM 3002 N N . LEU A 1 383 ? -1.906 -37.438 -9.43 1 97.88 383 LEU A N 1
ATOM 3003 C CA . LEU A 1 383 ? -3.35 -37.5 -9.227 1 97.88 383 LEU A CA 1
ATOM 3004 C C . LEU A 1 383 ? -4.098 -37 -10.453 1 97.88 383 LEU A C 1
ATOM 3006 O O . LEU A 1 383 ? -5.105 -37.562 -10.859 1 97.88 383 LEU A O 1
ATOM 3010 N N . LEU A 1 384 ? -3.666 -35.906 -10.992 1 98 384 LEU A N 1
ATOM 3011 C CA . LEU A 1 384 ? -4.289 -35.344 -12.188 1 98 384 LEU A CA 1
ATOM 3012 C C . LEU A 1 384 ? -4.234 -36.344 -13.352 1 98 384 LEU A C 1
ATOM 3014 O O . LEU A 1 384 ? -5.223 -36.531 -14.062 1 98 384 LEU A O 1
ATOM 3018 N N . ARG A 1 385 ? -3.113 -37.031 -13.562 1 97 385 ARG A N 1
ATOM 3019 C CA . ARG A 1 385 ? -2.959 -38.031 -14.625 1 97 385 ARG A CA 1
ATOM 3020 C C . ARG A 1 385 ? -3.891 -39.219 -14.406 1 97 385 ARG A C 1
ATOM 3022 O O . ARG A 1 385 ? -4.406 -39.781 -15.367 1 97 385 ARG A O 1
ATOM 3029 N N . THR A 1 386 ? -4.051 -39.5 -13.172 1 97.06 386 THR A N 1
ATOM 3030 C CA . THR A 1 386 ? -4.867 -40.656 -12.805 1 97.06 386 THR A CA 1
ATOM 3031 C C . THR A 1 386 ? -6.348 -40.375 -13.039 1 97.06 386 THR A C 1
ATOM 3033 O O . THR A 1 386 ? -7.074 -41.219 -13.555 1 97.06 386 THR A O 1
ATOM 3036 N N . TYR A 1 387 ? -6.789 -39.188 -12.664 1 97.12 387 TYR A N 1
ATOM 3037 C CA . TYR A 1 387 ? -8.227 -38.969 -12.555 1 97.12 387 TYR A CA 1
ATOM 3038 C C . TYR A 1 387 ? -8.758 -38.188 -13.742 1 97.12 387 TYR A C 1
ATOM 3040 O O . TYR A 1 387 ? -9.945 -38.25 -14.07 1 97.12 387 TYR A O 1
ATOM 3048 N N . LEU A 1 388 ? -7.969 -37.344 -14.359 1 96.5 388 LEU A N 1
ATOM 3049 C CA . LEU A 1 388 ? -8.445 -36.562 -15.5 1 96.5 388 LEU A CA 1
ATOM 3050 C C . LEU A 1 388 ? -8.43 -37.406 -16.766 1 96.5 388 LEU A C 1
ATOM 3052 O O . LEU A 1 388 ? -7.691 -38.406 -16.859 1 96.5 388 LEU A O 1
ATOM 3056 N N . PRO A 1 389 ? -9.273 -37 -17.75 1 94.31 389 PRO A N 1
ATOM 3057 C CA . PRO A 1 389 ? -9.289 -37.781 -19 1 94.31 389 PRO A CA 1
ATOM 3058 C C . PRO A 1 389 ? -7.914 -37.844 -19.656 1 94.31 389 PRO A C 1
ATOM 3060 O O . PRO A 1 389 ? -7.109 -36.938 -19.531 1 94.31 389 PRO A O 1
ATOM 3063 N N . HIS A 1 390 ? -7.703 -38.812 -20.5 1 90.75 390 HIS A N 1
ATOM 3064 C CA . HIS A 1 390 ? -6.41 -39.094 -21.109 1 90.75 390 HIS A CA 1
ATOM 3065 C C . HIS A 1 390 ? -6.031 -38.031 -22.125 1 90.75 390 HIS A C 1
ATOM 3067 O O . HIS A 1 390 ? -4.848 -37.812 -22.422 1 90.75 390 HIS A O 1
ATOM 3073 N N . ASN A 1 391 ? -6.953 -37.406 -22.656 1 91.94 391 ASN A N 1
ATOM 3074 C CA . ASN A 1 391 ? -6.672 -36.406 -23.656 1 91.94 391 ASN A CA 1
ATOM 3075 C C . ASN A 1 391 ? -6.414 -35.031 -23.016 1 91.94 391 ASN A C 1
ATOM 3077 O O . ASN A 1 391 ? -6.379 -34.031 -23.719 1 91.94 391 ASN A O 1
ATOM 3081 N N . THR A 1 392 ? -6.281 -35.031 -21.734 1 95.38 392 THR A N 1
ATOM 3082 C CA . THR A 1 392 ? -5.859 -33.812 -21.016 1 95.38 392 THR A CA 1
ATOM 3083 C C . THR A 1 392 ? -4.34 -33.688 -21.062 1 95.38 392 THR A C 1
ATOM 3085 O O . THR A 1 392 ? -3.613 -34.656 -20.828 1 95.38 392 THR A O 1
ATOM 3088 N N . LYS A 1 393 ? -3.855 -32.5 -21.438 1 96.44 393 LYS A N 1
ATOM 3089 C CA . LYS A 1 393 ? -2.42 -32.25 -21.438 1 96.44 393 LYS A CA 1
ATOM 3090 C C . LYS A 1 393 ? -2 -31.531 -20.156 1 96.44 393 LYS A C 1
ATOM 3092 O O . LYS A 1 393 ? -2.508 -30.453 -19.844 1 96.44 393 LYS A O 1
ATOM 3097 N N . ILE A 1 394 ? -1.1 -32.125 -19.422 1 97 394 ILE A N 1
ATOM 3098 C CA . ILE A 1 394 ? -0.578 -31.562 -18.172 1 97 394 ILE A CA 1
ATOM 3099 C C . ILE A 1 394 ? 0.838 -31.031 -18.406 1 97 394 ILE A C 1
ATOM 3101 O O . ILE A 1 394 ? 1.747 -31.812 -18.719 1 97 394 ILE A O 1
ATOM 3105 N N . HIS A 1 395 ? 1.026 -29.734 -18.281 1 95.62 395 HIS A N 1
ATOM 3106 C CA . HIS A 1 395 ? 2.346 -29.141 -18.422 1 95.62 395 HIS A CA 1
ATOM 3107 C C . HIS A 1 395 ? 3.057 -29.047 -17.078 1 95.62 395 HIS A C 1
ATOM 3109 O O . HIS A 1 395 ? 2.826 -28.109 -16.312 1 95.62 395 HIS A O 1
ATOM 3115 N N . LEU A 1 396 ? 3.912 -29.953 -16.828 1 93.56 396 LEU A N 1
ATOM 3116 C CA . LEU A 1 396 ? 4.652 -30.031 -15.578 1 93.56 396 LEU A CA 1
ATOM 3117 C C . LEU A 1 396 ? 6.051 -29.438 -15.734 1 93.56 396 LEU A C 1
ATOM 3119 O O . LEU A 1 396 ? 6.875 -29.984 -16.469 1 93.56 396 LEU A O 1
ATOM 3123 N N . ASN A 1 397 ? 6.258 -28.328 -15.172 1 91.69 397 ASN A N 1
ATOM 3124 C CA . ASN A 1 397 ? 7.559 -27.656 -15.156 1 91.69 397 ASN A CA 1
ATOM 3125 C C . ASN A 1 397 ? 8.211 -27.734 -13.781 1 91.69 397 ASN A C 1
ATOM 3127 O O . ASN A 1 397 ? 7.539 -28 -12.781 1 91.69 397 ASN A O 1
ATOM 3131 N N . ASN A 1 398 ? 9.484 -27.562 -13.812 1 87.75 398 ASN A N 1
ATOM 3132 C CA . ASN A 1 398 ? 10.203 -27.531 -12.539 1 87.75 398 ASN A CA 1
ATOM 3133 C C . ASN A 1 398 ? 9.992 -26.219 -11.797 1 87.75 398 ASN A C 1
ATOM 3135 O O . ASN A 1 398 ? 9.828 -25.172 -12.422 1 87.75 398 ASN A O 1
ATOM 3139 N N . GLY A 1 399 ? 10.016 -26.359 -10.547 1 88.31 399 GLY A N 1
ATOM 3140 C CA . GLY A 1 399 ? 9.953 -25.156 -9.727 1 88.31 399 GLY A CA 1
ATOM 3141 C C . GLY A 1 399 ? 8.539 -24.625 -9.562 1 88.31 399 GLY A C 1
ATOM 3142 O O . GLY A 1 399 ? 7.629 -25.031 -10.289 1 88.31 399 GLY A O 1
ATOM 3143 N N . GLY A 1 400 ? 8.352 -23.75 -8.562 1 93.56 400 GLY A N 1
ATOM 3144 C CA . GLY A 1 400 ? 7.047 -23.172 -8.305 1 93.56 400 GLY A CA 1
ATOM 3145 C C . GLY A 1 400 ? 6.02 -24.188 -7.852 1 93.56 400 GLY A C 1
ATOM 3146 O O . GLY A 1 400 ? 6.379 -25.25 -7.359 1 93.56 400 GLY A O 1
ATOM 3147 N N . TYR A 1 401 ? 4.742 -23.812 -7.938 1 96.69 401 TYR A N 1
ATOM 3148 C CA . TYR A 1 401 ? 3.709 -24.703 -7.43 1 96.69 401 TYR A CA 1
ATOM 3149 C C . TYR A 1 401 ? 2.465 -24.656 -8.312 1 96.69 401 TYR A C 1
ATOM 3151 O O . TYR A 1 401 ? 1.39 -25.109 -7.902 1 96.69 401 TYR A O 1
ATOM 3159 N N . PHE A 1 402 ? 2.596 -24.141 -9.539 1 97.62 402 PHE A N 1
ATOM 3160 C CA . PHE A 1 402 ? 1.468 -24.109 -10.461 1 97.62 402 PHE A CA 1
ATOM 3161 C C . PHE A 1 402 ? 1.587 -25.219 -11.5 1 97.62 402 PHE A C 1
ATOM 3163 O O . PHE A 1 402 ? 2.691 -25.562 -11.914 1 97.62 402 PHE A O 1
ATOM 3170 N N . ILE A 1 403 ? 0.483 -25.734 -11.883 1 97.94 403 ILE A N 1
ATOM 3171 C CA . ILE A 1 403 ? 0.381 -26.625 -13.031 1 97.94 403 ILE A CA 1
ATOM 3172 C C . ILE A 1 403 ? -0.634 -26.078 -14.023 1 97.94 403 ILE A C 1
ATOM 3174 O O . ILE A 1 403 ? -1.759 -25.734 -13.656 1 97.94 403 ILE A O 1
ATOM 3178 N N . TRP A 1 404 ? -0.178 -25.922 -15.234 1 98.12 404 TRP A N 1
ATOM 3179 C CA . TRP A 1 404 ? -1.023 -25.5 -16.344 1 98.12 404 TRP A CA 1
ATOM 3180 C C . TRP A 1 404 ? -1.599 -26.719 -17.062 1 98.12 404 TRP A C 1
ATOM 3182 O O . TRP A 1 404 ? -0.857 -27.625 -17.469 1 98.12 404 TRP A O 1
ATOM 3192 N N . VAL A 1 405 ? -2.926 -26.781 -17.188 1 98.19 405 VAL A N 1
ATOM 3193 C CA . VAL A 1 405 ? -3.592 -27.953 -17.75 1 98.19 405 VAL A CA 1
ATOM 3194 C C . VAL A 1 405 ? -4.418 -27.547 -18.969 1 98.19 405 VAL A C 1
ATOM 3196 O O . VAL A 1 405 ? -5.18 -26.578 -18.922 1 98.19 405 VAL A O 1
ATOM 3199 N N . GLU A 1 406 ? -4.234 -28.234 -20.047 1 97.44 406 GLU A N 1
ATOM 3200 C CA . GLU A 1 406 ? -5.082 -28.109 -21.234 1 97.44 406 GLU A CA 1
ATOM 3201 C C . GLU A 1 406 ? -6.156 -29.188 -21.25 1 97.44 406 GLU A C 1
ATOM 3203 O O . GLU A 1 406 ? -5.848 -30.375 -21.359 1 97.44 406 GLU A O 1
ATOM 3208 N N . LEU A 1 407 ? -7.371 -28.766 -21.172 1 97.38 407 LEU A N 1
ATOM 3209 C CA . LEU A 1 407 ? -8.516 -29.672 -21.156 1 97.38 407 LEU A CA 1
ATOM 3210 C C . LEU A 1 407 ? -8.914 -30.078 -22.578 1 97.38 407 LEU A C 1
ATOM 3212 O O . LEU A 1 407 ? -8.492 -29.438 -23.547 1 97.38 407 LEU A O 1
ATOM 3216 N N . PRO A 1 408 ? -9.711 -31.156 -22.625 1 94.62 408 PRO A N 1
ATOM 3217 C CA . PRO A 1 408 ? -10.273 -31.469 -23.938 1 94.62 408 PRO A CA 1
ATOM 3218 C C . PRO A 1 408 ? -11.039 -30.297 -24.547 1 94.62 408 PRO A C 1
ATOM 3220 O O . PRO A 1 408 ? -11.664 -29.531 -23.828 1 94.62 408 PRO A O 1
ATOM 3223 N N . GLN A 1 409 ? -11.07 -30.234 -25.875 1 91.75 409 GLN A N 1
ATOM 3224 C CA . GLN A 1 409 ? -11.617 -29.094 -26.609 1 91.75 409 GLN A CA 1
ATOM 3225 C C . GLN A 1 409 ? -13.109 -28.953 -26.344 1 91.75 409 GLN A C 1
ATOM 3227 O O . GLN A 1 409 ? -13.68 -27.875 -26.578 1 91.75 409 GLN A O 1
ATOM 3232 N N . THR A 1 410 ? -13.727 -29.922 -25.859 1 91.56 410 THR A N 1
ATOM 3233 C CA . THR A 1 410 ? -15.156 -29.891 -25.609 1 91.56 410 THR A CA 1
ATOM 3234 C C . THR A 1 410 ? -15.453 -29.281 -24.234 1 91.56 410 THR A C 1
ATOM 3236 O O . THR A 1 410 ? -16.609 -28.984 -23.922 1 91.56 410 THR A O 1
ATOM 3239 N N . ILE A 1 411 ? -14.461 -29.109 -23.484 1 95.06 411 ILE A N 1
ATOM 3240 C CA . ILE A 1 411 ? -14.656 -28.656 -22.109 1 95.06 411 ILE A CA 1
ATOM 3241 C C . ILE A 1 411 ? -14.273 -27.188 -21.984 1 95.06 411 ILE A C 1
ATOM 3243 O O . ILE A 1 411 ? -13.109 -26.812 -22.188 1 95.06 411 ILE A O 1
ATOM 3247 N N . TYR A 1 412 ? -15.211 -26.375 -21.625 1 94.94 412 TYR A N 1
ATOM 3248 C CA . TYR A 1 412 ? -14.938 -24.969 -21.312 1 94.94 412 TYR A CA 1
ATOM 3249 C C . TYR A 1 412 ? -14.617 -24.797 -19.844 1 94.94 412 TYR A C 1
ATOM 3251 O O . TYR A 1 412 ? -15.398 -25.172 -18.969 1 94.94 412 TYR A O 1
ATOM 3259 N N . ALA A 1 413 ? -13.5 -24.156 -19.562 1 96.44 413 ALA A N 1
ATOM 3260 C CA . ALA A 1 413 ? -12.984 -24.016 -18.203 1 96.44 413 ALA A CA 1
ATOM 3261 C C . ALA A 1 413 ? -13.945 -23.203 -17.328 1 96.44 413 ALA A C 1
ATOM 3263 O O . ALA A 1 413 ? -14.07 -23.469 -16.125 1 96.44 413 ALA A O 1
ATOM 3264 N N . GLU A 1 414 ? -14.609 -22.203 -17.875 1 94.25 414 GLU A N 1
ATOM 3265 C CA . GLU A 1 414 ? -15.547 -21.391 -17.109 1 94.25 414 GLU A CA 1
ATOM 3266 C C . GLU A 1 414 ? -16.719 -22.234 -16.594 1 94.25 414 GLU A C 1
ATOM 3268 O O . GLU A 1 414 ? -17.141 -22.047 -15.453 1 94.25 414 GLU A O 1
ATOM 3273 N N . THR A 1 415 ? -17.234 -23.062 -17.438 1 95.19 415 THR A N 1
ATOM 3274 C CA . THR A 1 415 ? -18.312 -23.953 -17.047 1 95.19 415 THR A CA 1
ATOM 3275 C C . THR A 1 415 ? -17.844 -24.938 -15.969 1 95.19 415 THR A C 1
ATOM 3277 O O . THR A 1 415 ? -18.562 -25.188 -15 1 95.19 415 THR A O 1
ATOM 3280 N N . LEU A 1 416 ? -16.688 -25.453 -16.219 1 96.81 416 LEU A N 1
ATOM 3281 C CA . LEU A 1 416 ? -16.109 -26.359 -15.227 1 96.81 416 LEU A CA 1
ATOM 3282 C C . LEU A 1 416 ? -15.953 -25.656 -13.883 1 96.81 416 LEU A C 1
ATOM 3284 O O . LEU A 1 416 ? -16.188 -26.25 -12.836 1 96.81 416 LEU A O 1
ATOM 3288 N N . TYR A 1 417 ? -15.5 -24.422 -13.891 1 95.81 417 TYR A N 1
ATOM 3289 C CA . TYR A 1 417 ? -15.336 -23.609 -12.688 1 95.81 417 TYR A CA 1
ATOM 3290 C C . TYR A 1 417 ? -16.641 -23.516 -11.922 1 95.81 417 TYR A C 1
ATOM 3292 O O . TYR A 1 417 ? -16.688 -23.734 -10.711 1 95.81 417 TYR A O 1
ATOM 3300 N N . GLU A 1 418 ? -17.703 -23.172 -12.57 1 94.62 418 GLU A N 1
ATOM 3301 C CA . GLU A 1 418 ? -19.016 -23.031 -11.945 1 94.62 418 GLU A CA 1
ATOM 3302 C C . GLU A 1 418 ? -19.469 -24.344 -11.312 1 94.62 418 GLU A C 1
ATOM 3304 O O . GLU A 1 418 ? -19.953 -24.359 -10.172 1 94.62 418 GLU A O 1
ATOM 3309 N N . GLN A 1 419 ? -19.312 -25.406 -12.023 1 96.5 419 GLN A N 1
ATOM 3310 C CA . GLN A 1 419 ? -19.734 -26.703 -11.523 1 96.5 419 GLN A CA 1
ATOM 3311 C C . GLN A 1 419 ? -18.859 -27.156 -10.344 1 96.5 419 GLN A C 1
ATOM 3313 O O . GLN A 1 419 ? -19.375 -27.719 -9.375 1 96.5 419 GLN A O 1
ATOM 3318 N N . ALA A 1 420 ? -17.578 -26.969 -10.5 1 97.5 420 ALA A N 1
ATOM 3319 C CA . ALA A 1 420 ? -16.672 -27.344 -9.438 1 97.5 420 ALA A CA 1
ATOM 3320 C C . ALA A 1 420 ? -16.953 -26.562 -8.156 1 97.5 420 ALA A C 1
ATOM 3322 O O . ALA A 1 420 ? -16.812 -27.109 -7.051 1 97.5 420 ALA A O 1
ATOM 3323 N N . LEU A 1 421 ? -17.328 -25.312 -8.297 1 94.88 421 LEU A N 1
ATOM 3324 C CA . LEU A 1 421 ? -17.625 -24.469 -7.152 1 94.88 421 LEU A CA 1
ATOM 3325 C C . LEU A 1 421 ? -18.781 -25.031 -6.332 1 94.88 421 LEU A C 1
ATOM 3327 O O . LEU A 1 421 ? -18.828 -24.875 -5.109 1 94.88 421 LEU A O 1
ATOM 3331 N N . GLU A 1 422 ? -19.703 -25.641 -6.969 1 95.06 422 GLU A N 1
ATOM 3332 C CA . GLU A 1 422 ? -20.812 -26.281 -6.273 1 95.06 422 GLU A CA 1
ATOM 3333 C C . GLU A 1 422 ? -20.297 -27.375 -5.332 1 95.06 422 GLU A C 1
ATOM 3335 O O . GLU A 1 422 ? -21 -27.781 -4.406 1 95.06 422 GLU A O 1
ATOM 3340 N N . HIS A 1 423 ? -19.156 -27.844 -5.586 1 96.44 423 HIS A N 1
ATOM 3341 C CA . HIS A 1 423 ? -18.516 -28.859 -4.75 1 96.44 423 HIS A CA 1
ATOM 3342 C C . HIS A 1 423 ? -17.406 -28.266 -3.895 1 96.44 423 HIS A C 1
ATOM 3344 O O . HIS A 1 423 ? -16.531 -28.969 -3.426 1 96.44 423 HIS A O 1
ATOM 3350 N N . ASN A 1 424 ? -17.328 -26.922 -3.789 1 95.94 424 ASN A N 1
ATOM 3351 C CA . ASN A 1 424 ? -16.359 -26.188 -2.986 1 95.94 424 ASN A CA 1
ATOM 3352 C C . ASN A 1 424 ? -14.938 -26.344 -3.52 1 95.94 424 ASN A C 1
ATOM 3354 O O . ASN A 1 424 ? -13.992 -26.516 -2.744 1 95.94 424 ASN A O 1
ATOM 3358 N N . ILE A 1 425 ? -14.859 -26.453 -4.801 1 97.12 425 ILE A N 1
ATOM 3359 C CA . ILE A 1 425 ? -13.562 -26.484 -5.477 1 97.12 425 ILE A CA 1
ATOM 3360 C C . ILE A 1 425 ? -13.414 -25.266 -6.371 1 97.12 425 ILE A C 1
ATOM 3362 O O . ILE A 1 425 ? -14.203 -25.047 -7.293 1 97.12 425 ILE A O 1
ATOM 3366 N N . ALA A 1 426 ? -12.398 -24.438 -6.07 1 95.56 426 ALA A N 1
ATOM 3367 C CA . ALA A 1 426 ? -12.141 -23.266 -6.906 1 95.56 426 ALA A CA 1
ATOM 3368 C C . ALA A 1 426 ? -10.922 -23.484 -7.793 1 95.56 426 ALA A C 1
ATOM 3370 O O . ALA A 1 426 ? -9.812 -23.719 -7.293 1 95.56 426 ALA A O 1
ATOM 3371 N N . ILE A 1 427 ? -11.117 -23.484 -9.086 1 96.88 427 ILE A N 1
ATOM 3372 C CA . ILE A 1 427 ? -10.031 -23.578 -10.055 1 96.88 427 ILE A CA 1
ATOM 3373 C C . ILE A 1 427 ? -9.844 -22.234 -10.75 1 96.88 427 ILE A C 1
ATOM 3375 O O . ILE A 1 427 ? -10.688 -21.344 -10.617 1 96.88 427 ILE A O 1
ATOM 3379 N N . ALA A 1 428 ? -8.734 -22.031 -11.445 1 96.62 428 ALA A N 1
ATOM 3380 C CA . ALA A 1 428 ? -8.5 -20.781 -12.18 1 96.62 428 ALA A CA 1
ATOM 3381 C C . ALA A 1 428 ? -8.633 -21 -13.68 1 96.62 428 ALA A C 1
ATOM 3383 O O . ALA A 1 428 ? -7.719 -21.516 -14.32 1 96.62 428 ALA A O 1
ATOM 3384 N N . PRO A 1 429 ? -9.727 -20.516 -14.266 1 96.75 429 PRO A N 1
ATOM 3385 C CA . PRO A 1 429 ? -9.875 -20.656 -15.719 1 96.75 429 PRO A CA 1
ATOM 3386 C C . PRO A 1 429 ? -8.805 -19.891 -16.5 1 96.75 429 PRO A C 1
ATOM 3388 O O . PRO A 1 429 ? -8.43 -18.781 -16.109 1 96.75 429 PRO A O 1
ATOM 3391 N N . GLY A 1 430 ? -8.414 -20.469 -17.594 1 96.75 430 GLY A N 1
ATOM 3392 C CA . GLY A 1 430 ? -7.348 -19.906 -18.406 1 96.75 430 GLY A CA 1
ATOM 3393 C C . GLY A 1 430 ? -7.656 -18.516 -18.922 1 96.75 430 GLY A C 1
ATOM 3394 O O . GLY A 1 430 ? -6.75 -17.703 -19.125 1 96.75 430 GLY A O 1
ATOM 3395 N N . ILE A 1 431 ? -8.891 -18.188 -19.078 1 93.38 431 ILE A N 1
ATOM 3396 C CA . ILE A 1 431 ? -9.312 -16.906 -19.656 1 93.38 431 ILE A CA 1
ATOM 3397 C C . ILE A 1 431 ? -8.93 -15.766 -18.719 1 93.38 431 ILE A C 1
ATOM 3399 O O . ILE A 1 431 ? -8.898 -14.602 -19.141 1 93.38 431 ILE A O 1
ATOM 3403 N N . LEU A 1 432 ? -8.648 -16.078 -17.453 1 94.06 432 LEU A N 1
ATOM 3404 C CA . LEU A 1 432 ? -8.227 -15.055 -16.5 1 94.06 432 LEU A CA 1
ATOM 3405 C C . LEU A 1 432 ? -6.859 -14.492 -16.875 1 94.06 432 LEU A C 1
ATOM 3407 O O . LEU A 1 432 ? -6.469 -13.422 -16.406 1 94.06 432 LEU A O 1
ATOM 3411 N N . PHE A 1 433 ? -6.102 -15.219 -17.719 1 96.19 433 PHE A N 1
ATOM 3412 C CA . PHE A 1 433 ? -4.684 -14.922 -17.891 1 96.19 433 PHE A CA 1
ATOM 3413 C C . PHE A 1 433 ? -4.422 -14.344 -19.281 1 96.19 433 PHE A C 1
ATOM 3415 O O . PHE A 1 433 ? -3.287 -14.359 -19.766 1 96.19 433 PHE A O 1
ATOM 3422 N N . SER A 1 434 ? -5.469 -13.906 -19.938 1 91.62 434 SER A N 1
ATOM 3423 C CA . SER A 1 434 ? -5.344 -13.234 -21.234 1 91.62 434 SER A CA 1
ATOM 3424 C C . SER A 1 434 ? -6.477 -12.234 -21.438 1 91.62 434 SER A C 1
ATOM 3426 O O . SER A 1 434 ? -7.457 -12.234 -20.688 1 91.62 434 SER A O 1
ATOM 3428 N N . SER A 1 435 ? -6.27 -11.406 -22.391 1 84.5 435 SER A N 1
ATOM 3429 C CA . SER A 1 435 ? -7.281 -10.391 -22.688 1 84.5 435 SER A CA 1
ATOM 3430 C C . SER A 1 435 ? -8.414 -10.969 -23.531 1 84.5 435 SER A C 1
ATOM 3432 O O . SER A 1 435 ? -9.484 -10.375 -23.625 1 84.5 435 SER A O 1
ATOM 3434 N N . ASP A 1 436 ? -8.133 -12.094 -24.125 1 84.44 436 ASP A N 1
ATOM 3435 C CA . ASP A 1 436 ? -9.141 -12.719 -24.969 1 84.44 436 ASP A CA 1
ATOM 3436 C C . ASP A 1 436 ? -9.57 -14.07 -24.406 1 84.44 436 ASP A C 1
ATOM 3438 O O . ASP A 1 436 ? -9.328 -14.367 -23.234 1 84.44 436 ASP A O 1
ATOM 3442 N N . LYS A 1 437 ? -10.297 -14.844 -25.188 1 85.69 437 LYS A N 1
ATOM 3443 C CA . LYS A 1 437 ? -10.859 -16.094 -24.703 1 85.69 437 LYS A CA 1
ATOM 3444 C C . LYS A 1 437 ? -10.156 -17.297 -25.328 1 85.69 437 LYS A C 1
ATOM 3446 O O . LYS A 1 437 ? -10.734 -18.391 -25.406 1 85.69 437 LYS A O 1
ATOM 3451 N N . ARG A 1 438 ? -8.945 -17.141 -25.734 1 89.88 438 ARG A N 1
ATOM 3452 C CA . ARG A 1 438 ? -8.25 -18.203 -26.453 1 89.88 438 ARG A CA 1
ATOM 3453 C C . ARG A 1 438 ? -7.895 -19.359 -25.516 1 89.88 438 ARG A C 1
ATOM 3455 O O . ARG A 1 438 ? -7.684 -20.484 -25.969 1 89.88 438 ARG A O 1
ATOM 3462 N N . PHE A 1 439 ? -7.852 -19.078 -24.266 1 95.56 439 PHE A N 1
ATOM 3463 C CA . PHE A 1 439 ? -7.465 -20.109 -23.297 1 95.56 439 PHE A CA 1
ATOM 3464 C C . PHE A 1 439 ? -8.68 -20.625 -22.547 1 95.56 439 PHE A C 1
ATOM 3466 O O . PHE A 1 439 ? -8.586 -20.938 -21.359 1 95.56 439 PHE A O 1
ATOM 3473 N N . SER A 1 440 ? -9.766 -20.734 -23.172 1 95.25 440 SER A N 1
ATOM 3474 C CA . SER A 1 440 ? -11.039 -21.156 -22.578 1 95.25 440 SER A CA 1
ATOM 3475 C C . SER A 1 440 ? -11.016 -22.625 -22.203 1 95.25 440 SER A C 1
ATOM 3477 O O . SER A 1 440 ? -11.891 -23.094 -21.469 1 95.25 440 SER A O 1
ATOM 3479 N N . HIS A 1 441 ? -10.031 -23.375 -22.75 1 96.94 441 HIS A N 1
ATOM 3480 C CA . HIS A 1 441 ? -9.93 -24.797 -22.453 1 96.94 441 HIS A CA 1
ATOM 3481 C C . HIS A 1 441 ? -8.711 -25.094 -21.578 1 96.94 441 HIS A C 1
ATOM 3483 O O . HIS A 1 441 ? -8.141 -26.188 -21.656 1 96.94 441 HIS A O 1
ATOM 3489 N N . HIS A 1 442 ? -8.281 -24.156 -20.844 1 97.88 442 HIS A N 1
ATOM 3490 C CA . HIS A 1 442 ? -7.129 -24.281 -19.953 1 97.88 442 HIS A CA 1
ATOM 3491 C C . HIS A 1 442 ? -7.496 -23.938 -18.516 1 97.88 442 HIS A C 1
ATOM 3493 O O . HIS A 1 442 ? -8.406 -23.141 -18.297 1 97.88 442 HIS A O 1
ATOM 3499 N N . ILE A 1 443 ? -6.828 -24.531 -17.562 1 98 443 ILE A N 1
ATOM 3500 C CA . ILE A 1 443 ? -6.93 -24.156 -16.156 1 98 443 ILE A CA 1
ATOM 3501 C C . ILE A 1 443 ? -5.539 -24.141 -15.523 1 98 443 ILE A C 1
ATOM 3503 O O . ILE A 1 443 ? -4.641 -24.859 -15.961 1 98 443 ILE A O 1
ATOM 3507 N N . ARG A 1 444 ? -5.309 -23.25 -14.586 1 98.19 444 ARG A N 1
ATOM 3508 C CA . ARG A 1 444 ? -4.133 -23.25 -13.727 1 98.19 444 ARG A CA 1
ATOM 3509 C C . ARG A 1 444 ? -4.477 -23.75 -12.32 1 98.19 444 ARG A C 1
ATOM 3511 O O . ARG A 1 444 ? -5.445 -23.281 -11.719 1 98.19 444 ARG A O 1
ATOM 3518 N N . LEU A 1 445 ? -3.727 -24.625 -11.805 1 98.12 445 LEU A N 1
ATOM 3519 C CA . LEU A 1 445 ? -3.98 -25.188 -10.492 1 98.12 445 LEU A CA 1
ATOM 3520 C C . LEU A 1 445 ? -2.828 -24.891 -9.539 1 98.12 445 LEU A C 1
ATOM 3522 O O . LEU A 1 445 ? -1.66 -25.047 -9.898 1 98.12 445 LEU A O 1
ATOM 3526 N N . ASN A 1 446 ? -3.18 -24.422 -8.367 1 97.38 446 ASN A N 1
ATOM 3527 C CA . ASN A 1 446 ? -2.232 -24.297 -7.266 1 97.38 446 ASN A CA 1
ATOM 3528 C C . ASN A 1 446 ? -1.957 -25.641 -6.605 1 97.38 446 ASN A C 1
ATOM 3530 O O . ASN A 1 446 ? -2.84 -26.219 -5.969 1 97.38 446 ASN A O 1
ATOM 3534 N N . CYS A 1 447 ? -0.737 -26.094 -6.641 1 97.81 447 CYS A N 1
ATOM 3535 C CA . CYS A 1 447 ? -0.395 -27.438 -6.168 1 97.81 447 CYS A CA 1
ATOM 3536 C C . CYS A 1 447 ? 0.53 -27.359 -4.957 1 97.81 447 CYS A C 1
ATOM 3538 O O . CYS A 1 447 ? 1.344 -28.266 -4.738 1 97.81 447 CYS A O 1
ATOM 3540 N N . SER A 1 448 ? 0.457 -26.266 -4.273 1 96.56 448 SER A N 1
ATOM 3541 C CA . SER A 1 448 ? 1.31 -26.078 -3.102 1 96.56 448 SER A CA 1
ATOM 3542 C C . SER A 1 448 ? 0.754 -26.828 -1.894 1 96.56 448 SER A C 1
ATOM 3544 O O . SER A 1 448 ? 1.464 -27.047 -0.908 1 96.56 448 SER A O 1
ATOM 3546 N N . TYR A 1 449 ? -0.461 -27.312 -1.946 1 95.31 449 TYR A N 1
ATOM 3547 C CA . TYR A 1 449 ? -1.115 -27.938 -0.803 1 95.31 449 TYR A CA 1
ATOM 3548 C C . TYR A 1 449 ? -0.753 -29.406 -0.711 1 95.31 449 TYR A C 1
ATOM 3550 O O . TYR A 1 449 ? -0.492 -30.062 -1.729 1 95.31 449 TYR A O 1
ATOM 3558 N N . ALA A 1 450 ? -0.762 -29.938 0.505 1 95.81 450 ALA A N 1
ATOM 3559 C CA . ALA A 1 450 ? -0.515 -31.359 0.707 1 95.81 450 ALA A CA 1
ATOM 3560 C C . ALA A 1 450 ? -1.615 -32.219 0.069 1 95.81 450 ALA A C 1
ATOM 3562 O O . ALA A 1 450 ? -2.795 -31.859 0.146 1 95.81 450 ALA A O 1
ATOM 3563 N N . CYS A 1 451 ? -1.18 -33.281 -0.558 1 95 451 CYS A N 1
ATOM 3564 C CA . CYS A 1 451 ? -2.143 -34.156 -1.186 1 95 451 CYS A CA 1
ATOM 3565 C C . CYS A 1 451 ? -2.781 -35.094 -0.155 1 95 451 CYS A C 1
ATOM 3567 O O . CYS A 1 451 ? -2.576 -36.312 -0.192 1 95 451 CYS A O 1
ATOM 3569 N N . ASP A 1 452 ? -3.574 -34.531 0.7 1 95.5 452 ASP A N 1
ATOM 3570 C CA . ASP A 1 452 ? -4.34 -35.344 1.655 1 95.5 452 ASP A CA 1
ATOM 3571 C C . ASP A 1 452 ? -5.641 -35.844 1.032 1 95.5 452 ASP A C 1
ATOM 3573 O O . ASP A 1 452 ? -5.832 -35.75 -0.181 1 95.5 452 ASP A O 1
ATOM 3577 N N . GLU A 1 453 ? -6.453 -36.438 1.824 1 96.19 453 GLU A N 1
ATOM 3578 C CA . GLU A 1 453 ? -7.691 -37.062 1.33 1 96.19 453 GLU A CA 1
ATOM 3579 C C . GLU A 1 453 ? -8.602 -36 0.703 1 96.19 453 GLU A C 1
ATOM 3581 O O . GLU A 1 453 ? -9.258 -36.25 -0.302 1 96.19 453 GLU A O 1
ATOM 3586 N N . ARG A 1 454 ? -8.617 -34.875 1.329 1 95.31 454 ARG A N 1
ATOM 3587 C CA . ARG A 1 454 ? -9.469 -33.781 0.854 1 95.31 454 ARG A CA 1
ATOM 3588 C C . ARG A 1 454 ? -9.055 -33.344 -0.545 1 95.31 454 ARG A C 1
ATOM 3590 O O . ARG A 1 454 ? -9.906 -33.156 -1.421 1 95.31 454 ARG A O 1
ATOM 3597 N N . ILE A 1 455 ? -7.816 -33.188 -0.754 1 96.88 455 ILE A N 1
ATOM 3598 C CA . ILE A 1 455 ? -7.281 -32.75 -2.039 1 96.88 455 ILE A CA 1
ATOM 3599 C C . ILE A 1 455 ? -7.477 -33.875 -3.08 1 96.88 455 ILE A C 1
ATOM 3601 O O . ILE A 1 455 ? -7.848 -33.594 -4.223 1 96.88 455 ILE A O 1
ATOM 3605 N N . GLU A 1 456 ? -7.188 -35.031 -2.711 1 97.56 456 GLU A N 1
ATOM 3606 C CA . GLU A 1 456 ? -7.375 -36.156 -3.639 1 97.56 456 GLU A CA 1
ATOM 3607 C C . GLU A 1 456 ? -8.836 -36.25 -4.082 1 97.56 456 GLU A C 1
ATOM 3609 O O . GLU A 1 456 ? -9.117 -36.438 -5.27 1 97.56 456 GLU A O 1
ATOM 3614 N N . GLN A 1 457 ? -9.719 -36.125 -3.102 1 97.88 457 GLN A N 1
ATOM 3615 C CA . GLN A 1 457 ? -11.141 -36.188 -3.42 1 97.88 457 GLN A CA 1
ATOM 3616 C C . GLN A 1 457 ? -11.531 -35.031 -4.363 1 97.88 457 GLN A C 1
ATOM 3618 O O . GLN A 1 457 ? -12.359 -35.219 -5.254 1 97.88 457 GLN A O 1
ATOM 3623 N N . ALA A 1 458 ? -11 -33.875 -4.125 1 98.06 458 ALA A N 1
ATOM 3624 C CA . ALA A 1 458 ? -11.289 -32.75 -4.98 1 98.06 458 ALA A CA 1
ATOM 3625 C C . ALA A 1 458 ? -10.836 -33 -6.414 1 98.06 458 ALA A C 1
ATOM 3627 O O . ALA A 1 458 ? -11.555 -32.688 -7.367 1 98.06 458 ALA A O 1
ATOM 3628 N N . ILE A 1 459 ? -9.672 -33.562 -6.617 1 98.25 459 ILE A N 1
ATOM 3629 C CA . ILE A 1 459 ? -9.141 -33.844 -7.949 1 98.25 459 ILE A CA 1
ATOM 3630 C C . ILE A 1 459 ? -9.969 -34.938 -8.617 1 98.25 459 ILE A C 1
ATOM 3632 O O . ILE A 1 459 ? -10.25 -34.875 -9.812 1 98.25 459 ILE A O 1
ATOM 3636 N N . GLN A 1 460 ? -10.352 -35.906 -7.859 1 98.12 460 GLN A N 1
ATOM 3637 C CA . GLN A 1 460 ? -11.234 -36.938 -8.367 1 98.12 460 GLN A CA 1
ATOM 3638 C C . GLN A 1 460 ? -12.562 -36.344 -8.852 1 98.12 460 GLN A C 1
ATOM 3640 O O . GLN A 1 460 ? -13.055 -36.719 -9.922 1 98.12 460 GLN A O 1
ATOM 3645 N N . THR A 1 461 ? -13.102 -35.531 -7.996 1 98.31 461 THR A N 1
ATOM 3646 C CA . THR A 1 461 ? -14.352 -34.875 -8.352 1 98.31 461 THR A CA 1
ATOM 3647 C C . THR A 1 461 ? -14.195 -34.062 -9.641 1 98.31 461 THR A C 1
ATOM 3649 O O . THR A 1 461 ? -15.078 -34.094 -10.5 1 98.31 461 THR A O 1
ATOM 3652 N N . LEU A 1 462 ? -13.117 -33.375 -9.812 1 97.81 462 LEU A N 1
ATOM 3653 C CA . LEU A 1 462 ? -12.836 -32.656 -11.039 1 97.81 462 LEU A CA 1
ATOM 3654 C C . LEU A 1 462 ? -12.828 -33.594 -12.242 1 97.81 462 LEU A C 1
ATOM 3656 O O . LEU A 1 462 ? -13.391 -33.25 -13.297 1 97.81 462 LEU A O 1
ATOM 3660 N N . GLY A 1 463 ? -12.141 -34.688 -12.094 1 97.44 463 GLY A N 1
ATOM 3661 C CA . GLY A 1 463 ? -12.141 -35.688 -13.156 1 97.44 463 GLY A CA 1
ATOM 3662 C C . GLY A 1 463 ? -13.523 -36.156 -13.531 1 97.44 463 GLY A C 1
ATOM 3663 O O . GLY A 1 463 ? -13.836 -36.312 -14.719 1 97.44 463 GLY A O 1
ATOM 3664 N N . GLN A 1 464 ? -14.336 -36.406 -12.531 1 97.31 464 GLN A N 1
ATOM 3665 C CA . GLN A 1 464 ? -15.703 -36.875 -12.758 1 97.31 464 GLN A CA 1
ATOM 3666 C C . GLN A 1 464 ? -16.516 -35.812 -13.492 1 97.31 464 GLN A C 1
ATOM 3668 O O . GLN A 1 464 ? -17.297 -36.125 -14.398 1 97.31 464 GLN A O 1
ATOM 3673 N N . LEU A 1 465 ? -16.375 -34.594 -13.031 1 97.38 465 LEU A N 1
ATOM 3674 C CA . LEU A 1 465 ? -17.094 -33.469 -13.664 1 97.38 465 LEU A CA 1
ATOM 3675 C C . LEU A 1 465 ? -16.719 -33.375 -15.141 1 97.38 465 LEU A C 1
ATOM 3677 O O . LEU A 1 465 ? -17.594 -33.188 -15.992 1 97.38 465 LEU A O 1
ATOM 3681 N N . ILE A 1 466 ? -15.43 -33.5 -15.477 1 96.81 466 ILE A N 1
ATOM 3682 C CA . ILE A 1 466 ? -14.945 -33.406 -16.844 1 96.81 466 ILE A CA 1
ATOM 3683 C C . ILE A 1 466 ? -15.508 -34.531 -17.672 1 96.81 466 ILE A C 1
ATOM 3685 O O . ILE A 1 466 ? -15.961 -34.344 -18.812 1 96.81 466 ILE A O 1
ATOM 3689 N N . HIS A 1 467 ? -15.531 -35.688 -17.141 1 94.12 467 HIS A N 1
ATOM 3690 C CA . HIS A 1 467 ? -16.062 -36.844 -17.828 1 94.12 467 HIS A CA 1
ATOM 3691 C C . HIS A 1 467 ? -17.547 -36.688 -18.156 1 94.12 467 HIS A C 1
ATOM 3693 O O . HIS A 1 467 ? -17.984 -36.969 -19.266 1 94.12 467 HIS A O 1
ATOM 3699 N N . THR A 1 468 ? -18.234 -36.219 -17.141 1 94.19 468 THR A N 1
ATOM 3700 C CA . THR A 1 468 ? -19.656 -36.031 -17.312 1 94.19 468 THR A CA 1
ATOM 3701 C C . THR A 1 468 ? -19.938 -34.969 -18.391 1 94.19 468 THR A C 1
ATOM 3703 O O . THR A 1 468 ? -20.859 -35.125 -19.188 1 94.19 468 THR A O 1
ATOM 3706 N N . MET A 1 469 ? -19.172 -33.938 -18.391 1 93.5 469 MET A N 1
ATOM 3707 C CA . MET A 1 469 ? -19.328 -32.875 -19.375 1 93.5 469 MET A CA 1
ATOM 3708 C C . MET A 1 469 ? -19.016 -33.375 -20.781 1 93.5 469 MET A C 1
ATOM 3710 O O . MET A 1 469 ? -19.594 -32.875 -21.75 1 93.5 469 MET A O 1
ATOM 3714 N N . GLU A 1 470 ? -18.078 -34.25 -20.922 1 89.12 470 GLU A N 1
ATOM 3715 C CA . GLU A 1 470 ? -17.703 -34.812 -22.219 1 89.12 470 GLU A CA 1
ATOM 3716 C C . GLU A 1 470 ? -18.812 -35.688 -22.781 1 89.12 470 GLU A C 1
ATOM 3718 O O . GLU A 1 470 ? -19.047 -35.719 -23.984 1 89.12 470 GLU A O 1
ATOM 3723 N N . ILE A 1 471 ? -19.453 -36.438 -21.922 1 83.81 471 ILE A N 1
ATOM 3724 C CA . ILE A 1 471 ? -20.531 -37.312 -22.344 1 83.81 471 ILE A CA 1
ATOM 3725 C C . ILE A 1 471 ? -21.75 -36.5 -22.781 1 83.81 471 ILE A C 1
ATOM 3727 O O . ILE A 1 471 ? -22.422 -36.844 -23.75 1 83.81 471 ILE A O 1
ATOM 3731 N N . ASN A 1 472 ? -22.078 -35.438 -22.078 1 75.5 472 ASN A N 1
ATOM 3732 C CA . ASN A 1 472 ? -23.25 -34.656 -22.375 1 75.5 472 ASN A CA 1
ATOM 3733 C C . ASN A 1 472 ? -23.047 -33.781 -23.609 1 75.5 472 ASN A C 1
ATOM 3735 O O . ASN A 1 472 ? -23.984 -33.125 -24.062 1 75.5 472 ASN A O 1
ATOM 3739 N N . ARG A 1 473 ? -21.922 -33.719 -24.266 1 67.94 473 ARG A N 1
ATOM 3740 C CA . ARG A 1 473 ? -21.719 -33 -25.516 1 67.94 473 ARG A CA 1
ATOM 3741 C C . ARG A 1 473 ? -21.484 -33.969 -26.672 1 67.94 473 ARG A C 1
ATOM 3743 O O . ARG A 1 473 ? -20.891 -35.031 -26.5 1 67.94 473 ARG A O 1
ATOM 3750 N N . MET B 1 1 ? 46.781 -7.172 -16.609 1 47.28 1 MET B N 1
ATOM 3751 C CA . MET B 1 1 ? 45.469 -7.797 -16.422 1 47.28 1 MET B CA 1
ATOM 3752 C C . MET B 1 1 ? 45.25 -8.102 -14.938 1 47.28 1 MET B C 1
ATOM 3754 O O . MET B 1 1 ? 46.062 -8.719 -14.289 1 47.28 1 MET B O 1
ATOM 3758 N N . MET B 1 2 ? 44.469 -7.465 -14.312 1 63.03 2 MET B N 1
ATOM 3759 C CA . MET B 1 2 ? 44.312 -7.668 -12.875 1 63.03 2 MET B CA 1
ATOM 3760 C C . MET B 1 2 ? 44 -9.125 -12.555 1 63.03 2 MET B C 1
ATOM 3762 O O . MET B 1 2 ? 43.219 -9.766 -13.258 1 63.03 2 MET B O 1
ATOM 3766 N N . LYS B 1 3 ? 44.875 -9.781 -11.758 1 79.38 3 LYS B N 1
ATOM 3767 C CA . LYS B 1 3 ? 44.688 -11.164 -11.328 1 79.38 3 LYS B CA 1
ATOM 3768 C C . LYS B 1 3 ? 43.281 -11.391 -10.789 1 79.38 3 LYS B C 1
ATOM 3770 O O . LYS B 1 3 ? 42.656 -10.477 -10.242 1 79.38 3 LYS B O 1
ATOM 3775 N N . LYS B 1 4 ? 42.594 -12.516 -11.125 1 86.69 4 LYS B N 1
ATOM 3776 C CA . LYS B 1 4 ? 41.281 -12.883 -10.664 1 86.69 4 LYS B CA 1
ATOM 3777 C C . LYS B 1 4 ? 41.125 -12.617 -9.172 1 86.69 4 LYS B C 1
ATOM 3779 O O . LYS B 1 4 ? 40.031 -12.188 -8.727 1 86.69 4 LYS B O 1
ATOM 3784 N N . SER B 1 5 ? 42.188 -12.844 -8.438 1 86.81 5 SER B N 1
ATOM 3785 C CA . SER B 1 5 ? 42.156 -12.609 -7 1 86.81 5 SER B CA 1
ATOM 3786 C C . SER B 1 5 ? 42 -11.125 -6.684 1 86.81 5 SER B C 1
ATOM 3788 O O . SER B 1 5 ? 41.25 -10.758 -5.77 1 86.81 5 SER B O 1
ATOM 3790 N N . GLN B 1 6 ? 42.625 -10.305 -7.449 1 85.06 6 GLN B N 1
ATOM 3791 C CA . GLN B 1 6 ? 42.531 -8.867 -7.238 1 85.06 6 GLN B CA 1
ATOM 3792 C C . GLN B 1 6 ? 41.156 -8.352 -7.582 1 85.06 6 GLN B C 1
ATOM 3794 O O . GLN B 1 6 ? 40.625 -7.465 -6.898 1 85.06 6 GLN B O 1
ATOM 3799 N N . VAL B 1 7 ? 40.625 -8.961 -8.625 1 86.12 7 VAL B N 1
ATOM 3800 C CA . VAL B 1 7 ? 39.281 -8.562 -9.031 1 86.12 7 VAL B CA 1
ATOM 3801 C C . VAL B 1 7 ? 38.281 -8.891 -7.922 1 86.12 7 VAL B C 1
ATOM 3803 O O . VAL B 1 7 ? 37.438 -8.07 -7.578 1 86.12 7 VAL B O 1
ATOM 3806 N N . LEU B 1 8 ? 38.375 -10.047 -7.395 1 88.38 8 LEU B N 1
ATOM 3807 C CA . LEU B 1 8 ? 37.5 -10.453 -6.305 1 88.38 8 LEU B CA 1
ATOM 3808 C C . LEU B 1 8 ? 37.688 -9.562 -5.082 1 88.38 8 LEU B C 1
ATOM 3810 O O . LEU B 1 8 ? 36.719 -9.133 -4.457 1 88.38 8 LEU B O 1
ATOM 3814 N N . ALA B 1 9 ? 38.906 -9.336 -4.734 1 88.19 9 ALA B N 1
ATOM 3815 C CA . ALA B 1 9 ? 39.219 -8.492 -3.58 1 88.19 9 ALA B CA 1
ATOM 3816 C C . ALA B 1 9 ? 38.594 -7.102 -3.744 1 88.19 9 ALA B C 1
ATOM 3818 O O . ALA B 1 9 ? 38 -6.559 -2.803 1 88.19 9 ALA B O 1
ATOM 3819 N N . ASN B 1 10 ? 38.719 -6.605 -4.918 1 85.75 10 ASN B N 1
ATOM 3820 C CA . ASN B 1 10 ? 38.156 -5.285 -5.188 1 85.75 10 ASN B CA 1
ATOM 3821 C C . ASN B 1 10 ? 36.656 -5.297 -5.105 1 85.75 10 ASN B C 1
ATOM 3823 O O . ASN B 1 10 ? 36.031 -4.328 -4.652 1 85.75 10 ASN B O 1
ATOM 3827 N N . THR B 1 11 ? 36.094 -6.395 -5.57 1 84.38 11 THR B N 1
ATOM 3828 C CA . THR B 1 11 ? 34.625 -6.535 -5.523 1 84.38 11 THR B CA 1
ATOM 3829 C C . THR B 1 11 ? 34.125 -6.527 -4.082 1 84.38 11 THR B C 1
ATOM 3831 O O . THR B 1 11 ? 33.188 -5.805 -3.75 1 84.38 11 THR B O 1
ATOM 3834 N N . ILE B 1 12 ? 34.75 -7.277 -3.266 1 86.31 12 ILE B N 1
ATOM 3835 C CA . ILE B 1 12 ? 34.344 -7.387 -1.869 1 86.31 12 ILE B CA 1
ATOM 3836 C C . ILE B 1 12 ? 34.625 -6.074 -1.143 1 86.31 12 ILE B C 1
ATOM 3838 O O . ILE B 1 12 ? 33.844 -5.625 -0.315 1 86.31 12 ILE B O 1
ATOM 3842 N N . LYS B 1 13 ? 35.75 -5.477 -1.505 1 85.12 13 LYS B N 1
ATOM 3843 C CA . LYS B 1 13 ? 36.094 -4.168 -0.958 1 85.12 13 LYS B CA 1
ATOM 3844 C C . LYS B 1 13 ? 35 -3.148 -1.262 1 85.12 13 LYS B C 1
ATOM 3846 O O . LYS B 1 13 ? 34.562 -2.404 -0.375 1 85.12 13 LYS B O 1
ATOM 3851 N N . SER B 1 14 ? 34.562 -3.176 -2.479 1 78.75 14 SER B N 1
ATOM 3852 C CA . SER B 1 14 ? 33.5 -2.271 -2.904 1 78.75 14 SER B CA 1
ATOM 3853 C C . SER B 1 14 ? 32.219 -2.545 -2.146 1 78.75 14 SER B C 1
ATOM 3855 O O . SER B 1 14 ? 31.5 -1.611 -1.765 1 78.75 14 SER B O 1
ATOM 3857 N N . GLN B 1 15 ? 31.953 -3.805 -1.928 1 81.5 15 GLN B N 1
ATOM 3858 C CA . GLN B 1 15 ? 30.75 -4.184 -1.192 1 81.5 15 GLN B CA 1
ATOM 3859 C C . GLN B 1 15 ? 30.812 -3.668 0.243 1 81.5 15 GLN B C 1
ATOM 3861 O O . GLN B 1 15 ? 29.781 -3.234 0.787 1 81.5 15 GLN B O 1
ATOM 3866 N N . ILE B 1 16 ? 31.938 -3.725 0.835 1 79.06 16 ILE B N 1
ATOM 3867 C CA . ILE B 1 16 ? 32.125 -3.242 2.197 1 79.06 16 ILE B CA 1
ATOM 3868 C C . ILE B 1 16 ? 32 -1.721 2.23 1 79.06 16 ILE B C 1
ATOM 3870 O O . ILE B 1 16 ? 31.328 -1.168 3.102 1 79.06 16 ILE B O 1
ATOM 3874 N N . GLU B 1 17 ? 32.531 -1.064 1.191 1 75.5 17 GLU B N 1
ATOM 3875 C CA . GLU B 1 17 ? 32.5 0.393 1.125 1 75.5 17 GLU B CA 1
ATOM 3876 C C . GLU B 1 17 ? 31.094 0.903 0.854 1 75.5 17 GLU B C 1
ATOM 3878 O O . GLU B 1 17 ? 30.734 2.006 1.271 1 75.5 17 GLU B O 1
ATOM 3883 N N . GLN B 1 18 ? 30.375 0.045 0.241 1 69 18 GLN B N 1
ATOM 3884 C CA . GLN B 1 18 ? 29 0.41 -0.083 1 69 18 GLN B CA 1
ATOM 3885 C C . GLN B 1 18 ? 28.031 -0.075 0.995 1 69 18 GLN B C 1
ATOM 3887 O O . GLN B 1 18 ? 26.812 -0.097 0.783 1 69 18 GLN B O 1
ATOM 3892 N N . ASN B 1 19 ? 28.469 -0.556 2.025 1 69.06 19 ASN B N 1
ATOM 3893 C CA . ASN B 1 19 ? 27.75 -0.915 3.238 1 69.06 19 ASN B CA 1
ATOM 3894 C C . ASN B 1 19 ? 26.875 -2.148 3.023 1 69.06 19 ASN B C 1
ATOM 3896 O O . ASN B 1 19 ? 25.828 -2.289 3.658 1 69.06 19 ASN B O 1
ATOM 3900 N N . ILE B 1 20 ? 27.281 -2.871 2.035 1 74.25 20 ILE B N 1
ATOM 3901 C CA . ILE B 1 20 ? 26.609 -4.156 1.889 1 74.25 20 ILE B CA 1
ATOM 3902 C C . ILE B 1 20 ? 26.969 -5.062 3.062 1 74.25 20 ILE B C 1
ATOM 3904 O O . ILE B 1 20 ? 26.094 -5.734 3.627 1 74.25 20 ILE B O 1
ATOM 3908 N N . TRP B 1 21 ? 28.234 -5.113 3.396 1 78.69 21 TRP B N 1
ATOM 3909 C CA . TRP B 1 21 ? 28.734 -5.793 4.586 1 78.69 21 TRP B CA 1
ATOM 3910 C C . TRP B 1 21 ? 29.266 -4.785 5.602 1 78.69 21 TRP B C 1
ATOM 3912 O O . TRP B 1 21 ? 30.156 -3.99 5.297 1 78.69 21 TRP B O 1
ATOM 3922 N N . LEU B 1 22 ? 28.672 -4.801 6.809 1 73 22 LEU B N 1
ATOM 3923 C CA . LEU B 1 22 ? 29.047 -3.82 7.824 1 73 22 LEU B CA 1
ATOM 3924 C C . LEU B 1 22 ? 30.141 -4.367 8.734 1 73 22 LEU B C 1
ATOM 3926 O O . LEU B 1 22 ? 30.406 -5.566 8.734 1 73 22 LEU B O 1
ATOM 3930 N N . SER B 1 23 ? 30.703 -3.404 9.461 1 75.5 23 SER B N 1
ATOM 3931 C CA . SER B 1 23 ? 31.703 -3.787 10.438 1 75.5 23 SER B CA 1
ATOM 3932 C C . SER B 1 23 ? 31.188 -4.875 11.375 1 75.5 23 SER B C 1
ATOM 3934 O O . SER B 1 23 ? 30.078 -4.773 11.891 1 75.5 23 SER B O 1
ATOM 3936 N N . GLY B 1 24 ? 31.938 -5.859 11.406 1 73.19 24 GLY B N 1
ATOM 3937 C CA . GLY B 1 24 ? 31.578 -6.93 12.32 1 73.19 24 GLY B CA 1
ATOM 3938 C C . GLY B 1 24 ? 30.828 -8.062 11.656 1 73.19 24 GLY B C 1
ATOM 3939 O O . GLY B 1 24 ? 30.672 -9.141 12.234 1 73.19 24 GLY B O 1
ATOM 3940 N N . GLU B 1 25 ? 30.453 -7.844 10.469 1 80.56 25 GLU B N 1
ATOM 3941 C CA . GLU B 1 25 ? 29.672 -8.867 9.781 1 80.56 25 GLU B CA 1
ATOM 3942 C C . GLU B 1 25 ? 30.578 -9.867 9.062 1 80.56 25 GLU B C 1
ATOM 3944 O O . GLU B 1 25 ? 31.688 -9.523 8.648 1 80.56 25 GLU B O 1
ATOM 3949 N N . LYS B 1 26 ? 30.078 -11.117 8.984 1 82.75 26 LYS B N 1
ATOM 3950 C CA . LYS B 1 26 ? 30.812 -12.148 8.258 1 82.75 26 LYS B CA 1
ATOM 3951 C C . LYS B 1 26 ? 30.578 -12.039 6.754 1 82.75 26 LYS B C 1
ATOM 3953 O O . LYS B 1 26 ? 29.422 -11.945 6.309 1 82.75 26 LYS B O 1
ATOM 3958 N N . ILE B 1 27 ? 31.578 -11.938 6.039 1 84.25 27 ILE B N 1
ATOM 3959 C CA . ILE B 1 27 ? 31.469 -12.008 4.586 1 84.25 27 ILE B CA 1
ATOM 3960 C C . ILE B 1 27 ? 31.359 -13.461 4.145 1 84.25 27 ILE B C 1
ATOM 3962 O O . ILE B 1 27 ? 31.578 -14.375 4.941 1 84.25 27 ILE B O 1
ATOM 3966 N N . PRO B 1 28 ? 30.938 -13.727 2.959 1 81.38 28 PRO B N 1
ATOM 3967 C CA . PRO B 1 28 ? 30.797 -15.102 2.484 1 81.38 28 PRO B CA 1
ATOM 3968 C C . PRO B 1 28 ? 32.062 -15.938 2.705 1 81.38 28 PRO B C 1
ATOM 3970 O O . PRO B 1 28 ? 33.188 -15.43 2.574 1 81.38 28 PRO B O 1
ATOM 3973 N N . SER B 1 29 ? 31.828 -17.234 3.082 1 82.25 29 SER B N 1
ATOM 3974 C CA . SER B 1 29 ? 32.938 -18.156 3.312 1 82.25 29 SER B CA 1
ATOM 3975 C C . SER B 1 29 ? 33.719 -18.406 2.033 1 82.25 29 SER B C 1
ATOM 3977 O O . SER B 1 29 ? 33.281 -18.062 0.94 1 82.25 29 SER B O 1
ATOM 3979 N N . ILE B 1 30 ? 34.969 -18.969 2.195 1 86.19 30 ILE B N 1
ATOM 3980 C CA . ILE B 1 30 ? 35.812 -19.297 1.054 1 86.19 30 ILE B CA 1
ATOM 3981 C C . ILE B 1 30 ? 35.094 -20.234 0.104 1 86.19 30 ILE B C 1
ATOM 3983 O O . ILE B 1 30 ? 35.062 -20.016 -1.109 1 86.19 30 ILE B O 1
ATOM 3987 N N . ARG B 1 31 ? 34.375 -21.172 0.678 1 80.38 31 ARG B N 1
ATOM 3988 C CA . ARG B 1 31 ? 33.656 -22.141 -0.138 1 80.38 31 ARG B CA 1
ATOM 3989 C C . ARG B 1 31 ? 32.5 -21.5 -0.886 1 80.38 31 ARG B C 1
ATOM 3991 O O . ARG B 1 31 ? 32.312 -21.75 -2.076 1 80.38 31 ARG B O 1
ATOM 3998 N N . SER B 1 32 ? 31.812 -20.641 -0.203 1 82 32 SER B N 1
ATOM 3999 C CA . SER B 1 32 ? 30.672 -19.969 -0.814 1 82 32 SER B CA 1
ATOM 4000 C C . SER B 1 32 ? 31.125 -19 -1.908 1 82 32 SER B C 1
ATOM 4002 O O . SER B 1 32 ? 30.469 -18.891 -2.947 1 82 32 SER B O 1
ATOM 4004 N N . THR B 1 33 ? 32.156 -18.391 -1.717 1 84.44 33 THR B N 1
ATOM 4005 C CA . THR B 1 33 ? 32.719 -17.438 -2.678 1 84.44 33 THR B CA 1
ATOM 4006 C C . THR B 1 33 ? 33.25 -18.172 -3.91 1 84.44 33 THR B C 1
ATOM 4008 O O . THR B 1 33 ? 33.094 -17.688 -5.035 1 84.44 33 THR B O 1
ATOM 4011 N N . CYS B 1 34 ? 33.906 -19.375 -3.684 1 86.38 34 CYS B N 1
ATOM 4012 C CA . CYS B 1 34 ? 34.375 -20.188 -4.805 1 86.38 34 CYS B CA 1
ATOM 4013 C C . CYS B 1 34 ? 33.219 -20.562 -5.719 1 86.38 34 CYS B C 1
ATOM 4015 O O . CYS B 1 34 ? 33.312 -20.453 -6.941 1 86.38 34 CYS B O 1
ATOM 4017 N N . LYS B 1 35 ? 32.188 -20.875 -5.078 1 75.81 35 LYS B N 1
ATOM 4018 C CA . LYS B 1 35 ? 31.016 -21.297 -5.824 1 75.81 35 LYS B CA 1
ATOM 4019 C C . LYS B 1 35 ? 30.375 -20.109 -6.559 1 75.81 35 LYS B C 1
ATOM 4021 O O . LYS B 1 35 ? 30 -20.234 -7.727 1 75.81 35 LYS B O 1
ATOM 4026 N N . ARG B 1 36 ? 30.406 -19.016 -5.895 1 74.5 36 ARG B N 1
ATOM 4027 C CA . ARG B 1 36 ? 29.734 -17.828 -6.414 1 74.5 36 ARG B CA 1
ATOM 4028 C C . ARG B 1 36 ? 30.484 -17.25 -7.605 1 74.5 36 ARG B C 1
ATOM 4030 O O . ARG B 1 36 ? 29.875 -16.844 -8.594 1 74.5 36 ARG B O 1
ATOM 4037 N N . TYR B 1 37 ? 31.766 -17.172 -7.488 1 76 37 TYR B N 1
ATOM 4038 C CA . TYR B 1 37 ? 32.562 -16.469 -8.484 1 76 37 TYR B CA 1
ATOM 4039 C C . TYR B 1 37 ? 33.312 -17.453 -9.383 1 76 37 TYR B C 1
ATOM 4041 O O . TYR B 1 37 ? 34.062 -17.047 -10.266 1 76 37 TYR B O 1
ATOM 4049 N N . LYS B 1 38 ? 32.906 -18.797 -9.117 1 78.75 38 LYS B N 1
ATOM 4050 C CA . LYS B 1 38 ? 33.531 -19.859 -9.891 1 78.75 38 LYS B CA 1
ATOM 4051 C C . LYS B 1 38 ? 35.062 -19.672 -9.922 1 78.75 38 LYS B C 1
ATOM 4053 O O . LYS B 1 38 ? 35.656 -19.656 -10.992 1 78.75 38 LYS B O 1
ATOM 4058 N N . LEU B 1 39 ? 35.625 -19.516 -8.781 1 85.81 39 LEU B N 1
ATOM 4059 C CA . LEU B 1 39 ? 37.062 -19.312 -8.617 1 85.81 39 LEU B CA 1
ATOM 4060 C C . LEU B 1 39 ? 37.656 -20.438 -7.785 1 85.81 39 LEU B C 1
ATOM 4062 O O . LEU B 1 39 ? 36.969 -21.125 -7.055 1 85.81 39 LEU B O 1
ATOM 4066 N N . SER B 1 40 ? 38.906 -20.75 -7.98 1 86.75 40 SER B N 1
ATOM 4067 C CA . SER B 1 40 ? 39.594 -21.75 -7.184 1 86.75 40 SER B CA 1
ATOM 4068 C C . SER B 1 40 ? 39.781 -21.297 -5.738 1 86.75 40 SER B C 1
ATOM 4070 O O . SER B 1 40 ? 39.719 -20.094 -5.453 1 86.75 40 SER B O 1
ATOM 4072 N N . ILE B 1 41 ? 39.938 -22.25 -4.898 1 89.19 41 ILE B N 1
ATOM 4073 C CA . ILE B 1 41 ? 40.125 -21.984 -3.479 1 89.19 41 ILE B CA 1
ATOM 4074 C C . ILE B 1 41 ? 41.375 -21.078 -3.301 1 89.19 41 ILE B C 1
ATOM 4076 O O . ILE B 1 41 ? 41.344 -20.172 -2.475 1 89.19 41 ILE B O 1
ATOM 4080 N N . GLU B 1 42 ? 42.344 -21.344 -4.066 1 86.44 42 GLU B N 1
ATOM 4081 C CA . GLU B 1 42 ? 43.594 -20.578 -3.969 1 86.44 42 GLU B CA 1
ATOM 4082 C C . GLU B 1 42 ? 43.375 -19.109 -4.328 1 86.44 42 GLU B C 1
ATOM 4084 O O . GLU B 1 42 ? 43.906 -18.203 -3.668 1 86.44 42 GLU B O 1
ATOM 4089 N N . THR B 1 43 ? 42.562 -18.922 -5.363 1 90.31 43 THR B N 1
ATOM 4090 C CA . THR B 1 43 ? 42.281 -17.578 -5.828 1 90.31 43 THR B CA 1
ATOM 4091 C C . THR B 1 43 ? 41.5 -16.797 -4.77 1 90.31 43 THR B C 1
ATOM 4093 O O . THR B 1 43 ? 41.781 -15.633 -4.508 1 90.31 43 THR B O 1
ATOM 4096 N N . VAL B 1 44 ? 40.531 -17.438 -4.137 1 92.5 44 VAL B N 1
ATOM 4097 C CA . VAL B 1 44 ? 39.688 -16.797 -3.121 1 92.5 44 VAL B CA 1
ATOM 4098 C C . VAL B 1 44 ? 40.531 -16.5 -1.88 1 92.5 44 VAL B C 1
ATOM 4100 O O . VAL B 1 44 ? 40.406 -15.422 -1.288 1 92.5 44 VAL B O 1
ATOM 4103 N N . LEU B 1 45 ? 41.344 -17.422 -1.553 1 89.25 45 LEU B N 1
ATOM 4104 C CA . LEU B 1 45 ? 42.219 -17.234 -0.393 1 89.25 45 LEU B CA 1
ATOM 4105 C C . LEU B 1 45 ? 43.156 -16.047 -0.598 1 89.25 45 LEU B C 1
ATOM 4107 O O . LEU B 1 45 ? 43.406 -15.281 0.333 1 89.25 45 LEU B O 1
ATOM 4111 N N . GLN B 1 46 ? 43.625 -15.938 -1.763 1 89.06 46 GLN B N 1
ATOM 4112 C CA . GLN B 1 46 ? 44.5 -14.812 -2.084 1 89.06 46 GLN B CA 1
ATOM 4113 C C . GLN B 1 46 ? 43.75 -13.492 -1.976 1 89.06 46 GLN B C 1
ATOM 4115 O O . GLN B 1 46 ? 44.312 -12.5 -1.488 1 89.06 46 GLN B O 1
ATOM 4120 N N . ALA B 1 47 ? 42.531 -13.492 -2.48 1 91.62 47 ALA B N 1
ATOM 4121 C CA . ALA B 1 47 ? 41.688 -12.289 -2.41 1 91.62 47 ALA B CA 1
ATOM 4122 C C . ALA B 1 47 ? 41.438 -11.891 -0.961 1 91.62 47 ALA B C 1
ATOM 4124 O O . ALA B 1 47 ? 41.562 -10.719 -0.602 1 91.62 47 ALA B O 1
ATOM 4125 N N . TYR B 1 48 ? 41.094 -12.883 -0.165 1 91.94 48 TYR B N 1
ATOM 4126 C CA . TYR B 1 48 ? 40.781 -12.617 1.237 1 91.94 48 TYR B CA 1
ATOM 4127 C C . TYR B 1 48 ? 42.031 -12.164 1.988 1 91.94 48 TYR B C 1
ATOM 4129 O O . TYR B 1 48 ? 41.969 -11.305 2.865 1 91.94 48 TYR B O 1
ATOM 4137 N N . GLN B 1 49 ? 43.188 -12.75 1.62 1 88.62 49 GLN B N 1
ATOM 4138 C CA . GLN B 1 49 ? 44.438 -12.32 2.211 1 88.62 49 GLN B CA 1
ATOM 4139 C C . GLN B 1 49 ? 44.75 -10.867 1.859 1 88.62 49 GLN B C 1
ATOM 4141 O O . GLN B 1 49 ? 45.219 -10.102 2.705 1 88.62 49 GLN B O 1
ATOM 4146 N N . GLN B 1 50 ? 44.438 -10.578 0.614 1 88.94 50 GLN B N 1
ATOM 4147 C CA . GLN B 1 50 ? 44.625 -9.195 0.188 1 88.94 50 GLN B CA 1
ATOM 4148 C C . GLN B 1 50 ? 43.75 -8.25 0.996 1 88.94 50 GLN B C 1
ATOM 4150 O O . GLN B 1 50 ? 44.188 -7.176 1.409 1 88.94 50 GLN B O 1
ATOM 4155 N N . LEU B 1 51 ? 42.531 -8.594 1.162 1 90.88 51 LEU B N 1
ATOM 4156 C CA . LEU B 1 51 ? 41.594 -7.785 1.929 1 90.88 51 LEU B CA 1
ATOM 4157 C C . LEU B 1 51 ? 42.031 -7.652 3.379 1 90.88 51 LEU B C 1
ATOM 4159 O O . LEU B 1 51 ? 41.875 -6.59 3.986 1 90.88 51 LEU B O 1
ATOM 4163 N N . GLU B 1 52 ? 42.562 -8.75 3.879 1 89.38 52 GLU B N 1
ATOM 4164 C CA . GLU B 1 52 ? 43.094 -8.734 5.246 1 89.38 52 GLU B CA 1
ATOM 4165 C C . GLU B 1 52 ? 44.312 -7.82 5.363 1 89.38 52 GLU B C 1
ATOM 4167 O O . GLU B 1 52 ? 44.406 -7.051 6.324 1 89.38 52 GLU B O 1
ATOM 4172 N N . ASP B 1 53 ? 45.125 -7.902 4.414 1 86.19 53 ASP B N 1
ATOM 4173 C CA . ASP B 1 53 ? 46.344 -7.078 4.398 1 86.19 53 ASP B CA 1
ATOM 4174 C C . ASP B 1 53 ? 46 -5.594 4.324 1 86.19 53 ASP B C 1
ATOM 4176 O O . ASP B 1 53 ? 46.688 -4.75 4.879 1 86.19 53 ASP B O 1
ATOM 4180 N N . GLN B 1 54 ? 44.906 -5.363 3.596 1 85.69 54 GLN B N 1
ATOM 4181 C CA . GLN B 1 54 ? 44.469 -3.982 3.422 1 85.69 54 GLN B CA 1
ATOM 4182 C C . GLN B 1 54 ? 43.656 -3.516 4.613 1 85.69 54 GLN B C 1
ATOM 4184 O O . GLN B 1 54 ? 43.25 -2.355 4.676 1 85.69 54 GLN B O 1
ATOM 4189 N N . GLY B 1 55 ? 43.312 -4.449 5.496 1 84.62 55 GLY B N 1
ATOM 4190 C CA . GLY B 1 55 ? 42.625 -4.102 6.734 1 84.62 55 GLY B CA 1
ATOM 4191 C C . GLY B 1 55 ? 41.125 -4.082 6.602 1 84.62 55 GLY B C 1
ATOM 4192 O O . GLY B 1 55 ? 40.438 -3.438 7.391 1 84.62 55 GLY B O 1
ATOM 4193 N N . TYR B 1 56 ? 40.594 -4.688 5.523 1 88.19 56 TYR B N 1
ATOM 4194 C CA . TYR B 1 56 ? 39.125 -4.68 5.324 1 88.19 56 TYR B CA 1
ATOM 4195 C C . TYR B 1 56 ? 38.469 -5.805 6.105 1 88.19 56 TYR B C 1
ATOM 4197 O O . TYR B 1 56 ? 37.344 -5.664 6.566 1 88.19 56 TYR B O 1
ATOM 4205 N N . ILE B 1 57 ? 39.156 -6.957 6.176 1 91.25 57 ILE B N 1
ATOM 4206 C CA . ILE B 1 57 ? 38.562 -8.109 6.844 1 91.25 57 ILE B CA 1
ATOM 4207 C C . ILE B 1 57 ? 39.594 -8.773 7.746 1 91.25 57 ILE B C 1
ATOM 4209 O O . ILE B 1 57 ? 40.812 -8.469 7.66 1 91.25 57 ILE B O 1
ATOM 4213 N N . ARG B 1 58 ? 39.156 -9.578 8.719 1 88.38 58 ARG B N 1
ATOM 4214 C CA . ARG B 1 58 ? 40.031 -10.383 9.578 1 88.38 58 ARG B CA 1
ATOM 4215 C C . ARG B 1 58 ? 39.5 -11.805 9.719 1 88.38 58 ARG B C 1
ATOM 4217 O O . ARG B 1 58 ? 38.281 -12.008 9.82 1 88.38 58 ARG B O 1
ATOM 4224 N N . ALA B 1 59 ? 40.375 -12.758 9.594 1 87.31 59 ALA B N 1
ATOM 4225 C CA . ALA B 1 59 ? 40 -14.148 9.812 1 87.31 59 ALA B CA 1
ATOM 4226 C C . ALA B 1 59 ? 39.75 -14.422 11.297 1 87.31 59 ALA B C 1
ATOM 4228 O O . ALA B 1 59 ? 40.531 -13.984 12.148 1 87.31 59 ALA B O 1
ATOM 4229 N N . LYS B 1 60 ? 38.594 -14.836 11.602 1 76.31 60 LYS B N 1
ATOM 4230 C CA . LYS B 1 60 ? 38.281 -15.32 12.953 1 76.31 60 LYS B CA 1
ATOM 4231 C C . LYS B 1 60 ? 38.344 -16.844 13.008 1 76.31 60 LYS B C 1
ATOM 4233 O O . LYS B 1 60 ? 37.75 -17.516 12.156 1 76.31 60 LYS B O 1
ATOM 4238 N N . ALA B 1 61 ? 39.094 -17.375 13.977 1 72.69 61 ALA B N 1
ATOM 4239 C CA . ALA B 1 61 ? 39.25 -18.828 14.109 1 72.69 61 ALA B CA 1
ATOM 4240 C C . ALA B 1 61 ? 37.875 -19.516 14.172 1 72.69 61 ALA B C 1
ATOM 4242 O O . ALA B 1 61 ? 37.062 -19.203 15.023 1 72.69 61 ALA B O 1
ATOM 4243 N N . LYS B 1 62 ? 37.562 -20.438 13.297 1 71.88 62 LYS B N 1
ATOM 4244 C CA . LYS B 1 62 ? 36.406 -21.312 13.227 1 71.88 62 LYS B CA 1
ATOM 4245 C C . LYS B 1 62 ? 35.125 -20.531 12.914 1 71.88 62 LYS B C 1
ATOM 4247 O O . LYS B 1 62 ? 34.031 -21.031 13.094 1 71.88 62 LYS B O 1
ATOM 4252 N N . SER B 1 63 ? 35.375 -19.156 12.539 1 76.25 63 SER B N 1
ATOM 4253 C CA . SER B 1 63 ? 34.188 -18.375 12.344 1 76.25 63 SER B CA 1
ATOM 4254 C C . SER B 1 63 ? 34.188 -17.641 11.008 1 76.25 63 SER B C 1
ATOM 4256 O O . SER B 1 63 ? 33.375 -16.766 10.758 1 76.25 63 SER B O 1
ATOM 4258 N N . GLY B 1 64 ? 35.125 -17.906 10.18 1 81.44 64 GLY B N 1
ATOM 4259 C CA . GLY B 1 64 ? 35.188 -17.281 8.867 1 81.44 64 GLY B CA 1
ATOM 4260 C C . GLY B 1 64 ? 35.844 -15.914 8.883 1 81.44 64 GLY B C 1
ATOM 4261 O O . GLY B 1 64 ? 36.781 -15.688 9.633 1 81.44 64 GLY B O 1
ATOM 4262 N N . TYR B 1 65 ? 35.562 -15.023 7.898 1 89.5 65 TYR B N 1
ATOM 4263 C CA . TYR B 1 65 ? 36.125 -13.688 7.762 1 89.5 65 TYR B CA 1
ATOM 4264 C C . TYR B 1 65 ? 35.125 -12.617 8.148 1 89.5 65 TYR B C 1
ATOM 4266 O O . TYR B 1 65 ? 33.938 -12.703 7.797 1 89.5 65 TYR B O 1
ATOM 4274 N N . VAL B 1 66 ? 35.5 -11.68 8.945 1 88 66 VAL B N 1
ATOM 4275 C CA . VAL B 1 66 ? 34.625 -10.609 9.398 1 88 66 VAL B CA 1
ATOM 4276 C C . VAL B 1 66 ? 35.156 -9.266 8.922 1 88 66 VAL B C 1
ATOM 4278 O O . VAL B 1 66 ? 36.375 -9.055 8.859 1 88 66 VAL B O 1
ATOM 4281 N N . VAL B 1 67 ? 34.281 -8.398 8.664 1 87.44 67 VAL B N 1
ATOM 4282 C CA . VAL B 1 67 ? 34.656 -7.055 8.227 1 87.44 67 VAL B CA 1
ATOM 4283 C C . VAL B 1 67 ? 35.156 -6.246 9.414 1 87.44 67 VAL B C 1
ATOM 4285 O O . VAL B 1 67 ? 34.562 -6.262 10.492 1 87.44 67 VAL B O 1
ATOM 4288 N N . LEU B 1 68 ? 36.344 -5.617 9.344 1 80.62 68 LEU B N 1
ATOM 4289 C CA . LEU B 1 68 ? 36.906 -4.801 10.406 1 80.62 68 LEU B CA 1
ATOM 4290 C C . LEU B 1 68 ? 36.281 -3.41 10.43 1 80.62 68 LEU B C 1
ATOM 4292 O O . LEU B 1 68 ? 35.844 -2.906 9.391 1 80.62 68 LEU B O 1
ATOM 4296 N N . PRO B 1 69 ? 36.219 -3.1 11.789 1 67.25 69 PRO B N 1
ATOM 4297 C CA . PRO B 1 69 ? 35.719 -1.725 11.898 1 67.25 69 PRO B CA 1
ATOM 4298 C C . PRO B 1 69 ? 36.594 -0.725 11.141 1 67.25 69 PRO B C 1
ATOM 4300 O O . PRO B 1 69 ? 37.812 -0.816 11.18 1 67.25 69 PRO B O 1
ATOM 4303 N N . ARG B 1 70 ? 36.406 -0.356 10.227 1 52 70 ARG B N 1
ATOM 4304 C CA . ARG B 1 70 ? 37.156 0.726 9.586 1 52 70 ARG B CA 1
ATOM 4305 C C . ARG B 1 70 ? 36.656 2.086 10.055 1 52 70 ARG B C 1
ATOM 4307 O O . ARG B 1 70 ? 35.469 2.238 10.391 1 52 70 ARG B O 1
ATOM 4314 N N . ARG B 1 71 ? 37.594 2.822 10.82 1 41.59 71 ARG B N 1
ATOM 4315 C CA . ARG B 1 71 ? 37.156 4.215 10.953 1 41.59 71 ARG B CA 1
ATOM 4316 C C . ARG B 1 71 ? 36.406 4.684 9.711 1 41.59 71 ARG B C 1
ATOM 4318 O O . ARG B 1 71 ? 36.969 4.754 8.617 1 41.59 71 ARG B O 1
ATOM 4325 N N . ASN B 1 72 ? 35.562 3.984 9.578 1 36.06 72 ASN B N 1
ATOM 4326 C CA . ASN B 1 72 ? 34.75 4.523 8.477 1 36.06 72 ASN B CA 1
ATOM 4327 C C . ASN B 1 72 ? 34.969 6.027 8.32 1 36.06 72 ASN B C 1
ATOM 4329 O O . ASN B 1 72 ? 34.688 6.797 9.242 1 36.06 72 ASN B O 1
ATOM 4333 N N . THR B 1 73 ? 36.25 6.445 7.996 1 28.81 73 THR B N 1
ATOM 4334 C CA . THR B 1 73 ? 35.906 7.734 7.398 1 28.81 73 THR B CA 1
ATOM 4335 C C . THR B 1 73 ? 34.5 7.727 6.844 1 28.81 73 THR B C 1
ATOM 4337 O O . THR B 1 73 ? 34.156 6.875 6.016 1 28.81 73 THR B O 1
ATOM 4340 N N . LEU B 1 74 ? 33.688 7.801 7.758 1 29.33 74 LEU B N 1
ATOM 4341 C CA . LEU B 1 74 ? 32.469 8.234 7.086 1 29.33 74 LEU B CA 1
ATOM 4342 C C . LEU B 1 74 ? 32.781 8.773 5.695 1 29.33 74 LEU B C 1
ATOM 4344 O O . LEU B 1 74 ? 33.344 9.859 5.555 1 29.33 74 LEU B O 1
ATOM 4348 N N . PHE B 1 75 ? 33.656 8.094 5.039 1 26.45 75 PHE B N 1
ATOM 4349 C CA . PHE B 1 75 ? 33.594 8.781 3.756 1 26.45 75 PHE B CA 1
ATOM 4350 C C . PHE B 1 75 ? 32.219 9.422 3.572 1 26.45 75 PHE B C 1
ATOM 4352 O O . PHE B 1 75 ? 31.203 8.734 3.553 1 26.45 75 PHE B O 1
ATOM 4359 N N . ALA B 1 76 ? 32.062 10.359 4.297 1 28.38 76 ALA B N 1
ATOM 4360 C CA . ALA B 1 76 ? 31.234 11.438 3.775 1 28.38 76 ALA B CA 1
ATOM 4361 C C . ALA B 1 76 ? 31.234 11.445 2.25 1 28.38 76 ALA B C 1
ATOM 4363 O O . ALA B 1 76 ? 32.031 12.156 1.623 1 28.38 76 ALA B O 1
ATOM 4364 N N . GLY B 1 77 ? 31.703 10.297 1.73 1 29 77 GLY B N 1
ATOM 4365 C CA . GLY B 1 77 ? 31.484 10.586 0.323 1 29 77 GLY B CA 1
ATOM 4366 C C . GLY B 1 77 ? 30.422 11.656 0.097 1 29 77 GLY B C 1
ATOM 4367 O O . GLY B 1 77 ? 29.547 11.859 0.939 1 29 77 GLY B O 1
ATOM 4368 N N . ASN B 1 78 ? 31.031 12.633 -0.524 1 24.38 78 ASN B N 1
ATOM 4369 C CA . ASN B 1 78 ? 30.125 13.703 -0.952 1 24.38 78 ASN B CA 1
ATOM 4370 C C . ASN B 1 78 ? 28.719 13.188 -1.176 1 24.38 78 ASN B C 1
ATOM 4372 O O . ASN B 1 78 ? 28.422 12.578 -2.209 1 24.38 78 ASN B O 1
ATOM 4376 N N . LEU B 1 79 ? 28.391 12.32 -0.34 1 26.98 79 LEU B N 1
ATOM 4377 C CA . LEU B 1 79 ? 26.969 12.555 -0.514 1 26.98 79 LEU B CA 1
ATOM 4378 C C . LEU B 1 79 ? 26.703 13.984 -0.956 1 26.98 79 LEU B C 1
ATOM 4380 O O . LEU B 1 79 ? 26.547 14.883 -0.119 1 26.98 79 LEU B O 1
ATOM 4384 N N . SER B 1 80 ? 27.828 14.438 -1.555 1 26.92 80 SER B N 1
ATOM 4385 C CA . SER B 1 80 ? 27.172 15.492 -2.316 1 26.92 80 SER B CA 1
ATOM 4386 C C . SER B 1 80 ? 25.688 15.211 -2.477 1 26.92 80 SER B C 1
ATOM 4388 O O . SER B 1 80 ? 25.297 14.203 -3.078 1 26.92 80 SER B O 1
ATOM 4390 N N . ALA B 1 81 ? 25.188 15.086 -1.409 1 30.64 81 ALA B N 1
ATOM 4391 C CA . ALA B 1 81 ? 23.797 15.453 -1.639 1 30.64 81 ALA B CA 1
ATOM 4392 C C . ALA B 1 81 ? 23.609 16 -3.047 1 30.64 81 ALA B C 1
ATOM 4394 O O . ALA B 1 81 ? 24.016 17.125 -3.342 1 30.64 81 ALA B O 1
ATOM 4395 N N . LYS B 1 82 ? 24.172 15.141 -3.975 1 30.91 82 LYS B N 1
ATOM 4396 C CA . LYS B 1 82 ? 23.766 15.75 -5.242 1 30.91 82 LYS B CA 1
ATOM 4397 C C . LYS B 1 82 ? 22.703 16.812 -5.027 1 30.91 82 LYS B C 1
ATOM 4399 O O . LYS B 1 82 ? 21.594 16.516 -4.566 1 30.91 82 LYS B O 1
ATOM 4404 N N . VAL B 1 83 ? 23.219 17.938 -4.559 1 28.44 83 VAL B N 1
ATOM 4405 C CA . VAL B 1 83 ? 22.406 19.141 -4.789 1 28.44 83 VAL B CA 1
ATOM 4406 C C . VAL B 1 83 ? 21.391 18.859 -5.898 1 28.44 83 VAL B C 1
ATOM 4408 O O . VAL B 1 83 ? 21.766 18.562 -7.035 1 28.44 83 VAL B O 1
ATOM 4411 N N . ILE B 1 84 ? 20.547 18 -5.598 1 28.67 84 ILE B N 1
ATOM 4412 C CA . ILE B 1 84 ? 19.5 18.188 -6.594 1 28.67 84 ILE B CA 1
ATOM 4413 C C . ILE B 1 84 ? 19.547 19.625 -7.129 1 28.67 84 ILE B C 1
ATOM 4415 O O . ILE B 1 84 ? 19.359 20.578 -6.379 1 28.67 84 ILE B O 1
ATOM 4419 N N . LYS B 1 85 ? 20.703 19.953 -7.793 1 28.89 85 LYS B N 1
ATOM 4420 C CA . LYS B 1 85 ? 20.625 21.25 -8.469 1 28.89 85 LYS B CA 1
ATOM 4421 C C . LYS B 1 85 ? 19.172 21.703 -8.617 1 28.89 85 LYS B C 1
ATOM 4423 O O . LYS B 1 85 ? 18.297 20.906 -8.977 1 28.89 85 LYS B O 1
ATOM 4428 N N . PRO B 1 86 ? 18.984 22.812 -7.98 1 29.2 86 PRO B N 1
ATOM 4429 C CA . PRO B 1 86 ? 17.688 23.438 -8.203 1 29.2 86 PRO B CA 1
ATOM 4430 C C . PRO B 1 86 ? 17.234 23.375 -9.656 1 29.2 86 PRO B C 1
ATOM 4432 O O . PRO B 1 86 ? 17.953 23.844 -10.547 1 29.2 86 PRO B O 1
ATOM 4435 N N . TYR B 1 87 ? 17.328 22.328 -10.234 1 31.39 87 TYR B N 1
ATOM 4436 C CA . TYR B 1 87 ? 16.641 22.594 -11.5 1 31.39 87 TYR B CA 1
ATOM 4437 C C . TYR B 1 87 ? 15.391 23.422 -11.281 1 31.39 87 TYR B C 1
ATOM 4439 O O . TYR B 1 87 ? 14.828 23.438 -10.188 1 31.39 87 TYR B O 1
ATOM 4447 N N . PRO B 1 88 ? 15.18 24.266 -12.055 1 35.06 88 PRO B N 1
ATOM 4448 C CA . PRO B 1 88 ? 13.875 24.922 -11.867 1 35.06 88 PRO B CA 1
ATOM 4449 C C . PRO B 1 88 ? 12.844 24 -11.219 1 35.06 88 PRO B C 1
ATOM 4451 O O . PRO B 1 88 ? 12.531 22.938 -11.758 1 35.06 88 PRO B O 1
ATOM 4454 N N . VAL B 1 89 ? 13.008 23.734 -9.953 1 42.28 89 VAL B N 1
ATOM 4455 C CA . VAL B 1 89 ? 12.336 22.828 -9.031 1 42.28 89 VAL B CA 1
ATOM 4456 C C . VAL B 1 89 ? 10.828 22.859 -9.281 1 42.28 89 VAL B C 1
ATOM 4458 O O . VAL B 1 89 ? 10.172 23.875 -9.055 1 42.28 89 VAL B O 1
ATOM 4461 N N . LYS B 1 90 ? 10.312 22.047 -9.984 1 58.78 90 LYS B N 1
ATOM 4462 C CA . LYS B 1 90 ? 8.891 21.703 -9.969 1 58.78 90 LYS B CA 1
ATOM 4463 C C . LYS B 1 90 ? 8.406 21.438 -8.547 1 58.78 90 LYS B C 1
ATOM 4465 O O . LYS B 1 90 ? 9.195 21.047 -7.684 1 58.78 90 LYS B O 1
ATOM 4470 N N . ILE B 1 91 ? 7.41 22.188 -8.07 1 67.06 91 ILE B N 1
ATOM 4471 C CA . ILE B 1 91 ? 6.727 22.016 -6.793 1 67.06 91 ILE B CA 1
ATOM 4472 C C . ILE B 1 91 ? 6.906 20.578 -6.297 1 67.06 91 ILE B C 1
ATOM 4474 O O . ILE B 1 91 ? 7.102 20.359 -5.102 1 67.06 91 ILE B O 1
ATOM 4478 N N . SER B 1 92 ? 7.211 19.75 -7.168 1 74.69 92 SER B N 1
ATOM 4479 C CA . SER B 1 92 ? 7.391 18.344 -6.816 1 74.69 92 SER B CA 1
ATOM 4480 C C . SER B 1 92 ? 8.758 18.094 -6.195 1 74.69 92 SER B C 1
ATOM 4482 O O . SER B 1 92 ? 8.891 17.328 -5.242 1 74.69 92 SER B O 1
ATOM 4484 N N . ASP B 1 93 ? 9.781 18.766 -6.695 1 78.12 93 ASP B N 1
ATOM 4485 C CA . ASP B 1 93 ? 11.125 18.594 -6.148 1 78.12 93 ASP B CA 1
ATOM 4486 C C . ASP B 1 93 ? 11.234 19.188 -4.75 1 78.12 93 ASP B C 1
ATOM 4488 O O . ASP B 1 93 ? 11.852 18.609 -3.861 1 78.12 93 ASP B O 1
ATOM 4492 N N . LEU B 1 94 ? 10.617 20.344 -4.66 1 81.12 94 LEU B N 1
ATOM 4493 C CA . LEU B 1 94 ? 10.602 20.969 -3.35 1 81.12 94 LEU B CA 1
ATOM 4494 C C . LEU B 1 94 ? 9.867 20.109 -2.332 1 81.12 94 LEU B C 1
ATOM 4496 O O . LEU B 1 94 ? 10.32 19.969 -1.195 1 81.12 94 LEU B O 1
ATOM 4500 N N . LEU B 1 95 ? 8.797 19.578 -2.748 1 82.69 95 LEU B N 1
ATOM 4501 C CA . LEU B 1 95 ? 8.016 18.719 -1.871 1 82.69 95 LEU B CA 1
ATOM 4502 C C . LEU B 1 95 ? 8.844 17.516 -1.425 1 82.69 95 LEU B C 1
ATOM 4504 O O . LEU B 1 95 ? 8.859 17.172 -0.24 1 82.69 95 LEU B O 1
ATOM 4508 N N . TYR B 1 96 ? 9.5 16.906 -2.32 1 81.56 96 TYR B N 1
ATOM 4509 C CA . TYR B 1 96 ? 10.32 15.75 -1.986 1 81.56 96 TYR B CA 1
ATOM 4510 C C . TYR B 1 96 ? 11.422 16.125 -0.999 1 81.56 96 TYR B C 1
ATOM 4512 O O . TYR B 1 96 ? 11.695 15.375 -0.057 1 81.56 96 TYR B O 1
ATOM 4520 N N . ASP B 1 97 ? 12.023 17.219 -1.254 1 80.88 97 ASP B N 1
ATOM 4521 C CA . ASP B 1 97 ? 13.07 17.688 -0.352 1 80.88 97 ASP B CA 1
ATOM 4522 C C . ASP B 1 97 ? 12.523 17.906 1.057 1 80.88 97 ASP B C 1
ATOM 4524 O O . ASP B 1 97 ? 13.125 17.469 2.039 1 80.88 97 ASP B O 1
ATOM 4528 N N . VAL B 1 98 ? 11.43 18.578 1.106 1 81.94 98 VAL B N 1
ATOM 4529 C CA . VAL B 1 98 ? 10.789 18.859 2.381 1 81.94 98 VAL B CA 1
ATOM 4530 C C . VAL B 1 98 ? 10.453 17.562 3.104 1 81.94 98 VAL B C 1
ATOM 4532 O O . VAL B 1 98 ? 10.688 17.438 4.309 1 81.94 98 VAL B O 1
ATOM 4535 N N . LEU B 1 99 ? 9.969 16.641 2.402 1 80 99 LEU B N 1
ATOM 4536 C CA . LEU B 1 99 ? 9.586 15.359 2.986 1 80 99 LEU B CA 1
ATOM 4537 C C . LEU B 1 99 ? 10.812 14.594 3.467 1 80 99 LEU B C 1
ATOM 4539 O O . LEU B 1 99 ? 10.781 13.961 4.523 1 80 99 LEU B O 1
ATOM 4543 N N . GLN B 1 100 ? 11.836 14.625 2.701 1 79.44 100 GLN B N 1
ATOM 4544 C CA . GLN B 1 100 ? 13.062 13.922 3.059 1 79.44 100 GLN B CA 1
ATOM 4545 C C . GLN B 1 100 ? 13.711 14.539 4.297 1 79.44 100 GLN B C 1
ATOM 4547 O O . GLN B 1 100 ? 14.195 13.812 5.172 1 79.44 100 GLN B O 1
ATOM 4552 N N . ARG B 1 101 ? 13.695 15.82 4.352 1 77.56 101 ARG B N 1
ATOM 4553 C CA . ARG B 1 101 ? 14.32 16.531 5.473 1 77.56 101 ARG B CA 1
ATOM 4554 C C . ARG B 1 101 ? 13.562 16.266 6.77 1 77.56 101 ARG B C 1
ATOM 4556 O O . ARG B 1 101 ? 14.164 16.234 7.848 1 77.56 101 ARG B O 1
ATOM 4563 N N . ALA B 1 102 ? 12.32 16.094 6.641 1 77.5 102 ALA B N 1
ATOM 4564 C CA . ALA B 1 102 ? 11.484 15.867 7.816 1 77.5 102 ALA B CA 1
ATOM 4565 C C . ALA B 1 102 ? 11.844 14.547 8.492 1 77.5 102 ALA B C 1
ATOM 4567 O O . ALA B 1 102 ? 11.523 14.336 9.664 1 77.5 102 ALA B O 1
ATOM 4568 N N . LYS B 1 103 ? 12.562 13.727 7.836 1 77.44 103 LYS B N 1
ATOM 4569 C CA . LYS B 1 103 ? 12.922 12.414 8.367 1 77.44 103 LYS B CA 1
ATOM 4570 C C . LYS B 1 103 ? 14.242 12.477 9.133 1 77.44 103 LYS B C 1
ATOM 4572 O O . LYS B 1 103 ? 14.555 11.562 9.906 1 77.44 103 LYS B O 1
ATOM 4577 N N . ASP B 1 104 ? 14.945 13.516 8.93 1 80.75 104 ASP B N 1
ATOM 4578 C CA . ASP B 1 104 ? 16.234 13.664 9.578 1 80.75 104 ASP B CA 1
ATOM 4579 C C . ASP B 1 104 ? 16.078 14.094 11.031 1 80.75 104 ASP B C 1
ATOM 4581 O O . ASP B 1 104 ? 15.586 15.188 11.312 1 80.75 104 ASP B O 1
ATOM 4585 N N . PRO B 1 105 ? 16.562 13.281 11.953 1 81.94 105 PRO B N 1
ATOM 4586 C CA . PRO B 1 105 ? 16.359 13.586 13.367 1 81.94 105 PRO B CA 1
ATOM 4587 C C . PRO B 1 105 ? 17.078 14.867 13.805 1 81.94 105 PRO B C 1
ATOM 4589 O O . PRO B 1 105 ? 16.766 15.43 14.852 1 81.94 105 PRO B O 1
ATOM 4592 N N . GLU B 1 106 ? 18.031 15.305 13.047 1 86.06 106 GLU B N 1
ATOM 4593 C CA . GLU B 1 106 ? 18.797 16.5 13.398 1 86.06 106 GLU B CA 1
ATOM 4594 C C . GLU B 1 106 ? 18.047 17.766 12.977 1 86.06 106 GLU B C 1
ATOM 4596 O O . GLU B 1 106 ? 18.375 18.859 13.43 1 86.06 106 GLU B O 1
ATOM 4601 N N . ILE B 1 107 ? 17.062 17.609 12.188 1 91.69 107 ILE B N 1
ATOM 4602 C CA . ILE B 1 107 ? 16.344 18.766 11.648 1 91.69 107 ILE B CA 1
ATOM 4603 C C . ILE B 1 107 ? 15.039 18.953 12.414 1 91.69 107 ILE B C 1
ATOM 4605 O O . ILE B 1 107 ? 14.305 18 12.664 1 91.69 107 ILE B O 1
ATOM 4609 N N . ILE B 1 108 ? 14.805 20.188 12.891 1 94.62 108 ILE B N 1
ATOM 4610 C CA . ILE B 1 108 ? 13.516 20.516 13.5 1 94.62 108 ILE B CA 1
ATOM 4611 C C . ILE B 1 108 ? 12.406 20.375 12.461 1 94.62 108 ILE B C 1
ATOM 4613 O O . ILE B 1 108 ? 12.406 21.062 11.438 1 94.62 108 ILE B O 1
ATOM 4617 N N . PRO B 1 109 ? 11.461 19.516 12.742 1 92.5 109 PRO B N 1
ATOM 4618 C CA . PRO B 1 109 ? 10.523 19.125 11.688 1 92.5 109 PRO B CA 1
ATOM 4619 C C . PRO B 1 109 ? 9.258 19.984 11.664 1 92.5 109 PRO B C 1
ATOM 4621 O O . PRO B 1 109 ? 8.148 19.453 11.617 1 92.5 109 PRO B O 1
ATOM 4624 N N . PHE B 1 110 ? 9.344 21.328 11.477 1 96.25 110 PHE B N 1
ATOM 4625 C CA . PHE B 1 110 ? 8.164 22.188 11.383 1 96.25 110 PHE B CA 1
ATOM 4626 C C . PHE B 1 110 ? 7.406 21.922 10.086 1 96.25 110 PHE B C 1
ATOM 4628 O O . PHE B 1 110 ? 6.246 22.312 9.953 1 96.25 110 PHE B O 1
ATOM 4635 N N . SER B 1 111 ? 8.109 21.281 9.148 1 94.75 111 SER B N 1
ATOM 4636 C CA . SER B 1 111 ? 7.512 21.062 7.832 1 94.75 111 SER B CA 1
ATOM 4637 C C . SER B 1 111 ? 6.703 19.766 7.809 1 94.75 111 SER B C 1
ATOM 4639 O O . SER B 1 111 ? 5.918 19.547 6.887 1 94.75 111 SER B O 1
ATOM 4641 N N . SER B 1 112 ? 6.816 18.891 8.773 1 91.69 112 SER B N 1
ATOM 4642 C CA . SER B 1 112 ? 6.242 17.562 8.766 1 91.69 112 SER B CA 1
ATOM 4643 C C . SER B 1 112 ? 4.719 17.609 8.836 1 91.69 112 SER B C 1
ATOM 4645 O O . SER B 1 112 ? 4.152 18.469 9.508 1 91.69 112 SER B O 1
ATOM 4647 N N . ALA B 1 113 ? 4.129 16.656 8.148 1 91.12 113 ALA B N 1
ATOM 4648 C CA . ALA B 1 113 ? 2.678 16.5 8.25 1 91.12 113 ALA B CA 1
ATOM 4649 C C . ALA B 1 113 ? 2.297 15.578 9.398 1 91.12 113 ALA B C 1
ATOM 4651 O O . ALA B 1 113 ? 1.118 15.453 9.742 1 91.12 113 ALA B O 1
ATOM 4652 N N . PHE B 1 114 ? 3.238 15.008 10.078 1 90.06 114 PHE B N 1
ATOM 4653 C CA . PHE B 1 114 ? 2.971 14.055 11.148 1 90.06 114 PHE B CA 1
ATOM 4654 C C . PHE B 1 114 ? 3.238 14.688 12.508 1 90.06 114 PHE B C 1
ATOM 4656 O O . PHE B 1 114 ? 4.188 15.461 12.664 1 90.06 114 PHE B O 1
ATOM 4663 N N . PRO B 1 115 ? 2.408 14.305 13.484 1 93.38 115 PRO B N 1
ATOM 4664 C CA . PRO B 1 115 ? 2.656 14.82 14.828 1 93.38 115 PRO B CA 1
ATOM 4665 C C . PRO B 1 115 ? 3.92 14.234 15.461 1 93.38 115 PRO B C 1
ATOM 4667 O O . PRO B 1 115 ? 4.469 13.25 14.953 1 93.38 115 PRO B O 1
ATOM 4670 N N . ASP B 1 116 ? 4.332 14.891 16.5 1 93 116 ASP B N 1
ATOM 4671 C CA . ASP B 1 116 ? 5.43 14.383 17.312 1 93 116 ASP B CA 1
ATOM 4672 C C . ASP B 1 116 ? 5.211 12.914 17.672 1 93 116 ASP B C 1
ATOM 4674 O O . ASP B 1 116 ? 4.234 12.57 18.344 1 93 116 ASP B O 1
ATOM 4678 N N . PRO B 1 117 ? 6.102 12.047 17.25 1 89.25 117 PRO B N 1
ATOM 4679 C CA . PRO B 1 117 ? 5.949 10.617 17.531 1 89.25 117 PRO B CA 1
ATOM 4680 C C . PRO B 1 117 ? 5.883 10.312 19.031 1 89.25 117 PRO B C 1
ATOM 4682 O O . PRO B 1 117 ? 5.301 9.305 19.438 1 89.25 117 PRO B O 1
ATOM 4685 N N . ALA B 1 118 ? 6.473 11.148 19.828 1 90.38 118 ALA B N 1
ATOM 4686 C CA . ALA B 1 118 ? 6.527 10.922 21.281 1 90.38 118 ALA B CA 1
ATOM 4687 C C . ALA B 1 118 ? 5.129 10.953 21.891 1 90.38 118 ALA B C 1
ATOM 4689 O O . ALA B 1 118 ? 4.93 10.508 23.016 1 90.38 118 ALA B O 1
ATOM 4690 N N . LEU B 1 119 ? 4.188 11.43 21.125 1 94.25 119 LEU B N 1
ATOM 4691 C CA . LEU B 1 119 ? 2.83 11.602 21.641 1 94.25 119 LEU B CA 1
ATOM 4692 C C . LEU B 1 119 ? 2.064 10.281 21.609 1 94.25 119 LEU B C 1
ATOM 4694 O O . LEU B 1 119 ? 0.998 10.156 22.203 1 94.25 119 LEU B O 1
ATOM 4698 N N . PHE B 1 120 ? 2.572 9.266 20.938 1 92.75 120 PHE B N 1
ATOM 4699 C CA . PHE B 1 120 ? 1.813 8.039 20.688 1 92.75 120 PHE B CA 1
ATOM 4700 C C . PHE B 1 120 ? 2.168 6.969 21.719 1 92.75 120 PHE B C 1
ATOM 4702 O O . PHE B 1 120 ? 3.271 6.965 22.266 1 92.75 120 PHE B O 1
ATOM 4709 N N . PRO B 1 121 ? 1.257 6.062 21.953 1 93.38 121 PRO B N 1
ATOM 4710 C CA . PRO B 1 121 ? 1.486 4.996 22.938 1 93.38 121 PRO B CA 1
ATOM 4711 C C . PRO B 1 121 ? 2.25 3.811 22.359 1 93.38 121 PRO B C 1
ATOM 4713 O O . PRO B 1 121 ? 1.719 2.699 22.297 1 93.38 121 PRO B O 1
ATOM 4716 N N . HIS B 1 122 ? 3.492 3.982 22.109 1 88.38 122 HIS B N 1
ATOM 4717 C CA . HIS B 1 122 ? 4.324 3.02 21.406 1 88.38 122 HIS B CA 1
ATOM 4718 C C . HIS B 1 122 ? 4.387 1.688 22.141 1 88.38 122 HIS B C 1
ATOM 4720 O O . HIS B 1 122 ? 4.297 0.624 21.531 1 88.38 122 HIS B O 1
ATOM 4726 N N . GLN B 1 123 ? 4.539 1.734 23.453 1 88 123 GLN B N 1
ATOM 4727 C CA . GLN B 1 123 ? 4.66 0.508 24.234 1 88 123 GLN B CA 1
ATOM 4728 C C . GLN B 1 123 ? 3.379 -0.318 24.172 1 88 123 GLN B C 1
ATOM 4730 O O . GLN B 1 123 ? 3.428 -1.532 23.969 1 88 123 GLN B O 1
ATOM 4735 N N . ALA B 1 124 ? 2.285 0.365 24.344 1 92.12 124 ALA B N 1
ATOM 4736 C CA . ALA B 1 124 ? 1 -0.323 24.281 1 92.12 124 ALA B CA 1
ATOM 4737 C C . ALA B 1 124 ? 0.756 -0.905 22.891 1 92.12 124 ALA B C 1
ATOM 4739 O O . ALA B 1 124 ? 0.25 -2.023 22.75 1 92.12 124 ALA B O 1
ATOM 4740 N N . LEU B 1 125 ? 1.097 -0.171 21.875 1 92.06 125 LEU B N 1
ATOM 4741 C CA . LEU B 1 125 ? 0.934 -0.625 20.5 1 92.06 125 LEU B CA 1
ATOM 4742 C C . LEU B 1 125 ? 1.836 -1.821 20.219 1 92.06 125 LEU B C 1
ATOM 4744 O O . LEU B 1 125 ? 1.409 -2.787 19.578 1 92.06 125 LEU B O 1
ATOM 4748 N N . SER B 1 126 ? 3.064 -1.744 20.672 1 88.75 126 SER B N 1
ATOM 4749 C CA . SER B 1 126 ? 4.008 -2.84 20.484 1 88.75 126 SER B CA 1
ATOM 4750 C C . SER B 1 126 ? 3.521 -4.113 21.172 1 88.75 126 SER B C 1
ATOM 4752 O O . SER B 1 126 ? 3.635 -5.207 20.609 1 88.75 126 SER B O 1
ATOM 4754 N N . ARG B 1 127 ? 3.014 -3.986 22.344 1 88.31 127 ARG B N 1
ATOM 4755 C CA . ARG B 1 127 ? 2.471 -5.133 23.062 1 88.31 127 ARG B CA 1
ATOM 4756 C C . ARG B 1 127 ? 1.265 -5.719 22.344 1 88.31 127 ARG B C 1
ATOM 4758 O O . ARG B 1 127 ? 1.104 -6.938 22.266 1 88.31 127 ARG B O 1
ATOM 4765 N N . SER B 1 128 ? 0.463 -4.852 21.844 1 92.19 128 SER B N 1
ATOM 4766 C CA . SER B 1 128 ? -0.709 -5.305 21.109 1 92.19 128 SER B CA 1
ATOM 4767 C C . SER B 1 128 ? -0.306 -6.062 19.844 1 92.19 128 SER B C 1
ATOM 4769 O O . SER B 1 128 ? -0.901 -7.09 19.516 1 92.19 128 SER B O 1
ATOM 4771 N N . LEU B 1 129 ? 0.644 -5.52 19.141 1 89.56 129 LEU B N 1
ATOM 4772 C CA . LEU B 1 129 ? 1.135 -6.176 17.938 1 89.56 129 LEU B CA 1
ATOM 4773 C C . LEU B 1 129 ? 1.735 -7.539 18.266 1 89.56 129 LEU B C 1
ATOM 4775 O O . LEU B 1 129 ? 1.494 -8.516 17.547 1 89.56 129 LEU B O 1
ATOM 4779 N N . ALA B 1 130 ? 2.523 -7.59 19.312 1 86.69 130 ALA B N 1
ATOM 4780 C CA . ALA B 1 130 ? 3.135 -8.852 19.734 1 86.69 130 ALA B CA 1
ATOM 4781 C C . ALA B 1 130 ? 2.07 -9.891 20.078 1 86.69 130 ALA B C 1
ATOM 4783 O O . ALA B 1 130 ? 2.184 -11.055 19.688 1 86.69 130 ALA B O 1
ATOM 4784 N N . ASN B 1 131 ? 1.073 -9.492 20.766 1 86.38 131 ASN B N 1
ATOM 4785 C CA . ASN B 1 131 ? 0.003 -10.406 21.156 1 86.38 131 ASN B CA 1
ATOM 4786 C C . ASN B 1 131 ? -0.787 -10.898 19.938 1 86.38 131 ASN B C 1
ATOM 4788 O O . ASN B 1 131 ? -1.082 -12.086 19.828 1 86.38 131 ASN B O 1
ATOM 4792 N N . ALA B 1 132 ? -1.109 -10 19.078 1 84.5 132 ALA B N 1
ATOM 4793 C CA . ALA B 1 132 ? -1.855 -10.359 17.891 1 84.5 132 ALA B CA 1
ATOM 4794 C C . ALA B 1 132 ? -1.06 -11.328 17.016 1 84.5 132 ALA B C 1
ATOM 4796 O O . ALA B 1 132 ? -1.625 -12.258 16.422 1 84.5 132 ALA B O 1
ATOM 4797 N N . SER B 1 133 ? 0.174 -11.078 16.891 1 81.94 133 SER B N 1
ATOM 4798 C CA . SER B 1 133 ? 1.04 -11.922 16.062 1 81.94 133 SER B CA 1
ATOM 4799 C C . SER B 1 133 ? 1.101 -13.344 16.609 1 81.94 133 SER B C 1
ATOM 4801 O O . SER B 1 133 ? 1.144 -14.305 15.844 1 81.94 133 SER B O 1
ATOM 4803 N N . ARG B 1 134 ? 1.086 -13.492 17.844 1 78.31 134 ARG B N 1
ATOM 4804 C CA . ARG B 1 134 ? 1.159 -14.805 18.469 1 78.31 134 ARG B CA 1
ATOM 4805 C C . ARG B 1 134 ? -0.137 -15.578 18.281 1 78.31 134 ARG B C 1
ATOM 4807 O O . ARG B 1 134 ? -0.123 -16.812 18.188 1 78.31 134 ARG B O 1
ATOM 4814 N N . GLN B 1 135 ? -1.187 -14.883 18.141 1 75.38 135 GLN B N 1
ATOM 4815 C CA . GLN B 1 135 ? -2.496 -15.523 18.047 1 75.38 135 GLN B CA 1
ATOM 4816 C C . GLN B 1 135 ? -2.902 -15.766 16.594 1 75.38 135 GLN B C 1
ATOM 4818 O O . GLN B 1 135 ? -3.893 -16.453 16.328 1 75.38 135 GLN B O 1
ATOM 4823 N N . MET B 1 136 ? -2.115 -15.258 15.812 1 76 136 MET B N 1
ATOM 4824 C CA . MET B 1 136 ? -2.479 -15.328 14.398 1 76 136 MET B CA 1
ATOM 4825 C C . MET B 1 136 ? -2.318 -16.75 13.867 1 76 136 MET B C 1
ATOM 4827 O O . MET B 1 136 ? -1.252 -17.344 14.008 1 76 136 MET B O 1
ATOM 4831 N N . LEU B 1 137 ? -3.449 -17.234 13.367 1 69.88 137 LEU B N 1
ATOM 4832 C CA . LEU B 1 137 ? -3.406 -18.531 12.68 1 69.88 137 LEU B CA 1
ATOM 4833 C C . LEU B 1 137 ? -2.898 -18.359 11.25 1 69.88 137 LEU B C 1
ATOM 4835 O O . LEU B 1 137 ? -3.072 -17.297 10.648 1 69.88 137 LEU B O 1
ATOM 4839 N N . GLY B 1 138 ? -2.232 -19.344 10.805 1 66.75 138 GLY B N 1
ATOM 4840 C CA . GLY B 1 138 ? -1.716 -19.312 9.445 1 66.75 138 GLY B CA 1
ATOM 4841 C C . GLY B 1 138 ? -2.773 -18.984 8.414 1 66.75 138 GLY B C 1
ATOM 4842 O O . GLY B 1 138 ? -2.502 -18.266 7.453 1 66.75 138 GLY B O 1
ATOM 4843 N N . SER B 1 139 ? -3.949 -19.406 8.609 1 65.69 139 SER B N 1
ATOM 4844 C CA . SER B 1 139 ? -5.031 -19.219 7.652 1 65.69 139 SER B CA 1
ATOM 4845 C C . SER B 1 139 ? -5.438 -17.75 7.57 1 65.69 139 SER B C 1
ATOM 4847 O O . SER B 1 139 ? -6.035 -17.312 6.582 1 65.69 139 SER B O 1
ATOM 4849 N N . CYS B 1 140 ? -5.086 -17.016 8.531 1 64.62 140 CYS B N 1
ATOM 4850 C CA . CYS B 1 140 ? -5.449 -15.609 8.594 1 64.62 140 CYS B CA 1
ATOM 4851 C C . CYS B 1 140 ? -4.727 -14.812 7.516 1 64.62 140 CYS B C 1
ATOM 4853 O O . CYS B 1 140 ? -5.199 -13.75 7.098 1 64.62 140 CYS B O 1
ATOM 4855 N N . MET B 1 141 ? -3.781 -15.367 7.113 1 62.94 141 MET B N 1
ATOM 4856 C CA . MET B 1 141 ? -2.934 -14.633 6.176 1 62.94 141 MET B CA 1
ATOM 4857 C C . MET B 1 141 ? -3.637 -14.461 4.832 1 62.94 141 MET B C 1
ATOM 4859 O O . MET B 1 141 ? -3.318 -13.539 4.078 1 62.94 141 MET B O 1
ATOM 4863 N N . LEU B 1 142 ? -4.582 -15.227 4.547 1 63.38 142 LEU B N 1
ATOM 4864 C CA . LEU B 1 142 ? -5.289 -15.133 3.273 1 63.38 142 LEU B CA 1
ATOM 4865 C C . LEU B 1 142 ? -6.691 -14.57 3.475 1 63.38 142 LEU B C 1
ATOM 4867 O O . LEU B 1 142 ? -7.27 -13.984 2.555 1 63.38 142 LEU B O 1
ATOM 4871 N N . THR B 1 143 ? -7.086 -14.688 4.609 1 56.88 143 THR B N 1
ATOM 4872 C CA . THR B 1 143 ? -8.484 -14.359 4.859 1 56.88 143 THR B CA 1
ATOM 4873 C C . THR B 1 143 ? -8.664 -12.852 5.027 1 56.88 143 THR B C 1
ATOM 4875 O O . THR B 1 143 ? -9.781 -12.336 4.914 1 56.88 143 THR B O 1
ATOM 4878 N N . ASN B 1 144 ? -7.637 -12.172 5.137 1 65.19 144 ASN B N 1
ATOM 4879 C CA . ASN B 1 144 ? -7.781 -10.758 5.434 1 65.19 144 ASN B CA 1
ATOM 4880 C C . ASN B 1 144 ? -7.418 -9.891 4.23 1 65.19 144 ASN B C 1
ATOM 4882 O O . ASN B 1 144 ? -6.902 -8.781 4.387 1 65.19 144 ASN B O 1
ATOM 4886 N N . LEU B 1 145 ? -7.758 -10.414 3.174 1 74.5 145 LEU B N 1
ATOM 4887 C CA . LEU B 1 145 ? -7.762 -9.648 1.933 1 74.5 145 LEU B CA 1
ATOM 4888 C C . LEU B 1 145 ? -8.914 -8.656 1.912 1 74.5 145 LEU B C 1
ATOM 4890 O O . LEU B 1 145 ? -9.789 -8.688 2.781 1 74.5 145 LEU B O 1
ATOM 4894 N N . PRO B 1 146 ? -8.773 -7.68 1.051 1 79.25 146 PRO B N 1
ATOM 4895 C CA . PRO B 1 146 ? -9.891 -6.73 1.05 1 79.25 146 PRO B CA 1
ATOM 4896 C C . PRO B 1 146 ? -11.242 -7.41 1.237 1 79.25 146 PRO B C 1
ATOM 4898 O O . PRO B 1 146 ? -11.484 -8.484 0.675 1 79.25 146 PRO B O 1
ATOM 4901 N N . PRO B 1 147 ? -12.102 -6.84 2.16 1 89.69 147 PRO B N 1
ATOM 4902 C CA . PRO B 1 147 ? -12.094 -5.461 2.65 1 89.69 147 PRO B CA 1
ATOM 4903 C C . PRO B 1 147 ? -11.25 -5.289 3.912 1 89.69 147 PRO B C 1
ATOM 4905 O O . PRO B 1 147 ? -11.148 -4.184 4.449 1 89.69 147 PRO B O 1
ATOM 4908 N N . GLY B 1 148 ? -10.609 -6.324 4.387 1 89 148 GLY B N 1
ATOM 4909 C CA . GLY B 1 148 ? -9.766 -6.25 5.57 1 89 148 GLY B CA 1
ATOM 4910 C C . GLY B 1 148 ? -10.367 -6.953 6.773 1 89 148 GLY B C 1
ATOM 4911 O O . GLY B 1 148 ? -11.43 -7.566 6.676 1 89 148 GLY B O 1
ATOM 4912 N N . SER B 1 149 ? -9.758 -6.852 7.918 1 89 149 SER B N 1
ATOM 4913 C CA . SER B 1 149 ? -10.164 -7.531 9.148 1 89 149 SER B CA 1
ATOM 4914 C C . SER B 1 149 ? -11.586 -7.152 9.547 1 89 149 SER B C 1
ATOM 4916 O O . SER B 1 149 ? -11.898 -5.969 9.703 1 89 149 SER B O 1
ATOM 4918 N N . GLN B 1 150 ? -12.367 -8.156 9.695 1 87.81 150 GLN B N 1
ATOM 4919 C CA . GLN B 1 150 ? -13.75 -7.93 10.078 1 87.81 150 GLN B CA 1
ATOM 4920 C C . GLN B 1 150 ? -13.844 -7.25 11.445 1 87.81 150 GLN B C 1
ATOM 4922 O O . GLN B 1 150 ? -14.656 -6.344 11.633 1 87.81 150 GLN B O 1
ATOM 4927 N N . THR B 1 151 ? -13.031 -7.703 12.328 1 88.25 151 THR B N 1
ATOM 4928 C CA . THR B 1 151 ? -13.047 -7.148 13.672 1 88.25 151 THR B CA 1
ATOM 4929 C C . THR B 1 151 ? -12.648 -5.676 13.656 1 88.25 151 THR B C 1
ATOM 4931 O O . THR B 1 151 ? -13.266 -4.852 14.336 1 88.25 151 THR B O 1
ATOM 4934 N N . LEU B 1 152 ? -11.625 -5.328 12.906 1 93.19 152 LEU B N 1
ATOM 4935 C CA . LEU B 1 152 ? -11.188 -3.941 12.828 1 93.19 152 LEU B CA 1
ATOM 4936 C C . LEU B 1 152 ? -12.258 -3.068 12.172 1 93.19 152 LEU B C 1
ATOM 4938 O O . LEU B 1 152 ? -12.516 -1.953 12.633 1 93.19 152 LEU B O 1
ATOM 4942 N N . ARG B 1 153 ? -12.875 -3.557 11.078 1 93.75 153 ARG B N 1
ATOM 4943 C CA . ARG B 1 153 ? -13.953 -2.824 10.422 1 93.75 153 ARG B CA 1
ATOM 4944 C C . ARG B 1 153 ? -15.117 -2.584 11.391 1 93.75 153 ARG B C 1
ATOM 4946 O O . ARG B 1 153 ? -15.68 -1.487 11.43 1 93.75 153 ARG B O 1
ATOM 4953 N N . ARG B 1 154 ? -15.43 -3.557 12.156 1 90 154 ARG B N 1
ATOM 4954 C CA . ARG B 1 154 ? -16.5 -3.439 13.141 1 90 154 ARG B CA 1
ATOM 4955 C C . ARG B 1 154 ? -16.156 -2.398 14.203 1 90 154 ARG B C 1
ATOM 4957 O O . ARG B 1 154 ? -17 -1.584 14.578 1 90 154 ARG B O 1
ATOM 4964 N N . GLN B 1 155 ? -14.969 -2.457 14.672 1 90.94 155 GLN B N 1
ATOM 4965 C CA . GLN B 1 155 ? -14.531 -1.515 15.695 1 90.94 155 GLN B CA 1
ATOM 4966 C C . GLN B 1 155 ? -14.562 -0.081 15.172 1 90.94 155 GLN B C 1
ATOM 4968 O O . GLN B 1 155 ? -14.953 0.839 15.891 1 90.94 155 GLN B O 1
ATOM 4973 N N . ILE B 1 156 ? -14.172 0.135 13.945 1 94.56 156 ILE B N 1
ATOM 4974 C CA . ILE B 1 156 ? -14.234 1.45 13.312 1 94.56 156 ILE B CA 1
ATOM 4975 C C . ILE B 1 156 ? -15.688 1.889 13.172 1 94.56 156 ILE B C 1
ATOM 4977 O O . ILE B 1 156 ? -16.031 3.033 13.484 1 94.56 156 ILE B O 1
ATOM 4981 N N . ALA B 1 157 ? -16.516 0.972 12.727 1 91.25 157 ALA B N 1
ATOM 4982 C CA . ALA B 1 157 ? -17.938 1.267 12.609 1 91.25 157 ALA B CA 1
ATOM 4983 C C . ALA B 1 157 ? -18.531 1.66 13.961 1 91.25 157 ALA B C 1
ATOM 4985 O O . ALA B 1 157 ? -19.344 2.592 14.047 1 91.25 157 ALA B O 1
ATOM 4986 N N . GLN B 1 158 ? -18.172 0.961 14.984 1 85.75 158 GLN B N 1
ATOM 4987 C CA . GLN B 1 158 ? -18.656 1.244 16.328 1 85.75 158 GLN B CA 1
ATOM 4988 C C . GLN B 1 158 ? -18.266 2.654 16.766 1 85.75 158 GLN B C 1
ATOM 4990 O O . GLN B 1 158 ? -19.062 3.352 17.406 1 85.75 158 GLN B O 1
ATOM 4995 N N . ARG B 1 159 ? -17.125 3.072 16.438 1 88.12 159 ARG B N 1
ATOM 4996 C CA . ARG B 1 159 ? -16.672 4.406 16.812 1 88.12 159 ARG B CA 1
ATOM 4997 C C . ARG B 1 159 ? -17.484 5.484 16.094 1 88.12 159 ARG B C 1
ATOM 4999 O O . ARG B 1 159 ? -17.859 6.488 16.703 1 88.12 159 ARG B O 1
ATOM 5006 N N . TYR B 1 160 ? -17.719 5.254 14.828 1 89.06 160 TYR B N 1
ATOM 5007 C CA . TYR B 1 160 ? -18.562 6.199 14.094 1 89.06 160 TYR B CA 1
ATOM 5008 C C . TYR B 1 160 ? -19.969 6.25 14.68 1 89.06 160 TYR B C 1
ATOM 5010 O O . TYR B 1 160 ? -20.547 7.328 14.812 1 89.06 160 TYR B O 1
ATOM 5018 N N . GLN B 1 161 ? -20.469 5.121 15.023 1 80.25 161 GLN B N 1
ATOM 5019 C CA . GLN B 1 161 ? -21.812 5.051 15.594 1 80.25 161 GLN B CA 1
ATOM 5020 C C . GLN B 1 161 ? -21.891 5.816 16.922 1 80.25 161 GLN B C 1
ATOM 5022 O O . GLN B 1 161 ? -22.859 6.531 17.172 1 80.25 161 GLN B O 1
ATOM 5027 N N . LYS B 1 162 ? -20.906 5.641 17.688 1 76.19 162 LYS B N 1
ATOM 5028 C CA . LYS B 1 162 ? -20.844 6.34 18.969 1 76.19 162 LYS B CA 1
ATOM 5029 C C . LYS B 1 162 ? -20.844 7.852 18.766 1 76.19 162 LYS B C 1
ATOM 5031 O O . LYS B 1 162 ? -21.375 8.586 19.609 1 76.19 162 LYS B O 1
ATOM 5036 N N . SER B 1 163 ? -20.312 8.273 17.672 1 79.12 163 SER B N 1
ATOM 5037 C CA . SER B 1 163 ? -20.219 9.703 17.406 1 79.12 163 SER B CA 1
ATOM 5038 C C . SER B 1 163 ? -21.469 10.219 16.688 1 79.12 163 SER B C 1
ATOM 5040 O O . SER B 1 163 ? -21.594 11.422 16.453 1 79.12 163 SER B O 1
ATOM 5042 N N . GLY B 1 164 ? -22.297 9.305 16.25 1 77.69 164 GLY B N 1
ATOM 5043 C CA . GLY B 1 164 ? -23.547 9.727 15.656 1 77.69 164 GLY B CA 1
ATOM 5044 C C . GLY B 1 164 ? -23.594 9.508 14.156 1 77.69 164 GLY B C 1
ATOM 5045 O O . GLY B 1 164 ? -24.516 9.977 13.484 1 77.69 164 GLY B O 1
ATOM 5046 N N . LEU B 1 165 ? -22.609 8.891 13.648 1 86.38 165 LEU B N 1
ATOM 5047 C CA . LEU B 1 165 ? -22.594 8.578 12.227 1 86.38 165 LEU B CA 1
ATOM 5048 C C . LEU B 1 165 ? -22.906 7.102 11.992 1 86.38 165 LEU B C 1
ATOM 5050 O O . LEU B 1 165 ? -22.234 6.223 12.523 1 86.38 165 LEU B O 1
ATOM 5054 N N . ASN B 1 166 ? -23.922 6.855 11.211 1 84 166 ASN B N 1
ATOM 5055 C CA . ASN B 1 166 ? -24.328 5.48 10.922 1 84 166 ASN B CA 1
ATOM 5056 C C . ASN B 1 166 ? -23.453 4.852 9.836 1 84 166 ASN B C 1
ATOM 5058 O O . ASN B 1 166 ? -23.656 5.109 8.648 1 84 166 ASN B O 1
ATOM 5062 N N . VAL B 1 167 ? -22.562 4.039 10.234 1 89.44 167 VAL B N 1
ATOM 5063 C CA . VAL B 1 167 ? -21.656 3.322 9.336 1 89.44 167 VAL B CA 1
ATOM 5064 C C . VAL B 1 167 ? -21.719 1.825 9.625 1 89.44 167 VAL B C 1
ATOM 5066 O O . VAL B 1 167 ? -21.672 1.406 10.781 1 89.44 167 VAL B O 1
ATOM 5069 N N . LEU B 1 168 ? -21.906 1.023 8.602 1 88.25 168 LEU B N 1
ATOM 5070 C CA . LEU B 1 168 ? -21.875 -0.429 8.742 1 88.25 168 LEU B CA 1
ATOM 5071 C C . LEU B 1 168 ? -20.484 -0.974 8.461 1 88.25 168 LEU B C 1
ATOM 5073 O O . LEU B 1 168 ? -19.734 -0.402 7.66 1 88.25 168 LEU B O 1
ATOM 5077 N N . PRO B 1 169 ? -20.109 -2.084 9.109 1 90.38 169 PRO B N 1
ATOM 5078 C CA . PRO B 1 169 ? -18.797 -2.688 8.844 1 90.38 169 PRO B CA 1
ATOM 5079 C C . PRO B 1 169 ? -18.594 -3.014 7.367 1 90.38 169 PRO B C 1
ATOM 5081 O O . PRO B 1 169 ? -17.484 -2.855 6.848 1 90.38 169 PRO B O 1
ATOM 5084 N N . ASP B 1 170 ? -19.625 -3.389 6.66 1 89.5 170 ASP B N 1
ATOM 5085 C CA . ASP B 1 170 ? -19.516 -3.791 5.262 1 89.5 170 ASP B CA 1
ATOM 5086 C C . ASP B 1 170 ? -19.297 -2.58 4.355 1 89.5 170 ASP B C 1
ATOM 5088 O O . ASP B 1 170 ? -18.922 -2.729 3.191 1 89.5 170 ASP B O 1
ATOM 5092 N N . ASP B 1 171 ? -19.516 -1.38 4.957 1 92.5 171 ASP B N 1
ATOM 5093 C CA . ASP B 1 171 ? -19.281 -0.144 4.219 1 92.5 171 ASP B CA 1
ATOM 5094 C C . ASP B 1 171 ? -17.797 0.221 4.219 1 92.5 171 ASP B C 1
ATOM 5096 O O . ASP B 1 171 ? -17.359 1.103 3.473 1 92.5 171 ASP B O 1
ATOM 5100 N N . ILE B 1 172 ? -17.047 -0.515 5.012 1 96.19 172 ILE B N 1
ATOM 5101 C CA . ILE B 1 172 ? -15.695 -0.068 5.297 1 96.19 172 ILE B CA 1
ATOM 5102 C C . ILE B 1 172 ? -14.695 -0.965 4.574 1 96.19 172 ILE B C 1
ATOM 5104 O O . ILE B 1 172 ? -14.805 -2.193 4.617 1 96.19 172 ILE B O 1
ATOM 5108 N N . VAL B 1 173 ? -13.766 -0.384 3.855 1 96.5 173 VAL B N 1
ATOM 5109 C CA . VAL B 1 173 ? -12.609 -1.071 3.287 1 96.5 173 VAL B CA 1
ATOM 5110 C C . VAL B 1 173 ? -11.328 -0.577 3.959 1 96.5 173 VAL B C 1
ATOM 5112 O O . VAL B 1 173 ? -11.023 0.618 3.924 1 96.5 173 VAL B O 1
ATOM 5115 N N . ILE B 1 174 ? -10.594 -1.47 4.59 1 96.44 174 ILE B N 1
ATOM 5116 C CA . ILE B 1 174 ? -9.32 -1.12 5.219 1 96.44 174 ILE B CA 1
ATOM 5117 C C . ILE B 1 174 ? -8.25 -0.925 4.148 1 96.44 174 ILE B C 1
ATOM 5119 O O . ILE B 1 174 ? -8.18 -1.692 3.188 1 96.44 174 ILE B O 1
ATOM 5123 N N . THR B 1 175 ? -7.438 0.088 4.297 1 95.38 175 THR B N 1
ATOM 5124 C CA . THR B 1 175 ? -6.422 0.42 3.303 1 95.38 175 THR B CA 1
ATOM 5125 C C . THR B 1 175 ? -5.059 0.605 3.965 1 95.38 175 THR B C 1
ATOM 5127 O O . THR B 1 175 ? -4.961 0.652 5.191 1 95.38 175 THR B O 1
ATOM 5130 N N . SER B 1 176 ? -4.023 0.69 3.129 1 92.12 176 SER B N 1
ATOM 5131 C CA . SER B 1 176 ? -2.668 0.976 3.592 1 92.12 176 SER B CA 1
ATOM 5132 C C . SER B 1 176 ? -2.465 2.471 3.818 1 92.12 176 SER B C 1
ATOM 5134 O O . SER B 1 176 ? -1.743 3.127 3.064 1 92.12 176 SER B O 1
ATOM 5136 N N . GLY B 1 177 ? -3.061 2.98 4.84 1 92.56 177 GLY B N 1
ATOM 5137 C CA . GLY B 1 177 ? -3.039 4.402 5.145 1 92.56 177 GLY B CA 1
ATOM 5138 C C . GLY B 1 177 ? -4.145 5.176 4.453 1 92.56 177 GLY B C 1
ATOM 5139 O O . GLY B 1 177 ? -4.824 4.648 3.572 1 92.56 177 GLY B O 1
ATOM 5140 N N . ALA B 1 178 ? -4.246 6.402 4.828 1 94.19 178 ALA B N 1
ATOM 5141 C CA . ALA B 1 178 ? -5.293 7.25 4.27 1 94.19 178 ALA B CA 1
ATOM 5142 C C . ALA B 1 178 ? -4.965 7.656 2.836 1 94.19 178 ALA B C 1
ATOM 5144 O O . ALA B 1 178 ? -5.867 7.832 2.012 1 94.19 178 ALA B O 1
ATOM 5145 N N . MET B 1 179 ? -3.705 7.797 2.527 1 92.5 179 MET B N 1
ATOM 5146 C CA . MET B 1 179 ? -3.33 8.188 1.17 1 92.5 179 MET B CA 1
ATOM 5147 C C . MET B 1 179 ? -3.836 7.168 0.153 1 92.5 179 MET B C 1
ATOM 5149 O O . MET B 1 179 ? -4.309 7.543 -0.923 1 92.5 179 MET B O 1
ATOM 5153 N N . GLU B 1 180 ? -3.689 5.895 0.502 1 93.38 180 GLU B N 1
ATOM 5154 C CA . GLU B 1 180 ? -4.25 4.887 -0.397 1 93.38 180 GLU B CA 1
ATOM 5155 C C . GLU B 1 180 ? -5.766 5.031 -0.508 1 93.38 180 GLU B C 1
ATOM 5157 O O . GLU B 1 180 ? -6.324 4.926 -1.602 1 93.38 180 GLU B O 1
ATOM 5162 N N . ALA B 1 181 ? -6.438 5.215 0.627 1 96.31 181 ALA B N 1
ATOM 5163 C CA . ALA B 1 181 ? -7.887 5.398 0.634 1 96.31 181 ALA B CA 1
ATOM 5164 C C . ALA B 1 181 ? -8.297 6.531 -0.305 1 96.31 181 ALA B C 1
ATOM 5166 O O . ALA B 1 181 ? -9.188 6.359 -1.142 1 96.31 181 ALA B O 1
ATOM 5167 N N . LEU B 1 182 ? -7.637 7.605 -0.18 1 96.25 182 LEU B N 1
ATOM 5168 C CA . LEU B 1 182 ? -7.938 8.805 -0.956 1 96.25 182 LEU B CA 1
ATOM 5169 C C . LEU B 1 182 ? -7.699 8.562 -2.443 1 96.25 182 LEU B C 1
ATOM 5171 O O . LEU B 1 182 ? -8.523 8.945 -3.277 1 96.25 182 LEU B O 1
ATOM 5175 N N . ASN B 1 183 ? -6.621 7.902 -2.752 1 93.81 183 ASN B N 1
ATOM 5176 C CA . ASN B 1 183 ? -6.305 7.582 -4.141 1 93.81 183 ASN B CA 1
ATOM 5177 C C . ASN B 1 183 ? -7.328 6.625 -4.742 1 93.81 183 ASN B C 1
ATOM 5179 O O . ASN B 1 183 ? -7.758 6.805 -5.883 1 93.81 183 ASN B O 1
ATOM 5183 N N . LEU B 1 184 ? -7.648 5.582 -4.012 1 94.56 184 LEU B N 1
ATOM 5184 C CA . LEU B 1 184 ? -8.625 4.613 -4.488 1 94.56 184 LEU B CA 1
ATOM 5185 C C . LEU B 1 184 ? -9.977 5.277 -4.742 1 94.56 184 LEU B C 1
ATOM 5187 O O . LEU B 1 184 ? -10.641 4.992 -5.742 1 94.56 184 LEU B O 1
ATOM 5191 N N . CYS B 1 185 ? -10.391 6.156 -3.832 1 96.94 185 CYS B N 1
ATOM 5192 C CA . CYS B 1 185 ? -11.641 6.883 -4.008 1 96.94 185 CYS B CA 1
ATOM 5193 C C . CYS B 1 185 ? -11.609 7.734 -5.27 1 96.94 185 CYS B C 1
ATOM 5195 O O . CYS B 1 185 ? -12.555 7.734 -6.055 1 96.94 185 CYS B O 1
ATOM 5197 N N . LEU B 1 186 ? -10.523 8.453 -5.418 1 95.44 186 LEU B N 1
ATOM 5198 C CA . LEU B 1 186 ? -10.398 9.312 -6.59 1 95.44 186 LEU B CA 1
ATOM 5199 C C . LEU B 1 186 ? -10.477 8.492 -7.875 1 95.44 186 LEU B C 1
ATOM 5201 O O . LEU B 1 186 ? -11.164 8.891 -8.82 1 95.44 186 LEU B O 1
ATOM 5205 N N . GLN B 1 187 ? -9.805 7.379 -7.91 1 92.94 187 GLN B N 1
ATOM 5206 C CA . GLN B 1 187 ? -9.797 6.508 -9.086 1 92.94 187 GLN B CA 1
ATOM 5207 C C . GLN B 1 187 ? -11.188 5.922 -9.344 1 92.94 187 GLN B C 1
ATOM 5209 O O . GLN B 1 187 ? -11.562 5.695 -10.492 1 92.94 187 GLN B O 1
ATOM 5214 N N . SER B 1 188 ? -11.914 5.664 -8.32 1 94.12 188 SER B N 1
ATOM 5215 C CA . SER B 1 188 ? -13.242 5.074 -8.453 1 94.12 188 SER B CA 1
ATOM 5216 C C . SER B 1 188 ? -14.234 6.07 -9.039 1 94.12 188 SER B C 1
ATOM 5218 O O . SER B 1 188 ? -15.281 5.68 -9.562 1 94.12 188 SER B O 1
ATOM 5220 N N . CYS B 1 189 ? -13.859 7.367 -8.992 1 95.81 189 CYS B N 1
ATOM 5221 C CA . CYS B 1 189 ? -14.82 8.406 -9.344 1 95.81 189 CYS B CA 1
ATOM 5222 C C . CYS B 1 189 ? -14.414 9.117 -10.625 1 95.81 189 CYS B C 1
ATOM 5224 O O . CYS B 1 189 ? -15.188 9.891 -11.188 1 95.81 189 CYS B O 1
ATOM 5226 N N . THR B 1 190 ? -13.164 8.859 -11.094 1 95.06 190 THR B N 1
ATOM 5227 C CA . THR B 1 190 ? -12.664 9.695 -12.172 1 95.06 190 THR B CA 1
ATOM 5228 C C . THR B 1 190 ? -11.953 8.852 -13.227 1 95.06 190 THR B C 1
ATOM 5230 O O . THR B 1 190 ? -11.695 7.664 -13.008 1 95.06 190 THR B O 1
ATOM 5233 N N . LYS B 1 191 ? -11.75 9.43 -14.336 1 90.69 191 LYS B N 1
ATOM 5234 C CA . LYS B 1 191 ? -10.883 8.984 -15.422 1 90.69 191 LYS B CA 1
ATOM 5235 C C . LYS B 1 191 ? -9.898 10.086 -15.828 1 90.69 191 LYS B C 1
ATOM 5237 O O . LYS B 1 191 ? -10.141 11.266 -15.555 1 90.69 191 LYS B O 1
ATOM 5242 N N . PRO B 1 192 ? -8.734 9.719 -16.406 1 88.38 192 PRO B N 1
ATOM 5243 C CA . PRO B 1 192 ? -7.781 10.75 -16.828 1 88.38 192 PRO B CA 1
ATOM 5244 C C . PRO B 1 192 ? -8.438 11.867 -17.641 1 88.38 192 PRO B C 1
ATOM 5246 O O . PRO B 1 192 ? -9.266 11.602 -18.516 1 88.38 192 PRO B O 1
ATOM 5249 N N . GLY B 1 193 ? -8.094 13.102 -17.281 1 89.12 193 GLY B N 1
ATOM 5250 C CA . GLY B 1 193 ? -8.648 14.25 -17.969 1 89.12 193 GLY B CA 1
ATOM 5251 C C . GLY B 1 193 ? -9.789 14.906 -17.219 1 89.12 193 GLY B C 1
ATOM 5252 O O . GLY B 1 193 ? -10.141 16.047 -17.5 1 89.12 193 GLY B O 1
ATOM 5253 N N . ASP B 1 194 ? -10.359 14.25 -16.25 1 94.88 194 ASP B N 1
ATOM 5254 C CA . ASP B 1 194 ? -11.508 14.758 -15.5 1 94.88 194 ASP B CA 1
ATOM 5255 C C . ASP B 1 194 ? -11.102 15.922 -14.594 1 94.88 194 ASP B C 1
ATOM 5257 O O . ASP B 1 194 ? -9.93 16.047 -14.219 1 94.88 194 ASP B O 1
ATOM 5261 N N . LEU B 1 195 ? -12.086 16.766 -14.281 1 96 195 LEU B N 1
ATOM 5262 C CA . LEU B 1 195 ? -11.906 17.891 -13.375 1 96 195 LEU B CA 1
ATOM 5263 C C . LEU B 1 195 ? -12.273 17.516 -11.953 1 96 195 LEU B C 1
ATOM 5265 O O . LEU B 1 195 ? -13.289 16.844 -11.727 1 96 195 LEU B O 1
ATOM 5269 N N . VAL B 1 196 ? -11.391 17.875 -11.039 1 97.94 196 VAL B N 1
ATOM 5270 C CA . VAL B 1 196 ? -11.617 17.594 -9.625 1 97.94 196 VAL B CA 1
ATOM 5271 C C . VAL B 1 196 ? -11.555 18.906 -8.828 1 97.94 196 VAL B C 1
ATOM 5273 O O . VAL B 1 196 ? -10.555 19.625 -8.891 1 97.94 196 VAL B O 1
ATOM 5276 N N . ALA B 1 197 ? -12.625 19.234 -8.078 1 98.12 197 ALA B N 1
ATOM 5277 C CA . ALA B 1 197 ? -12.625 20.438 -7.238 1 98.12 197 ALA B CA 1
ATOM 5278 C C . ALA B 1 197 ? -11.898 20.172 -5.922 1 98.12 197 ALA B C 1
ATOM 5280 O O . ALA B 1 197 ? -12.141 19.172 -5.258 1 98.12 197 ALA B O 1
ATOM 5281 N N . ILE B 1 198 ? -10.992 21.047 -5.578 1 98.12 198 ILE B N 1
ATOM 5282 C CA . ILE B 1 198 ? -10.234 20.922 -4.336 1 98.12 198 ILE B CA 1
ATOM 5283 C C . ILE B 1 198 ? -10.141 22.281 -3.65 1 98.12 198 ILE B C 1
ATOM 5285 O O . ILE B 1 198 ? -10.477 23.312 -4.246 1 98.12 198 ILE B O 1
ATOM 5289 N N . GLU B 1 199 ? -9.719 22.297 -2.418 1 98 199 GLU B N 1
ATOM 5290 C CA . GLU B 1 199 ? -9.469 23.531 -1.681 1 98 199 GLU B CA 1
ATOM 5291 C C . GLU B 1 199 ? -8.258 24.266 -2.242 1 98 199 GLU B C 1
ATOM 5293 O O . GLU B 1 199 ? -7.406 23.672 -2.898 1 98 199 GLU B O 1
ATOM 5298 N N . TYR B 1 200 ? -8.211 25.594 -1.922 1 95.62 200 TYR B N 1
ATOM 5299 C CA . TYR B 1 200 ? -7.117 26.469 -2.311 1 95.62 200 TYR B CA 1
ATOM 5300 C C . TYR B 1 200 ? -6.762 27.422 -1.18 1 95.62 200 TYR B C 1
ATOM 5302 O O . TYR B 1 200 ? -7.488 28.391 -0.922 1 95.62 200 TYR B O 1
ATOM 5310 N N . PRO B 1 201 ? -5.598 27.266 -0.443 1 96.56 201 PRO B N 1
ATOM 5311 C CA . PRO B 1 201 ? -4.621 26.188 -0.639 1 96.56 201 PRO B CA 1
ATOM 5312 C C . PRO B 1 201 ? -5.137 24.828 -0.165 1 96.56 201 PRO B C 1
ATOM 5314 O O . PRO B 1 201 ? -6.113 24.766 0.584 1 96.56 201 PRO B O 1
ATOM 5317 N N . ALA B 1 202 ? -4.504 23.781 -0.698 1 96.25 202 ALA B N 1
ATOM 5318 C CA . ALA B 1 202 ? -4.898 22.406 -0.392 1 96.25 202 ALA B CA 1
ATOM 5319 C C . ALA B 1 202 ? -3.707 21.578 0.082 1 96.25 202 ALA B C 1
ATOM 5321 O O . ALA B 1 202 ? -2.555 21.938 -0.168 1 96.25 202 ALA B O 1
ATOM 5322 N N . PHE B 1 203 ? -3.994 20.516 0.809 1 94 203 PHE B N 1
ATOM 5323 C CA . PHE B 1 203 ? -2.98 19.531 1.166 1 94 203 PHE B CA 1
ATOM 5324 C C . PHE B 1 203 ? -2.211 19.078 -0.067 1 94 203 PHE B C 1
ATOM 5326 O O . PHE B 1 203 ? -2.811 18.719 -1.084 1 94 203 PHE B O 1
ATOM 5333 N N . TYR B 1 204 ? -0.907 19.062 -0.059 1 92.62 204 TYR B N 1
ATOM 5334 C CA . TYR B 1 204 ? -0.091 18.766 -1.232 1 92.62 204 TYR B CA 1
ATOM 5335 C C . TYR B 1 204 ? -0.333 17.344 -1.722 1 92.62 204 TYR B C 1
ATOM 5337 O O . TYR B 1 204 ? -0.117 17.031 -2.896 1 92.62 204 TYR B O 1
ATOM 5345 N N . GLY B 1 205 ? -0.783 16.406 -0.836 1 90.44 205 GLY B N 1
ATOM 5346 C CA . GLY B 1 205 ? -1.094 15.047 -1.262 1 90.44 205 GLY B CA 1
ATOM 5347 C C . GLY B 1 205 ? -2.178 14.992 -2.322 1 90.44 205 GLY B C 1
ATOM 5348 O O . GLY B 1 205 ? -2.107 14.18 -3.244 1 90.44 205 GLY B O 1
ATOM 5349 N N . VAL B 1 206 ? -3.193 15.852 -2.221 1 92.62 206 VAL B N 1
ATOM 5350 C CA . VAL B 1 206 ? -4.277 15.875 -3.197 1 92.62 206 VAL B CA 1
ATOM 5351 C C . VAL B 1 206 ? -3.75 16.375 -4.543 1 92.62 206 VAL B C 1
ATOM 5353 O O . VAL B 1 206 ? -4.105 15.836 -5.594 1 92.62 206 VAL B O 1
ATOM 5356 N N . LEU B 1 207 ? -2.908 17.422 -4.5 1 90.75 207 LEU B N 1
ATOM 5357 C CA . LEU B 1 207 ? -2.326 17.953 -5.727 1 90.75 207 LEU B CA 1
ATOM 5358 C C . LEU B 1 207 ? -1.497 16.891 -6.445 1 90.75 207 LEU B C 1
ATOM 5360 O O . LEU B 1 207 ? -1.599 16.734 -7.664 1 90.75 207 LEU B O 1
ATOM 5364 N N . GLN B 1 208 ? -0.804 16.188 -5.684 1 87.38 208 GLN B N 1
ATOM 5365 C CA . GLN B 1 208 ? 0.056 15.156 -6.246 1 87.38 208 GLN B CA 1
ATOM 5366 C C . GLN B 1 208 ? -0.769 13.992 -6.789 1 87.38 208 GLN B C 1
ATOM 5368 O O . GLN B 1 208 ? -0.444 13.43 -7.84 1 87.38 208 GLN B O 1
ATOM 5373 N N . ALA B 1 209 ? -1.773 13.562 -6.07 1 89.88 209 ALA B N 1
ATOM 5374 C CA . ALA B 1 209 ? -2.65 12.484 -6.531 1 89.88 209 ALA B CA 1
ATOM 5375 C C . ALA B 1 209 ? -3.311 12.852 -7.859 1 89.88 209 ALA B C 1
ATOM 5377 O O . ALA B 1 209 ? -3.406 12.016 -8.758 1 89.88 209 ALA B O 1
ATOM 5378 N N . ILE B 1 210 ? -3.775 14.078 -7.984 1 91.25 210 ILE B N 1
ATOM 5379 C CA . ILE B 1 210 ? -4.43 14.578 -9.188 1 91.25 210 ILE B CA 1
ATOM 5380 C C . ILE B 1 210 ? -3.459 14.523 -10.367 1 91.25 210 ILE B C 1
ATOM 5382 O O . ILE B 1 210 ? -3.826 14.086 -11.461 1 91.25 210 ILE B O 1
ATOM 5386 N N . GLU B 1 211 ? -2.232 14.961 -10.062 1 85.5 211 GLU B N 1
ATOM 5387 C CA . GLU B 1 211 ? -1.206 14.922 -11.102 1 85.5 211 GLU B CA 1
ATOM 5388 C C . GLU B 1 211 ? -0.899 13.484 -11.516 1 85.5 211 GLU B C 1
ATOM 5390 O O . GLU B 1 211 ? -0.841 13.172 -12.703 1 85.5 211 GLU B O 1
ATOM 5395 N N . ARG B 1 212 ? -0.729 12.609 -10.562 1 82.88 212 ARG B N 1
ATOM 5396 C CA . ARG B 1 212 ? -0.369 11.219 -10.805 1 82.88 212 ARG B CA 1
ATOM 5397 C C . ARG B 1 212 ? -1.43 10.516 -11.641 1 82.88 212 ARG B C 1
ATOM 5399 O O . ARG B 1 212 ? -1.106 9.664 -12.469 1 82.88 212 ARG B O 1
ATOM 5406 N N . LEU B 1 213 ? -2.66 10.875 -11.469 1 87.19 213 LEU B N 1
ATOM 5407 C CA . LEU B 1 213 ? -3.775 10.219 -12.148 1 87.19 213 LEU B CA 1
ATOM 5408 C C . LEU B 1 213 ? -4.152 10.969 -13.414 1 87.19 213 LEU B C 1
ATOM 5410 O O . LEU B 1 213 ? -5.172 10.672 -14.039 1 87.19 213 LEU B O 1
ATOM 5414 N N . ASN B 1 214 ? -3.352 12.023 -13.773 1 86.06 214 ASN B N 1
ATOM 5415 C CA . ASN B 1 214 ? -3.566 12.828 -14.969 1 86.06 214 ASN B CA 1
ATOM 5416 C C . ASN B 1 214 ? -4.934 13.516 -14.938 1 86.06 214 ASN B C 1
ATOM 5418 O O . ASN B 1 214 ? -5.668 13.477 -15.93 1 86.06 214 ASN B O 1
ATOM 5422 N N . LEU B 1 215 ? -5.312 13.992 -13.812 1 91.94 215 LEU B N 1
ATOM 5423 C CA . LEU B 1 215 ? -6.527 14.781 -13.609 1 91.94 215 LEU B C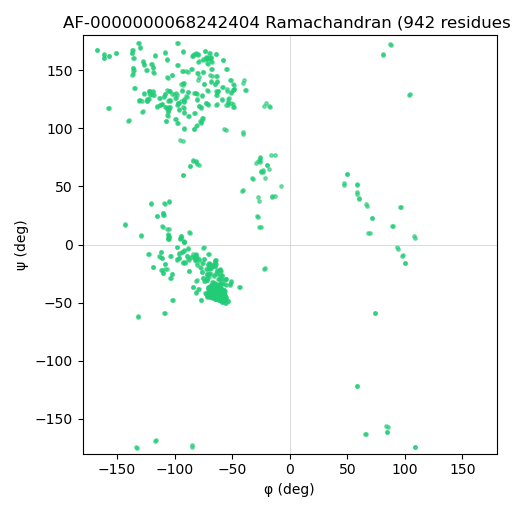A 1
ATOM 5424 C C . LEU B 1 215 ? -6.207 16.266 -13.594 1 91.94 215 LEU B C 1
ATOM 5426 O O . LEU B 1 215 ? -5.047 16.672 -13.711 1 91.94 215 LEU B O 1
ATOM 5430 N N . THR B 1 216 ? -7.25 17.109 -13.555 1 92.31 216 THR B N 1
ATOM 5431 C CA . THR B 1 216 ? -7.078 18.562 -13.492 1 92.31 216 THR B CA 1
ATOM 5432 C C . THR B 1 216 ? -7.762 19.141 -12.258 1 92.31 216 THR B C 1
ATOM 5434 O O . THR B 1 216 ? -8.945 18.875 -12.023 1 92.31 216 THR B O 1
ATOM 5437 N N . ALA B 1 217 ? -7.074 19.953 -11.555 1 95.31 217 ALA B N 1
ATOM 5438 C CA . ALA B 1 217 ? -7.598 20.531 -10.32 1 95.31 217 ALA B CA 1
ATOM 5439 C C . ALA B 1 217 ? -8.359 21.828 -10.602 1 95.31 217 ALA B C 1
ATOM 5441 O O . ALA B 1 217 ? -7.938 22.625 -11.438 1 95.31 217 ALA B O 1
ATOM 5442 N N . VAL B 1 218 ? -9.5 21.906 -10.07 1 96.25 218 VAL B N 1
ATOM 5443 C CA . VAL B 1 218 ? -10.227 23.172 -9.961 1 96.25 218 VAL B CA 1
ATOM 5444 C C . VAL B 1 218 ? -10.195 23.672 -8.516 1 96.25 218 VAL B C 1
ATOM 5446 O O . VAL B 1 218 ? -10.867 23.094 -7.648 1 96.25 218 VAL B O 1
ATOM 5449 N N . GLU B 1 219 ? -9.484 24.719 -8.32 1 96.19 219 GLU B N 1
ATOM 5450 C CA . GLU B 1 219 ? -9.18 25.172 -6.969 1 96.19 219 GLU B CA 1
ATOM 5451 C C . GLU B 1 219 ? -10.219 26.172 -6.477 1 96.19 219 GLU B C 1
ATOM 5453 O O . GLU B 1 219 ? -10.461 27.203 -7.125 1 96.19 219 GLU B O 1
ATOM 5458 N N . ILE B 1 220 ? -10.844 25.891 -5.352 1 97.5 220 ILE B N 1
ATOM 5459 C CA . ILE B 1 220 ? -11.875 26.719 -4.742 1 97.5 220 ILE B CA 1
ATOM 5460 C C . ILE B 1 220 ? -11.266 27.547 -3.615 1 97.5 220 ILE B C 1
ATOM 5462 O O . ILE B 1 220 ? -10.703 27 -2.664 1 97.5 220 ILE B O 1
ATOM 5466 N N . PRO B 1 221 ? -11.445 28.844 -3.67 1 96.44 221 PRO B N 1
ATOM 5467 C CA . PRO B 1 221 ? -10.859 29.672 -2.615 1 96.44 221 PRO B CA 1
ATOM 5468 C C . PRO B 1 221 ? -11.273 29.234 -1.215 1 96.44 221 PRO B C 1
ATOM 5470 O O . PRO B 1 221 ? -12.453 28.969 -0.971 1 96.44 221 PRO B O 1
ATOM 5473 N N . THR B 1 222 ? -10.297 29.109 -0.328 1 96.94 222 THR B N 1
ATOM 5474 C CA . THR B 1 222 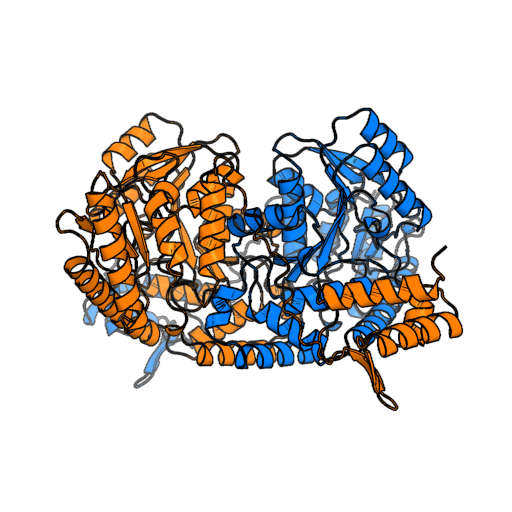? -10.5 28.672 1.043 1 96.94 222 THR B CA 1
ATOM 5475 C C . THR B 1 222 ? -9.867 29.641 2.035 1 96.94 222 THR B C 1
ATOM 5477 O O . THR B 1 222 ? -8.672 29.906 1.967 1 96.94 222 THR B O 1
ATOM 5480 N N . ASP B 1 223 ? -10.703 30.094 2.895 1 94.31 223 ASP B N 1
ATOM 5481 C CA . ASP B 1 223 ? -10.273 31.078 3.885 1 94.31 223 ASP B CA 1
ATOM 5482 C C . ASP B 1 223 ? -9.812 30.391 5.172 1 94.31 223 ASP B C 1
ATOM 5484 O O . ASP B 1 223 ? -10.422 29.406 5.617 1 94.31 223 ASP B O 1
ATOM 5488 N N . PRO B 1 224 ? -8.703 30.859 5.805 1 92.94 224 PRO B N 1
ATOM 5489 C CA . PRO B 1 224 ? -8.195 30.234 7.027 1 92.94 224 PRO B CA 1
ATOM 5490 C C . PRO B 1 224 ? -9.211 30.25 8.172 1 92.94 224 PRO B C 1
ATOM 5492 O O . PRO B 1 224 ? -9.125 29.438 9.086 1 92.94 224 PRO B O 1
ATOM 5495 N N . ARG B 1 225 ? -10.117 31.125 8.109 1 88.94 225 ARG B N 1
ATOM 5496 C CA . ARG B 1 225 ? -11.086 31.234 9.195 1 88.94 225 ARG B CA 1
ATOM 5497 C C . ARG B 1 225 ? -12.414 30.594 8.812 1 88.94 225 ARG B C 1
ATOM 5499 O O . ARG B 1 225 ? -12.938 29.75 9.539 1 88.94 225 ARG B O 1
ATOM 5506 N N . ASP B 1 226 ? -12.875 30.938 7.617 1 87.94 226 ASP B N 1
ATOM 5507 C CA . ASP B 1 226 ? -14.234 30.562 7.246 1 87.94 226 ASP B CA 1
ATOM 5508 C C . ASP B 1 226 ? -14.242 29.297 6.406 1 87.94 226 ASP B C 1
ATOM 5510 O O . ASP B 1 226 ? -15.289 28.656 6.238 1 87.94 226 ASP B O 1
ATOM 5514 N N . GLY B 1 227 ? -13.141 28.938 5.977 1 95.5 227 GLY B N 1
ATOM 5515 C CA . GLY B 1 227 ? -13.039 27.703 5.211 1 95.5 227 GLY B CA 1
ATOM 5516 C C . GLY B 1 227 ? -13.352 27.891 3.738 1 95.5 227 GLY B C 1
ATOM 5517 O O . GLY B 1 227 ? -13.203 28.984 3.199 1 95.5 227 GLY B O 1
ATOM 5518 N N . ILE B 1 228 ? -13.648 26.859 3.064 1 97.31 228 ILE B N 1
ATOM 5519 C CA . ILE B 1 228 ? -13.867 26.828 1.623 1 97.31 228 ILE B CA 1
ATOM 5520 C C . ILE B 1 228 ? -15.086 27.688 1.268 1 97.31 228 ILE B C 1
ATOM 5522 O O . ILE B 1 228 ? -16.078 27.672 1.989 1 97.31 228 ILE B O 1
ATOM 5526 N N . ASP B 1 229 ? -15.023 28.422 0.182 1 97.38 229 ASP B N 1
ATOM 5527 C CA . ASP B 1 229 ? -16.125 29.25 -0.3 1 97.38 229 ASP B CA 1
ATOM 5528 C C . ASP B 1 229 ? -17.188 28.406 -0.99 1 97.38 229 ASP B C 1
ATOM 5530 O O . ASP B 1 229 ? -17.062 28.078 -2.174 1 97.38 229 ASP B O 1
ATOM 5534 N N . LEU B 1 230 ? -18.297 28.203 -0.316 1 98.25 230 LEU B N 1
ATOM 5535 C CA . LEU B 1 230 ? -19.328 27.312 -0.813 1 98.25 230 LEU B CA 1
ATOM 5536 C C . LEU B 1 230 ? -20.125 27.969 -1.935 1 98.25 230 LEU B C 1
ATOM 5538 O O . LEU B 1 230 ? -20.719 27.281 -2.76 1 98.25 230 LEU B O 1
ATOM 5542 N N . ASP B 1 231 ? -20.141 29.297 -1.987 1 96.75 231 ASP B N 1
ATOM 5543 C CA . ASP B 1 231 ? -20.797 29.969 -3.098 1 96.75 231 ASP B CA 1
ATOM 5544 C C . ASP B 1 231 ? -20.031 29.781 -4.398 1 96.75 231 ASP B C 1
ATOM 5546 O O . ASP B 1 231 ? -20.609 29.531 -5.449 1 96.75 231 ASP B O 1
ATOM 5550 N N . VAL B 1 232 ? -18.75 29.922 -4.301 1 96.5 232 VAL B N 1
ATOM 5551 C CA . VAL B 1 232 ? -17.906 29.688 -5.465 1 96.5 232 VAL B CA 1
ATOM 5552 C C . VAL B 1 232 ? -18.016 28.219 -5.887 1 96.5 232 VAL B C 1
ATOM 5554 O O . VAL B 1 232 ? -18.078 27.906 -7.082 1 96.5 232 VAL B O 1
ATOM 5557 N N . LEU B 1 233 ? -18.047 27.328 -4.895 1 98 233 LEU B N 1
ATOM 5558 C CA . LEU B 1 233 ? -18.188 25.906 -5.199 1 98 233 LEU B CA 1
ATOM 5559 C C . LEU B 1 233 ? -19.469 25.641 -5.965 1 98 233 LEU B C 1
ATOM 5561 O O . LEU B 1 233 ? -19.469 24.906 -6.953 1 98 233 LEU B O 1
ATOM 5565 N N . ALA B 1 234 ? -20.531 26.234 -5.512 1 97.62 234 ALA B N 1
ATOM 5566 C CA . ALA B 1 234 ? -21.828 26.078 -6.18 1 97.62 234 ALA B CA 1
ATOM 5567 C C . ALA B 1 234 ? -21.75 26.547 -7.629 1 97.62 234 ALA B C 1
ATOM 5569 O O . ALA B 1 234 ? -22.297 25.891 -8.531 1 97.62 234 ALA B O 1
ATOM 5570 N N . SER B 1 235 ? -21.125 27.625 -7.82 1 95.88 235 SER B N 1
ATOM 5571 C CA . SER B 1 235 ? -20.953 28.172 -9.164 1 95.88 235 SER B CA 1
ATOM 5572 C C . SER B 1 235 ? -20.141 27.219 -10.039 1 95.88 235 SER B C 1
ATOM 5574 O O . SER B 1 235 ? -20.453 27.031 -11.219 1 95.88 235 SER B O 1
ATOM 5576 N N . VAL B 1 236 ? -19.078 26.703 -9.492 1 95.62 236 VAL B N 1
ATOM 5577 C CA . VAL B 1 236 ? -18.203 25.781 -10.211 1 95.62 236 VAL B CA 1
ATOM 5578 C C . VAL B 1 236 ? -18.969 24.5 -10.57 1 95.62 236 VAL B C 1
ATOM 5580 O O . VAL B 1 236 ? -18.859 24.016 -11.695 1 95.62 236 VAL B O 1
ATOM 5583 N N . PHE B 1 237 ? -19.766 23.984 -9.594 1 96.94 237 PHE B N 1
ATOM 5584 C CA . PHE B 1 237 ? -20.547 22.781 -9.828 1 96.94 237 PHE B CA 1
ATOM 5585 C C . PHE B 1 237 ? -21.562 23 -10.953 1 96.94 237 PHE B C 1
ATOM 5587 O O . PHE B 1 237 ? -21.859 22.078 -11.719 1 96.94 237 PHE B O 1
ATOM 5594 N N . SER B 1 238 ? -22.031 24.219 -11.125 1 95.44 238 SER B N 1
ATOM 5595 C CA . SER B 1 238 ? -23.062 24.516 -12.117 1 95.44 238 SER B CA 1
ATOM 5596 C C . SER B 1 238 ? -22.453 24.812 -13.484 1 95.44 238 SER B C 1
ATOM 5598 O O . SER B 1 238 ? -23.109 24.609 -14.508 1 95.44 238 SER B O 1
ATOM 5600 N N . SER B 1 239 ? -21.219 25.219 -13.523 1 93.5 239 SER B N 1
ATOM 5601 C CA . SER B 1 239 ? -20.672 25.766 -14.758 1 93.5 239 SER B CA 1
ATOM 5602 C C . SER B 1 239 ? -19.625 24.828 -15.367 1 93.5 239 SER B C 1
ATOM 5604 O O . SER B 1 239 ? -19.297 24.938 -16.547 1 93.5 239 SER B O 1
ATOM 5606 N N . MET B 1 240 ? -19.062 23.969 -14.539 1 93.31 240 MET B N 1
ATOM 5607 C CA . MET B 1 240 ? -18.016 23.078 -15.016 1 93.31 240 MET B CA 1
ATOM 5608 C C . MET B 1 240 ? -18.406 21.625 -14.828 1 93.31 240 MET B C 1
ATOM 5610 O O . MET B 1 240 ? -19.234 21.297 -13.977 1 93.31 240 MET B O 1
ATOM 5614 N N . ASP B 1 241 ? -17.859 20.781 -15.602 1 95.5 241 ASP B N 1
ATOM 5615 C CA . ASP B 1 241 ? -18.156 19.344 -15.516 1 95.5 241 ASP B CA 1
ATOM 5616 C C . ASP B 1 241 ? -17.25 18.656 -14.492 1 95.5 241 ASP B C 1
ATOM 5618 O O . ASP B 1 241 ? -16.438 17.812 -14.844 1 95.5 241 ASP B O 1
ATOM 5622 N N . ILE B 1 242 ? -17.453 18.984 -13.281 1 97.5 242 ILE B N 1
ATOM 5623 C CA . ILE B 1 242 ? -16.688 18.406 -12.172 1 97.5 242 ILE B CA 1
ATOM 5624 C C . ILE B 1 242 ? -17.109 16.953 -11.969 1 97.5 242 ILE B C 1
ATOM 5626 O O . ILE B 1 242 ? -18.297 16.656 -11.875 1 97.5 242 ILE B O 1
ATOM 5630 N N . LYS B 1 243 ? -16.094 16.078 -11.844 1 97.94 243 LYS B N 1
ATOM 5631 C CA . LYS B 1 243 ? -16.406 14.656 -11.727 1 97.94 243 LYS B CA 1
ATOM 5632 C C . LYS B 1 243 ? -16.281 14.18 -10.281 1 97.94 243 LYS B C 1
ATOM 5634 O O . LYS B 1 243 ? -16.875 13.164 -9.906 1 97.94 243 LYS B O 1
ATOM 5639 N N . ALA B 1 244 ? -15.492 14.867 -9.547 1 98.38 244 ALA B N 1
ATOM 5640 C CA . ALA B 1 244 ? -15.312 14.562 -8.125 1 98.38 244 ALA B CA 1
ATOM 5641 C C . ALA B 1 244 ? -14.812 15.789 -7.367 1 98.38 244 ALA B C 1
ATOM 5643 O O . ALA B 1 244 ? -14.375 16.766 -7.977 1 98.38 244 ALA B O 1
ATOM 5644 N N . CYS B 1 245 ? -14.93 15.797 -6.082 1 98.19 245 CYS B N 1
ATOM 5645 C CA . CYS B 1 245 ? -14.305 16.812 -5.238 1 98.19 245 CYS B CA 1
ATOM 5646 C C . CYS B 1 245 ? -13.648 16.172 -4.02 1 98.19 245 CYS B C 1
ATOM 5648 O O . CYS B 1 245 ? -14.031 15.078 -3.605 1 98.19 245 CYS B O 1
ATOM 5650 N N . TRP B 1 246 ? -12.602 16.75 -3.514 1 98.19 246 TRP B N 1
ATOM 5651 C CA . TRP B 1 246 ? -11.805 16.312 -2.371 1 98.19 246 TRP B CA 1
ATOM 5652 C C . TRP B 1 246 ? -11.633 17.438 -1.364 1 98.19 246 TRP B C 1
ATOM 5654 O O . TRP B 1 246 ? -10.992 18.453 -1.662 1 98.19 246 TRP B O 1
ATOM 5664 N N . PHE B 1 247 ? -12.219 17.281 -0.138 1 98.25 247 PHE B N 1
ATOM 5665 C CA . PHE B 1 247 ? -12.172 18.344 0.864 1 98.25 247 PHE B CA 1
ATOM 5666 C C . PHE B 1 247 ? -11.844 17.766 2.238 1 98.25 247 PHE B C 1
ATOM 5668 O O . PHE B 1 247 ? -12.102 16.594 2.506 1 98.25 247 PHE B O 1
ATOM 5675 N N . MET B 1 248 ? -11.25 18.547 3.049 1 97.56 248 MET B N 1
ATOM 5676 C CA . MET B 1 248 ? -11.078 18.312 4.477 1 97.56 248 MET B CA 1
ATOM 5677 C C . MET B 1 248 ? -12.016 19.188 5.297 1 97.56 248 MET B C 1
ATOM 5679 O O . MET B 1 248 ? -11.945 20.406 5.219 1 97.56 248 MET B O 1
ATOM 5683 N N . THR B 1 249 ? -12.836 18.562 6.152 1 95.75 249 THR B N 1
ATOM 5684 C CA . THR B 1 249 ? -13.844 19.359 6.859 1 95.75 249 THR B CA 1
ATOM 5685 C C . THR B 1 249 ? -13.422 19.594 8.305 1 95.75 249 THR B C 1
ATOM 5687 O O . THR B 1 249 ? -14.047 20.375 9.016 1 95.75 249 THR B O 1
ATOM 5690 N N . GLU B 1 250 ? -12.391 18.906 8.703 1 94.31 250 GLU B N 1
ATOM 5691 C CA . GLU B 1 250 ? -11.891 19.047 10.062 1 94.31 250 GLU B CA 1
ATOM 5692 C C . GLU B 1 250 ? -10.383 19.266 10.078 1 94.31 250 GLU B C 1
ATOM 5694 O O . GLU B 1 250 ? -9.617 18.438 9.586 1 94.31 250 GLU B O 1
ATOM 5699 N N . SER B 1 251 ? -9.953 20.438 10.742 1 94.12 251 SER B N 1
ATOM 5700 C CA . SER B 1 251 ? -8.531 20.75 10.898 1 94.12 251 SER B CA 1
ATOM 5701 C C . SER B 1 251 ? -7.789 20.625 9.578 1 94.12 251 SER B C 1
ATOM 5703 O O . SER B 1 251 ? -6.785 19.906 9.484 1 94.12 251 SER B O 1
ATOM 5705 N N . GLN B 1 252 ? -8.203 21.391 8.672 1 96.31 252 GLN B N 1
ATOM 5706 C CA . GLN B 1 252 ? -7.762 21.312 7.285 1 96.31 252 GLN B CA 1
ATOM 5707 C C . GLN B 1 252 ? -6.27 21.609 7.168 1 96.31 252 GLN B C 1
ATOM 5709 O O . GLN B 1 252 ? -5.762 22.516 7.816 1 96.31 252 GLN B O 1
ATOM 5714 N N . ASN B 1 253 ? -5.539 20.766 6.527 1 97.06 253 ASN B N 1
ATOM 5715 C CA . ASN B 1 253 ? -4.145 20.969 6.148 1 97.06 253 ASN B CA 1
ATOM 5716 C C . ASN B 1 253 ? -4.031 21.672 4.793 1 97.06 253 ASN B C 1
ATOM 5718 O O . ASN B 1 253 ? -4.441 21.109 3.771 1 97.06 253 ASN B O 1
ATOM 5722 N N . PRO B 1 254 ? -3.584 22.922 4.715 1 97.31 254 PRO B N 1
ATOM 5723 C CA . PRO B 1 254 ? -2.596 23.469 5.637 1 97.31 254 PRO B CA 1
ATOM 5724 C C . PRO B 1 254 ? -3.18 24.547 6.555 1 97.31 254 PRO B C 1
ATOM 5726 O O . PRO B 1 254 ? -2.512 25 7.484 1 97.31 254 PRO B O 1
ATOM 5729 N N . LEU B 1 255 ? -4.387 24.984 6.398 1 97.06 255 LEU B N 1
ATOM 5730 C CA . LEU B 1 255 ? -4.891 26.219 6.992 1 97.06 255 LEU B CA 1
ATOM 5731 C C . LEU B 1 255 ? -5.285 26 8.453 1 97.06 255 LEU B C 1
ATOM 5733 O O . LEU B 1 255 ? -5.324 26.953 9.234 1 97.06 255 LEU B O 1
ATOM 5737 N N . GLY B 1 256 ? -5.707 24.844 8.758 1 95.31 256 GLY B N 1
ATOM 5738 C CA . GLY B 1 256 ? -6.016 24.5 10.141 1 95.31 256 GLY B CA 1
ATOM 5739 C C . GLY B 1 256 ? -7.473 24.703 10.492 1 95.31 256 GLY B C 1
ATOM 5740 O O . GLY B 1 256 ? -7.914 24.328 11.578 1 95.31 256 GLY B O 1
ATOM 5741 N N . TYR B 1 257 ? -8.266 25.203 9.633 1 93.81 257 TYR B N 1
ATOM 5742 C CA . TYR B 1 257 ? -9.648 25.516 9.984 1 93.81 257 TYR B CA 1
ATOM 5743 C C . TYR B 1 257 ? -10.484 24.234 10.07 1 93.81 257 TYR B C 1
ATOM 5745 O O . TYR B 1 257 ? -10.117 23.203 9.508 1 93.81 257 TYR B O 1
ATOM 5753 N N . SER B 1 258 ? -11.625 24.328 10.773 1 94.25 258 SER B N 1
ATOM 5754 C CA . SER B 1 258 ? -12.688 23.328 10.789 1 94.25 258 SER B CA 1
ATOM 5755 C C . SER B 1 258 ? -14.016 23.922 10.344 1 94.25 258 SER B C 1
ATOM 5757 O O . SER B 1 258 ? -14.406 25 10.805 1 94.25 258 SER B O 1
ATOM 5759 N N . MET B 1 259 ? -14.617 23.25 9.477 1 94.12 259 MET B N 1
ATOM 5760 C CA . MET B 1 259 ? -15.883 23.719 8.914 1 94.12 259 MET B CA 1
ATOM 5761 C C . MET B 1 259 ? -16.984 23.672 9.961 1 94.12 259 MET B C 1
ATOM 5763 O O . MET B 1 259 ? -17.078 22.719 10.734 1 94.12 259 MET B O 1
ATOM 5767 N N . SER B 1 260 ? -17.828 24.672 9.969 1 92.56 260 SER B N 1
ATOM 5768 C CA . SER B 1 260 ? -18.984 24.688 10.867 1 92.56 260 SER B CA 1
ATOM 5769 C C . SER B 1 260 ? -20 23.625 10.484 1 92.56 260 SER B C 1
ATOM 5771 O O . SER B 1 260 ? -20.016 23.156 9.344 1 92.56 260 SER B O 1
ATOM 5773 N N . GLU B 1 261 ? -20.859 23.297 11.422 1 92.06 261 GLU B N 1
ATOM 5774 C CA . GLU B 1 261 ? -21.922 22.328 11.164 1 92.06 261 GLU B CA 1
ATOM 5775 C C . GLU B 1 261 ? -22.828 22.781 10.031 1 92.06 261 GLU B C 1
ATOM 5777 O O . GLU B 1 261 ? -23.219 21.984 9.172 1 92.06 261 GLU B O 1
ATOM 5782 N N . THR B 1 262 ? -23.141 24.047 10.062 1 95.06 262 THR B N 1
ATOM 5783 C CA . THR B 1 262 ? -24 24.625 9.039 1 95.06 262 THR B CA 1
ATOM 5784 C C . THR B 1 262 ? -23.359 24.484 7.656 1 95.06 262 THR B C 1
ATOM 5786 O O . THR B 1 262 ? -24.031 24.125 6.691 1 95.06 262 THR B O 1
ATOM 5789 N N . ASN B 1 263 ? -22.125 24.797 7.555 1 96.25 263 ASN B N 1
ATOM 5790 C CA . ASN B 1 263 ? -21.422 24.719 6.273 1 96.25 263 ASN B CA 1
ATOM 5791 C C . ASN B 1 263 ? -21.266 23.266 5.824 1 96.25 263 ASN B C 1
ATOM 5793 O O . ASN B 1 263 ? -21.297 22.969 4.629 1 96.25 263 ASN B O 1
ATOM 5797 N N . LYS B 1 264 ? -21.062 22.344 6.742 1 96.44 264 LYS B N 1
ATOM 5798 C CA . LYS B 1 264 ? -21 20.922 6.398 1 96.44 264 LYS B CA 1
ATOM 5799 C C . LYS B 1 264 ? -22.328 20.438 5.805 1 96.44 264 LYS B C 1
ATOM 5801 O O . LYS B 1 264 ? -22.328 19.656 4.848 1 96.44 264 LYS B O 1
ATOM 5806 N N . GLN B 1 265 ? -23.406 20.844 6.41 1 96.56 265 GLN B N 1
ATOM 5807 C CA . GLN B 1 265 ? -24.719 20.516 5.883 1 96.56 265 GLN B CA 1
ATOM 5808 C C . GLN B 1 265 ? -24.906 21.062 4.473 1 96.56 265 GLN B C 1
ATOM 5810 O O . GLN B 1 265 ? -25.375 20.344 3.578 1 96.56 265 GLN B O 1
ATOM 5815 N N . ARG B 1 266 ? -24.547 22.297 4.332 1 97.94 266 ARG B N 1
ATOM 5816 C CA . ARG B 1 266 ? -24.656 22.938 3.023 1 97.94 266 ARG B CA 1
ATOM 5817 C C . ARG B 1 266 ? -23.781 22.219 1.995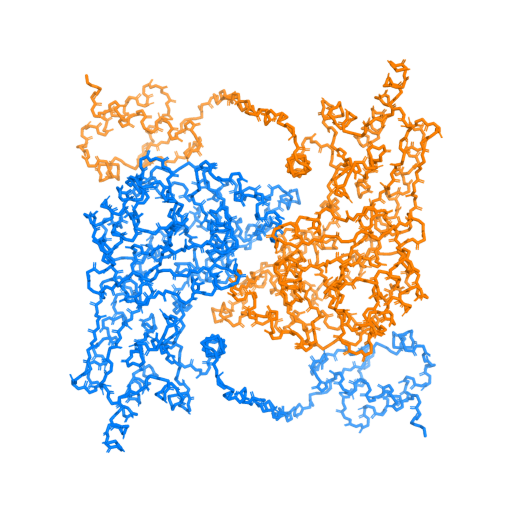 1 97.94 266 ARG B C 1
ATOM 5819 O O . ARG B 1 266 ? -24.203 22.016 0.853 1 97.94 266 ARG B O 1
ATOM 5826 N N . LEU B 1 267 ? -22.578 21.875 2.381 1 98.12 267 LEU B N 1
ATOM 5827 C CA . LEU B 1 267 ? -21.672 21.156 1.507 1 98.12 267 LEU B CA 1
ATOM 5828 C C . LEU B 1 267 ? -22.297 19.828 1.056 1 98.12 267 LEU B C 1
ATOM 5830 O O . LEU B 1 267 ? -22.25 19.5 -0.131 1 98.12 267 LEU B O 1
ATOM 5834 N N . ALA B 1 268 ? -22.844 19.062 1.975 1 98.06 268 ALA B N 1
ATOM 5835 C CA . ALA B 1 268 ? -23.484 17.797 1.651 1 98.06 268 ALA B CA 1
ATOM 5836 C C . ALA B 1 268 ? -24.656 18.016 0.697 1 98.06 268 ALA B C 1
ATOM 5838 O O . ALA B 1 268 ? -24.859 17.219 -0.231 1 98.06 268 ALA B O 1
ATOM 5839 N N . GLU B 1 269 ? -25.391 19.047 0.951 1 97.88 269 GLU B N 1
ATOM 5840 C CA . GLU B 1 269 ? -26.531 19.359 0.085 1 97.88 269 GLU B CA 1
ATOM 5841 C C . GLU B 1 269 ? -26.062 19.656 -1.339 1 97.88 269 GLU B C 1
ATOM 5843 O O . GLU B 1 269 ? -26.688 19.203 -2.305 1 97.88 269 GLU B O 1
ATOM 5848 N N . LEU B 1 270 ? -25 20.453 -1.483 1 97.88 270 LEU B N 1
ATOM 5849 C CA . LEU B 1 270 ? -24.453 20.781 -2.795 1 97.88 270 LEU B CA 1
ATOM 5850 C C . LEU B 1 270 ? -24.016 19.516 -3.531 1 97.88 270 LEU B C 1
ATOM 5852 O O . LEU B 1 270 ? -24.359 19.328 -4.695 1 97.88 270 LEU B O 1
ATOM 5856 N N . VAL B 1 271 ? -23.297 18.688 -2.838 1 97.38 271 VAL B N 1
ATOM 5857 C CA . VAL B 1 271 ? -22.75 17.453 -3.402 1 97.38 271 VAL B CA 1
ATOM 5858 C C . VAL B 1 271 ? -23.891 16.547 -3.844 1 97.38 271 VAL B C 1
ATOM 5860 O O . VAL B 1 271 ? -23.844 15.945 -4.918 1 97.38 271 VAL B O 1
ATOM 5863 N N . ASN B 1 272 ? -24.938 16.469 -3.076 1 97.19 272 ASN B N 1
ATOM 5864 C CA . ASN B 1 272 ? -26.094 15.633 -3.381 1 97.19 272 ASN B CA 1
ATOM 5865 C C . ASN B 1 272 ? -26.922 16.203 -4.531 1 97.19 272 ASN B C 1
ATOM 5867 O O . ASN B 1 272 ? -27.359 15.469 -5.414 1 97.19 272 ASN B O 1
ATOM 5871 N N . HIS B 1 273 ? -27.094 17.469 -4.508 1 97.19 273 HIS B N 1
ATOM 5872 C CA . HIS B 1 273 ? -27.891 18.141 -5.531 1 97.19 273 HIS B CA 1
ATOM 5873 C C . HIS B 1 273 ? -27.281 17.969 -6.914 1 97.19 273 HIS B C 1
ATOM 5875 O O . HIS B 1 273 ? -27.984 17.656 -7.879 1 97.19 273 HIS B O 1
ATOM 5881 N N . TYR B 1 274 ? -26 18.125 -7.02 1 97.06 274 TYR B N 1
ATOM 5882 C CA . TYR B 1 274 ? -25.328 18.062 -8.312 1 97.06 274 TYR B CA 1
ATOM 5883 C C . TYR B 1 274 ? -24.844 16.641 -8.609 1 97.06 274 TYR B C 1
ATOM 5885 O O . TYR B 1 274 ? -24.312 16.375 -9.688 1 97.06 274 TYR B O 1
ATOM 5893 N N . GLN B 1 275 ? -25 15.711 -7.652 1 96.94 275 GLN B N 1
ATOM 5894 C CA . GLN B 1 275 ? -24.641 14.312 -7.793 1 96.94 275 GLN B CA 1
ATOM 5895 C C . GLN B 1 275 ? -23.156 14.156 -8.125 1 96.94 275 GLN B C 1
ATOM 5897 O O . GLN B 1 275 ? -22.797 13.43 -9.047 1 96.94 275 GLN B O 1
ATOM 5902 N N . ILE B 1 276 ? -22.328 14.906 -7.438 1 97.5 276 ILE B N 1
ATOM 5903 C CA . ILE B 1 276 ? -20.875 14.852 -7.582 1 97.5 276 ILE B CA 1
ATOM 5904 C C . ILE B 1 276 ? -20.266 14.109 -6.391 1 97.5 276 ILE B C 1
ATOM 5906 O O . ILE B 1 276 ? -20.422 14.531 -5.242 1 97.5 276 ILE B O 1
ATOM 5910 N N . PRO B 1 277 ? -19.578 12.945 -6.664 1 98 277 PRO B N 1
ATOM 5911 C CA . PRO B 1 277 ? -18.938 12.25 -5.547 1 98 277 PRO B CA 1
ATOM 5912 C C . PRO B 1 277 ? -17.922 13.117 -4.812 1 98 277 PRO B C 1
ATOM 5914 O O . PRO B 1 277 ? -17.156 13.852 -5.449 1 98 277 PRO B O 1
ATOM 5917 N N . MET B 1 278 ? -17.969 13.078 -3.516 1 98.56 278 MET B N 1
ATOM 5918 C CA . MET B 1 278 ? -17.031 13.836 -2.693 1 98.56 278 MET B CA 1
ATOM 5919 C C . MET B 1 278 ? -16.188 12.898 -1.831 1 98.56 278 MET B C 1
ATOM 5921 O O . MET B 1 278 ? -16.719 11.992 -1.19 1 98.56 278 MET B O 1
ATOM 5925 N N . ILE B 1 279 ? -14.953 13.094 -1.907 1 98.62 279 ILE B N 1
ATOM 5926 C CA . ILE B 1 279 ? -14.016 12.445 -1 1 98.62 279 ILE B CA 1
ATOM 5927 C C . ILE B 1 279 ? -13.766 13.344 0.209 1 98.62 279 ILE B C 1
ATOM 5929 O O . ILE B 1 279 ? -13.234 14.445 0.069 1 98.62 279 ILE B O 1
ATOM 5933 N N . GLU B 1 280 ? -14.172 12.914 1.354 1 98.62 280 GLU B N 1
ATOM 5934 C CA . GLU B 1 280 ? -13.938 13.641 2.6 1 98.62 280 GLU B CA 1
ATOM 5935 C C . GLU B 1 280 ? -12.719 13.086 3.336 1 98.62 280 GLU B C 1
ATOM 5937 O O . GLU B 1 280 ? -12.773 11.984 3.895 1 98.62 280 GLU B O 1
ATOM 5942 N N . ASP B 1 281 ? -11.648 13.797 3.268 1 98.12 281 ASP B N 1
ATOM 5943 C CA . ASP B 1 281 ? -10.438 13.469 4.008 1 98.12 281 ASP B CA 1
ATOM 5944 C C . ASP B 1 281 ? -10.578 13.82 5.484 1 98.12 281 ASP B C 1
ATOM 5946 O O . ASP B 1 281 ? -10.547 15 5.855 1 98.12 281 ASP B O 1
ATOM 5950 N N . ASP B 1 282 ? -10.68 12.805 6.328 1 96.56 282 ASP B N 1
ATOM 5951 C CA . ASP B 1 282 ? -11.062 13 7.719 1 96.56 282 ASP B CA 1
ATOM 5952 C C . ASP B 1 282 ? -9.977 12.492 8.664 1 96.56 282 ASP B C 1
ATOM 5954 O O . ASP B 1 282 ? -10.273 12.023 9.766 1 96.56 282 ASP B O 1
ATOM 5958 N N . VAL B 1 283 ? -8.742 12.617 8.344 1 96.06 283 VAL B N 1
ATOM 5959 C CA . VAL B 1 283 ? -7.641 12 9.07 1 96.06 283 VAL B CA 1
ATOM 5960 C C . VAL B 1 283 ? -7.383 12.766 10.367 1 96.06 283 VAL B C 1
ATOM 5962 O O . VAL B 1 283 ? -6.754 12.25 11.289 1 96.06 283 VAL B O 1
ATOM 5965 N N . TYR B 1 284 ? -7.891 14.008 10.531 1 95.62 284 TYR B N 1
ATOM 5966 C CA . TYR B 1 284 ? -7.59 14.82 11.703 1 95.62 284 TYR B CA 1
ATOM 5967 C C . TYR B 1 284 ? -8.789 14.883 12.641 1 95.62 284 TYR B C 1
ATOM 5969 O O . TYR B 1 284 ? -8.758 15.609 13.641 1 95.62 284 TYR B O 1
ATOM 5977 N N . ARG B 1 285 ? -9.836 14.18 12.391 1 92.06 285 ARG B N 1
ATOM 5978 C CA . ARG B 1 285 ? -11.094 14.305 13.117 1 92.06 285 ARG B CA 1
ATOM 5979 C C . ARG B 1 285 ? -10.883 14.086 14.617 1 92.06 285 ARG B C 1
ATOM 5981 O O . ARG B 1 285 ? -11.445 14.805 15.438 1 92.06 285 ARG B O 1
ATOM 5988 N N . GLU B 1 286 ? -10.102 13.141 14.953 1 92.06 286 GLU B N 1
ATOM 5989 C CA . GLU B 1 286 ? -9.906 12.758 16.344 1 92.06 286 GLU B CA 1
ATOM 5990 C C . GLU B 1 286 ? -9.117 13.812 17.109 1 92.06 286 GLU B C 1
ATOM 5992 O O . GLU B 1 286 ? -9.039 13.773 18.344 1 92.06 286 GLU B O 1
ATOM 5997 N N . LEU B 1 287 ? -8.609 14.773 16.422 1 93.69 287 LEU B N 1
ATOM 5998 C CA . LEU B 1 287 ? -7.727 15.75 17.062 1 93.69 287 LEU B CA 1
ATOM 5999 C C . LEU B 1 287 ? -8.445 17.078 17.266 1 93.69 287 LEU B C 1
ATOM 6001 O O . LEU B 1 287 ? -7.809 18.094 17.578 1 93.69 287 LEU B O 1
ATOM 6005 N N . GLY B 1 288 ? -9.688 17.172 17.047 1 85.5 288 GLY B N 1
ATOM 6006 C CA . GLY B 1 288 ? -10.461 18.375 17.25 1 85.5 288 GLY B CA 1
ATOM 6007 C C . GLY B 1 288 ? -10.656 18.734 18.703 1 85.5 288 GLY B C 1
ATOM 6008 O O . GLY B 1 288 ? -10.305 17.969 19.594 1 85.5 288 GLY B O 1
ATOM 6009 N N . ILE B 1 289 ? -11.008 20.016 18.844 1 75.75 289 ILE B N 1
ATOM 6010 C CA . ILE B 1 289 ? -11.273 20.5 20.188 1 75.75 289 ILE B CA 1
ATOM 6011 C C . ILE B 1 289 ? -12.766 20.406 20.484 1 75.75 289 ILE B C 1
ATOM 6013 O O . ILE B 1 289 ? -13.602 20.641 19.609 1 75.75 289 ILE B O 1
ATOM 6017 N N . GLY B 1 290 ? -13.062 19.953 21.719 1 63.47 290 GLY B N 1
ATOM 6018 C CA . GLY B 1 290 ? -14.43 19.984 22.234 1 63.47 290 GLY B CA 1
ATOM 6019 C C . GLY B 1 290 ? -15.094 18.625 22.219 1 63.47 290 GLY B C 1
ATOM 6020 O O . GLY B 1 290 ? -14.625 17.703 21.547 1 63.47 290 GLY B O 1
ATOM 6021 N N . ASN B 1 291 ? -15.641 18.141 23.188 1 55.56 291 ASN B N 1
ATOM 6022 C CA . ASN B 1 291 ? -16.5 16.984 23.344 1 55.56 291 ASN B CA 1
ATOM 6023 C C . ASN B 1 291 ? -17.984 17.375 23.266 1 55.56 291 ASN B C 1
ATOM 6025 O O . ASN B 1 291 ? -18.438 18.25 24 1 55.56 291 ASN B O 1
ATOM 6029 N N . PRO B 1 292 ? -18.844 16.672 22.203 1 53.59 292 PRO B N 1
ATOM 6030 C CA . PRO B 1 292 ? -18.344 15.633 21.297 1 53.59 292 PRO B CA 1
ATOM 6031 C C . PRO B 1 292 ? -17.672 16.203 20.047 1 53.59 292 PRO B C 1
ATOM 6033 O O . PRO B 1 292 ? -17.844 17.391 19.734 1 53.59 292 PRO B O 1
ATOM 6036 N N . SER B 1 293 ? -16.891 15.336 19.391 1 63.12 293 SER B N 1
ATOM 6037 C CA . SER B 1 293 ? -16.266 15.719 18.125 1 63.12 293 SER B CA 1
ATOM 6038 C C . SER B 1 293 ? -17.297 16 17.047 1 63.12 293 SER B C 1
ATOM 6040 O O . SER B 1 293 ? -18.375 15.406 17.047 1 63.12 293 SER B O 1
ATOM 6042 N N . SER B 1 294 ? -17.188 17.094 16.359 1 80.31 294 SER B N 1
ATOM 6043 C CA . SER B 1 294 ? -18.016 17.5 15.219 1 80.31 294 SER B CA 1
ATOM 6044 C C . SER B 1 294 ? -18.125 16.375 14.195 1 80.31 294 SER B C 1
ATOM 6046 O O . SER B 1 294 ? -17.156 15.633 13.984 1 80.31 294 SER B O 1
ATOM 6048 N N . LEU B 1 295 ? -19.328 16.125 13.758 1 90.06 295 LEU B N 1
ATOM 6049 C CA . LEU B 1 295 ? -19.578 15.109 12.742 1 90.06 295 LEU B CA 1
ATOM 6050 C C . LEU B 1 295 ? -19 15.539 11.398 1 90.06 295 LEU B C 1
ATOM 6052 O O . LEU B 1 295 ? -18.891 16.734 11.109 1 90.06 295 LEU B O 1
ATOM 6056 N N . PRO B 1 296 ? -18.609 14.555 10.578 1 95.62 296 PRO B N 1
ATOM 6057 C CA . PRO B 1 296 ? -18.219 14.891 9.211 1 95.62 296 PRO B CA 1
ATOM 6058 C C . PRO B 1 296 ? -19.406 15.25 8.328 1 95.62 296 PRO B C 1
ATOM 6060 O O . PRO B 1 296 ? -20.562 15.039 8.711 1 95.62 296 PRO B O 1
ATOM 6063 N N . ALA B 1 297 ? -19.125 15.828 7.188 1 96.81 297 ALA B N 1
ATOM 6064 C CA . ALA B 1 297 ? -20.172 16.125 6.211 1 96.81 297 ALA B CA 1
ATOM 6065 C C . ALA B 1 297 ? -20.938 14.859 5.824 1 96.81 297 ALA B C 1
ATOM 6067 O O . ALA B 1 297 ? -22.125 14.914 5.508 1 96.81 297 ALA B O 1
ATOM 6068 N N . LYS B 1 298 ? -20.266 13.695 5.863 1 97.31 298 LYS B N 1
ATOM 6069 C CA . LYS B 1 298 ? -20.859 12.398 5.555 1 97.31 298 LYS B CA 1
ATOM 6070 C C . LYS B 1 298 ? -22.141 12.172 6.344 1 97.31 298 LYS B C 1
ATOM 6072 O O . LYS B 1 298 ? -23.062 11.508 5.859 1 97.31 298 LYS B O 1
ATOM 6077 N N . ALA B 1 299 ? -22.25 12.703 7.52 1 94.12 299 ALA B N 1
ATOM 6078 C CA . ALA B 1 299 ? -23.406 12.523 8.383 1 94.12 299 ALA B CA 1
ATOM 6079 C C . ALA B 1 299 ? -24.656 13.125 7.742 1 94.12 299 ALA B C 1
ATOM 6081 O O . ALA B 1 299 ? -25.781 12.719 8.062 1 94.12 299 ALA B O 1
ATOM 6082 N N . TYR B 1 300 ? -24.453 14.031 6.852 1 95.12 300 TYR B N 1
ATOM 6083 C CA . TYR B 1 300 ? -25.578 14.727 6.223 1 95.12 300 TYR B CA 1
ATOM 6084 C C . TYR B 1 300 ? -25.797 14.234 4.797 1 95.12 300 TYR B C 1
ATOM 6086 O O . TYR B 1 300 ? -26.594 14.812 4.051 1 95.12 300 TYR B O 1
ATOM 6094 N N . ASP B 1 301 ? -25.062 13.219 4.406 1 95.62 301 ASP B N 1
ATOM 6095 C CA . ASP B 1 301 ? -25.141 12.633 3.072 1 95.62 301 ASP B CA 1
ATOM 6096 C C . ASP B 1 301 ? -26.359 11.734 2.941 1 95.62 301 ASP B C 1
ATOM 6098 O O . ASP B 1 301 ? -26.328 10.562 3.326 1 95.62 301 ASP B O 1
ATOM 6102 N N . LYS B 1 302 ? -27.359 12.117 2.271 1 90.44 302 LYS B N 1
ATOM 6103 C CA . LYS B 1 302 ? -28.609 11.375 2.174 1 90.44 302 LYS B CA 1
ATOM 6104 C C . LYS B 1 302 ? -28.609 10.445 0.963 1 90.44 302 LYS B C 1
ATOM 6106 O O . LYS B 1 302 ? -29.422 9.523 0.88 1 90.44 302 LYS B O 1
ATOM 6111 N N . VAL B 1 303 ? -27.75 10.617 0.077 1 91.5 303 VAL B N 1
ATOM 6112 C CA . VAL B 1 303 ? -27.797 9.898 -1.192 1 91.5 303 VAL B CA 1
ATOM 6113 C C . VAL B 1 303 ? -26.656 8.883 -1.254 1 91.5 303 VAL B C 1
ATOM 6115 O O . VAL B 1 303 ? -26.734 7.895 -1.992 1 91.5 303 VAL B O 1
ATOM 6118 N N . GLY B 1 304 ? -25.594 9.109 -0.513 1 92.88 304 GLY B N 1
ATOM 6119 C CA . GLY B 1 304 ? -24.469 8.195 -0.522 1 92.88 304 GLY B CA 1
ATOM 6120 C C . GLY B 1 304 ? -23.359 8.617 -1.466 1 92.88 304 GLY B C 1
ATOM 6121 O O . GLY B 1 304 ? -22.656 7.773 -2.016 1 92.88 304 GLY B O 1
ATOM 6122 N N . ASN B 1 305 ? -23.156 9.938 -1.659 1 95.38 305 ASN B N 1
ATOM 6123 C CA . ASN B 1 305 ? -22.172 10.461 -2.598 1 95.38 305 ASN B CA 1
ATOM 6124 C C . ASN B 1 305 ? -20.875 10.844 -1.89 1 95.38 305 ASN B C 1
ATOM 6126 O O . ASN B 1 305 ? -19.891 11.195 -2.539 1 95.38 305 ASN B O 1
ATOM 6130 N N . ILE B 1 306 ? -20.844 10.703 -0.578 1 98.12 306 ILE B N 1
ATOM 6131 C CA . ILE B 1 306 ? -19.656 11.125 0.154 1 98.12 306 ILE B CA 1
ATOM 6132 C C . ILE B 1 306 ? -18.906 9.898 0.649 1 98.12 306 ILE B C 1
ATOM 6134 O O . ILE B 1 306 ? -19.453 9.07 1.381 1 98.12 306 ILE B O 1
ATOM 6138 N N . LEU B 1 307 ? -17.672 9.742 0.182 1 98.44 307 LEU B N 1
ATOM 6139 C CA . LEU B 1 307 ? -16.734 8.742 0.656 1 98.44 307 LEU B CA 1
ATOM 6140 C C . LEU B 1 307 ? -15.852 9.305 1.768 1 98.44 307 LEU B C 1
ATOM 6142 O O . LEU B 1 307 ? -15.117 10.273 1.554 1 98.44 307 LEU B O 1
ATOM 6146 N N . LEU B 1 308 ? -15.961 8.703 2.951 1 98.44 308 LEU B N 1
ATOM 6147 C CA . LEU B 1 308 ? -15.242 9.195 4.125 1 98.44 308 LEU B CA 1
ATOM 6148 C C . LEU B 1 308 ? -13.953 8.406 4.34 1 98.44 308 LEU B C 1
ATOM 6150 O O . LEU B 1 308 ? -13.984 7.188 4.504 1 98.44 308 LEU B O 1
ATOM 6154 N N . CYS B 1 309 ? -12.836 9.102 4.316 1 98.31 309 CYS B N 1
ATOM 6155 C CA . CYS B 1 309 ? -11.539 8.469 4.488 1 98.31 309 CYS B CA 1
ATOM 6156 C C . CYS B 1 309 ? -10.93 8.828 5.84 1 98.31 309 CYS B C 1
ATOM 6158 O O . CYS B 1 309 ? -10.844 10 6.191 1 98.31 309 CYS B O 1
ATOM 6160 N N . GLY B 1 310 ? -10.531 7.824 6.57 1 97.12 310 GLY B N 1
ATOM 6161 C CA . GLY B 1 310 ? -9.891 8.008 7.863 1 97.12 310 GLY B CA 1
ATOM 6162 C C . GLY B 1 310 ? -8.617 7.199 8.016 1 97.12 310 GLY B C 1
ATOM 6163 O O . GLY B 1 310 ? -8.234 6.453 7.109 1 97.12 310 GLY B O 1
ATOM 6164 N N . SER B 1 311 ? -7.926 7.441 9.125 1 96.31 311 SER B N 1
ATOM 6165 C CA . SER B 1 311 ? -6.695 6.719 9.43 1 96.31 311 SER B CA 1
ATOM 6166 C C . SER B 1 311 ? -6.34 6.824 10.906 1 96.31 311 SER B C 1
ATOM 6168 O O . SER B 1 311 ? -6.824 7.719 11.602 1 96.31 311 SER B O 1
ATOM 6170 N N . PHE B 1 312 ? -5.516 5.926 11.352 1 95.44 312 PHE B N 1
ATOM 6171 C CA . PHE B 1 312 ? -4.969 5.977 12.703 1 95.44 312 PHE B CA 1
ATOM 6172 C C . PHE B 1 312 ? -3.609 6.668 12.711 1 95.44 312 PHE B C 1
ATOM 6174 O O . PHE B 1 312 ? -2.988 6.812 13.766 1 95.44 312 PHE B O 1
ATOM 6181 N N . SER B 1 313 ? -3.145 7.207 11.625 1 92.31 313 SER B N 1
ATOM 6182 C CA . SER B 1 313 ? -1.775 7.688 11.461 1 92.31 313 SER B CA 1
ATOM 6183 C C . SER B 1 313 ? -1.538 8.961 12.266 1 92.31 313 SER B C 1
ATOM 6185 O O . SER B 1 313 ? -0.41 9.234 12.68 1 92.31 313 SER B O 1
ATOM 6187 N N . LYS B 1 314 ? -2.584 9.766 12.445 1 94.56 314 LYS B N 1
ATOM 6188 C CA . LYS B 1 314 ? -2.418 11.047 13.133 1 94.56 314 LYS B CA 1
ATOM 6189 C C . LYS B 1 314 ? -2.789 10.922 14.609 1 94.56 314 LYS B C 1
ATOM 6191 O O . LYS B 1 314 ? -2.461 11.797 15.414 1 94.56 314 LYS B O 1
ATOM 6196 N N . SER B 1 315 ? -3.408 9.812 14.984 1 94.69 315 SER B N 1
ATOM 6197 C CA . SER B 1 315 ? -3.928 9.703 16.344 1 94.69 315 SER B CA 1
ATOM 6198 C C . SER B 1 315 ? -3.27 8.547 17.094 1 94.69 315 SER B C 1
ATOM 6200 O O . SER B 1 315 ? -3.307 8.5 18.328 1 94.69 315 SER B O 1
ATOM 6202 N N . LEU B 1 316 ? -2.68 7.605 16.391 1 92.75 316 LEU B N 1
ATOM 6203 C CA . LEU B 1 316 ? -2.125 6.438 17.062 1 92.75 316 LEU B CA 1
ATOM 6204 C C . LEU B 1 316 ? -0.706 6.152 16.594 1 92.75 316 LEU B C 1
ATOM 6206 O O . LEU B 1 316 ? 0.232 6.125 17.391 1 92.75 316 LEU B O 1
ATOM 6210 N N . SER B 1 317 ? -0.608 5.859 15.258 1 89 317 SER B N 1
ATOM 6211 C CA . SER B 1 317 ? 0.728 5.512 14.781 1 89 317 SER B CA 1
ATOM 6212 C C . SER B 1 317 ? 0.859 5.742 13.281 1 89 317 SER B C 1
ATOM 6214 O O . SER B 1 317 ? 0.255 5.023 12.484 1 89 317 SER B O 1
ATOM 6216 N N . PRO B 1 318 ? 1.743 6.641 12.93 1 86.88 318 PRO B N 1
ATOM 6217 C CA . PRO B 1 318 ? 1.983 6.828 11.492 1 86.88 318 PRO B CA 1
ATOM 6218 C C . PRO B 1 318 ? 2.691 5.637 10.852 1 86.88 318 PRO B C 1
ATOM 6220 O O . PRO B 1 318 ? 2.512 5.375 9.664 1 86.88 318 PRO B O 1
ATOM 6223 N N . GLY B 1 319 ? 3.402 4.902 11.586 1 86.62 319 GLY B N 1
ATOM 6224 C CA . GLY B 1 319 ? 4.195 3.803 11.062 1 86.62 319 GLY B CA 1
ATOM 6225 C C . GLY B 1 319 ? 3.371 2.57 10.742 1 86.62 319 GLY B C 1
ATOM 6226 O O . GLY B 1 319 ? 3.809 1.702 9.984 1 86.62 319 GLY B O 1
ATOM 6227 N N . PHE B 1 320 ? 2.225 2.43 11.281 1 89.31 320 PHE B N 1
ATOM 6228 C CA . PHE B 1 320 ? 1.388 1.257 11.055 1 89.31 320 PHE B CA 1
ATOM 6229 C C . PHE B 1 320 ? 0.746 1.306 9.68 1 89.31 320 PHE B C 1
ATOM 6231 O O . PHE B 1 320 ? 0.446 0.265 9.086 1 89.31 320 PHE B O 1
ATOM 6238 N N . ARG B 1 321 ? 0.516 2.471 9.156 1 90.31 321 ARG B N 1
ATOM 6239 C CA . ARG B 1 321 ? -0.003 2.703 7.809 1 90.31 321 ARG B CA 1
ATOM 6240 C C . ARG B 1 321 ? -1.358 2.029 7.621 1 90.31 321 ARG B C 1
ATOM 6242 O O . ARG B 1 321 ? -1.574 1.322 6.637 1 90.31 321 ARG B O 1
ATOM 6249 N N . ILE B 1 322 ? -2.258 2.289 8.531 1 94.25 322 ILE B N 1
ATOM 6250 C CA . ILE B 1 322 ? -3.621 1.79 8.398 1 94.25 322 ILE B CA 1
ATOM 6251 C C . ILE B 1 322 ? -4.578 2.961 8.188 1 94.25 322 ILE B C 1
ATOM 6253 O O . ILE B 1 322 ? -4.574 3.92 8.961 1 94.25 322 ILE B O 1
ATOM 6257 N N . GLY B 1 323 ? -5.344 2.912 7.172 1 96.31 323 GLY B N 1
ATOM 6258 C CA . GLY B 1 323 ? -6.465 3.793 6.883 1 96.31 323 GLY B CA 1
ATOM 6259 C C . GLY B 1 323 ? -7.715 3.045 6.457 1 96.31 323 GLY B C 1
ATOM 6260 O O . GLY B 1 323 ? -7.773 1.817 6.551 1 96.31 323 GLY B O 1
ATOM 6261 N N . TRP B 1 324 ? -8.758 3.787 6.062 1 97.75 324 TRP B N 1
ATOM 6262 C CA . TRP B 1 324 ? -9.984 3.145 5.602 1 97.75 324 TRP B CA 1
ATOM 6263 C C . TRP B 1 324 ? -10.836 4.113 4.789 1 97.75 324 TRP B C 1
ATOM 6265 O O . TRP B 1 324 ? -10.602 5.324 4.809 1 97.75 324 TRP B O 1
ATOM 6275 N N . VAL B 1 325 ? -11.75 3.51 4.078 1 98 325 VAL B N 1
ATOM 6276 C CA . VAL B 1 325 ? -12.805 4.238 3.383 1 98 325 VAL B CA 1
ATOM 6277 C C . VAL B 1 325 ? -14.172 3.742 3.848 1 98 325 VAL B C 1
ATOM 6279 O O . VAL B 1 325 ? -14.422 2.535 3.879 1 98 325 VAL B O 1
ATOM 6282 N N . VAL B 1 326 ? -14.984 4.648 4.305 1 97.81 326 VAL B N 1
ATOM 6283 C CA . VAL B 1 326 ? -16.422 4.375 4.367 1 97.81 326 VAL B CA 1
ATOM 6284 C C . VAL B 1 326 ? -17.047 4.645 3.004 1 97.81 326 VAL B C 1
ATOM 6286 O O . VAL B 1 326 ? -17.453 5.777 2.711 1 97.81 326 VAL B O 1
ATOM 6289 N N . ALA B 1 327 ? -17.266 3.6 2.252 1 95.88 327 ALA B N 1
ATOM 6290 C CA . ALA B 1 327 ? -17.531 3.758 0.824 1 95.88 327 ALA B CA 1
ATOM 6291 C C . ALA B 1 327 ? -19 3.455 0.503 1 95.88 327 ALA B C 1
ATOM 6293 O O . ALA B 1 327 ? -19.484 3.818 -0.567 1 95.88 327 ALA B O 1
ATOM 6294 N N . GLY B 1 328 ? -19.75 2.787 1.397 1 93 328 GLY B N 1
ATOM 6295 C CA . GLY B 1 328 ? -21.109 2.398 1.097 1 93 328 GLY B CA 1
ATOM 6296 C C . GLY B 1 328 ? -21.219 1.515 -0.131 1 93 328 GLY B C 1
ATOM 6297 O O . GLY B 1 328 ? -20.531 0.5 -0.238 1 93 328 GLY B O 1
ATOM 6298 N N . GLU B 1 329 ? -21.969 1.959 -1.063 1 90.5 329 GLU B N 1
ATOM 6299 C CA . GLU B 1 329 ? -22.25 1.175 -2.262 1 90.5 329 GLU B CA 1
ATOM 6300 C C . GLU B 1 329 ? -21 1.035 -3.131 1 90.5 329 GLU B C 1
ATOM 6302 O O . GLU B 1 329 ? -20.922 0.134 -3.969 1 90.5 329 GLU B O 1
ATOM 6307 N N . ARG B 1 330 ? -20.047 1.849 -2.908 1 93.06 330 ARG B N 1
ATOM 6308 C CA . ARG B 1 330 ? -18.844 1.823 -3.723 1 93.06 330 ARG B CA 1
ATOM 6309 C C . ARG B 1 330 ? -17.781 0.905 -3.109 1 93.06 330 ARG B C 1
ATOM 6311 O O . ARG B 1 330 ? -16.672 0.778 -3.641 1 93.06 330 ARG B O 1
ATOM 6318 N N . ALA B 1 331 ? -18.109 0.246 -2 1 93 331 ALA B N 1
ATOM 6319 C CA . ALA B 1 331 ? -17.156 -0.578 -1.267 1 93 331 ALA B CA 1
ATOM 6320 C C . ALA B 1 331 ? -16.562 -1.664 -2.162 1 93 331 ALA B C 1
ATOM 6322 O O . ALA B 1 331 ? -15.359 -1.897 -2.152 1 93 331 ALA B O 1
ATOM 6323 N N . LEU B 1 332 ? -17.406 -2.271 -2.957 1 89.38 332 LEU B N 1
ATOM 6324 C CA . LEU B 1 332 ? -16.938 -3.352 -3.816 1 89.38 332 LEU B CA 1
ATOM 6325 C C . LEU B 1 332 ? -15.961 -2.824 -4.867 1 89.38 332 LEU B C 1
ATOM 6327 O O . LEU B 1 332 ? -14.945 -3.463 -5.152 1 89.38 332 LEU B O 1
ATOM 6331 N N . ASN B 1 333 ? -16.281 -1.736 -5.43 1 90.94 333 ASN B N 1
ATOM 6332 C CA . ASN B 1 333 ? -15.398 -1.129 -6.418 1 90.94 333 ASN B CA 1
ATOM 6333 C C . ASN B 1 333 ? -14.047 -0.75 -5.809 1 90.94 333 ASN B C 1
ATOM 6335 O O . ASN B 1 333 ? -13.008 -0.928 -6.441 1 90.94 333 ASN B O 1
ATOM 6339 N N . ILE B 1 334 ? -14.094 -0.216 -4.621 1 93.81 334 ILE B N 1
ATOM 6340 C CA . ILE B 1 334 ? -12.867 0.158 -3.922 1 93.81 334 ILE B CA 1
ATOM 6341 C C . ILE B 1 334 ? -12.023 -1.086 -3.658 1 93.81 334 ILE B C 1
ATOM 6343 O O . ILE B 1 334 ? -10.797 -1.059 -3.816 1 93.81 334 ILE B O 1
ATOM 6347 N N . GLN B 1 335 ? -12.648 -2.143 -3.273 1 90.88 335 GLN B N 1
ATOM 6348 C CA . GLN B 1 335 ? -11.953 -3.4 -3.027 1 90.88 335 GLN B CA 1
ATOM 6349 C C . GLN B 1 335 ? -11.258 -3.904 -4.289 1 90.88 335 GLN B C 1
ATOM 6351 O O . GLN B 1 335 ? -10.102 -4.332 -4.246 1 90.88 335 GLN B O 1
ATOM 6356 N N . ARG B 1 336 ? -11.945 -3.865 -5.363 1 86.88 336 ARG B N 1
ATOM 6357 C CA . ARG B 1 336 ? -11.391 -4.324 -6.633 1 86.88 336 ARG B CA 1
ATOM 6358 C C . ARG B 1 336 ? -10.156 -3.518 -7.02 1 86.88 336 ARG B C 1
ATOM 6360 O O . ARG B 1 336 ? -9.148 -4.082 -7.441 1 86.88 336 ARG B O 1
ATOM 6367 N N . LEU B 1 337 ? -10.258 -2.217 -6.867 1 88.12 337 LEU B N 1
ATOM 6368 C CA . LEU B 1 337 ? -9.133 -1.344 -7.184 1 88.12 337 LEU B CA 1
ATOM 6369 C C . LEU B 1 337 ? -7.941 -1.642 -6.277 1 88.12 337 LEU B C 1
ATOM 6371 O O . LEU B 1 337 ? -6.797 -1.645 -6.73 1 88.12 337 LEU B O 1
ATOM 6375 N N . GLN B 1 338 ? -8.242 -1.863 -5.016 1 89 338 GLN B N 1
ATOM 6376 C CA . GLN B 1 338 ? -7.18 -2.17 -4.062 1 89 338 GLN B CA 1
ATOM 6377 C C . GLN B 1 338 ? -6.488 -3.482 -4.414 1 89 338 GLN B C 1
ATOM 6379 O O . GLN B 1 338 ? -5.262 -3.588 -4.332 1 89 338 GLN B O 1
ATOM 6384 N N . HIS B 1 339 ? -7.281 -4.43 -4.797 1 82.5 339 HIS B N 1
ATOM 6385 C CA . HIS B 1 339 ? -6.742 -5.727 -5.188 1 82.5 339 HIS B CA 1
ATOM 6386 C C . HIS B 1 339 ? -5.699 -5.582 -6.289 1 82.5 339 HIS B C 1
ATOM 6388 O O . HIS B 1 339 ? -4.734 -6.3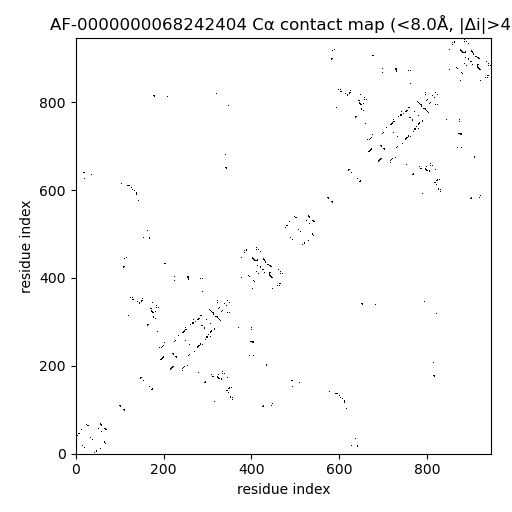44 -6.344 1 82.5 339 HIS B O 1
ATOM 6394 N N . LEU B 1 340 ? -5.906 -4.613 -7.016 1 77.75 340 LEU B N 1
ATOM 6395 C CA . LEU B 1 340 ? -5.082 -4.461 -8.211 1 77.75 340 LEU B CA 1
ATOM 6396 C C . LEU B 1 340 ? -3.906 -3.523 -7.941 1 77.75 340 LEU B C 1
ATOM 6398 O O . LEU B 1 340 ? -2.994 -3.416 -8.766 1 77.75 340 LEU B O 1
ATOM 6402 N N . SER B 1 341 ? -3.881 -2.893 -6.828 1 82.88 341 SER B N 1
ATOM 6403 C CA . SER B 1 341 ? -2.842 -1.908 -6.543 1 82.88 341 SER B CA 1
ATOM 6404 C C . SER B 1 341 ? -1.854 -2.43 -5.504 1 82.88 341 SER B C 1
ATOM 6406 O O . SER B 1 341 ? -0.679 -2.643 -5.809 1 82.88 341 SER B O 1
ATOM 6408 N N . THR B 1 342 ? -2.35 -2.752 -4.363 1 79.19 342 THR B N 1
ATOM 6409 C CA . THR B 1 342 ? -1.497 -3.221 -3.277 1 79.19 342 THR B CA 1
ATOM 6410 C C . THR B 1 342 ? -1.934 -4.605 -2.805 1 79.19 342 THR B C 1
ATOM 6412 O O . THR B 1 342 ? -1.207 -5.27 -2.062 1 79.19 342 THR B O 1
ATOM 6415 N N . LEU B 1 343 ? -3.025 -5.062 -3.293 1 73.5 343 LEU B N 1
ATOM 6416 C CA . LEU B 1 343 ? -3.68 -6.293 -2.863 1 73.5 343 LEU B CA 1
ATOM 6417 C C . LEU B 1 343 ? -4.355 -6.105 -1.509 1 73.5 343 LEU B C 1
ATOM 6419 O O . LEU B 1 343 ? -5.574 -6.262 -1.39 1 73.5 343 LEU B O 1
ATOM 6423 N N . SER B 1 344 ? -3.572 -5.746 -0.485 1 74.94 344 SER B N 1
ATOM 6424 C CA . SER B 1 344 ? -4.137 -5.531 0.843 1 74.94 344 SER B CA 1
ATOM 6425 C C . SER B 1 344 ? -3.135 -4.844 1.764 1 74.94 344 SER B C 1
ATOM 6427 O O . SER B 1 344 ? -1.958 -4.707 1.421 1 74.94 344 SER B O 1
ATOM 6429 N N . SER B 1 345 ? -3.697 -4.426 2.84 1 85.19 345 SER B N 1
ATOM 6430 C CA . SER B 1 345 ? -2.848 -3.951 3.926 1 85.19 345 SER B CA 1
ATOM 6431 C C . SER B 1 345 ? -2.311 -5.113 4.758 1 85.19 345 SER B C 1
ATOM 6433 O O . SER B 1 345 ? -2.82 -6.23 4.672 1 85.19 345 SER B O 1
ATOM 6435 N N . SER B 1 346 ? -1.299 -4.797 5.539 1 86.88 346 SER B N 1
ATOM 6436 C CA . SER B 1 346 ? -0.651 -5.809 6.367 1 86.88 346 SER B CA 1
ATOM 6437 C C . SER B 1 346 ? -1.625 -6.398 7.383 1 86.88 346 SER B C 1
ATOM 6439 O O . SER B 1 346 ? -2.244 -5.668 8.156 1 86.88 346 SER B O 1
ATOM 6441 N N . ILE B 1 347 ? -1.661 -7.672 7.473 1 87.25 347 ILE B N 1
ATOM 6442 C CA . ILE B 1 347 ? -2.646 -8.367 8.297 1 87.25 347 ILE B CA 1
ATOM 6443 C C . ILE B 1 347 ? -2.246 -8.273 9.766 1 87.25 347 ILE B C 1
ATOM 6445 O O . ILE B 1 347 ? -3.062 -7.91 10.617 1 87.25 347 ILE B O 1
ATOM 6449 N N . PRO B 1 348 ? -1 -8.547 10.102 1 87.88 348 PRO B N 1
ATOM 6450 C CA . PRO B 1 348 ? -0.638 -8.453 11.516 1 87.88 348 PRO B CA 1
ATOM 6451 C C . PRO B 1 348 ? -0.877 -7.062 12.094 1 87.88 348 PRO B C 1
ATOM 6453 O O . PRO B 1 348 ? -1.237 -6.93 13.266 1 87.88 348 PRO B O 1
ATOM 6456 N N . ILE B 1 349 ? -0.707 -6.059 11.32 1 91 349 ILE B N 1
ATOM 6457 C CA . ILE B 1 349 ? -0.901 -4.695 11.805 1 91 349 ILE B CA 1
ATOM 6458 C C . ILE B 1 349 ? -2.383 -4.453 12.078 1 91 349 ILE B C 1
ATOM 6460 O O . ILE B 1 349 ? -2.74 -3.826 13.078 1 91 349 ILE B O 1
ATOM 6464 N N . GLN B 1 350 ? -3.225 -4.91 11.125 1 92.69 350 GLN B N 1
ATOM 6465 C CA . GLN B 1 350 ? -4.664 -4.785 11.344 1 92.69 350 GLN B CA 1
ATOM 6466 C C . GLN B 1 350 ? -5.082 -5.469 12.641 1 92.69 350 GLN B C 1
ATOM 6468 O O . GLN B 1 350 ? -5.848 -4.902 13.43 1 92.69 350 GLN B O 1
ATOM 6473 N N . LEU B 1 351 ? -4.566 -6.645 12.867 1 89.88 351 LEU B N 1
ATOM 6474 C CA . LEU B 1 351 ? -4.91 -7.414 14.055 1 89.88 351 LEU B CA 1
ATOM 6475 C C . LEU B 1 351 ? -4.34 -6.758 15.312 1 89.88 351 LEU B C 1
ATOM 6477 O O . LEU B 1 351 ? -4.984 -6.75 16.359 1 89.88 351 LEU B O 1
ATOM 6481 N N . GLY B 1 352 ? -3.119 -6.273 15.195 1 92 352 GLY B N 1
ATOM 6482 C CA . GLY B 1 352 ? -2.529 -5.555 16.312 1 92 352 GLY B CA 1
ATOM 6483 C C . GLY B 1 352 ? -3.334 -4.34 16.734 1 92 352 GLY B C 1
ATOM 6484 O O . GLY B 1 352 ? -3.514 -4.086 17.922 1 92 352 GLY B O 1
ATOM 6485 N N . LEU B 1 353 ? -3.801 -3.58 15.797 1 94.25 353 LEU B N 1
ATOM 6486 C CA . LEU B 1 353 ? -4.625 -2.41 16.078 1 94.25 353 LEU B CA 1
ATOM 6487 C C . LEU B 1 353 ? -5.953 -2.822 16.703 1 94.25 353 LEU B C 1
ATOM 6489 O O . LEU B 1 353 ? -6.445 -2.164 17.625 1 94.25 353 LEU B O 1
ATOM 6493 N N . SER B 1 354 ? -6.551 -3.869 16.109 1 92.25 354 SER B N 1
ATOM 6494 C CA . SER B 1 354 ? -7.777 -4.398 16.688 1 92.25 354 SER B CA 1
ATOM 6495 C C . SER B 1 354 ? -7.578 -4.777 18.141 1 92.25 354 SER B C 1
ATOM 6497 O O . SER B 1 354 ? -8.445 -4.512 18.984 1 92.25 354 SER B O 1
ATOM 6499 N N . HIS B 1 355 ? -6.473 -5.461 18.391 1 92 355 HIS B N 1
ATOM 6500 C CA . HIS B 1 355 ? -6.141 -5.824 19.766 1 92 355 HIS B CA 1
ATOM 6501 C C . HIS B 1 355 ? -6.031 -4.586 20.656 1 92 355 HIS B C 1
ATOM 6503 O O . HIS B 1 355 ? -6.578 -4.559 21.75 1 92 355 HIS B O 1
ATOM 6509 N N . TYR B 1 356 ? -5.34 -3.584 20.234 1 95 356 TYR B N 1
ATOM 6510 C CA . TYR B 1 356 ? -5.188 -2.348 20.984 1 95 356 TYR B CA 1
ATOM 6511 C C . TYR B 1 356 ? -6.543 -1.731 21.312 1 95 356 TYR B C 1
ATOM 6513 O O . TYR B 1 356 ? -6.797 -1.329 22.438 1 95 356 TYR B O 1
ATOM 6521 N N . LEU B 1 357 ? -7.41 -1.643 20.312 1 93.44 357 LEU B N 1
ATOM 6522 C CA . LEU B 1 357 ? -8.719 -1.009 20.469 1 93.44 357 LEU B CA 1
ATOM 6523 C C . LEU B 1 357 ? -9.594 -1.799 21.438 1 93.44 357 LEU B C 1
ATOM 6525 O O . LEU B 1 357 ? -10.492 -1.239 22.062 1 93.44 357 LEU B O 1
ATOM 6529 N N . THR B 1 358 ? -9.312 -3.084 21.516 1 88.56 358 THR B N 1
ATOM 6530 C CA . THR B 1 358 ? -10.086 -3.961 22.391 1 88.56 358 THR B CA 1
ATOM 6531 C C . THR B 1 358 ? -9.602 -3.863 23.828 1 88.56 358 THR B C 1
ATOM 6533 O O . THR B 1 358 ? -10.406 -3.82 24.766 1 88.56 358 THR B O 1
ATOM 6536 N N . PHE B 1 359 ? -8.281 -3.797 24.031 1 89.19 359 PHE B N 1
ATOM 6537 C CA . PHE B 1 359 ? -7.75 -4.059 25.359 1 89.19 359 PHE B CA 1
ATOM 6538 C C . PHE B 1 359 ? -7.188 -2.783 25.969 1 89.19 359 PHE B C 1
ATOM 6540 O O . PHE B 1 359 ? -6.926 -2.73 27.172 1 89.19 359 PHE B O 1
ATOM 6547 N N . TYR B 1 360 ? -7.039 -1.755 25.219 1 90.5 360 TYR B N 1
ATOM 6548 C CA . TYR B 1 360 ? -6.562 -0.473 25.734 1 90.5 360 TYR B CA 1
ATOM 6549 C C . TYR B 1 360 ? -7.625 0.606 25.578 1 90.5 360 TYR B C 1
ATOM 6551 O O . TYR B 1 360 ? -8.617 0.408 24.875 1 90.5 360 TYR B O 1
ATOM 6559 N N . ASN B 1 361 ? -7.457 1.674 26.281 1 90.38 361 ASN B N 1
ATOM 6560 C CA . ASN B 1 361 ? -8.43 2.762 26.266 1 90.38 361 ASN B CA 1
ATOM 6561 C C . ASN B 1 361 ? -8.039 3.846 25.266 1 90.38 361 ASN B C 1
ATOM 6563 O O . ASN B 1 361 ? -7.426 4.848 25.641 1 90.38 361 ASN B O 1
ATOM 6567 N N . PHE B 1 362 ? -8.477 3.719 24.094 1 93.31 362 PHE B N 1
ATOM 6568 C CA . PHE B 1 362 ? -8.164 4.641 23 1 93.31 362 PHE B CA 1
ATOM 6569 C C . PHE B 1 362 ? -8.734 6.027 23.281 1 93.31 362 PHE B C 1
ATOM 6571 O O . PHE B 1 362 ? -8.086 7.039 23.016 1 93.31 362 PHE B O 1
ATOM 6578 N N . ASP B 1 363 ? -9.875 6.098 23.859 1 90.69 363 ASP B N 1
ATOM 6579 C CA . ASP B 1 363 ? -10.516 7.379 24.141 1 90.69 363 ASP B CA 1
ATOM 6580 C C . ASP B 1 363 ? -9.727 8.164 25.188 1 90.69 363 ASP B C 1
ATOM 6582 O O . ASP B 1 363 ? -9.641 9.391 25.125 1 90.69 363 ASP B O 1
ATOM 6586 N N . HIS B 1 364 ? -9.266 7.461 26.141 1 93.06 364 HIS B N 1
ATOM 6587 C CA . HIS B 1 364 ? -8.414 8.117 27.141 1 93.06 364 HIS B CA 1
ATOM 6588 C C . HIS B 1 364 ? -7.145 8.664 26.5 1 93.06 364 HIS B C 1
ATOM 6590 O O . HIS B 1 364 ? -6.73 9.789 26.781 1 93.06 364 HIS B O 1
ATOM 6596 N N . HIS B 1 365 ? -6.566 7.891 25.625 1 95.31 365 HIS B N 1
ATOM 6597 C CA . HIS B 1 365 ? -5.406 8.359 24.891 1 95.31 365 HIS B CA 1
ATOM 6598 C C . HIS B 1 365 ? -5.738 9.609 24.078 1 95.31 365 HIS B C 1
ATOM 6600 O O . HIS B 1 365 ? -4.973 10.578 24.078 1 95.31 365 HIS B O 1
ATOM 6606 N N . LEU B 1 366 ? -6.852 9.578 23.406 1 94.62 366 LEU B N 1
ATOM 6607 C CA . LEU B 1 366 ? -7.25 10.703 22.578 1 94.62 366 LEU B CA 1
ATOM 6608 C C . LEU B 1 366 ? -7.453 11.961 23.406 1 94.62 366 LEU B C 1
ATOM 6610 O O . LEU B 1 366 ? -7.09 13.062 22.984 1 94.62 366 LEU B O 1
ATOM 6614 N N . LYS B 1 367 ? -8.086 11.812 24.547 1 93.31 367 LYS B N 1
ATOM 6615 C CA . LYS B 1 367 ? -8.297 12.945 25.438 1 93.31 367 LYS B CA 1
ATOM 6616 C C . LYS B 1 367 ? -6.969 13.594 25.828 1 93.31 367 LYS B C 1
ATOM 6618 O O . LYS B 1 367 ? -6.824 14.812 25.766 1 93.31 367 LYS B O 1
ATOM 6623 N N . LYS B 1 368 ? -6.039 12.766 26.219 1 94.94 368 LYS B N 1
ATOM 6624 C CA . LYS B 1 368 ? -4.715 13.258 26.578 1 94.94 368 LYS B CA 1
ATOM 6625 C C . LYS B 1 368 ? -4.016 13.898 25.375 1 94.94 368 LYS B C 1
ATOM 6627 O O . LYS B 1 368 ? -3.381 14.945 25.516 1 94.94 368 LYS B O 1
ATOM 6632 N N . LEU B 1 369 ? -4.152 13.25 24.281 1 95.56 369 LEU B N 1
ATOM 6633 C CA . LEU B 1 369 ? -3.525 13.727 23.047 1 95.56 369 LEU B CA 1
ATOM 6634 C C . LEU B 1 369 ? -4.062 15.102 22.672 1 95.56 369 LEU B C 1
ATOM 6636 O O . LEU B 1 369 ? -3.289 16.016 22.375 1 95.56 369 LEU B O 1
ATOM 6640 N N . ARG B 1 370 ? -5.34 15.312 22.672 1 94.94 370 ARG B N 1
ATOM 6641 C CA . ARG B 1 370 ? -5.973 16.578 22.344 1 94.94 370 ARG B CA 1
ATOM 6642 C C . ARG B 1 370 ? -5.512 17.688 23.281 1 94.94 370 ARG B C 1
ATOM 6644 O O . ARG B 1 370 ? -5.211 18.797 22.844 1 94.94 370 ARG B O 1
ATOM 6651 N N . LYS B 1 371 ? -5.523 17.359 24.5 1 94.81 371 LYS B N 1
ATOM 6652 C CA . LYS B 1 371 ? -5.102 18.344 25.484 1 94.81 371 LYS B CA 1
ATOM 6653 C C . LYS B 1 371 ? -3.668 18.797 25.234 1 94.81 371 LYS B C 1
ATOM 6655 O O . LYS B 1 371 ? -3.395 20 25.188 1 94.81 371 LYS B O 1
ATOM 6660 N N . LEU B 1 372 ? -2.799 17.859 25.031 1 95.88 372 LEU B N 1
ATOM 6661 C CA . LEU B 1 372 ? -1.391 18.172 24.828 1 95.88 372 LEU B CA 1
ATOM 6662 C C . LEU B 1 372 ? -1.195 18.953 23.531 1 95.88 372 LEU B C 1
ATOM 6664 O O . LEU B 1 372 ? -0.423 19.906 23.5 1 95.88 372 LEU B O 1
ATOM 6668 N N . LEU B 1 373 ? -1.843 18.547 22.484 1 96.44 373 LEU B N 1
ATOM 6669 C CA . LEU B 1 373 ? -1.72 19.219 21.203 1 96.44 373 LEU B CA 1
ATOM 6670 C C . LEU B 1 373 ? -2.207 20.672 21.312 1 96.44 373 LEU B C 1
ATOM 6672 O O . LEU B 1 373 ? -1.59 21.578 20.75 1 96.44 373 LEU B O 1
ATOM 6676 N N . ASN B 1 374 ? -3.311 20.875 22.016 1 95.06 374 ASN B N 1
ATOM 6677 C CA . ASN B 1 374 ? -3.834 22.219 22.219 1 95.06 374 ASN B CA 1
ATOM 6678 C C . ASN B 1 374 ? -2.857 23.078 23 1 95.06 374 ASN B C 1
ATOM 6680 O O . ASN B 1 374 ? -2.627 24.25 22.656 1 95.06 374 ASN B O 1
ATOM 6684 N N . GLU B 1 375 ? -2.344 22.562 24.031 1 96.12 375 GLU B N 1
ATOM 6685 C CA . GLU B 1 375 ? -1.378 23.281 24.859 1 96.12 375 GLU B CA 1
ATOM 6686 C C . GLU B 1 375 ? -0.133 23.656 24.047 1 96.12 375 GLU B C 1
ATOM 6688 O O . GLU B 1 375 ? 0.344 24.781 24.125 1 96.12 375 GLU B O 1
ATOM 6693 N N . ARG B 1 376 ? 0.358 22.688 23.344 1 97.25 376 ARG B N 1
ATOM 6694 C CA . ARG B 1 376 ? 1.578 22.906 22.578 1 97.25 376 ARG B CA 1
ATOM 6695 C C . ARG B 1 376 ? 1.342 23.906 21.453 1 97.25 376 ARG B C 1
ATOM 6697 O O . ARG B 1 376 ? 2.193 24.75 21.172 1 97.25 376 ARG B O 1
ATOM 6704 N N . LYS B 1 377 ? 0.26 23.812 20.812 1 96.81 377 LYS B N 1
ATOM 6705 C CA . LYS B 1 377 ? -0.08 24.75 19.75 1 96.81 377 LYS B CA 1
ATOM 6706 C C . LYS B 1 377 ? -0.151 26.172 20.266 1 96.81 377 LYS B C 1
ATOM 6708 O O . LYS B 1 377 ? 0.352 27.109 19.625 1 96.81 377 LYS B O 1
ATOM 6713 N N . LYS B 1 378 ? -0.768 26.406 21.406 1 96.38 378 LYS B N 1
ATOM 6714 C CA . LYS B 1 378 ? -0.852 27.719 22.016 1 96.38 378 LYS B CA 1
ATOM 6715 C C . LYS B 1 378 ? 0.534 28.234 22.391 1 96.38 378 LYS B C 1
ATOM 6717 O O . LYS B 1 378 ? 0.83 29.422 22.203 1 96.38 378 LYS B O 1
ATOM 6722 N N . ALA B 1 379 ? 1.289 27.359 22.922 1 97.88 379 ALA B N 1
ATOM 6723 C CA . ALA B 1 379 ? 2.648 27.734 23.281 1 97.88 379 ALA B CA 1
ATOM 6724 C C . ALA B 1 379 ? 3.449 28.172 22.062 1 97.88 379 ALA B C 1
ATOM 6726 O O . ALA B 1 379 ? 4.18 29.156 22.094 1 97.88 379 ALA B O 1
ATOM 6727 N N . HIS B 1 380 ? 3.352 27.391 21 1 98.19 380 HIS B N 1
ATOM 6728 C CA . HIS B 1 380 ? 4.02 27.766 19.75 1 98.19 380 HIS B CA 1
ATOM 6729 C C . HIS B 1 380 ? 3.541 29.125 19.25 1 98.19 380 HIS B C 1
ATOM 6731 O O . HIS B 1 380 ? 4.344 29.938 18.797 1 98.19 380 HIS B O 1
ATOM 6737 N N . ALA B 1 381 ? 2.258 29.328 19.281 1 97.62 381 ALA B N 1
ATOM 6738 C CA . ALA B 1 381 ? 1.68 30.594 18.828 1 97.62 381 ALA B CA 1
ATOM 6739 C C . ALA B 1 381 ? 2.248 31.766 19.609 1 97.62 381 ALA B C 1
ATOM 6741 O O . ALA B 1 381 ? 2.52 32.812 19.047 1 97.62 381 ALA B O 1
ATOM 6742 N N . GLU B 1 382 ? 2.391 31.594 20.859 1 97.56 382 GLU B N 1
ATOM 6743 C CA . GLU B 1 382 ? 2.951 32.656 21.703 1 97.56 382 GLU B CA 1
ATOM 6744 C C . GLU B 1 382 ? 4.398 32.938 21.328 1 97.56 382 GLU B C 1
ATOM 6746 O O . GLU B 1 382 ? 4.801 34.094 21.266 1 97.56 382 GLU B O 1
ATOM 6751 N N . LEU B 1 383 ? 5.164 31.906 21.125 1 97.88 383 LEU B N 1
ATOM 6752 C CA . LEU B 1 383 ? 6.551 32.062 20.703 1 97.88 383 LEU B CA 1
ATOM 6753 C C . LEU B 1 383 ? 6.633 32.781 19.344 1 97.88 383 LEU B C 1
ATOM 6755 O O . LEU B 1 383 ? 7.48 33.625 19.141 1 97.88 383 LEU B O 1
ATOM 6759 N N . LEU B 1 384 ? 5.809 32.375 18.453 1 97.94 384 LEU B N 1
ATOM 6760 C CA . LEU B 1 384 ? 5.773 33 17.125 1 97.94 384 LEU B CA 1
ATOM 6761 C C . LEU B 1 384 ? 5.445 34.469 17.219 1 97.94 384 LEU B C 1
ATOM 6763 O O . LEU B 1 384 ? 6.07 35.312 16.547 1 97.94 384 LEU B O 1
ATOM 6767 N N . ARG B 1 385 ? 4.488 34.875 18.062 1 96.94 385 ARG B N 1
ATOM 6768 C CA . ARG B 1 385 ? 4.109 36.281 18.25 1 96.94 385 ARG B CA 1
ATOM 6769 C C . ARG B 1 385 ? 5.254 37.062 18.859 1 96.94 385 ARG B C 1
ATOM 6771 O O . ARG B 1 385 ? 5.434 38.25 18.531 1 96.94 385 ARG B O 1
ATOM 6778 N N . THR B 1 386 ? 5.953 36.406 19.672 1 97.06 386 THR B N 1
ATOM 6779 C CA . THR B 1 386 ? 7.047 37.062 20.391 1 97.06 386 THR B CA 1
ATOM 6780 C C . THR B 1 386 ? 8.227 37.312 19.453 1 97.06 386 THR B C 1
ATOM 6782 O O . THR B 1 386 ? 8.82 38.375 19.484 1 97.06 386 THR B O 1
ATOM 6785 N N . TYR B 1 387 ? 8.547 36.344 18.609 1 97.06 387 TYR B N 1
ATOM 6786 C CA . TYR B 1 387 ? 9.836 36.406 17.938 1 97.06 387 TYR B CA 1
ATOM 6787 C C . TYR B 1 387 ? 9.68 36.844 16.484 1 97.06 387 TYR B C 1
ATOM 6789 O O . TYR B 1 387 ? 10.617 37.344 15.875 1 97.06 387 TYR B O 1
ATOM 6797 N N . LEU B 1 388 ? 8.562 36.562 15.867 1 96.44 388 LEU B N 1
ATOM 6798 C CA . LEU B 1 388 ? 8.375 37 14.484 1 96.44 388 LEU B CA 1
ATOM 6799 C C . LEU B 1 388 ? 8.008 38.469 14.406 1 96.44 388 LEU B C 1
ATOM 6801 O O . LEU B 1 388 ? 7.496 39.031 15.375 1 96.44 388 LEU B O 1
ATOM 6805 N N . PRO B 1 389 ? 8.281 39.062 13.203 1 94.25 389 PRO B N 1
ATOM 6806 C CA . PRO B 1 389 ? 7.926 40.5 13.062 1 94.25 389 PRO B CA 1
ATOM 6807 C C . PRO B 1 389 ? 6.445 40.75 13.312 1 94.25 389 PRO B C 1
ATOM 6809 O O . PRO B 1 389 ? 5.602 39.906 13.047 1 94.25 389 PRO B O 1
ATOM 6812 N N . HIS B 1 390 ? 6.09 41.938 13.625 1 90.75 390 HIS B N 1
ATOM 6813 C CA . HIS B 1 390 ? 4.742 42.344 14.023 1 90.75 390 HIS B CA 1
ATOM 6814 C C . HIS B 1 390 ? 3.787 42.281 12.836 1 90.75 390 HIS B C 1
ATOM 6816 O O . HIS B 1 390 ? 2.574 42.156 13.008 1 90.75 390 HIS B O 1
ATOM 6822 N N . ASN B 1 391 ? 4.285 42.438 11.734 1 91.94 391 ASN B N 1
ATOM 6823 C CA . ASN B 1 391 ? 3.432 42.438 10.547 1 91.94 391 ASN B CA 1
ATOM 6824 C C . ASN B 1 391 ? 3.201 41.031 10.016 1 91.94 391 ASN B C 1
ATOM 6826 O O . ASN B 1 391 ? 2.695 40.875 8.906 1 91.94 391 ASN B O 1
ATOM 6830 N N . THR B 1 392 ? 3.598 40.094 10.781 1 95.31 392 THR B N 1
ATOM 6831 C CA . THR B 1 392 ? 3.281 38.688 10.477 1 95.31 392 THR B CA 1
ATOM 6832 C C . THR B 1 392 ? 1.884 38.344 10.969 1 95.31 392 THR B C 1
ATOM 6834 O O . THR B 1 392 ? 1.51 38.688 12.094 1 95.31 392 THR B O 1
ATOM 6837 N N . LYS B 1 393 ? 1.081 37.75 10.102 1 96.44 393 LYS B N 1
ATOM 6838 C CA . LYS B 1 393 ? -0.248 37.312 10.492 1 96.44 393 LYS B CA 1
ATOM 6839 C C . LYS B 1 393 ? -0.237 35.812 10.852 1 96.44 393 LYS B C 1
ATOM 6841 O O . LYS B 1 393 ? 0.136 34.969 10.023 1 96.44 393 LYS B O 1
ATOM 6846 N N . ILE B 1 394 ? -0.629 35.5 12.055 1 97.06 394 ILE B N 1
ATOM 6847 C CA . ILE B 1 394 ? -0.693 34.125 12.555 1 97.06 394 ILE B CA 1
ATOM 6848 C C . ILE B 1 394 ? -2.148 33.656 12.625 1 97.06 394 ILE B C 1
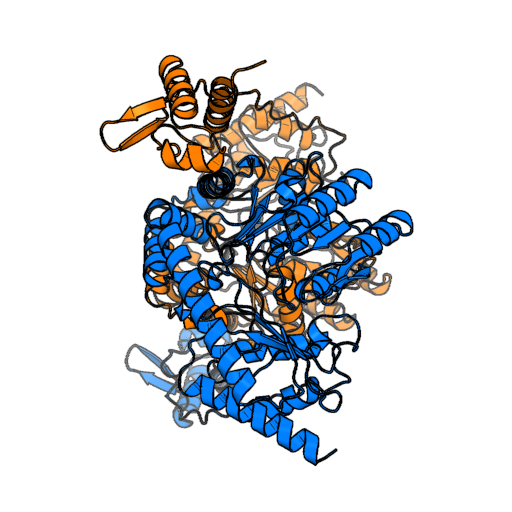ATOM 6850 O O . ILE B 1 394 ? -2.947 34.25 13.375 1 97.06 394 ILE B O 1
ATOM 6854 N N . HIS B 1 395 ? -2.52 32.688 11.828 1 95.62 395 HIS B N 1
ATOM 6855 C CA . HIS B 1 395 ? -3.867 32.156 11.844 1 95.62 395 HIS B CA 1
ATOM 6856 C C . HIS B 1 395 ? -3.969 30.969 12.812 1 95.62 395 HIS B C 1
ATOM 6858 O O . HIS B 1 395 ? -3.621 29.844 12.469 1 95.62 395 HIS B O 1
ATOM 6864 N N . LEU B 1 396 ? -4.473 31.219 13.953 1 93.56 396 LEU B N 1
ATOM 6865 C CA . LEU B 1 396 ? -4.609 30.219 15 1 93.56 396 LEU B CA 1
ATOM 6866 C C . LEU B 1 396 ? -6.035 29.672 15.055 1 93.56 396 LEU B C 1
ATOM 6868 O O . LEU B 1 396 ? -6.969 30.422 15.383 1 93.56 396 LEU B O 1
ATOM 6872 N N . ASN B 1 397 ? -6.191 28.484 14.641 1 91.69 397 ASN B N 1
ATOM 6873 C CA . ASN B 1 397 ? -7.473 27.781 14.695 1 91.69 397 ASN B CA 1
ATOM 6874 C C . ASN B 1 397 ? -7.48 26.719 15.781 1 91.69 397 ASN B C 1
ATOM 6876 O O . ASN B 1 397 ? -6.422 26.297 16.25 1 91.69 397 ASN B O 1
ATOM 6880 N N . ASN B 1 398 ? -8.664 26.375 16.156 1 87.88 398 ASN B N 1
ATOM 6881 C CA . ASN B 1 398 ? -8.797 25.297 17.125 1 87.88 398 ASN B CA 1
ATOM 6882 C C . ASN B 1 398 ? -8.555 23.938 16.5 1 87.88 398 ASN B C 1
ATOM 6884 O O . ASN B 1 398 ? -8.859 23.719 15.328 1 87.88 398 ASN B O 1
ATOM 6888 N N . GLY B 1 399 ? -8.047 23.125 17.297 1 88.44 399 GLY B N 1
ATOM 6889 C CA . GLY B 1 399 ? -7.883 21.75 16.859 1 88.44 399 GLY B CA 1
ATOM 6890 C C . GLY B 1 399 ? -6.66 21.531 15.992 1 88.44 399 GLY B C 1
ATOM 6891 O O . GLY B 1 399 ? -6.07 22.5 15.508 1 88.44 399 GLY B O 1
ATOM 6892 N N . GLY B 1 400 ? -6.246 20.266 15.828 1 93.62 400 GLY B N 1
ATOM 6893 C CA . GLY B 1 400 ? -5.082 19.953 15.023 1 93.62 400 GLY B CA 1
ATOM 6894 C C . GLY B 1 400 ? -3.787 20.484 15.602 1 93.62 400 GLY B C 1
ATOM 6895 O O . GLY B 1 400 ? -3.707 20.781 16.797 1 93.62 400 GLY B O 1
ATOM 6896 N N . TYR B 1 401 ? -2.748 20.547 14.758 1 96.75 401 TYR B N 1
ATOM 6897 C CA . TYR B 1 401 ? -1.448 20.969 15.273 1 96.75 401 TYR B CA 1
ATOM 6898 C C . TYR B 1 401 ? -0.704 21.812 14.242 1 96.75 401 TYR B C 1
ATOM 6900 O O . TYR B 1 401 ? 0.509 22.016 14.352 1 96.75 401 TYR B O 1
ATOM 6908 N N . PHE B 1 402 ? -1.424 22.344 13.242 1 97.62 402 PHE B N 1
ATOM 6909 C CA . PHE B 1 402 ? -0.794 23.203 12.25 1 97.62 402 PHE B CA 1
ATOM 6910 C C . PHE B 1 402 ? -1.111 24.672 12.531 1 97.62 402 PHE B C 1
ATOM 6912 O O . PHE B 1 402 ? -2.203 24.984 13 1 97.62 402 PHE B O 1
ATOM 6919 N N . ILE B 1 403 ? -0.181 25.5 12.242 1 97.94 403 ILE B N 1
ATOM 6920 C CA . ILE B 1 403 ? -0.385 26.938 12.219 1 97.94 403 ILE B CA 1
ATOM 6921 C C . ILE B 1 403 ? 0.011 27.5 10.852 1 97.94 403 ILE B C 1
ATOM 6923 O O . ILE B 1 403 ? 1.102 27.219 10.352 1 97.94 403 ILE B O 1
ATOM 6927 N N . TRP B 1 404 ? -0.922 28.188 10.25 1 98.12 404 TRP B N 1
ATOM 6928 C CA . TRP B 1 404 ? -0.7 28.875 8.992 1 98.12 404 TRP B CA 1
ATOM 6929 C C . TRP B 1 404 ? -0.25 30.312 9.234 1 98.12 404 TRP B C 1
ATOM 6931 O O . TRP B 1 404 ? -0.907 31.062 9.969 1 98.12 404 TRP B O 1
ATOM 6941 N N . VAL B 1 405 ? 0.901 30.688 8.68 1 98.12 405 VAL B N 1
ATOM 6942 C CA . VAL B 1 405 ? 1.494 32 8.953 1 98.12 405 VAL B CA 1
ATOM 6943 C C . VAL B 1 405 ? 1.66 32.781 7.648 1 98.12 405 VAL B C 1
ATOM 6945 O O . VAL B 1 405 ? 2.172 32.25 6.66 1 98.12 405 VAL B O 1
ATOM 6948 N N . GLU B 1 406 ? 1.189 33.969 7.605 1 97.44 406 GLU B N 1
ATOM 6949 C CA . GLU B 1 406 ? 1.442 34.906 6.52 1 97.44 406 GLU B CA 1
ATOM 6950 C C . GLU B 1 406 ? 2.6 35.844 6.859 1 97.44 406 GLU B C 1
ATOM 6952 O O . GLU B 1 406 ? 2.506 36.656 7.789 1 97.44 406 GLU B O 1
ATOM 6957 N N . LEU B 1 407 ? 3.621 35.75 6.098 1 97.38 407 LEU B N 1
ATOM 6958 C CA . LEU B 1 407 ? 4.824 36.562 6.293 1 97.38 407 LEU B CA 1
ATOM 6959 C C . LEU B 1 407 ? 4.68 37.938 5.637 1 97.38 407 LEU B C 1
ATOM 6961 O O . LEU B 1 407 ? 3.789 38.125 4.805 1 97.38 407 LEU B O 1
ATOM 6965 N N . PRO B 1 408 ? 5.578 38.844 6.082 1 94.62 408 PRO B N 1
ATOM 6966 C CA . PRO B 1 408 ? 5.609 40.094 5.348 1 94.62 408 PRO B CA 1
ATOM 6967 C C . PRO B 1 408 ? 5.824 39.906 3.848 1 94.62 408 PRO B C 1
ATOM 6969 O O . PRO B 1 408 ? 6.531 39 3.436 1 94.62 408 PRO B O 1
ATOM 6972 N N . GLN B 1 409 ? 5.289 40.844 3.047 1 91.88 409 GLN B N 1
ATOM 6973 C CA . GLN B 1 409 ? 5.266 40.688 1.594 1 91.88 409 GLN B CA 1
ATOM 6974 C C . GLN B 1 409 ? 6.68 40.688 1.018 1 91.88 409 GLN B C 1
ATOM 6976 O O . GLN B 1 409 ? 6.895 40.281 -0.12 1 91.88 409 GLN B O 1
ATOM 6981 N N . THR B 1 410 ? 7.602 41.125 1.763 1 91.56 410 THR B N 1
ATOM 6982 C CA . THR B 1 410 ? 8.984 41.188 1.3 1 91.56 410 THR B CA 1
ATOM 6983 C C . THR B 1 410 ? 9.695 39.844 1.502 1 91.56 410 THR B C 1
ATOM 6985 O O . THR B 1 410 ? 10.797 39.656 0.994 1 91.56 410 THR B O 1
ATOM 6988 N N . ILE B 1 411 ? 9.086 39 2.189 1 95.12 411 ILE B N 1
ATOM 6989 C CA . ILE B 1 411 ? 9.734 37.75 2.547 1 95.12 411 ILE B CA 1
ATOM 6990 C C . ILE B 1 411 ? 9.164 36.594 1.696 1 95.12 411 ILE B C 1
ATOM 6992 O O . ILE B 1 411 ? 7.973 36.281 1.789 1 95.12 411 ILE B O 1
ATOM 6996 N N . TYR B 1 412 ? 9.992 36 0.931 1 95 412 TYR B N 1
ATOM 6997 C CA . TYR B 1 412 ? 9.617 34.781 0.19 1 95 412 TYR B CA 1
ATOM 6998 C C . TYR B 1 412 ? 9.883 33.531 1.007 1 95 412 TYR B C 1
ATOM 7000 O O . TYR B 1 412 ? 11.016 33.312 1.451 1 95 412 TYR B O 1
ATOM 7008 N N . ALA B 1 413 ? 8.883 32.688 1.148 1 96.44 413 ALA B N 1
ATOM 7009 C CA . ALA B 1 413 ? 8.945 31.516 2.012 1 96.44 413 ALA B CA 1
ATOM 7010 C C . ALA B 1 413 ? 10 30.531 1.519 1 96.44 413 ALA B C 1
ATOM 7012 O O . ALA B 1 413 ? 10.656 29.859 2.318 1 96.44 413 ALA B O 1
ATOM 7013 N N . GLU B 1 414 ? 10.195 30.406 0.219 1 94.31 414 GLU B N 1
ATOM 7014 C CA . GLU B 1 414 ? 11.188 29.5 -0.334 1 94.31 414 GLU B CA 1
ATOM 7015 C C . GLU B 1 414 ? 12.602 29.891 0.094 1 94.31 414 GLU B C 1
ATOM 7017 O O . GLU B 1 414 ? 13.422 29.031 0.425 1 94.31 414 GLU B O 1
ATOM 7022 N N . THR B 1 415 ? 12.875 31.172 0.014 1 95.19 415 THR B N 1
ATOM 7023 C CA . THR B 1 415 ? 14.172 31.672 0.444 1 95.19 415 THR B CA 1
ATOM 7024 C C . THR B 1 415 ? 14.375 31.438 1.939 1 95.19 415 THR B C 1
ATOM 7026 O O . THR B 1 415 ? 15.461 31.047 2.373 1 95.19 415 THR B O 1
ATOM 7029 N N . LEU B 1 416 ? 13.328 31.75 2.646 1 96.75 416 LEU B N 1
ATOM 7030 C CA . LEU B 1 416 ? 13.391 31.516 4.086 1 96.75 416 LEU B CA 1
ATOM 7031 C C . LEU B 1 416 ? 13.664 30.047 4.387 1 96.75 416 LEU B C 1
ATOM 7033 O O . LEU B 1 416 ? 14.422 29.734 5.305 1 96.75 416 LEU B O 1
ATOM 7037 N N . TYR B 1 417 ? 13.031 29.141 3.672 1 95.81 417 TYR B N 1
ATOM 7038 C CA . TYR B 1 417 ? 13.227 27.703 3.82 1 95.81 417 TYR B CA 1
ATOM 7039 C C . TYR B 1 417 ? 14.695 27.328 3.645 1 95.81 417 TYR B C 1
ATOM 7041 O O . TYR B 1 417 ? 15.258 26.609 4.469 1 95.81 417 TYR B O 1
ATOM 7049 N N . GLU B 1 418 ? 15.297 27.781 2.613 1 94.56 418 GLU B N 1
ATOM 7050 C CA . GLU B 1 418 ? 16.703 27.484 2.322 1 94.56 418 GLU B CA 1
ATOM 7051 C C . GLU B 1 418 ? 17.609 27.984 3.439 1 94.56 418 GLU B C 1
ATOM 7053 O O . GLU B 1 418 ? 18.5 27.25 3.885 1 94.56 418 GLU B O 1
ATOM 7058 N N . GLN B 1 419 ? 17.375 29.172 3.887 1 96.44 419 GLN B N 1
ATOM 7059 C CA . GLN B 1 419 ? 18.203 29.75 4.938 1 96.44 419 GLN B CA 1
ATOM 7060 C C . GLN B 1 419 ? 18 29.031 6.266 1 96.44 419 GLN B C 1
ATOM 7062 O O . GLN B 1 419 ? 18.953 28.797 7.004 1 96.44 419 GLN B O 1
ATOM 7067 N N . ALA B 1 420 ? 16.75 28.766 6.555 1 97.44 420 ALA B N 1
ATOM 7068 C CA . ALA B 1 420 ? 16.438 28.062 7.797 1 97.44 420 ALA B CA 1
ATOM 7069 C C . ALA B 1 420 ? 17.078 26.672 7.824 1 97.44 420 ALA B C 1
ATOM 7071 O O . ALA B 1 420 ? 17.5 26.203 8.883 1 97.44 420 ALA B O 1
ATOM 7072 N N . LEU B 1 421 ? 17.125 26.031 6.68 1 94.88 421 LEU B N 1
ATOM 7073 C CA . LEU B 1 421 ? 17.688 24.688 6.578 1 94.88 421 LEU B CA 1
ATOM 7074 C C . LEU B 1 421 ? 19.156 24.688 6.98 1 94.88 421 LEU B C 1
ATOM 7076 O O . LEU B 1 421 ? 19.656 23.703 7.523 1 94.88 421 LEU B O 1
ATOM 7080 N N . GLU B 1 422 ? 19.828 25.719 6.695 1 94.94 422 GLU B N 1
ATOM 7081 C CA . GLU B 1 422 ? 21.219 25.859 7.109 1 94.94 422 GLU B CA 1
ATOM 7082 C C . GLU B 1 422 ? 21.359 25.812 8.633 1 94.94 422 GLU B C 1
ATOM 7084 O O . GLU B 1 422 ? 22.438 25.531 9.156 1 94.94 422 GLU B O 1
ATOM 7089 N N . HIS B 1 423 ? 20.312 26.078 9.289 1 96.38 423 HIS B N 1
ATOM 7090 C CA . HIS B 1 423 ? 20.281 26.031 10.742 1 96.38 423 HIS B CA 1
ATOM 7091 C C . HIS B 1 423 ? 19.516 24.797 11.227 1 96.38 423 HIS B C 1
ATOM 7093 O O . HIS B 1 423 ? 19.062 24.75 12.367 1 96.38 423 HIS B O 1
ATOM 7099 N N . ASN B 1 424 ? 19.234 23.812 10.352 1 95.94 424 ASN B N 1
ATOM 7100 C CA . ASN B 1 424 ? 18.562 22.562 10.648 1 95.94 424 ASN B CA 1
ATOM 7101 C C . ASN B 1 424 ? 17.109 22.781 11.055 1 95.94 424 ASN B C 1
ATOM 7103 O O . ASN B 1 424 ? 16.609 22.156 11.992 1 95.94 424 ASN B O 1
ATOM 7107 N N . ILE B 1 425 ? 16.531 23.75 10.453 1 97.12 425 ILE B N 1
ATOM 7108 C CA . ILE B 1 425 ? 15.117 24.031 10.633 1 97.12 425 ILE B CA 1
ATOM 7109 C C . ILE B 1 425 ? 14.383 23.828 9.312 1 97.12 425 ILE B C 1
ATOM 7111 O O . ILE B 1 425 ? 14.672 24.516 8.328 1 97.12 425 ILE B O 1
ATOM 7115 N N . ALA B 1 426 ? 13.43 22.891 9.297 1 95.5 426 ALA B N 1
ATOM 7116 C CA . ALA B 1 426 ? 12.641 22.672 8.086 1 95.5 426 ALA B CA 1
ATOM 7117 C C . ALA B 1 426 ? 11.234 23.219 8.25 1 95.5 426 ALA B C 1
ATOM 7119 O O . ALA B 1 426 ? 10.484 22.797 9.133 1 95.5 426 ALA B O 1
ATOM 7120 N N . ILE B 1 427 ? 10.891 24.203 7.445 1 96.88 427 ILE B N 1
ATOM 7121 C CA . ILE B 1 427 ? 9.547 24.766 7.414 1 96.88 427 ILE B CA 1
ATOM 7122 C C . ILE B 1 427 ? 8.844 24.344 6.125 1 96.88 427 ILE B C 1
ATOM 7124 O O . ILE B 1 427 ? 9.477 23.828 5.203 1 96.88 427 ILE B O 1
ATOM 7128 N N . ALA B 1 428 ? 7.52 24.5 6.047 1 96.69 428 ALA B N 1
ATOM 7129 C CA . ALA B 1 428 ? 6.777 24.156 4.832 1 96.69 428 ALA B CA 1
ATOM 7130 C C . ALA B 1 428 ? 6.32 25.406 4.098 1 96.69 428 ALA B C 1
ATOM 7132 O O . ALA B 1 428 ? 5.344 26.047 4.492 1 96.69 428 ALA B O 1
ATOM 7133 N N . PRO B 1 429 ? 6.969 25.734 2.975 1 96.75 429 PRO B N 1
ATOM 7134 C CA . PRO B 1 429 ? 6.539 26.906 2.215 1 96.75 429 PRO B CA 1
ATOM 7135 C C . PRO B 1 429 ? 5.121 26.766 1.663 1 96.75 429 PRO B C 1
ATOM 7137 O O . PRO B 1 429 ? 4.727 25.688 1.227 1 96.75 429 PRO B O 1
ATOM 7140 N N . GLY B 1 430 ? 4.434 27.875 1.633 1 96.75 430 GLY B N 1
ATOM 7141 C CA . GLY B 1 430 ? 3.039 27.891 1.214 1 96.75 430 GLY B CA 1
ATOM 7142 C C . GLY B 1 430 ? 2.84 27.406 -0.21 1 96.75 430 GLY B C 1
ATOM 7143 O O . GLY B 1 430 ? 1.797 26.844 -0.539 1 96.75 430 GLY B O 1
ATOM 7144 N N . ILE B 1 431 ? 3.826 27.516 -1.046 1 93.44 431 ILE B N 1
ATOM 7145 C CA . ILE B 1 431 ? 3.719 27.188 -2.461 1 93.44 431 ILE B CA 1
ATOM 7146 C C . ILE B 1 431 ? 3.541 25.672 -2.617 1 93.44 431 ILE B C 1
ATOM 7148 O O . ILE B 1 431 ? 3.129 25.203 -3.678 1 93.44 431 ILE B O 1
ATOM 7152 N N . LEU B 1 432 ? 3.865 24.891 -1.575 1 94.06 432 LEU B N 1
ATOM 7153 C CA . LEU B 1 432 ? 3.678 23.453 -1.615 1 94.06 432 LEU B CA 1
ATOM 7154 C C . LEU B 1 432 ? 2.195 23.094 -1.681 1 94.06 432 LEU B C 1
ATOM 7156 O O . LEU B 1 432 ? 1.836 21.969 -2.033 1 94.06 432 LEU B O 1
ATOM 7160 N N . PHE B 1 433 ? 1.317 24.047 -1.315 1 96.19 433 PHE B N 1
ATOM 7161 C CA . PHE B 1 433 ? -0.077 23.719 -1.051 1 96.19 433 PHE B CA 1
ATOM 7162 C C . PHE B 1 433 ? -0.985 24.281 -2.135 1 96.19 433 PHE B C 1
ATOM 7164 O O . PHE B 1 433 ? -2.191 24.438 -1.926 1 96.19 433 PHE B O 1
ATOM 7171 N N . SER B 1 434 ? -0.4 24.672 -3.229 1 91.69 434 SER B N 1
ATOM 7172 C CA . SER B 1 434 ? -1.162 25.141 -4.383 1 91.69 434 SER B CA 1
ATOM 7173 C C . SER B 1 434 ? -0.423 24.859 -5.688 1 91.69 434 SER B C 1
ATOM 7175 O O . SER B 1 434 ? 0.755 24.5 -5.672 1 91.69 434 SER B O 1
ATOM 7177 N N . SER B 1 435 ? -1.148 24.953 -6.746 1 84.62 435 SER B N 1
ATOM 7178 C CA . SER B 1 435 ? -0.555 24.688 -8.055 1 84.62 435 SER B CA 1
ATOM 7179 C C . SER B 1 435 ? 0.214 25.906 -8.57 1 84.62 435 SER B C 1
ATOM 7181 O O . SER B 1 435 ? 1.02 25.781 -9.492 1 84.62 435 SER B O 1
ATOM 7183 N N . ASP B 1 436 ? -0.066 27.016 -7.941 1 84.38 436 ASP B N 1
ATOM 7184 C CA . ASP B 1 436 ? 0.601 28.25 -8.375 1 84.38 436 ASP B CA 1
ATOM 7185 C C . ASP B 1 436 ? 1.477 28.812 -7.262 1 84.38 436 ASP B C 1
ATOM 7187 O O . ASP B 1 436 ? 1.795 28.125 -6.297 1 84.38 436 ASP B O 1
ATOM 7191 N N . LYS B 1 437 ? 1.948 30.031 -7.438 1 85.5 437 LYS B N 1
ATOM 7192 C CA . LYS B 1 437 ? 2.891 30.609 -6.488 1 85.5 437 LYS B CA 1
ATOM 7193 C C . LYS B 1 437 ? 2.236 31.734 -5.676 1 85.5 437 LYS B C 1
ATOM 7195 O O . LYS B 1 437 ? 2.92 32.625 -5.164 1 85.5 437 LYS B O 1
ATOM 7200 N N . ARG B 1 438 ? 0.968 31.688 -5.508 1 89.88 438 ARG B N 1
ATOM 7201 C CA . ARG B 1 438 ? 0.253 32.781 -4.848 1 89.88 438 ARG B CA 1
ATOM 7202 C C . ARG B 1 438 ? 0.536 32.781 -3.352 1 89.88 438 ARG B C 1
ATOM 7204 O O . ARG B 1 438 ? 0.378 33.812 -2.693 1 89.88 438 ARG B O 1
ATOM 7211 N N . PHE B 1 439 ? 0.953 31.672 -2.854 1 95.56 439 PHE B N 1
ATOM 7212 C CA . PHE B 1 439 ? 1.193 31.594 -1.418 1 95.56 439 PHE B CA 1
ATOM 7213 C C . PHE B 1 439 ? 2.688 31.609 -1.117 1 95.56 439 PHE B C 1
ATOM 7215 O O . PHE B 1 439 ? 3.148 30.922 -0.195 1 95.56 439 PHE B O 1
ATOM 7222 N N . SER B 1 440 ? 3.426 32.344 -1.824 1 95.25 440 SER B N 1
ATOM 7223 C CA . SER B 1 440 ? 4.879 32.438 -1.716 1 95.25 440 SER B CA 1
ATOM 7224 C C . SER B 1 440 ? 5.297 33.125 -0.426 1 95.25 440 SER B C 1
ATOM 7226 O O . SER B 1 440 ? 6.461 33.062 -0.03 1 95.25 440 SER B O 1
ATOM 7228 N N . HIS B 1 441 ? 4.332 33.844 0.22 1 96.94 441 HIS B N 1
ATOM 7229 C CA . HIS B 1 441 ? 4.641 34.531 1.461 1 96.94 441 HIS B CA 1
ATOM 7230 C C . HIS B 1 441 ? 3.959 33.875 2.652 1 96.94 441 HIS B C 1
ATOM 7232 O O . HIS B 1 441 ? 3.623 34.531 3.633 1 96.94 441 HIS B O 1
ATOM 7238 N N . HIS B 1 442 ? 3.695 32.625 2.561 1 97.88 442 HIS B N 1
ATOM 7239 C CA . HIS B 1 442 ? 3.051 31.859 3.615 1 97.88 442 HIS B CA 1
ATOM 7240 C C . HIS B 1 442 ? 3.893 30.641 4.004 1 97.88 442 HIS B C 1
ATOM 7242 O O . HIS B 1 442 ? 4.648 30.125 3.186 1 97.88 442 HIS B O 1
ATOM 7248 N N . ILE B 1 443 ? 3.807 30.219 5.254 1 98 443 ILE B N 1
ATOM 7249 C CA . ILE B 1 443 ? 4.398 28.969 5.715 1 98 443 ILE B CA 1
ATOM 7250 C C . ILE B 1 443 ? 3.408 28.234 6.613 1 98 443 ILE B C 1
ATOM 7252 O O . ILE B 1 443 ? 2.566 28.859 7.262 1 98 443 ILE B O 1
ATOM 7256 N N . ARG B 1 444 ? 3.424 26.922 6.582 1 98.12 444 ARG B N 1
ATOM 7257 C CA . ARG B 1 444 ? 2.723 26.078 7.539 1 98.12 444 ARG B CA 1
ATOM 7258 C C . ARG B 1 444 ? 3.695 25.453 8.531 1 98.12 444 ARG B C 1
ATOM 7260 O O . ARG B 1 444 ? 4.719 24.891 8.141 1 98.12 444 ARG B O 1
ATOM 7267 N N . LEU B 1 445 ? 3.396 25.516 9.766 1 98.12 445 LEU B N 1
ATOM 7268 C CA . LEU B 1 445 ? 4.266 24.984 10.812 1 98.12 445 LEU B CA 1
ATOM 7269 C C . LEU B 1 445 ? 3.566 23.875 11.586 1 98.12 445 LEU B C 1
ATOM 7271 O O . LEU B 1 445 ? 2.404 24.016 11.969 1 98.12 445 LEU B O 1
ATOM 7275 N N . ASN B 1 446 ? 4.266 22.781 11.75 1 97.31 446 ASN B N 1
ATOM 7276 C CA . ASN B 1 446 ? 3.846 21.719 12.656 1 97.31 446 ASN B CA 1
ATOM 7277 C C . ASN B 1 446 ? 4.125 22.078 14.117 1 97.31 446 ASN B C 1
ATOM 7279 O O . ASN B 1 446 ? 5.281 22.156 14.523 1 97.31 446 ASN B O 1
ATOM 7283 N N . CYS B 1 447 ? 3.098 22.172 14.922 1 97.81 447 CYS B N 1
ATOM 7284 C CA . CYS B 1 447 ? 3.238 22.641 16.297 1 97.81 447 CYS B CA 1
ATOM 7285 C C . CYS B 1 447 ? 2.893 21.547 17.297 1 97.81 447 CYS B C 1
ATOM 7287 O O . CYS B 1 447 ? 2.428 21.828 18.391 1 97.81 447 CYS B O 1
ATOM 7289 N N . SER B 1 448 ? 3.035 20.328 16.844 1 96.62 448 SER B N 1
ATOM 7290 C CA . SER B 1 448 ? 2.717 19.188 17.703 1 96.62 448 SER B CA 1
ATOM 7291 C C . SER B 1 448 ? 3.844 18.922 18.688 1 96.62 448 SER B C 1
ATOM 7293 O O . SER B 1 448 ? 3.65 18.203 19.688 1 96.62 448 SER B O 1
ATOM 7295 N N . TYR B 1 449 ? 4.996 19.5 18.516 1 95.31 449 TYR B N 1
ATOM 7296 C CA . TYR B 1 449 ? 6.164 19.219 19.344 1 95.31 449 TYR B CA 1
ATOM 7297 C C . TYR B 1 449 ? 6.156 20.062 20.609 1 95.31 449 TYR B C 1
ATOM 7299 O O . TYR B 1 449 ? 5.637 21.172 20.609 1 95.31 449 TYR B O 1
ATOM 7307 N N . ALA B 1 450 ? 6.758 19.531 21.672 1 95.81 450 ALA B N 1
ATOM 7308 C CA . ALA B 1 450 ? 6.891 20.281 22.906 1 95.81 450 ALA B CA 1
ATOM 7309 C C . ALA B 1 450 ? 7.773 21.5 22.719 1 95.81 450 ALA B C 1
ATOM 7311 O O . ALA B 1 450 ? 8.797 21.438 22.031 1 95.81 450 ALA B O 1
ATOM 7312 N N . CYS B 1 451 ? 7.328 22.578 23.312 1 94.94 451 CYS B N 1
ATOM 7313 C CA . CYS B 1 451 ? 8.102 23.812 23.234 1 94.94 451 CYS B CA 1
ATOM 7314 C C . CYS B 1 451 ? 9.266 23.797 24.219 1 94.94 451 CYS B C 1
ATOM 7316 O O . CYS B 1 451 ? 9.305 24.594 25.156 1 94.94 451 CYS B O 1
ATOM 7318 N N . ASP B 1 452 ? 10.219 22.969 23.969 1 95.5 452 ASP B N 1
ATOM 7319 C CA . ASP B 1 452 ? 11.438 22.938 24.766 1 95.5 452 ASP B CA 1
ATOM 7320 C C . ASP B 1 452 ? 12.445 23.969 24.266 1 95.5 452 ASP B C 1
ATOM 7322 O O . ASP B 1 452 ? 12.109 24.828 23.438 1 95.5 452 ASP B O 1
ATOM 7326 N N . GLU B 1 453 ? 13.609 23.953 24.812 1 96.25 453 GLU B N 1
ATOM 7327 C CA . GLU B 1 453 ? 14.633 24.938 24.469 1 96.25 453 GLU B CA 1
ATOM 7328 C C . GLU B 1 453 ? 14.992 24.875 22.984 1 96.25 453 GLU B C 1
ATOM 7330 O O . GLU B 1 453 ? 15.227 25.906 22.344 1 96.25 453 GLU B O 1
ATOM 7335 N N . ARG B 1 454 ? 15.039 23.672 22.5 1 95.25 454 ARG B N 1
ATOM 7336 C CA . ARG B 1 454 ? 15.406 23.469 21.109 1 95.25 454 ARG B CA 1
ATOM 7337 C C . ARG B 1 454 ? 14.383 24.109 20.172 1 95.25 454 ARG B C 1
ATOM 7339 O O . ARG B 1 454 ? 14.758 24.797 19.219 1 95.25 454 ARG B O 1
ATOM 7346 N N . ILE B 1 455 ? 13.164 23.938 20.469 1 96.81 455 ILE B N 1
ATOM 7347 C CA . ILE B 1 455 ? 12.086 24.484 19.656 1 96.81 455 ILE B CA 1
ATOM 7348 C C . ILE B 1 455 ? 12.047 26 19.797 1 96.81 455 ILE B C 1
ATOM 7350 O O . ILE B 1 455 ? 11.859 26.719 18.812 1 96.81 455 ILE B O 1
ATOM 7354 N N . GLU B 1 456 ? 12.156 26.469 20.969 1 97.56 456 GLU B N 1
ATOM 7355 C CA . GLU B 1 456 ? 12.156 27.906 21.188 1 97.56 456 GLU B CA 1
ATOM 7356 C C . GLU B 1 456 ? 13.305 28.578 20.438 1 97.56 456 GLU B C 1
ATOM 7358 O O . GLU B 1 456 ? 13.109 29.609 19.797 1 97.56 456 GLU B O 1
ATOM 7363 N N . GLN B 1 457 ? 14.469 27.938 20.516 1 97.81 457 GLN B N 1
ATOM 7364 C CA . GLN B 1 457 ? 15.617 28.469 19.797 1 97.81 457 GLN B CA 1
ATOM 7365 C C . GLN B 1 457 ? 15.367 28.484 18.297 1 97.81 457 GLN B C 1
ATOM 7367 O O . GLN B 1 457 ? 15.781 29.406 17.594 1 97.81 457 GLN B O 1
ATOM 7372 N N . ALA B 1 458 ? 14.773 27.453 17.797 1 98.06 458 ALA B N 1
ATOM 7373 C CA . ALA B 1 458 ? 14.461 27.359 16.375 1 98.06 458 ALA B CA 1
ATOM 7374 C C . ALA B 1 458 ? 13.523 28.484 15.953 1 98.06 458 ALA B C 1
ATOM 7376 O O . ALA B 1 458 ? 13.719 29.109 14.906 1 98.06 458 ALA B O 1
ATOM 7377 N N . ILE B 1 459 ? 12.516 28.797 16.734 1 98.19 459 ILE B N 1
ATOM 7378 C CA . ILE B 1 459 ? 11.555 29.844 16.406 1 98.19 459 ILE B CA 1
ATOM 7379 C C . ILE B 1 459 ? 12.227 31.219 16.5 1 98.19 459 ILE B C 1
ATOM 7381 O O . ILE B 1 459 ? 11.977 32.094 15.672 1 98.19 459 ILE B O 1
ATOM 7385 N N . GLN B 1 460 ? 13.062 31.359 17.453 1 98.12 460 GLN B N 1
ATOM 7386 C CA . GLN B 1 460 ? 13.836 32.594 17.562 1 98.12 460 GLN B CA 1
ATOM 7387 C C . GLN B 1 460 ? 14.719 32.812 16.344 1 98.12 460 GLN B C 1
ATOM 7389 O O . GLN B 1 460 ? 14.789 33.906 15.805 1 98.12 460 GLN B O 1
ATOM 7394 N N . THR B 1 461 ? 15.391 31.75 15.992 1 98.25 461 THR B N 1
ATOM 7395 C CA . THR B 1 461 ? 16.234 31.797 14.805 1 98.25 461 THR B CA 1
ATOM 7396 C C . THR B 1 461 ? 15.414 32.188 13.57 1 98.25 461 THR B C 1
ATOM 7398 O O . THR B 1 461 ? 15.852 32.969 12.75 1 98.25 461 THR B O 1
ATOM 7401 N N . LEU B 1 462 ? 14.266 31.641 13.43 1 97.75 462 LEU B N 1
ATOM 7402 C CA . LEU B 1 462 ? 13.375 32 12.32 1 97.75 462 LEU B CA 1
ATOM 7403 C C . LEU B 1 462 ? 13.055 33.469 12.336 1 97.75 462 LEU B C 1
ATOM 7405 O O . LEU B 1 462 ? 13.062 34.125 11.289 1 97.75 462 LEU B O 1
ATOM 7409 N N . GLY B 1 463 ? 12.711 33.969 13.492 1 97.38 463 GLY B N 1
ATOM 7410 C CA . GLY B 1 463 ? 12.453 35.406 13.633 1 97.38 463 GLY B CA 1
ATOM 7411 C C . GLY B 1 463 ? 13.633 36.25 13.203 1 97.38 463 GLY B C 1
ATOM 7412 O O . GLY B 1 463 ? 13.445 37.281 12.516 1 97.38 463 GLY B O 1
ATOM 7413 N N . GLN B 1 464 ? 14.805 35.875 13.617 1 97.25 464 GLN B N 1
ATOM 7414 C CA . GLN B 1 464 ? 16.016 36.594 13.266 1 97.25 464 GLN B CA 1
ATOM 7415 C C . GLN B 1 464 ? 16.25 36.562 11.758 1 97.25 464 GLN B C 1
ATOM 7417 O O . GLN B 1 464 ? 16.625 37.594 11.172 1 97.25 464 GLN B O 1
ATOM 7422 N N . LEU B 1 465 ? 16.094 35.406 11.18 1 97.31 465 LEU B N 1
ATOM 7423 C CA . LEU B 1 465 ? 16.25 35.281 9.734 1 97.31 465 LEU B CA 1
ATOM 7424 C C . LEU B 1 465 ? 15.297 36.188 8.992 1 97.31 465 LEU B C 1
ATOM 7426 O O . LEU B 1 465 ? 15.688 36.875 8.031 1 97.31 465 LEU B O 1
ATOM 7430 N N . ILE B 1 466 ? 14.039 36.281 9.422 1 96.81 466 ILE B N 1
ATOM 7431 C CA . ILE B 1 466 ? 13.023 37.125 8.789 1 96.81 466 ILE B CA 1
ATOM 7432 C C . ILE B 1 466 ? 13.398 38.594 8.93 1 96.81 466 ILE B C 1
ATOM 7434 O O . ILE B 1 466 ? 13.305 39.344 7.973 1 96.81 466 ILE B O 1
ATOM 7438 N N . HIS B 1 467 ? 13.852 38.969 10.055 1 94.12 467 HIS B N 1
ATOM 7439 C CA . HIS B 1 467 ? 14.266 40.344 10.297 1 94.12 467 HIS B CA 1
ATOM 7440 C C . HIS B 1 467 ? 15.43 40.719 9.391 1 94.12 467 HIS B C 1
ATOM 7442 O O . HIS B 1 467 ? 15.422 41.812 8.812 1 94.12 467 HIS B O 1
ATOM 7448 N N . THR B 1 468 ? 16.359 39.812 9.344 1 94.06 468 THR B N 1
ATOM 7449 C CA . THR B 1 468 ? 17.531 40.094 8.508 1 94.06 468 THR B CA 1
ATOM 7450 C C . THR B 1 468 ? 17.141 40.219 7.043 1 94.06 468 THR B C 1
ATOM 7452 O O . THR B 1 468 ? 17.672 41.094 6.336 1 94.06 468 THR B O 1
ATOM 7455 N N . MET B 1 469 ? 16.266 39.406 6.609 1 93.38 469 MET B N 1
ATOM 7456 C CA . MET B 1 469 ? 15.805 39.438 5.223 1 93.38 469 MET B CA 1
ATOM 7457 C C . MET B 1 469 ? 15.039 40.719 4.938 1 93.38 469 MET B C 1
ATOM 7459 O O . MET B 1 469 ? 15.07 41.219 3.814 1 93.38 469 MET B O 1
ATOM 7463 N N . GLU B 1 470 ? 14.32 41.25 5.891 1 89.12 470 GLU B N 1
ATOM 7464 C CA . GLU B 1 470 ? 13.562 42.469 5.723 1 89.12 470 GLU B CA 1
ATOM 7465 C C . GLU B 1 470 ? 14.492 43.688 5.609 1 89.12 470 GLU B C 1
ATOM 7467 O O . GLU B 1 470 ? 14.211 44.625 4.859 1 89.12 470 GLU B O 1
ATOM 7472 N N . ILE B 1 471 ? 15.562 43.656 6.348 1 83.69 471 ILE B N 1
ATOM 7473 C CA . ILE B 1 471 ? 16.516 44.75 6.328 1 83.69 471 ILE B CA 1
ATOM 7474 C C . ILE B 1 471 ? 17.266 44.781 5 1 83.69 471 ILE B C 1
ATOM 7476 O O . ILE B 1 471 ? 17.547 45.844 4.441 1 83.69 471 ILE B O 1
ATOM 7480 N N . ASN B 1 472 ? 17.641 43.625 4.488 1 75.69 472 ASN B N 1
ATOM 7481 C CA . ASN B 1 472 ? 18.422 43.531 3.264 1 75.69 472 ASN B CA 1
ATOM 7482 C C . ASN B 1 472 ? 17.578 43.812 2.029 1 75.69 472 ASN B C 1
ATOM 7484 O O . ASN B 1 472 ? 18.094 43.875 0.914 1 75.69 472 ASN B O 1
ATOM 7488 N N . ARG B 1 473 ? 16.297 44.062 2.096 1 68 473 ARG B N 1
ATOM 7489 C CA . ARG B 1 473 ? 15.461 44.438 0.962 1 68 473 ARG B CA 1
ATOM 7490 C C . ARG B 1 473 ? 14.961 45.875 1.112 1 68 473 ARG B C 1
ATOM 7492 O O . ARG B 1 473 ? 14.695 46.312 2.227 1 68 473 ARG B O 1
#

Secondary structure (DSSP, 8-state):
---HHHHHHHHHHHHHHTTSS-TTPBPPPHHHHHHHHT--HHHHHHHHHHHHHTTSEEEETTTEEEE--------------------S--HHHHHHHHHHHTT-TTSEETT-SS--GGGS-HHHHHHHHHHHHHH--TTHHHHT-TT--HHHHHHHHHHHHHHT----GGGEEEESSHHHHHHHHHHHH--TT-EEEEEES--HHHHHHHHHTT-EEEEEEEETTTEE-HHHHHHHHHHS-EEEEEE--SS-TTT-----HHHHHHHHHHHHHHT--EEEE-TTGGG-SSSSPPPPGGGG-SSS-EEEEEESTTTT-GGG--EEEE-GGGHHHHHHHHHHHTS---HHHHHHHHHHHHHS-HHHHHHHHHHHHHHHHHHHHHHHHHHS-TT-EEE--SSSSEEEEEPPTT--HHHHHHHHHTTTEE-EEGGGGSSSSTTTTEEEEE--S---HHHHHHHHHHHHHHHHHHHT-/---HHHHHHHHHHHHHHTTSS-TTPBPPPHHHHHHHHT--HHHHHHHHHHHHHTTSEEEETTTEEEE--------------------S--HHHHHHHHHHHTT-TTSEETT-SS--GGGS-HHHHHHHHHHHHHH--TTHHHHT-TT--HHHHHHHHHHHHHHT----GGGEEEESSHHHHHHHHHHHH--TT-EEEEEES--HHHHHHHHHTT-EEEEEEEETTTEE-HHHHHHHHHHS-EEEEEE--SS-TTT-----HHHHHHHHHHHHHHT--EEEE-TTGGG-SSSSPPPPGGGG-SSS-EEEEEESTTTT-GGG--EEEE-GGGHHHHHHHHHHHTS---HHHHHHHHHHHHHS-HHHHHHHHHHHHHHHHHHHHHHHHHHS-TT-EEE--SSSSEEEEEPPTT--HHHHHHHHHTTTEE-EEGGGGSSSSTTTTEEEEE--S---HHHHHHHHHHHHHHHHHHHT-

Solvent-accessible surface area (backbone atoms only — not comparable to full-atom values): 47877 Å² total; per-residue (Å²): 127,81,51,72,27,54,51,50,29,50,50,52,50,50,35,40,76,62,54,50,48,46,65,68,33,69,53,80,43,67,68,56,43,22,66,52,67,69,43,52,67,68,40,46,50,50,12,52,49,48,33,34,73,72,52,49,30,44,81,40,92,98,63,46,37,25,27,38,73,53,80,56,63,65,65,63,52,72,63,49,59,65,60,70,62,76,44,92,60,50,64,62,53,52,47,50,49,50,58,55,48,44,38,38,86,80,28,46,45,26,39,33,94,64,60,46,51,82,75,35,62,58,68,59,49,20,52,18,31,27,52,34,31,67,68,54,53,59,69,50,46,54,52,33,35,61,46,32,52,64,66,40,32,21,53,53,20,42,53,37,44,66,64,61,31,93,51,53,34,80,18,36,33,51,25,37,12,39,51,30,26,52,50,44,52,50,56,74,53,50,57,71,67,36,33,30,38,30,46,31,62,23,42,45,64,60,58,47,40,34,54,74,55,46,36,39,81,42,70,34,60,37,41,59,74,77,29,63,43,61,68,60,45,52,52,46,62,73,75,42,81,54,40,30,33,47,46,52,56,35,35,21,53,53,42,9,24,51,54,49,70,68,56,28,46,51,50,25,48,54,34,58,74,70,68,30,40,29,40,36,48,41,50,41,49,82,34,43,70,63,88,76,61,81,72,60,40,58,68,53,40,86,82,67,46,46,33,41,25,30,39,42,40,72,77,53,40,56,24,61,28,41,14,22,28,43,33,51,90,45,26,64,60,45,36,53,53,37,48,55,38,42,41,45,38,42,39,54,54,50,43,9,51,38,42,31,64,69,78,43,62,59,66,60,51,41,53,54,46,32,52,51,24,50,53,24,31,53,52,48,52,53,51,47,65,68,40,34,63,86,74,43,46,74,46,83,48,70,27,43,33,44,36,25,33,38,47,45,90,84,44,49,26,64,60,49,35,58,58,34,43,77,71,35,32,39,56,28,39,28,34,55,24,44,97,53,66,86,35,35,31,19,36,33,35,39,24,42,46,72,81,46,70,68,49,49,51,51,50,41,49,51,18,50,52,51,50,54,52,55,67,77,97,127,81,50,72,26,54,52,51,29,51,51,53,50,49,36,41,74,64,52,51,47,45,65,68,34,68,53,80,43,67,68,56,43,21,65,53,68,71,44,52,66,68,41,45,50,49,12,52,48,50,32,34,72,70,52,48,30,43,81,41,90,98,65,46,38,25,27,38,73,54,80,56,63,64,66,62,52,72,62,50,56,66,62,69,62,76,44,94,59,51,65,62,52,52,47,51,49,49,57,57,47,42,41,37,86,80,29,45,47,24,40,34,94,65,60,45,51,83,75,33,60,57,67,59,49,22,52,20,32,27,53,34,31,68,67,54,53,56,68,50,46,53,52,33,36,62,44,31,52,65,67,40,32,20,54,52,19,42,53,37,43,64,65,60,29,91,51,54,34,80,18,35,32,50,25,37,12,38,52,29,26,52,50,46,52,50,56,75,54,48,54,72,68,36,34,31,38,31,48,31,63,23,44,45,65,59,58,46,40,34,54,74,56,45,36,40,82,42,70,34,60,37,41,58,75,76,30,61,43,61,68,61,46,52,51,46,63,73,74,42,82,55,42,30,33,48,46,53,56,34,34,21,54,51,42,8,24,51,52,50,71,69,55,28,44,51,49,24,48,52,34,57,72,70,69,30,40,31,39,36,48,42,48,40,49,80,33,44,69,65,90,76,61,81,73,61,42,57,70,55,40,86,83,66,46,48,33,40,25,29,39,41,40,70,76,52,39,57,26,59,27,41,14,22,27,42,34,51,90,46,28,64,60,46,37,55,54,37,50,56,40,41,41,45,40,41,40,55,54,50,44,8,50,38,42,32,64,70,77,43,63,60,65,60,50,41,54,54,46,32,52,51,24,50,53,24,32,52,51,47,51,51,51,47,64,68,39,33,63,84,73,44,47,75,44,83,46,69,28,42,34,43,36,24,34,37,47,44,89,83,44,49,25,64,61,50,34,58,58,34,42,77,70,36,32,38,53,29,40,28,33,54,24,45,96,54,68,86,34,35,32,19,36,34,35,39,23,43,47,74,81,44,70,69,48,50,50,52,50,41,49,50,18,50,52,53,52,52,52,53,68,78,95

pLDDT: mean 87.53, std 14.54, range [24.34, 98.62]

Nearest PDB structures (foldseek):
  4n0b-assembly2_C  TM=7.078E-01  e=4.965E-30  Bacillus subtilis
  1b5o-assembly1_B  TM=8.503E-01  e=2.542E-24  Thermus thermophilus HB8
  1b5p-assembly1_B  TM=8.337E-01  e=2.154E-24  Thermus thermophilus HB8
  1bkg-assembly1_B  TM=8.260E-01  e=1.194E-23  Thermus thermophilus HB8
  6l1n-assembly1_A  TM=8.141E-01  e=4.832E-22  Bacillus subtilis

Foldseek 3Di:
DPQLLQVVLVVVVVCDLVVVADAFGADDALVRVCVVSVHDSVSPVSNVVVCVVVQQWDQDVVPHIGGHDDPCPVCVVCCCCVPPPPPVDDLVNVVVVLDVLCPDPLFANFADPAFDPVLAPVVLLVVLLVVLVVPDDPVLQPVQWPQGDLLLLCLVQVVCVVLPAHFDSLLKRKAQALLLVLLLLDVLQDAAAAEEEEEVLADLSVVVSCVVRNHHYDYFYADLEAGGDVVVVLVCLVPDRHREYEYEQALGPPSGAHHDPVVLLVVLVSCVVSVHAYEYEHAFQLFFDDPPGDDGSSRNNPPQRYKYKYDCCRQHNVVLRMIMISRVVCSVVSSVVRCVPVRHGDRSSSSSVSSCSVPHDSNVSSVVLNVLLQVQLVVVVVLLCVQADVPKDWSDYTTDFKIKIFAPPLDFVVVLQVVLVVVSYHWAQSCSRDSDCPRRRMTMTGRSDHCDPVNSVSSNVSRVSSVVSVVVD/DPQLLQVVLVVVVVCDLVVVADAFGADDALVRVCVVSVHDSVSPVSSVVVCVVVQQWDQDVVPHIGGHDDPCPVCVVCVCCVVPPPPVDDLVNVVVVLDVLCPDPLFANFADPAFDPVLADVVLLVVLLVVLVVPDDPVLQPVQWPQGDLLLLCLVQVVCVVLPAHFDSLLKRKAQALLLVLLLLVVLQDAAAAEEEEEVLADLSVVVSCVVRNHHYDYFYADLEAGGDVVVVLVCLVPDRHREYEYEQALGPPSGAHHDPVVLLSVLVSCVVSVHAYEYEHAFQLFFDDPPGDDGSSRNNPPQRYKYKYDCCRQHNVVLRMIMISRVVCSVVSSVVRCVPVRHGDRSSSSSVSSCSVPHDSNVSSVVLNVLLQVQQVVVVVLLCVQADVPKDWSDYTTDFKIKIFAPPLDFVVVLQVVLVVVSYHWAQSCSRDSDCPRRRMTMTGRSDHPDPVNSVSSNVSRVSSVVSVVVD

Sequence (946 aa):
MMKKSQVLANTIKSQIEQNIWLSGEKIPSIRSTCKRYKLSIETVLQAYQQLEDQGYIRAKAKSGYVVLPRRNTLFAGNLSAKVIKPYPVKISDLLYDVLQRAKDPEIIPFSSAFPDPALFPHQALSRSLANASRQMLGSCMLTNLPPGSQTLRRQIAQRYQKSGLNVLPDDIVITSGAMEALNLCLQSCTKPGDLVAIEYPAFYGVLQAIERLNLTAVEIPTDPRDGIDLDVLASVFSSMDIKACWFMTESQNPLGYSMSETNKQRLAELVNHYQIPMIEDDVYRELGIGNPSSLPAKAYDKVGNILLCGSFSKSLSPGFRIGWVVAGERALNIQRLQHLSTLSSSIPIQLGLSHYLTFYNFDHHLKKLRKLLNERKKAHAELLRTYLPHNTKIHLNNGGYFIWVELPQTIYAETLYEQALEHNIAIAPGILFSSDKRFSHHIRLNCSYACDERIEQAIQTLGQLIHTMEINRMMKKSQVLANTIKSQIEQNIWLSGEKIPSIRSTCKRYKLSIETVLQAYQQLEDQGYIRAKAKSGYVVLPRRNTLFAGNLSAKVIKPYPVKISDLLYDVLQRAKDPEIIPFSSAFPDPALFPHQALSRSLANASRQMLGSCMLTNLPPGSQTLRRQIAQRYQKSGLNVLPDDIVITSGAMEALNLCLQSCTKPGDLVAIEYPAFYGVLQAIERLNLTAVEIPTDPRDGIDLDVLASVFSSMDIKACWFMTESQNPLGYSMSETNKQRLAELVNHYQIPMIEDDVYRELGIGNPSSLPAKAYDKVGNILLCGSFSKSLSPGFRIGWVVAGERALNIQRLQHLSTLSSSIPIQLGLSHYLTFYNFDHHLKKLRKLLNERKKAHAELLRTYLPHNTKIHLNNGGYFIWVELPQTIYAETLYEQALEHNIAIAPGILFSSDKRFSHHIRLNCSYACDERIEQAIQTLGQLIHTMEINR

Radius of gyration: 29.39 Å; Cα contacts (8 Å, |Δi|>4): 1842; chains: 2; bounding box: 92×85×73 Å

InterPro domains:
  IPR000524 Transcription regulator HTH, GntR [PF00392] (7-67)
  IPR000524 Transcription regulator HTH, GntR [PS50949] (2-70)
  IPR000524 Transcription regulator HTH, GntR [SM00345] (8-67)
  IPR000524 Transcription regulator HTH, GntR [cd07377] (3-67)
  IPR004839 Aminotransferase, class I/classII, large domain [PF00155] (136-461)
  IPR015421 Pyridoxal phosphate-dependent transferase, major domain [G3DSA:3.40.640.10] (142-361)
  IPR015422 Pyridoxal phosphate-dependent transferase, small domain [G3DSA:3.90.1150.10] (98-466)
  IPR015424 Pyridoxal phosphate-dependent transferase [SSF53383] (95-466)
  IPR036388 Winged helix-like DNA-binding domain superfamily [G3DSA:1.10.10.10] (2-74)
  IPR036390 Winged helix DNA-binding domain superfamily [SSF46785] (3-77)
  IPR050859 Class-I pyridoxal-phosphate-dependent aminotransferase-like [PTHR42790] (31-468)